Protein AF-F1W1C7-F1 (afdb_monomer_lite)

pLDDT: mean 73.13, std 16.77, range [23.3, 97.31]

Secondary structure (DSSP, 8-state):
--STTGGGT-TT---S--S----S-HHHHHHHHHHHHHHHHHHTSTTT--HHHHHHHHHHHHHHH-TTTS-GGG-SS-TT--HHHHHHHHHHHHHHHTT-S-HHHHHHHHHHH--GGGGGHHHHHHHHHHHHHHHHHHH-SSHHHHHHHHHHHHHHHHHHHHHHHHHHHHHHHHHHHHHHSSS-EEPPPHHHHHSPPHHHHHHHHHHH--HHHHHHHHHHHHHHHHHHHHHHHT--HHHHHHHHHHHHHHHHHHHHHHHHHHHHHHHHHHHHHHHHTTHHHHHHHHHHHHHHHHHHHHHHH-TT-TTTSTTTHHHHHHHHHHHHHHHHHHHSSHHHHHHHHHHHHHHHHHHHHTTTT-TTHHHHHHHHHHHHHHHHHHT---TT--HHHHHHHHHHHHHHHHHHHHHHHHT--S-PPPPHHHHHHHHHHHHHHHHHHHHHHHHHT--HHHHHHHHHHHHHHHHHHHGGGS-HHHHHHHEE-HHHHHHHHHHHHHHHHHHHHHHHHHHHHHHHHH--SS--SHHHHHHHHHHHHHHHHHHHHHHHHHHHHHHHHHHHHS-TT-S--HHHHHHHHHHHT---HHHHHHHHS-HHHHHHHHHHHHHTBTTTTHHHHHHHHHHHHHHHHHHHHHHHHHHHHHSS--S-------HHHHHHHHHTTSS--TTHHHHHHTTTTHIIIIIHHHHHTTS-SSPPPEEEEEEE-SSSS--TT-HHHHHHHHHHHHHHTT-SS--SEEEEEEEEPPP---S---S---PPPPEEEEEEEE-TTBHHHHHHHHHHS-HHHHHHHHHHHHHHHHHHHHHHHHHHHHHHHHHHHHHHHHHHHHHHHHTHHHHHHHHS-----TTSS-B-TTSPBPPTT--EEEE--SSTTSPPEEEEEEEPP-SS--S--EEEEEPPPTT-HHHHHHHHHHTSS-EEEE--SS-SSS-TT--PPPHHHHHHHHHHH-TTPEETTTEEEEE--B----TT-TTEEEEEEEEEETTSTT-PEEEEEEEEE----GGG---HHHHHHHHHHHHHHHHHHHTSS-----PEEEEESSSSSHHHHHHHHHHHHHHHHTTS--TTTHHHHHHHHHHHHHHHH-TTTT-SHHHHHHHHHHHHHHHHHHHHHT--

Sequence (1124 aa):
MGTRFRRLFRTDNVPGSPACQFDTDWPTAAREICKGWVEAQAGHNVTTVSHVALSRMKALEYDRKNLATIHPDQRLLPATATTDDYYQAGIEAFLAAVGEKDPQAVLESFKLAGTGGLHRQPATIGATISNALSVAIVLAPDPVSRLALVGTRLLTQTGTSAAVIASGPRRFRNACTEDVMPLGRADAAPAAKRAPNMLKASLGVMRTLKMKAVNKSLQEMHDAMQALDRARDSGMIKARLETRQQLELAFARICHQLSVKEAYKASSESAKIEFIGNLRYLLTSYTGTAAVLTAAMIGIMTPLFIDAVVTGGLIGAATALTVVMYLGYQLSTGPARDGEEKARRAIVALVKMLEVLGGENTDSTRQRGAAYADYLQERKVPRFTRAAGRKKIREAALARLQDKLATIASAEPASAGPDLASNWTDYSRHLKDTKAIDANAVQNKLAPAEHQQQLTDHDNQFRERHRENFAINELVAAWKTPMQIRMGAASRLLKGKVAQSYKRLLALRHGETAGTGHGRAGQTDQSKRAIETQKQDLCDRLLDLFHLELALQDLKLAPGASADSVNQDRARERIKAITDTDVHQLFCGNAEEQVEAIRLSKELTAGESERYTHANIGSAAIGIALNIGVPMADVVVNVGKVTKAYPTQKVNDYKLISVSQAGAQPGAHQSAGNRAAFPQCDMQPLLEETELEEPAPEHHLQLALEGNVLQPNDEAVKLALKGLMDDLGKVDVVPRGLRLTLQHPAPDAAGPSTSAAVPAPQEIEELRINLKPTTAFHRVQYKKNPLRQRMRHIRHQWVIIGRQAAMSIAGLPVQAFAQRRLNRTRAPLNSAAESVADIRARLQPTTFDPQEVPVNASGLRCRENAHVVMVQAGAKDQAPHPIHAHKIAQQLRSETAYAAGQSPPEGSVDGFLLQGLASGQGIFQFVSRKAHYQPEDSRETPVIAHLVQHCREHPDKLIGGRYKIIHFPRIGQSDTGKDFLRHELVAVDMWSDKKTVVRVPITQAGLKFTDRLLRVKEIARASALLDAHNDRIQSSDGAVAGDKMILSFAGIGRNATLITYRVLSAAIARGEVTEESLDEALDAEIHPNRVRRGPGYVHTPQQREQLREALLARIAKQAAASQV

Foldseek 3Di:
DPVLVVCLVCLQDFFDFWLFADQDDLLVLLLVLLVVLLVLCLQQDLVNFQPLLVLQLLLLVVCLVCVVPDDQVLGPDHNPDDPVNSLVSNQVSLCVRRRNPDSPLLLLLLLRLQSFPSLCSQLFVLLLVLLLLLLCLLLPPDPVSNVVSVVVSVVSLVSSLVSLLSSLLSVLLSVLSVLTGGQKAFAQAPLLQAFDFLLVLLVLLVVQLDPVNLVVLVVQLVVLLVQLVVCVVVVPPVSNVVSLLSNLLSLLSLLLNVSSLSSNLSLVLLLVLLCLSHVLQLVLLVLSLVLSLVSSVCSVPDPPCSPPPPPCDSSVVSSVVSVCSVVCQSVPSHSSVSSSRSRSSSSSSNSVCQVVQFPPLNVLSNQSSVLVVQLVVQLDDPPPDDPVRSVVSNVVSSVSSSVSSVVSLVPRDPDDQDDSVVSNVLSSVLVVVLVVLVVCCVVVVDDPVVSVVVNVVSSVVVCVVCVNGGSSVSSSVRMGGSSNSLLVLQLLLLLLQLLVLLLVLLVLVVVVVVPPPDDDDPVVVVSVVVNVVSLVSNLLSVQLNCLSLQLVVLSVVDPNDDSDDPSSVLSSVSSSSRDDPLSVCCHNNTSSSVSVSSSSSQQQFACSSVLSSLLSCLLSVVSVCCVVVVVVVVVVVVVVDPDDDDDDPPPVVVSSVSSSNSGDQSLSSSSSSCSSNCVPPQRVVLLVLLADPDHFAEEEFEAEDADSGQDPPDPRNVVRSVVVSVVSVVDSARHQKYKYKYWYQDPPPPDDDDDDDDRGDIDIDIDMGGSSRTNSRSVSSNVVDDPVSVVVSVVSSVVSSNVSNCCSVCVVVSNVVSVVSCVSCVVSSVVSVVCSVVSSVSSNPPPDPQVPFDQALLRHGDDPPAQFDWFQFDDPPDDTDTAQKGWADQPQDDLATAIFGAQDDPPCLLVQQRSQQSNLAHEEEEEAPDDDDDDDPDDDDDSVRVNQVVCVVCQQDARSNFWRWDDWDWDDDDPPPPFKTKIWTWTFGNPPPVRDIRIAMHMYTHDHCPPVAQALVNLVVSLVVSVVRRVVSVVDPDNDRHHNYYYYNLRAAPVLLNVLLVSVLVCLVVVNDALVCLVVSSCVRQVVRCVGNHVSRNNDPRNVVSSNVNSVVSNVVVVVVVVD

Radius of gyration: 38.74 Å; chains: 1; bounding box: 110×106×98 Å

Structure (mmCIF, N/CA/C/O backbone):
data_AF-F1W1C7-F1
#
_entry.id   AF-F1W1C7-F1
#
loop_
_atom_site.group_PDB
_atom_site.id
_atom_site.type_symbol
_atom_site.label_atom_id
_atom_site.label_alt_id
_atom_site.label_comp_id
_atom_site.label_asym_id
_atom_site.label_entity_id
_atom_site.label_seq_id
_atom_site.pdbx_PDB_ins_code
_atom_site.Cartn_x
_atom_site.Cartn_y
_atom_site.Cartn_z
_atom_site.occupancy
_atom_site.B_iso_or_equiv
_atom_site.auth_seq_id
_atom_site.auth_comp_id
_atom_site.auth_asym_id
_atom_site.auth_atom_id
_atom_site.pdbx_PDB_model_num
ATOM 1 N N . MET A 1 1 ? 38.245 -1.238 22.028 1.00 44.47 1 MET A N 1
ATOM 2 C CA . MET A 1 1 ? 37.979 -0.145 21.058 1.00 44.47 1 MET A CA 1
ATOM 3 C C . MET A 1 1 ? 38.108 -0.643 19.593 1.00 44.47 1 MET A C 1
ATOM 5 O O . MET A 1 1 ? 38.798 -0.018 18.806 1.00 44.47 1 MET A O 1
ATOM 9 N N . GLY A 1 2 ? 37.472 -1.773 19.200 1.00 51.41 2 GLY A N 1
ATOM 10 C CA . GLY A 1 2 ? 37.894 -2.561 18.007 1.00 51.41 2 GLY A CA 1
ATOM 11 C C . GLY A 1 2 ? 36.899 -2.783 16.844 1.00 51.41 2 GLY A C 1
ATOM 12 O O . GLY A 1 2 ? 37.335 -2.981 15.716 1.00 51.41 2 GLY A O 1
ATOM 13 N N . THR A 1 3 ? 35.578 -2.697 17.043 1.00 51.22 3 THR A N 1
ATOM 14 C CA . THR A 1 3 ? 34.567 -2.932 15.974 1.00 51.22 3 THR A CA 1
ATOM 15 C C . THR A 1 3 ? 33.660 -1.727 15.726 1.00 51.22 3 THR A C 1
ATOM 17 O O . THR A 1 3 ? 33.383 -1.391 14.576 1.00 51.22 3 THR A O 1
ATOM 20 N N . ARG A 1 4 ? 33.257 -1.006 16.782 1.00 51.44 4 ARG A N 1
ATOM 21 C CA . ARG A 1 4 ? 32.435 0.217 16.672 1.00 51.44 4 ARG A CA 1
ATOM 22 C C . ARG A 1 4 ? 33.149 1.355 15.933 1.00 51.44 4 ARG A C 1
ATOM 24 O O . ARG A 1 4 ? 32.536 1.998 15.094 1.00 51.44 4 ARG A O 1
ATOM 31 N N . PHE A 1 5 ? 34.449 1.547 16.176 1.00 51.19 5 PHE A N 1
ATOM 32 C CA . PHE A 1 5 ? 35.250 2.552 15.466 1.00 51.19 5 PHE A CA 1
ATOM 33 C C . PHE A 1 5 ? 35.425 2.201 13.979 1.00 51.19 5 PHE A C 1
ATOM 35 O O . PHE A 1 5 ? 35.271 3.065 13.126 1.00 51.19 5 PHE A O 1
ATOM 42 N N . ARG A 1 6 ? 35.640 0.918 13.637 1.00 54.75 6 ARG A N 1
ATOM 43 C CA . ARG A 1 6 ? 35.693 0.468 12.231 1.00 54.75 6 ARG A CA 1
ATOM 44 C C . ARG A 1 6 ? 34.377 0.732 11.489 1.00 54.75 6 ARG A C 1
ATOM 46 O O . ARG A 1 6 ? 34.423 1.140 10.335 1.00 54.75 6 ARG A O 1
ATOM 53 N N . ARG A 1 7 ? 33.222 0.591 12.154 1.00 55.75 7 ARG A N 1
ATOM 54 C CA . ARG A 1 7 ? 31.892 0.897 11.582 1.00 55.75 7 ARG A CA 1
ATOM 55 C C . ARG A 1 7 ? 31.682 2.377 11.224 1.00 55.75 7 ARG A C 1
ATOM 57 O O . ARG A 1 7 ? 30.793 2.662 10.433 1.00 55.75 7 ARG A O 1
ATOM 64 N N . LEU A 1 8 ? 32.496 3.301 11.750 1.00 50.78 8 LEU A N 1
ATOM 65 C CA . LEU A 1 8 ? 32.475 4.721 11.351 1.00 50.78 8 LEU A CA 1
ATOM 66 C C . LEU A 1 8 ? 32.968 4.947 9.922 1.00 50.78 8 LEU A C 1
ATOM 68 O O . LEU A 1 8 ? 32.581 5.917 9.276 1.00 50.78 8 LEU A O 1
ATOM 72 N N . PHE A 1 9 ? 33.841 4.058 9.451 1.00 51.59 9 PHE A N 1
ATOM 73 C CA . PHE A 1 9 ? 34.503 4.161 8.153 1.00 51.59 9 PHE A CA 1
ATOM 74 C C . PHE A 1 9 ? 34.046 3.060 7.189 1.00 51.59 9 PHE A C 1
ATOM 76 O O . PHE A 1 9 ? 34.081 3.253 5.977 1.00 51.59 9 PHE A O 1
ATOM 83 N N . ARG A 1 10 ? 33.565 1.936 7.734 1.00 58.94 10 ARG A N 1
ATOM 84 C CA . ARG A 1 10 ? 32.984 0.798 7.021 1.00 58.94 10 ARG A CA 1
ATOM 85 C C . ARG A 1 10 ? 31.509 0.648 7.370 1.00 58.94 10 ARG A C 1
ATOM 87 O O . ARG A 1 10 ? 31.128 -0.140 8.238 1.00 58.94 10 ARG A O 1
ATOM 94 N N . THR A 1 11 ? 30.671 1.434 6.688 1.00 55.34 11 THR A N 1
ATOM 95 C CA . THR A 1 11 ? 29.200 1.308 6.755 1.00 55.34 11 THR A CA 1
ATOM 96 C C . THR A 1 11 ? 28.705 -0.007 6.160 1.00 55.34 11 THR A C 1
ATOM 98 O O . THR A 1 11 ? 27.507 -0.264 6.138 1.00 55.34 11 THR A O 1
ATOM 101 N N . ASP A 1 12 ? 29.626 -0.789 5.606 1.00 60.19 12 ASP A N 1
ATOM 102 C CA . ASP A 1 12 ? 29.394 -2.050 4.957 1.00 60.19 12 ASP A CA 1
ATOM 103 C C . ASP A 1 12 ? 29.393 -3.276 5.876 1.00 60.19 12 ASP A C 1
ATOM 105 O O . ASP A 1 12 ? 28.935 -4.336 5.454 1.00 60.19 12 ASP A O 1
ATOM 109 N N . ASN A 1 13 ? 29.832 -3.127 7.121 1.00 68.69 13 ASN A N 1
ATOM 110 C CA . ASN A 1 13 ? 29.854 -4.227 8.077 1.00 68.69 13 ASN A CA 1
ATOM 111 C C . ASN A 1 13 ? 28.446 -4.528 8.615 1.00 68.69 13 ASN A C 1
ATOM 113 O O . ASN A 1 13 ? 27.757 -3.627 9.108 1.00 68.69 13 ASN A O 1
ATOM 117 N N . VAL A 1 14 ? 28.058 -5.803 8.614 1.00 71.81 14 VAL A N 1
ATOM 118 C CA . VAL A 1 14 ? 26.760 -6.264 9.127 1.00 71.81 14 VAL A CA 1
ATOM 119 C C . VAL A 1 14 ? 26.860 -6.609 10.628 1.00 71.81 14 VAL A C 1
ATOM 121 O O . VAL A 1 14 ? 27.829 -7.242 11.054 1.00 71.81 14 VAL A O 1
ATOM 124 N N . PRO A 1 15 ? 25.937 -6.135 11.490 1.00 65.62 15 PRO A N 1
ATOM 125 C CA . PRO A 1 15 ? 26.030 -6.355 12.928 1.00 65.62 15 PRO A CA 1
ATOM 126 C C . PRO A 1 15 ? 25.402 -7.686 13.369 1.00 65.62 15 PRO A C 1
ATOM 128 O O . PRO A 1 15 ? 24.188 -7.812 13.375 1.00 65.62 15 PRO A O 1
ATOM 131 N N . GLY A 1 16 ? 26.229 -8.607 13.870 1.00 73.19 16 GLY A N 1
ATOM 132 C CA . GLY A 1 16 ? 25.756 -9.807 14.572 1.00 73.19 16 GLY A CA 1
ATOM 133 C C . GLY A 1 16 ? 25.353 -10.955 13.649 1.00 73.19 16 GLY A C 1
ATOM 134 O O . GLY A 1 16 ? 25.602 -10.908 12.446 1.00 73.19 16 GLY A O 1
ATOM 135 N N . SER A 1 17 ? 24.778 -11.997 14.246 1.00 82.38 17 SER A N 1
ATOM 136 C CA . SER A 1 17 ? 24.271 -13.165 13.527 1.00 82.38 17 SER A CA 1
ATOM 137 C C . SER A 1 17 ? 22.881 -12.882 12.946 1.00 82.38 17 SER A C 1
ATOM 139 O O . SER A 1 17 ? 22.113 -12.122 13.544 1.00 82.38 17 SER A O 1
ATOM 141 N N . PRO A 1 18 ? 22.540 -13.470 11.792 1.00 87.06 18 PRO A N 1
ATOM 142 C CA . PRO A 1 18 ? 21.225 -13.306 11.183 1.00 87.06 18 PRO A CA 1
ATOM 143 C C . PRO A 1 18 ? 20.120 -13.992 12.008 1.00 87.06 18 PRO A C 1
ATOM 145 O O . PRO A 1 18 ? 20.380 -14.942 12.742 1.00 87.06 18 PRO A O 1
ATOM 148 N N . ALA A 1 19 ? 18.867 -13.551 11.843 1.00 87.88 19 ALA A N 1
ATOM 149 C CA . ALA A 1 19 ? 17.716 -14.067 12.599 1.00 87.88 19 ALA A CA 1
ATOM 150 C C . ALA A 1 19 ? 17.443 -15.563 12.372 1.00 87.88 19 ALA A C 1
ATOM 152 O O . ALA A 1 19 ? 16.890 -16.235 13.235 1.00 87.88 19 ALA A O 1
ATOM 153 N N . CYS A 1 20 ? 17.819 -16.077 11.202 1.00 87.12 20 CYS A N 1
ATOM 154 C CA . CYS A 1 20 ? 17.925 -17.510 10.964 1.00 87.12 20 CYS A CA 1
ATOM 155 C C . CYS A 1 20 ? 19.215 -17.832 10.199 1.00 87.12 20 CYS A C 1
ATOM 157 O O . CYS A 1 20 ? 19.740 -17.046 9.407 1.00 87.12 20 CYS A O 1
ATOM 159 N N . GLN A 1 21 ? 19.782 -18.986 10.474 1.00 88.94 21 GLN A N 1
ATOM 160 C CA . GLN A 1 21 ? 20.933 -19.508 9.758 1.00 88.94 21 GLN A CA 1
ATOM 161 C C . GLN A 1 21 ? 20.905 -21.005 9.954 1.00 88.94 21 GLN A C 1
ATOM 163 O O . GLN A 1 21 ? 20.705 -21.471 11.074 1.00 88.94 21 GLN A O 1
ATOM 168 N N . PHE A 1 22 ? 21.074 -21.741 8.868 1.00 89.75 22 PHE A N 1
ATOM 169 C CA . PHE A 1 22 ? 21.194 -23.184 8.934 1.00 89.75 22 PHE A CA 1
ATOM 170 C C . PHE A 1 22 ? 22.651 -23.535 8.664 1.00 89.75 22 PHE A C 1
ATOM 172 O O . PHE A 1 22 ? 23.086 -23.529 7.517 1.00 89.75 22 PHE A O 1
ATOM 179 N N . ASP A 1 23 ? 23.396 -23.838 9.728 1.00 72.25 23 ASP A N 1
ATOM 180 C CA . ASP A 1 23 ? 24.824 -24.199 9.683 1.00 72.25 23 ASP A CA 1
ATOM 181 C C . ASP A 1 23 ? 25.060 -25.638 9.171 1.00 72.25 23 ASP A C 1
ATOM 183 O O . ASP A 1 23 ? 26.029 -26.301 9.532 1.00 72.25 23 ASP A O 1
ATOM 187 N N . THR A 1 24 ? 24.141 -26.151 8.351 1.00 73.94 24 THR A N 1
ATOM 188 C CA . THR A 1 24 ? 24.114 -27.537 7.864 1.00 73.94 24 THR A CA 1
ATOM 189 C C . THR A 1 24 ? 24.244 -27.582 6.345 1.00 73.94 24 THR A C 1
ATOM 191 O O . THR A 1 24 ? 24.122 -26.564 5.661 1.00 73.94 24 THR A O 1
ATOM 194 N N . ASP A 1 25 ? 24.511 -28.769 5.806 1.00 85.75 25 ASP A N 1
ATOM 195 C CA . ASP A 1 25 ? 24.497 -29.021 4.370 1.00 85.75 25 ASP A CA 1
ATOM 196 C C . ASP A 1 25 ? 23.114 -28.720 3.757 1.00 85.75 25 ASP A C 1
ATOM 198 O O . ASP A 1 25 ? 22.077 -28.875 4.405 1.00 85.75 25 ASP A O 1
ATOM 202 N N . TRP A 1 26 ? 23.083 -28.290 2.489 1.00 90.50 26 TRP A N 1
ATOM 203 C CA . TRP A 1 26 ? 21.855 -27.843 1.810 1.00 90.50 26 TRP A CA 1
ATOM 204 C C . TRP A 1 26 ? 20.668 -28.830 1.899 1.00 90.50 26 TRP A C 1
ATOM 206 O O . TRP A 1 26 ? 19.549 -28.381 2.156 1.00 90.50 26 TRP A O 1
ATOM 216 N N . PRO A 1 27 ? 20.858 -30.161 1.771 1.00 87.94 27 PRO A N 1
ATOM 217 C CA . PRO A 1 27 ? 19.780 -31.130 1.981 1.00 87.94 27 PRO A CA 1
ATOM 218 C C . PRO A 1 27 ? 19.141 -31.072 3.375 1.00 87.94 27 PRO A C 1
ATOM 220 O O . PRO A 1 27 ? 17.919 -31.177 3.496 1.00 87.94 27 PRO A O 1
ATOM 223 N N . THR A 1 28 ? 19.945 -30.892 4.423 1.00 87.88 28 THR A N 1
ATOM 224 C CA . THR A 1 28 ? 19.453 -30.747 5.798 1.00 87.88 28 THR A CA 1
ATOM 225 C C . THR A 1 28 ? 18.777 -29.391 5.985 1.00 87.88 28 THR A C 1
ATOM 227 O O . THR A 1 28 ? 17.671 -29.325 6.526 1.00 87.88 28 THR A O 1
ATOM 230 N N . ALA A 1 29 ? 19.365 -28.322 5.438 1.00 90.81 29 ALA A N 1
ATOM 231 C CA . ALA A 1 29 ? 18.764 -26.991 5.447 1.00 90.81 29 ALA A CA 1
ATOM 232 C C . ALA A 1 29 ? 17.390 -26.970 4.755 1.00 90.81 29 ALA A C 1
ATOM 234 O O . ALA A 1 29 ? 16.468 -26.342 5.265 1.00 90.81 29 ALA A O 1
ATOM 235 N N . ALA A 1 30 ? 17.196 -27.708 3.655 1.00 91.69 30 ALA A N 1
ATOM 236 C CA . ALA A 1 30 ? 15.904 -27.810 2.968 1.00 91.69 30 ALA A CA 1
ATOM 237 C C . ALA A 1 30 ? 14.782 -28.333 3.885 1.00 91.69 30 ALA A C 1
ATOM 239 O O . ALA A 1 30 ? 13.653 -27.835 3.832 1.00 91.69 30 ALA A O 1
ATOM 240 N N . ARG A 1 31 ? 15.091 -29.297 4.766 1.00 89.44 31 ARG A N 1
ATOM 241 C CA . ARG A 1 31 ? 14.144 -29.810 5.770 1.00 89.44 31 ARG A CA 1
ATOM 242 C C . ARG A 1 31 ? 13.785 -28.731 6.791 1.00 89.44 31 ARG A C 1
ATOM 244 O O . ARG A 1 31 ? 12.601 -28.506 7.040 1.00 89.44 31 ARG A O 1
ATOM 251 N N . GLU A 1 32 ? 14.789 -28.057 7.345 1.00 90.38 32 GLU A N 1
ATOM 252 C CA . GLU A 1 32 ? 14.593 -26.999 8.344 1.00 90.38 32 GLU A CA 1
ATOM 253 C C . GLU A 1 32 ? 13.880 -25.769 7.761 1.00 90.38 32 GLU A C 1
ATOM 255 O O . GLU A 1 32 ? 13.053 -25.158 8.434 1.00 90.38 32 GLU A O 1
ATOM 260 N N . ILE A 1 33 ? 14.106 -25.445 6.482 1.00 91.69 33 ILE A N 1
ATOM 261 C CA . ILE A 1 33 ? 13.370 -24.397 5.760 1.00 91.69 33 ILE A CA 1
ATOM 262 C C . ILE A 1 33 ? 11.884 -24.751 5.673 1.00 91.69 33 ILE A C 1
ATOM 264 O O . ILE A 1 33 ? 11.039 -23.919 6.008 1.00 91.69 33 ILE A O 1
ATOM 268 N N . CYS A 1 34 ? 11.552 -25.978 5.256 1.00 89.81 34 CYS A N 1
ATOM 269 C CA . CYS A 1 34 ? 10.161 -26.427 5.167 1.00 89.81 34 CYS A CA 1
ATOM 270 C C . CYS A 1 34 ? 9.481 -26.399 6.538 1.00 89.81 34 CYS A C 1
ATOM 272 O O . CYS A 1 34 ? 8.397 -25.833 6.680 1.00 89.81 34 CYS A O 1
ATOM 274 N N . LYS A 1 35 ? 10.146 -26.954 7.558 1.00 87.50 35 LYS A N 1
ATOM 275 C CA . LYS A 1 35 ? 9.653 -26.969 8.937 1.00 87.50 35 LYS A CA 1
ATOM 276 C C . LYS A 1 35 ? 9.437 -25.551 9.466 1.00 87.50 35 LYS A C 1
ATOM 278 O O . LYS A 1 35 ? 8.333 -25.224 9.888 1.00 87.50 35 LYS A O 1
ATOM 283 N N . GLY A 1 36 ? 10.443 -24.686 9.356 1.00 87.00 36 GLY A N 1
ATOM 284 C CA . GLY A 1 36 ? 10.359 -23.298 9.805 1.00 87.00 36 GLY A CA 1
ATOM 285 C C . GLY A 1 36 ? 9.307 -22.484 9.048 1.00 87.00 36 GLY A C 1
ATOM 286 O O . GLY A 1 36 ? 8.709 -21.570 9.614 1.00 87.00 36 GLY A O 1
ATOM 287 N N . TRP A 1 37 ? 9.030 -22.808 7.780 1.00 86.62 37 TRP A N 1
ATOM 288 C CA . TRP A 1 37 ? 7.939 -22.184 7.032 1.00 86.62 37 TRP A CA 1
ATOM 289 C C . TRP A 1 37 ? 6.568 -22.619 7.557 1.00 86.62 37 TRP A C 1
ATOM 291 O O . TRP A 1 37 ? 5.718 -21.758 7.789 1.00 86.62 37 TRP A O 1
ATOM 301 N N . VAL A 1 38 ? 6.358 -23.920 7.780 1.00 83.12 38 VAL A N 1
ATOM 302 C CA . VAL A 1 38 ? 5.107 -24.453 8.350 1.00 83.12 38 VAL A CA 1
ATOM 303 C C . VAL A 1 38 ? 4.883 -23.909 9.761 1.00 83.12 38 VAL A C 1
ATOM 305 O O . VAL A 1 38 ? 3.787 -23.445 10.065 1.00 83.12 38 VAL A O 1
ATOM 308 N N . GLU A 1 39 ? 5.920 -23.870 10.600 1.00 81.44 39 GLU A N 1
ATOM 309 C CA . GLU A 1 39 ? 5.867 -23.275 11.941 1.00 81.44 39 GLU A CA 1
ATOM 310 C C . GLU A 1 39 ? 5.530 -21.782 11.887 1.00 81.44 39 GLU A C 1
ATOM 312 O O . GLU A 1 39 ? 4.662 -21.321 12.627 1.00 81.44 39 GLU A O 1
ATOM 317 N N . ALA A 1 40 ? 6.145 -21.023 10.974 1.00 79.00 40 ALA A N 1
ATOM 318 C CA . ALA A 1 40 ? 5.828 -19.611 10.788 1.00 79.00 40 ALA A CA 1
ATOM 319 C C . ALA A 1 40 ? 4.390 -19.395 10.288 1.00 79.00 40 ALA A C 1
ATOM 321 O O . ALA A 1 40 ? 3.745 -18.424 10.678 1.00 79.00 40 ALA A O 1
ATOM 322 N N . GLN A 1 41 ? 3.867 -20.277 9.434 1.00 76.06 41 GLN A N 1
ATOM 323 C CA . GLN A 1 41 ? 2.470 -20.209 9.007 1.00 76.06 41 GLN A CA 1
ATOM 324 C C . GLN A 1 41 ? 1.508 -20.581 10.132 1.00 76.06 41 GLN A C 1
ATOM 326 O O . GLN A 1 41 ? 0.504 -19.900 10.296 1.00 76.06 41 GLN A O 1
ATOM 331 N N . ALA A 1 42 ? 1.809 -21.621 10.911 1.00 73.19 42 ALA A N 1
ATOM 332 C CA . ALA A 1 42 ? 0.979 -22.058 12.027 1.00 73.19 42 ALA A CA 1
ATOM 333 C C . ALA A 1 42 ? 0.975 -21.033 13.171 1.00 73.19 42 ALA A C 1
ATOM 335 O O . ALA A 1 42 ? -0.083 -20.719 13.706 1.00 73.19 42 ALA A O 1
ATOM 336 N N . GLY A 1 43 ? 2.138 -20.472 13.518 1.00 68.12 43 GLY A N 1
ATOM 337 C CA . GLY A 1 43 ? 2.277 -19.465 14.570 1.00 68.12 43 GLY A CA 1
ATOM 338 C C . GLY A 1 43 ? 1.612 -18.132 14.223 1.00 68.12 43 GLY A C 1
ATOM 339 O O . GLY A 1 43 ? 1.024 -17.498 15.096 1.00 68.12 43 GLY A O 1
ATOM 340 N N . HIS A 1 44 ? 1.625 -17.745 12.943 1.00 69.44 44 HIS A N 1
ATOM 341 C CA . HIS A 1 44 ? 1.148 -16.445 12.465 1.00 69.44 44 HIS A CA 1
ATOM 342 C C . HIS A 1 44 ? 0.026 -16.590 11.420 1.00 69.44 44 HIS A C 1
ATOM 344 O O . HIS A 1 44 ? 0.101 -16.026 10.324 1.00 69.44 44 HIS A O 1
ATOM 350 N N . ASN A 1 45 ? -1.022 -17.355 11.750 1.00 67.06 45 ASN A N 1
ATOM 351 C CA . ASN A 1 45 ? -2.223 -17.515 10.927 1.00 67.06 45 ASN A CA 1
ATOM 352 C C . ASN A 1 45 ? -3.376 -16.648 11.454 1.00 67.06 45 ASN A C 1
ATOM 354 O O . ASN A 1 45 ? -3.483 -16.369 12.642 1.00 67.06 45 ASN A O 1
ATOM 358 N N . VAL A 1 46 ? -4.327 -16.322 10.581 1.00 62.41 46 VAL A N 1
ATOM 359 C CA . VAL A 1 46 ? -5.630 -15.723 10.909 1.00 62.41 46 VAL A CA 1
ATOM 360 C C . VAL A 1 46 ? -6.340 -16.478 12.040 1.00 62.41 46 VAL A C 1
ATOM 362 O O . VAL A 1 46 ? -7.029 -15.875 12.859 1.00 62.41 46 VAL A O 1
ATOM 365 N N . THR A 1 47 ? -6.167 -17.800 12.104 1.00 63.50 47 THR A N 1
ATOM 366 C CA . THR A 1 47 ? -6.797 -18.664 13.111 1.00 63.50 47 THR A CA 1
ATOM 367 C C . THR A 1 47 ? -6.134 -18.608 14.488 1.00 63.50 47 THR A C 1
ATOM 369 O O . THR A 1 47 ? -6.819 -18.922 15.467 1.00 63.50 47 THR A O 1
ATOM 372 N N . THR A 1 48 ? -4.867 -18.184 14.579 1.00 68.25 48 THR A N 1
ATOM 373 C CA . THR A 1 48 ? -4.089 -18.078 15.828 1.00 68.25 48 THR A CA 1
ATOM 374 C C . THR A 1 48 ? -4.004 -16.654 16.379 1.00 68.25 48 THR A C 1
ATOM 376 O O . THR A 1 48 ? -3.511 -16.456 17.488 1.00 68.25 48 THR A O 1
ATOM 379 N N . VAL A 1 49 ? -4.537 -15.659 15.660 1.00 75.88 49 VAL A N 1
ATOM 380 C CA . VAL A 1 49 ? -4.592 -14.268 16.128 1.00 75.88 49 VAL A CA 1
ATOM 381 C C . VAL A 1 49 ? -5.510 -14.115 17.344 1.00 75.88 49 VAL A C 1
ATOM 383 O O . VAL A 1 49 ? -6.703 -14.444 17.309 1.00 75.88 49 VAL A O 1
ATOM 386 N N . SER A 1 50 ? -4.969 -13.532 18.417 1.00 83.94 50 SER A N 1
ATOM 387 C CA . SER A 1 50 ? -5.735 -13.234 19.630 1.00 83.94 50 SER A CA 1
ATOM 388 C C . SER A 1 50 ? -6.694 -12.060 19.402 1.00 83.94 50 SER A C 1
ATOM 390 O O . SER A 1 50 ? -6.292 -10.899 19.280 1.00 83.94 50 SER A O 1
ATOM 392 N N . HIS A 1 51 ? -7.994 -12.364 19.379 1.00 84.50 51 HIS A N 1
ATOM 393 C CA . HIS A 1 51 ? -9.061 -11.367 19.241 1.00 84.50 51 HIS A CA 1
ATOM 394 C C . HIS A 1 51 ? -9.163 -10.471 20.481 1.00 84.50 51 HIS A C 1
ATOM 396 O O . HIS A 1 51 ? -9.467 -9.283 20.370 1.00 84.50 51 HIS A O 1
ATOM 402 N N . VAL A 1 52 ? -8.842 -11.019 21.655 1.00 87.56 52 VAL A N 1
ATOM 403 C CA . VAL A 1 52 ? -8.770 -10.273 22.916 1.00 87.56 52 VAL A CA 1
ATOM 404 C C . VAL A 1 52 ? -7.632 -9.254 22.862 1.00 87.56 52 VAL A C 1
ATOM 406 O O . VAL A 1 52 ? -7.848 -8.082 23.162 1.00 87.56 52 VAL A O 1
ATOM 409 N N . ALA A 1 53 ? -6.442 -9.647 22.393 1.00 87.81 53 ALA A N 1
ATOM 410 C CA . ALA A 1 53 ? -5.313 -8.728 22.243 1.00 87.81 53 ALA A CA 1
ATOM 411 C C . ALA A 1 53 ? -5.590 -7.632 21.194 1.00 87.81 53 ALA A C 1
ATOM 413 O O . ALA A 1 53 ? -5.265 -6.460 21.407 1.00 87.81 53 ALA A O 1
ATOM 414 N N . LEU A 1 54 ? -6.271 -7.981 20.098 1.00 84.56 54 LEU A N 1
ATOM 415 C CA . LEU A 1 54 ? -6.756 -7.014 19.110 1.00 84.56 54 LEU A CA 1
ATOM 416 C C . LEU A 1 54 ? -7.744 -6.004 19.705 1.00 84.56 54 LEU A C 1
ATOM 418 O O . LEU A 1 54 ? -7.629 -4.797 19.458 1.00 84.56 54 LEU A O 1
ATOM 422 N N . SER A 1 55 ? -8.696 -6.489 20.501 1.00 86.31 55 SER A N 1
ATOM 423 C CA . SER A 1 55 ? -9.663 -5.642 21.193 1.00 86.31 55 SER A CA 1
ATOM 424 C C . SER A 1 55 ? -8.982 -4.728 22.210 1.00 86.31 55 SER A C 1
ATOM 426 O O . SER A 1 55 ? -9.215 -3.517 22.185 1.00 86.31 55 SER A O 1
ATOM 428 N N . ARG A 1 56 ? -8.055 -5.269 23.016 1.00 89.50 56 ARG A N 1
ATOM 429 C CA . ARG A 1 56 ? -7.219 -4.518 23.964 1.00 89.50 56 ARG A CA 1
ATOM 430 C C . ARG A 1 56 ? -6.504 -3.368 23.277 1.00 89.50 56 ARG A C 1
ATOM 432 O O . ARG A 1 56 ? -6.531 -2.241 23.757 1.00 89.50 56 ARG A O 1
ATOM 439 N N . MET A 1 57 ? -5.870 -3.642 22.144 1.00 86.25 57 MET A N 1
ATOM 440 C CA . MET A 1 57 ? -5.118 -2.652 21.383 1.00 86.25 57 MET A CA 1
ATOM 441 C C . MET A 1 57 ? -6.008 -1.496 20.893 1.00 86.25 57 MET A C 1
ATOM 443 O O . MET A 1 57 ? -5.631 -0.332 21.047 1.00 86.25 57 MET A O 1
ATOM 447 N N . LYS A 1 58 ? -7.201 -1.787 20.348 1.00 82.88 58 LYS A N 1
ATOM 448 C CA . LYS A 1 58 ? -8.177 -0.745 19.971 1.00 82.88 58 LYS A CA 1
ATOM 449 C C . LYS A 1 58 ? -8.678 0.030 21.195 1.00 82.88 58 LYS A C 1
ATOM 451 O O . LYS A 1 58 ? -8.775 1.255 21.142 1.00 82.88 58 LYS A O 1
ATOM 456 N N . ALA A 1 59 ? -8.954 -0.669 22.294 1.00 86.62 59 ALA A N 1
ATOM 457 C CA . ALA A 1 59 ? -9.445 -0.073 23.529 1.00 86.62 59 ALA A CA 1
ATOM 458 C C . ALA A 1 59 ? -8.401 0.868 24.166 1.00 86.62 59 ALA A C 1
ATOM 460 O O . ALA A 1 59 ? -8.747 1.982 24.549 1.00 86.62 59 ALA A O 1
ATOM 461 N N . LEU A 1 60 ? -7.118 0.488 24.190 1.00 88.75 60 LEU A N 1
ATOM 462 C CA . LEU A 1 60 ? -6.015 1.335 24.666 1.00 88.75 60 LEU A CA 1
ATOM 463 C C . LEU A 1 60 ? -5.874 2.622 23.842 1.00 88.75 60 LEU A C 1
ATOM 465 O O . LEU A 1 60 ? -5.647 3.693 24.401 1.00 88.75 60 LEU A O 1
ATOM 469 N N . GLU A 1 61 ? -6.023 2.550 22.515 1.00 84.31 61 GLU A N 1
ATOM 470 C CA . GLU A 1 61 ? -5.958 3.741 21.659 1.00 84.31 61 GLU A CA 1
ATOM 471 C C . GLU A 1 61 ? -7.184 4.652 21.840 1.00 84.31 61 GLU A C 1
ATOM 473 O O . GLU A 1 61 ? -7.036 5.879 21.795 1.00 84.31 61 GLU A O 1
ATOM 478 N N . TYR A 1 62 ? -8.372 4.082 22.075 1.00 83.44 62 TYR A N 1
ATOM 479 C CA . TYR A 1 62 ? -9.569 4.848 22.432 1.00 83.44 62 TYR A CA 1
ATOM 480 C C . TYR A 1 62 ? -9.395 5.558 23.780 1.00 83.44 62 TYR A C 1
ATOM 482 O O . TYR A 1 62 ? -9.583 6.773 23.851 1.00 83.44 62 TYR A O 1
ATOM 490 N N . ASP A 1 63 ? -8.962 4.837 24.815 1.00 86.81 63 ASP A N 1
ATOM 491 C CA . ASP A 1 63 ? -8.750 5.373 26.164 1.00 86.81 63 ASP A CA 1
ATOM 492 C C . ASP A 1 63 ? -7.727 6.523 26.150 1.00 86.81 63 ASP A C 1
ATOM 494 O O . ASP A 1 63 ? -8.015 7.655 26.547 1.00 86.81 63 ASP A O 1
ATOM 498 N N . ARG A 1 64 ? -6.576 6.308 25.495 1.00 87.12 64 ARG A N 1
ATOM 499 C CA . ARG A 1 64 ? -5.525 7.322 25.300 1.00 87.12 64 ARG A CA 1
ATOM 500 C C . ARG A 1 64 ? -6.025 8.602 24.617 1.00 87.12 64 ARG A C 1
ATOM 502 O O . ARG A 1 64 ? -5.480 9.685 24.843 1.00 87.12 64 ARG A O 1
ATOM 509 N N . LYS A 1 65 ? -7.012 8.509 23.721 1.00 81.06 65 LYS A N 1
ATOM 510 C CA . LYS A 1 65 ? -7.586 9.675 23.023 1.00 81.06 65 LYS A CA 1
ATOM 511 C C . LYS A 1 65 ? -8.648 10.406 23.836 1.00 81.06 65 LYS A C 1
ATOM 513 O O . LYS A 1 65 ? -8.885 11.579 23.545 1.00 81.06 65 LYS A O 1
ATOM 518 N N . ASN A 1 66 ? -9.235 9.732 24.818 1.00 81.38 66 ASN A N 1
ATOM 519 C CA . ASN A 1 66 ? -10.401 10.166 25.578 1.00 81.38 66 ASN A CA 1
ATOM 520 C C . ASN A 1 66 ? -10.109 10.286 27.085 1.00 81.38 66 ASN A C 1
ATOM 522 O O . ASN A 1 66 ? -11.024 10.317 27.898 1.00 81.38 66 ASN A O 1
ATOM 526 N N . LEU A 1 67 ? -8.836 10.446 27.471 1.00 83.50 67 LEU A N 1
ATOM 527 C CA . LEU A 1 67 ? -8.419 10.594 28.874 1.00 83.50 67 LEU A CA 1
ATOM 528 C C . LEU A 1 67 ? -9.158 11.712 29.630 1.00 83.50 67 LEU A C 1
ATOM 530 O O . LEU A 1 67 ? -9.305 11.633 30.845 1.00 83.50 67 LEU A O 1
ATOM 534 N N . ALA A 1 68 ? -9.593 12.763 28.928 1.00 79.38 68 ALA A N 1
ATOM 535 C CA . ALA A 1 68 ? -10.327 13.880 29.522 1.00 79.38 68 ALA A CA 1
ATOM 536 C C . ALA A 1 68 ? -11.813 13.574 29.782 1.00 79.38 68 ALA A C 1
ATOM 538 O O . ALA A 1 68 ? -12.426 14.255 30.597 1.00 79.38 68 ALA A O 1
ATOM 539 N N . THR A 1 69 ? -12.395 12.597 29.083 1.00 80.62 69 THR A N 1
ATOM 540 C CA . THR A 1 69 ? -13.819 12.238 29.189 1.00 80.62 69 THR A CA 1
ATOM 541 C C . THR A 1 69 ? -14.040 10.953 29.985 1.00 80.62 69 THR A C 1
ATOM 543 O O . THR A 1 69 ? -15.093 10.797 30.595 1.00 80.62 69 THR A O 1
ATOM 546 N N . ILE A 1 70 ? -13.057 10.051 30.019 1.00 82.00 70 ILE A N 1
ATOM 547 C CA . ILE A 1 70 ? -13.111 8.796 30.778 1.00 82.00 70 ILE A CA 1
ATOM 548 C C . ILE A 1 70 ? -12.630 9.037 32.214 1.00 82.00 70 ILE A C 1
ATOM 550 O O . ILE A 1 70 ? -11.522 9.540 32.440 1.00 82.00 70 ILE A O 1
ATOM 554 N N . HIS A 1 71 ? -13.456 8.642 33.189 1.00 85.00 71 HIS A N 1
ATOM 555 C CA . HIS A 1 71 ? -13.124 8.750 34.610 1.00 85.00 71 HIS A CA 1
ATOM 556 C C . HIS A 1 71 ? -11.851 7.942 34.940 1.00 85.00 71 HIS A C 1
ATOM 558 O O . HIS A 1 71 ? -11.727 6.821 34.444 1.00 85.00 71 HIS A O 1
ATOM 564 N N . PRO A 1 72 ? -10.920 8.446 35.778 1.00 85.50 72 PRO A N 1
ATOM 565 C CA . PRO A 1 72 ? -9.662 7.761 36.098 1.00 85.50 72 PRO A CA 1
ATOM 566 C C . PRO A 1 72 ? -9.805 6.288 36.505 1.00 85.50 72 PRO A C 1
ATOM 568 O O . PRO A 1 72 ? -9.038 5.458 36.028 1.00 85.50 72 PRO A O 1
ATOM 571 N N . ASP A 1 73 ? -10.824 5.954 37.299 1.00 83.56 73 ASP A N 1
ATOM 572 C CA . ASP A 1 73 ? -11.076 4.583 37.784 1.00 83.56 73 ASP A CA 1
ATOM 573 C C . ASP A 1 73 ? -11.625 3.625 36.713 1.00 83.56 73 ASP A C 1
ATOM 575 O O . ASP A 1 73 ? -11.703 2.416 36.924 1.00 83.56 73 ASP A O 1
ATOM 579 N N . GLN A 1 74 ? -12.042 4.160 35.565 1.00 83.62 74 GLN A N 1
ATOM 580 C CA . GLN A 1 74 ? -12.546 3.390 34.426 1.00 83.62 74 GLN A CA 1
ATOM 581 C C . GLN A 1 74 ? -11.484 3.196 33.338 1.00 83.62 74 GLN A C 1
ATOM 583 O O . GLN A 1 74 ? -11.749 2.514 32.349 1.00 83.62 74 GLN A O 1
ATOM 588 N N . ARG A 1 75 ? -10.297 3.792 33.499 1.00 87.62 75 ARG A N 1
ATOM 589 C CA . ARG A 1 75 ? -9.201 3.682 32.532 1.00 87.62 75 ARG A CA 1
ATOM 590 C C . ARG A 1 75 ? -8.596 2.282 32.541 1.00 87.62 75 ARG A C 1
ATOM 592 O O . ARG A 1 75 ? -8.574 1.588 33.557 1.00 87.62 75 ARG A O 1
ATOM 599 N N . LEU A 1 76 ? -8.063 1.880 31.393 1.00 89.25 76 LEU A N 1
ATOM 600 C CA . LEU A 1 76 ? -7.393 0.593 31.207 1.00 89.25 76 LEU A CA 1
ATOM 601 C C . LEU A 1 76 ? -5.991 0.576 31.821 1.00 89.25 76 LEU A C 1
ATOM 603 O O . LEU A 1 76 ? -5.491 -0.491 32.172 1.00 89.25 76 LEU A O 1
ATOM 607 N N . LEU A 1 77 ? -5.359 1.746 31.939 1.00 91.44 77 LEU A N 1
ATOM 608 C CA . LEU A 1 77 ? -4.087 1.942 32.632 1.00 91.44 77 LEU A CA 1
ATOM 609 C C . LEU A 1 77 ? -4.267 2.875 33.840 1.00 91.44 77 LEU A C 1
ATOM 611 O O . LEU A 1 77 ? -5.209 3.673 33.853 1.00 91.44 77 LEU A O 1
ATOM 615 N N . PRO A 1 78 ? -3.361 2.820 34.839 1.00 88.12 78 PRO A N 1
ATOM 616 C CA . PRO A 1 78 ? -3.417 3.696 36.007 1.00 88.12 78 PRO A CA 1
ATOM 617 C C . PRO A 1 78 ? -3.526 5.177 35.632 1.00 88.12 78 PRO A C 1
ATOM 619 O O . PRO A 1 78 ? -3.006 5.613 34.607 1.00 88.12 78 PRO A O 1
ATOM 622 N N . ALA A 1 79 ? -4.143 5.991 36.491 1.00 83.81 79 ALA A N 1
ATOM 623 C CA . ALA A 1 79 ? -4.313 7.424 36.238 1.00 83.81 79 ALA A CA 1
ATOM 624 C C . ALA A 1 79 ? -2.983 8.183 36.037 1.00 83.81 79 ALA A C 1
ATOM 626 O O . ALA A 1 79 ? -2.968 9.218 35.370 1.00 83.81 79 ALA A O 1
ATOM 627 N N . THR A 1 80 ? -1.886 7.653 36.588 1.00 86.31 80 THR A N 1
ATOM 628 C CA . THR A 1 80 ? -0.508 8.150 36.448 1.00 86.31 80 THR A CA 1
ATOM 629 C C . THR A 1 80 ? 0.160 7.762 35.125 1.00 86.31 80 THR A C 1
ATOM 631 O O . THR A 1 80 ? 1.250 8.256 34.841 1.00 86.31 80 THR A O 1
ATOM 634 N N . ALA A 1 81 ? -0.468 6.900 34.318 1.00 87.88 81 ALA A N 1
ATOM 635 C CA . ALA A 1 81 ? 0.095 6.406 33.070 1.00 87.88 81 ALA A CA 1
ATOM 636 C C . ALA A 1 81 ? 0.300 7.539 32.058 1.00 87.88 81 ALA A C 1
ATOM 638 O O . ALA A 1 81 ? -0.597 8.327 31.739 1.00 87.88 81 ALA A O 1
ATOM 639 N N . THR A 1 82 ? 1.508 7.589 31.519 1.00 88.50 82 THR A N 1
ATOM 640 C CA . THR A 1 82 ? 1.932 8.518 30.482 1.00 88.50 82 THR A CA 1
ATOM 641 C C . THR A 1 82 ? 1.512 8.024 29.097 1.00 88.50 82 THR A C 1
ATOM 643 O O . THR A 1 82 ? 1.097 6.886 28.895 1.00 88.50 82 THR A O 1
ATOM 646 N N . THR A 1 83 ? 1.650 8.882 28.084 1.00 84.62 83 THR A N 1
ATOM 647 C CA . THR A 1 83 ? 1.396 8.477 26.689 1.00 84.62 83 THR A CA 1
ATOM 648 C C . THR A 1 83 ? 2.315 7.336 26.235 1.00 84.62 83 THR A C 1
ATOM 650 O O . THR A 1 83 ? 1.896 6.525 25.408 1.00 84.62 83 THR A O 1
ATOM 653 N N . ASP A 1 84 ? 3.535 7.265 26.769 1.00 84.62 84 ASP A N 1
ATOM 654 C CA . ASP A 1 84 ? 4.494 6.216 26.424 1.00 84.62 84 ASP A CA 1
ATOM 655 C C . ASP A 1 84 ? 4.095 4.869 27.039 1.00 84.62 84 ASP A C 1
ATOM 657 O O . ASP A 1 84 ? 4.225 3.849 26.363 1.00 84.62 84 ASP A O 1
ATOM 661 N N . ASP A 1 85 ? 3.481 4.865 28.227 1.00 90.75 85 ASP A N 1
ATOM 662 C CA . ASP A 1 85 ? 2.929 3.649 28.845 1.00 90.75 85 ASP A CA 1
ATOM 663 C C . ASP A 1 85 ? 1.799 3.049 27.993 1.00 90.75 85 ASP A C 1
ATOM 665 O O . ASP A 1 85 ? 1.759 1.841 27.756 1.00 90.75 85 ASP A O 1
ATOM 669 N N . TYR A 1 86 ? 0.924 3.891 27.424 1.00 89.31 86 TYR A N 1
ATOM 670 C CA . TYR A 1 86 ? -0.092 3.436 26.464 1.00 89.31 86 TYR A CA 1
ATOM 671 C C . TYR A 1 86 ? 0.521 2.869 25.179 1.00 89.31 86 TYR A C 1
ATOM 673 O O . TYR A 1 86 ? -0.008 1.909 24.616 1.00 89.31 86 TYR A O 1
ATOM 681 N N . TYR A 1 87 ? 1.616 3.450 24.681 1.00 88.69 87 TYR A N 1
ATOM 682 C CA . TYR A 1 87 ? 2.304 2.906 23.510 1.00 88.69 87 TYR A CA 1
ATOM 683 C C . TYR A 1 87 ? 2.990 1.581 23.814 1.00 88.69 87 TYR A C 1
ATOM 685 O O . TYR A 1 87 ? 2.924 0.685 22.977 1.00 88.69 87 TYR A O 1
ATOM 693 N N . GLN A 1 88 ? 3.598 1.441 24.990 1.00 89.88 88 GLN A N 1
ATOM 694 C CA . GLN A 1 88 ? 4.207 0.196 25.435 1.00 89.88 88 GLN A CA 1
ATOM 695 C C . GLN A 1 88 ? 3.157 -0.916 25.543 1.00 89.88 88 GLN A C 1
ATOM 697 O O . GLN A 1 88 ? 3.295 -1.948 24.887 1.00 89.88 88 GLN A O 1
ATOM 702 N N . ALA A 1 89 ? 2.047 -0.655 26.237 1.00 90.12 89 ALA A N 1
ATOM 703 C CA . ALA A 1 89 ? 0.932 -1.596 26.336 1.00 90.12 89 ALA A CA 1
ATOM 704 C C . ALA A 1 89 ? 0.316 -1.926 24.961 1.00 90.12 89 ALA A C 1
ATOM 706 O O . ALA A 1 89 ? -0.105 -3.055 24.712 1.00 90.12 89 ALA A O 1
ATOM 707 N N . GLY A 1 90 ? 0.277 -0.955 24.041 1.00 89.38 90 GLY A N 1
ATOM 708 C CA . GLY A 1 90 ? -0.173 -1.165 22.664 1.00 89.38 90 GLY A CA 1
ATOM 709 C C . GLY A 1 90 ? 0.778 -2.034 21.831 1.00 89.38 90 GLY A C 1
ATOM 710 O O . GLY A 1 90 ? 0.309 -2.828 21.020 1.00 89.38 90 GLY A O 1
ATOM 711 N N . ILE A 1 91 ? 2.097 -1.913 22.029 1.00 89.06 91 ILE A N 1
ATOM 712 C CA . ILE A 1 91 ? 3.107 -2.775 21.389 1.00 89.06 91 ILE A CA 1
ATOM 713 C C . ILE A 1 91 ? 2.970 -4.211 21.898 1.00 89.06 91 ILE A C 1
ATOM 715 O O . ILE A 1 91 ? 2.948 -5.135 21.092 1.00 89.06 91 ILE A O 1
ATOM 719 N N . GLU A 1 92 ? 2.836 -4.394 23.210 1.00 89.12 92 GLU A N 1
ATOM 720 C CA . GLU A 1 92 ? 2.633 -5.711 23.825 1.00 89.12 92 GLU A CA 1
ATOM 721 C C . GLU A 1 92 ? 1.349 -6.370 23.319 1.00 89.12 92 GLU A C 1
ATOM 723 O O . GLU A 1 92 ? 1.372 -7.524 22.897 1.00 89.12 92 GLU A O 1
ATOM 728 N N . ALA A 1 93 ? 0.244 -5.617 23.267 1.00 89.00 93 ALA A N 1
ATOM 729 C CA . ALA A 1 93 ? -1.014 -6.102 22.710 1.00 89.00 93 ALA A CA 1
ATOM 730 C C . ALA A 1 93 ? -0.892 -6.457 21.217 1.00 89.00 93 ALA A C 1
ATOM 732 O O . ALA A 1 93 ? -1.455 -7.458 20.784 1.00 89.00 93 ALA A O 1
ATOM 733 N N . PHE A 1 94 ? -0.138 -5.682 20.429 1.00 88.38 94 PHE A N 1
ATOM 734 C CA . PHE A 1 94 ? 0.115 -5.998 19.022 1.00 88.38 94 PHE A CA 1
ATOM 735 C C . PHE A 1 94 ? 0.916 -7.296 18.862 1.00 88.38 94 PHE A C 1
ATOM 737 O O . PHE A 1 94 ? 0.521 -8.152 18.077 1.00 88.38 94 PHE A O 1
ATOM 744 N N . LEU A 1 95 ? 2.019 -7.452 19.603 1.00 86.56 95 LEU A N 1
ATOM 745 C CA . LEU A 1 95 ? 2.884 -8.634 19.524 1.00 86.56 95 LEU A CA 1
ATOM 746 C C . LEU A 1 95 ? 2.144 -9.896 19.993 1.00 86.56 95 LEU A C 1
ATOM 748 O O . LEU A 1 95 ? 2.194 -10.919 19.313 1.00 86.56 95 LEU A O 1
ATOM 752 N N . ALA A 1 96 ? 1.350 -9.791 21.062 1.00 84.75 96 ALA A N 1
ATOM 753 C CA . ALA A 1 96 ? 0.457 -10.863 21.494 1.00 84.75 96 ALA A CA 1
ATOM 754 C C . ALA A 1 96 ? -0.616 -11.191 20.438 1.00 84.75 96 ALA A C 1
ATOM 756 O O . ALA A 1 96 ? -0.923 -12.358 20.208 1.00 84.75 96 ALA A O 1
ATOM 757 N N . ALA A 1 97 ? -1.173 -10.179 19.760 1.00 85.06 97 ALA A N 1
ATOM 758 C CA . ALA A 1 97 ? -2.166 -10.390 18.708 1.00 85.06 97 ALA A CA 1
ATOM 759 C C . ALA A 1 97 ? -1.595 -11.158 17.510 1.00 85.06 97 ALA A C 1
ATOM 761 O O . ALA A 1 97 ? -2.284 -12.019 16.974 1.00 85.06 97 ALA A O 1
ATOM 762 N N . VAL A 1 98 ? -0.351 -10.886 17.104 1.00 81.62 98 VAL A N 1
ATOM 763 C CA . VAL A 1 98 ? 0.298 -11.607 15.994 1.00 81.62 98 VAL A CA 1
ATOM 764 C C . VAL A 1 98 ? 0.916 -12.948 16.408 1.00 81.62 98 VAL A C 1
ATOM 766 O O . VAL A 1 98 ? 1.492 -13.612 15.553 1.00 81.62 98 VAL A O 1
ATOM 769 N N . GLY A 1 99 ? 0.783 -13.364 17.673 1.00 79.12 99 GLY A N 1
ATOM 770 C CA . GLY A 1 99 ? 1.220 -14.680 18.155 1.00 79.12 99 GLY A CA 1
ATOM 771 C C . GLY A 1 99 ? 2.670 -14.756 18.646 1.00 79.12 99 GLY A C 1
ATOM 772 O O . GLY A 1 99 ? 3.192 -15.858 18.808 1.00 79.12 99 GLY A O 1
ATOM 773 N N . GLU A 1 100 ? 3.334 -13.623 18.900 1.00 83.81 100 GLU A N 1
ATOM 774 C CA . GLU A 1 100 ? 4.700 -13.615 19.442 1.00 83.81 100 GLU A CA 1
ATOM 775 C C . GLU A 1 100 ? 4.713 -14.008 20.924 1.00 83.81 100 GLU A C 1
ATOM 777 O O . GLU A 1 100 ? 4.070 -13.366 21.758 1.00 83.81 100 GLU A O 1
ATOM 782 N N . LYS A 1 101 ? 5.476 -15.058 21.256 1.00 78.75 101 LYS A N 1
ATOM 783 C CA . LYS A 1 101 ? 5.567 -15.611 22.620 1.00 78.75 101 LYS A CA 1
ATOM 784 C C . LYS A 1 101 ? 6.567 -14.874 23.511 1.00 78.75 101 LYS A C 1
ATOM 786 O O . LYS A 1 101 ? 6.361 -14.814 24.718 1.00 78.75 101 LYS A O 1
ATOM 791 N N . ASP A 1 102 ? 7.618 -14.304 22.920 1.00 83.94 102 ASP A N 1
ATOM 792 C CA . ASP A 1 102 ? 8.623 -13.501 23.625 1.00 83.94 102 ASP A CA 1
ATOM 793 C C . ASP A 1 102 ? 8.769 -12.110 22.974 1.00 83.94 102 ASP A C 1
ATOM 795 O O . ASP A 1 102 ? 9.668 -11.865 22.158 1.00 83.94 102 ASP A O 1
ATOM 799 N N . PRO A 1 103 ? 7.873 -11.166 23.323 1.00 82.12 103 PRO A N 1
ATOM 800 C CA . PRO A 1 103 ? 7.927 -9.796 22.826 1.00 82.12 103 PRO A CA 1
ATOM 801 C C . PRO A 1 103 ? 9.262 -9.096 23.104 1.00 82.12 103 PRO A C 1
ATOM 803 O O . PRO A 1 103 ? 9.687 -8.243 22.321 1.00 82.12 103 PRO A O 1
ATOM 806 N N . GLN A 1 104 ? 9.927 -9.436 24.212 1.00 84.31 104 GLN A N 1
ATOM 807 C CA . GLN A 1 104 ? 11.156 -8.772 24.624 1.00 84.31 104 GLN A CA 1
ATOM 808 C C . GLN A 1 104 ? 12.332 -9.216 23.752 1.00 84.31 104 GLN A C 1
ATOM 810 O O . GLN A 1 104 ? 13.064 -8.351 23.267 1.00 84.31 104 GLN A O 1
ATOM 815 N N . ALA A 1 105 ? 12.464 -10.513 23.458 1.00 86.81 105 ALA A N 1
ATOM 816 C CA . ALA A 1 105 ? 13.476 -11.009 22.522 1.00 86.81 105 ALA A CA 1
ATOM 817 C C . ALA A 1 105 ? 13.315 -10.400 21.120 1.00 86.81 105 ALA A C 1
ATOM 819 O O . ALA A 1 105 ? 14.297 -9.979 20.499 1.00 86.81 105 ALA A O 1
ATOM 820 N N . VAL A 1 106 ? 12.074 -10.264 20.635 1.00 86.81 106 VAL A N 1
ATOM 821 C CA . VAL A 1 106 ? 11.791 -9.587 19.358 1.00 86.81 106 VAL A CA 1
ATOM 822 C C . VAL A 1 106 ? 12.257 -8.131 19.403 1.00 86.81 106 VAL A C 1
ATOM 824 O O . VAL A 1 106 ? 12.978 -7.683 18.506 1.00 86.81 106 VAL A O 1
ATOM 827 N N . LEU A 1 107 ? 11.908 -7.386 20.455 1.00 83.25 107 LEU A N 1
ATOM 828 C CA . LEU A 1 107 ? 12.308 -5.984 20.598 1.00 83.25 107 LEU A CA 1
ATOM 829 C C . LEU A 1 107 ? 13.828 -5.812 20.738 1.00 83.25 107 LEU A C 1
ATOM 831 O O . LEU A 1 107 ? 14.407 -4.878 20.175 1.00 83.25 107 LEU A O 1
ATOM 835 N N . GLU A 1 108 ? 14.492 -6.729 21.434 1.00 83.38 108 GLU A N 1
ATOM 836 C CA . GLU A 1 108 ? 15.946 -6.750 21.581 1.00 83.38 108 GLU A CA 1
ATOM 837 C C . GLU A 1 108 ? 16.664 -7.097 20.278 1.00 83.38 108 GLU A C 1
ATOM 839 O O . GLU A 1 108 ? 17.700 -6.498 19.979 1.00 83.38 108 GLU A O 1
ATOM 844 N N . SER A 1 109 ? 16.084 -7.952 19.435 1.00 85.38 109 SER A N 1
ATOM 845 C CA . SER A 1 109 ? 16.641 -8.249 18.112 1.00 85.38 109 SER A CA 1
ATOM 846 C C . SER A 1 109 ? 16.744 -6.994 17.224 1.00 85.38 109 SER A C 1
ATOM 848 O O . SER A 1 109 ? 17.711 -6.838 16.474 1.00 85.38 109 SER A O 1
ATOM 850 N N . PHE A 1 110 ? 15.834 -6.017 17.371 1.00 83.12 110 PHE A N 1
ATOM 851 C CA . PHE A 1 110 ? 15.939 -4.730 16.668 1.00 83.12 110 PHE A CA 1
ATOM 852 C C . PHE A 1 110 ? 17.119 -3.879 17.140 1.00 83.12 110 PHE A C 1
ATOM 854 O O . PHE A 1 110 ? 17.673 -3.115 16.342 1.00 83.12 110 PHE A O 1
ATOM 861 N N . LYS A 1 111 ? 17.539 -4.023 18.406 1.00 77.88 111 LYS A N 1
ATOM 862 C CA . LYS A 1 111 ? 18.764 -3.384 18.906 1.00 77.88 111 LYS A CA 1
ATOM 863 C C . LYS A 1 111 ? 19.980 -3.924 18.159 1.00 77.88 111 LYS A C 1
ATOM 865 O O . LYS A 1 111 ? 20.867 -3.161 17.786 1.00 77.88 111 LYS A O 1
ATOM 870 N N . LEU A 1 112 ? 20.016 -5.227 17.899 1.00 70.44 112 LEU A N 1
ATOM 871 C CA . LEU A 1 112 ? 21.114 -5.865 17.170 1.00 70.44 112 LEU A CA 1
ATOM 872 C C . LEU A 1 112 ? 21.091 -5.502 15.676 1.00 70.44 112 LEU A C 1
ATOM 874 O O . LEU A 1 112 ? 22.137 -5.213 15.099 1.00 70.44 112 LEU A O 1
ATOM 878 N N . ALA A 1 113 ? 19.896 -5.404 15.087 1.00 73.50 113 ALA A N 1
ATOM 879 C CA . ALA A 1 113 ? 19.677 -5.063 13.681 1.00 73.50 113 ALA A CA 1
ATOM 880 C C . ALA A 1 113 ? 19.910 -3.580 13.322 1.00 73.50 113 ALA A C 1
ATOM 882 O O . ALA A 1 113 ? 20.049 -3.239 12.144 1.00 73.50 113 ALA A O 1
ATOM 883 N N . GLY A 1 114 ? 19.891 -2.675 14.308 1.00 67.00 114 GLY A N 1
ATOM 884 C CA . GLY A 1 114 ? 19.839 -1.226 14.106 1.00 67.00 114 GLY A CA 1
ATOM 885 C C . GLY A 1 114 ? 21.025 -0.648 13.326 1.00 67.00 114 GLY A C 1
ATOM 886 O O . GLY A 1 114 ? 22.076 -0.358 13.892 1.00 67.00 114 GLY A O 1
ATOM 887 N N . THR A 1 115 ? 20.840 -0.398 12.023 1.00 61.88 115 THR A N 1
ATOM 888 C CA . THR A 1 115 ? 21.842 0.272 11.166 1.00 61.88 115 THR A CA 1
ATOM 889 C C . THR A 1 115 ? 21.643 1.788 11.043 1.00 61.88 115 THR A C 1
ATOM 891 O O . THR A 1 115 ? 22.485 2.457 10.448 1.00 61.88 115 THR A O 1
ATOM 894 N N . GLY A 1 116 ? 20.565 2.343 11.614 1.00 62.50 116 GLY A N 1
ATOM 895 C CA . GLY A 1 116 ? 20.301 3.777 11.828 1.00 62.50 116 GLY A CA 1
ATOM 896 C C . GLY A 1 116 ? 20.809 4.777 10.769 1.00 62.50 116 GLY A C 1
ATOM 897 O O . GLY A 1 116 ? 20.947 4.502 9.570 1.00 62.50 116 GLY A O 1
ATOM 898 N N . GLY A 1 117 ? 21.119 5.994 11.219 1.00 62.50 117 GLY A N 1
ATOM 899 C CA . GLY A 1 117 ? 21.691 7.069 10.397 1.00 62.50 117 GLY A CA 1
ATOM 900 C C . GLY A 1 117 ? 23.102 6.801 9.836 1.00 62.50 117 GLY A C 1
ATOM 901 O O . GLY A 1 117 ? 23.693 7.719 9.269 1.00 62.50 117 GLY A O 1
ATOM 902 N N . LEU A 1 118 ? 23.656 5.581 9.961 1.00 62.91 118 LEU A N 1
ATOM 903 C CA . LEU A 1 118 ? 25.034 5.239 9.561 1.00 62.91 118 LEU A CA 1
ATOM 904 C C . LEU A 1 118 ? 25.317 5.564 8.089 1.00 62.91 118 LEU A C 1
ATOM 906 O O . LEU A 1 118 ? 26.353 6.131 7.757 1.00 62.91 118 LEU A O 1
ATOM 910 N N . HIS A 1 119 ? 24.350 5.311 7.205 1.00 65.25 119 HIS A N 1
ATOM 911 C CA . HIS A 1 119 ? 24.445 5.619 5.774 1.00 65.25 119 HIS A CA 1
ATOM 912 C C . HIS A 1 119 ? 24.742 7.101 5.464 1.00 65.25 119 HIS A C 1
ATOM 914 O O . HIS A 1 119 ? 25.234 7.413 4.376 1.00 65.25 119 HIS A O 1
ATOM 920 N N . ARG A 1 120 ? 24.462 8.017 6.404 1.00 63.97 120 ARG A N 1
ATOM 921 C CA . ARG A 1 120 ? 24.684 9.464 6.269 1.00 63.97 120 ARG A CA 1
ATOM 922 C C . ARG A 1 120 ? 25.953 9.949 6.958 1.00 63.97 120 ARG A C 1
ATOM 924 O O . ARG A 1 120 ? 26.256 11.129 6.823 1.00 63.97 120 ARG A O 1
ATOM 931 N N . GLN A 1 121 ? 26.720 9.094 7.639 1.00 63.72 121 GLN A N 1
ATOM 932 C CA . GLN A 1 121 ? 27.943 9.505 8.345 1.00 63.72 121 GLN A CA 1
ATOM 933 C C . GLN A 1 121 ? 28.913 10.286 7.444 1.00 63.72 121 GLN A C 1
ATOM 935 O O . GLN A 1 121 ? 29.280 11.392 7.833 1.00 63.72 121 GLN A O 1
ATOM 940 N N . PRO A 1 122 ? 29.243 9.850 6.209 1.00 64.69 122 PRO A N 1
ATOM 941 C CA . PRO A 1 122 ? 30.163 10.623 5.368 1.00 64.69 122 PRO A CA 1
ATOM 942 C C . PRO A 1 122 ? 29.589 11.968 4.918 1.00 64.69 122 PRO A C 1
ATOM 944 O O . PRO A 1 122 ? 30.309 12.960 4.882 1.00 64.69 122 PRO A O 1
ATOM 947 N N . ALA A 1 123 ? 28.278 12.030 4.656 1.00 64.19 123 ALA A N 1
ATOM 948 C CA . ALA A 1 123 ? 27.599 13.295 4.384 1.00 64.19 123 ALA A CA 1
ATOM 949 C C . ALA A 1 123 ? 27.596 14.210 5.621 1.00 64.19 123 ALA A C 1
ATOM 951 O O . ALA A 1 123 ? 27.737 15.413 5.485 1.00 64.19 123 ALA A O 1
ATOM 952 N N . THR A 1 124 ? 27.497 13.647 6.826 1.00 61.97 124 THR A N 1
ATOM 953 C CA . THR A 1 124 ? 27.537 14.380 8.106 1.00 61.97 124 THR A CA 1
ATOM 954 C C . THR A 1 124 ? 28.928 14.921 8.406 1.00 61.97 124 THR A C 1
ATOM 956 O O . THR A 1 124 ? 29.074 16.031 8.902 1.00 61.97 124 THR A O 1
ATOM 959 N N . ILE A 1 125 ? 29.967 14.146 8.111 1.00 62.97 125 ILE A N 1
ATOM 960 C CA . ILE A 1 125 ? 31.353 14.582 8.278 1.00 62.97 125 ILE A CA 1
ATOM 961 C C . ILE A 1 125 ? 31.642 15.714 7.286 1.00 62.97 125 ILE A C 1
ATOM 963 O O . ILE A 1 125 ? 32.094 16.779 7.699 1.00 62.97 125 ILE A O 1
ATOM 967 N N . GLY A 1 126 ? 31.293 15.527 6.008 1.00 63.81 126 GLY A N 1
ATOM 968 C CA . GLY A 1 126 ? 31.431 16.562 4.981 1.00 63.81 126 GLY A CA 1
ATOM 969 C C . GLY A 1 126 ? 30.645 17.835 5.310 1.00 63.81 126 GLY A C 1
ATOM 970 O O . GLY A 1 126 ? 31.185 18.934 5.203 1.00 63.81 126 GLY A O 1
ATOM 971 N N . ALA A 1 127 ? 29.420 17.683 5.821 1.00 61.94 127 ALA A N 1
ATOM 972 C CA . ALA A 1 127 ? 28.587 18.761 6.342 1.00 61.94 127 ALA A CA 1
ATOM 973 C C . ALA A 1 127 ? 29.285 19.580 7.428 1.00 61.94 127 ALA A C 1
ATOM 975 O O . ALA A 1 127 ? 29.382 20.803 7.339 1.00 61.94 127 ALA A O 1
ATOM 976 N N . THR A 1 128 ? 29.770 18.890 8.461 1.00 61.28 128 THR A N 1
ATOM 977 C CA . THR A 1 128 ? 30.426 19.495 9.620 1.00 61.28 128 THR A CA 1
ATOM 978 C C . THR A 1 128 ? 31.706 20.217 9.206 1.00 61.28 128 THR A C 1
ATOM 980 O O . THR A 1 128 ? 31.923 21.352 9.624 1.00 61.28 128 THR A O 1
ATOM 983 N N . ILE A 1 129 ? 32.507 19.618 8.317 1.00 64.06 129 ILE A N 1
ATOM 984 C CA . ILE A 1 129 ? 33.719 20.243 7.766 1.00 64.06 129 ILE A CA 1
ATOM 985 C C . ILE A 1 129 ? 33.361 21.473 6.921 1.00 64.06 129 ILE A C 1
ATOM 987 O O . ILE A 1 129 ? 33.939 22.537 7.118 1.00 64.06 129 ILE A O 1
ATOM 991 N N . SER A 1 130 ? 32.379 21.373 6.019 1.00 61.84 130 SER A N 1
ATOM 992 C CA . SER A 1 130 ? 31.915 22.505 5.204 1.00 61.84 130 SER A CA 1
ATOM 993 C C . SER A 1 130 ? 31.387 23.650 6.075 1.00 61.84 130 SER A C 1
ATOM 995 O O . SER A 1 130 ? 31.617 24.820 5.769 1.00 61.84 130 SER A O 1
ATOM 997 N N . ASN A 1 131 ? 30.691 23.340 7.169 1.00 59.53 131 ASN A N 1
ATOM 998 C CA . ASN A 1 131 ? 30.239 24.332 8.139 1.00 59.53 131 ASN A CA 1
ATOM 999 C C . ASN A 1 131 ? 31.415 25.016 8.849 1.00 59.53 131 ASN A C 1
ATOM 1001 O O . ASN A 1 131 ? 31.446 26.244 8.909 1.00 59.53 131 ASN A O 1
ATOM 1005 N N . ALA A 1 132 ? 32.409 24.251 9.307 1.00 57.72 132 ALA A N 1
ATOM 1006 C CA . ALA A 1 132 ? 33.624 24.796 9.911 1.00 57.72 132 ALA A CA 1
ATOM 1007 C C . ALA A 1 132 ? 34.390 25.706 8.932 1.00 57.72 132 ALA A C 1
ATOM 1009 O O . ALA A 1 132 ? 34.776 26.819 9.286 1.00 57.72 132 ALA A O 1
ATOM 1010 N N . LEU A 1 133 ? 34.517 25.291 7.666 1.00 61.38 133 LEU A N 1
ATOM 1011 C CA . LEU A 1 133 ? 35.114 26.106 6.604 1.00 61.38 133 LEU A CA 1
ATOM 1012 C C . LEU A 1 133 ? 34.302 27.374 6.327 1.00 61.38 133 LEU A C 1
ATOM 1014 O O . LEU A 1 133 ? 34.877 28.426 6.078 1.00 61.38 133 LEU A O 1
ATOM 1018 N N . SER A 1 134 ? 32.970 27.313 6.404 1.00 57.88 134 SER A N 1
ATOM 1019 C CA . SER A 1 134 ? 32.116 28.492 6.214 1.00 57.88 134 SER A CA 1
ATOM 1020 C C . SER A 1 134 ? 32.347 29.551 7.292 1.00 57.88 134 SER A C 1
ATOM 1022 O O . SER A 1 134 ? 32.387 30.738 6.975 1.00 57.88 134 SER A O 1
ATOM 1024 N N . VAL A 1 135 ? 32.547 29.126 8.542 1.00 54.94 135 VAL A N 1
ATOM 1025 C CA . VAL A 1 135 ? 32.928 30.011 9.654 1.00 54.94 135 VAL A CA 1
ATOM 1026 C C . VAL A 1 135 ? 34.335 30.571 9.434 1.00 54.94 135 VAL A C 1
ATOM 1028 O O . VAL A 1 135 ? 34.527 31.780 9.535 1.00 54.94 135 VAL A O 1
ATOM 1031 N N . ALA A 1 136 ? 35.296 29.730 9.037 1.00 57.66 136 ALA A N 1
ATOM 1032 C CA . ALA A 1 136 ? 36.660 30.166 8.736 1.00 57.66 136 ALA A CA 1
ATOM 1033 C C . ALA A 1 136 ? 36.713 31.212 7.602 1.00 57.66 136 ALA A C 1
ATOM 1035 O O . ALA A 1 136 ? 37.446 32.187 7.711 1.00 57.66 136 ALA A O 1
ATOM 1036 N N . ILE A 1 137 ? 35.889 31.079 6.552 1.00 59.59 137 ILE A N 1
ATOM 1037 C CA . ILE A 1 137 ? 35.780 32.072 5.461 1.00 59.59 137 ILE A CA 1
ATOM 1038 C C . ILE A 1 137 ? 35.269 33.424 5.970 1.00 59.59 137 ILE A C 1
ATOM 1040 O O . ILE A 1 137 ? 35.700 34.469 5.485 1.00 59.59 137 ILE A O 1
ATOM 1044 N N . VAL A 1 138 ? 34.309 33.423 6.902 1.00 54.59 138 VAL A N 1
ATOM 1045 C CA . VAL A 1 138 ? 33.757 34.663 7.475 1.00 54.59 138 VAL A CA 1
ATOM 1046 C C . VAL A 1 138 ? 34.813 35.403 8.294 1.00 54.59 138 VAL A C 1
ATOM 1048 O O . VAL A 1 138 ? 34.832 36.630 8.266 1.00 54.59 138 VAL A O 1
ATOM 1051 N N . LEU A 1 139 ? 35.691 34.664 8.970 1.00 53.44 139 LEU A N 1
ATOM 1052 C CA . LEU A 1 139 ? 36.638 35.192 9.952 1.00 53.44 139 LEU A CA 1
ATOM 1053 C C . LEU A 1 139 ? 38.066 35.365 9.412 1.00 53.44 139 LEU A C 1
ATOM 1055 O O . LEU A 1 139 ? 38.898 35.967 10.081 1.00 53.44 139 LEU A O 1
ATOM 1059 N N . ALA A 1 140 ? 38.361 34.868 8.209 1.00 55.44 140 ALA A N 1
ATOM 1060 C CA . ALA A 1 140 ? 39.674 35.000 7.590 1.00 55.44 140 ALA A CA 1
ATOM 1061 C C . ALA A 1 140 ? 40.031 36.485 7.344 1.00 55.44 140 ALA A C 1
ATOM 1063 O O . ALA A 1 140 ? 39.202 37.218 6.785 1.00 55.44 140 ALA A O 1
ATOM 1064 N N . PRO A 1 141 ? 41.230 36.945 7.749 1.00 51.50 141 PRO A N 1
ATOM 1065 C CA . PRO A 1 141 ? 41.596 38.362 7.722 1.00 51.50 141 PRO A CA 1
ATOM 1066 C C . PRO A 1 141 ? 41.948 38.866 6.314 1.00 51.50 141 PRO A C 1
ATOM 1068 O O . PRO A 1 141 ? 41.623 40.004 5.981 1.00 51.50 141 PRO A O 1
ATOM 1071 N N . ASP A 1 142 ? 42.538 38.024 5.462 1.00 61.53 142 ASP A N 1
ATOM 1072 C CA . ASP A 1 142 ? 43.043 38.403 4.139 1.00 61.53 142 ASP A CA 1
ATOM 1073 C C . ASP A 1 142 ? 42.250 37.751 2.975 1.00 61.53 142 ASP A C 1
ATOM 1075 O O . ASP A 1 142 ? 41.608 36.707 3.131 1.00 61.53 142 ASP A O 1
ATOM 1079 N N . PRO A 1 143 ? 42.237 38.367 1.778 1.00 58.41 143 PRO A N 1
ATOM 1080 C CA . PRO A 1 143 ? 41.466 37.875 0.634 1.00 58.41 143 PRO A CA 1
ATOM 1081 C C . PRO A 1 143 ? 41.992 36.560 0.031 1.00 58.41 143 PRO A C 1
ATOM 1083 O O . PRO A 1 143 ? 41.205 35.830 -0.575 1.00 58.41 143 PRO A O 1
ATOM 1086 N N . VAL A 1 144 ? 43.277 36.227 0.201 1.00 58.09 144 VAL A N 1
ATOM 1087 C CA . VAL A 1 144 ? 43.886 35.013 -0.370 1.00 58.09 144 VAL A CA 1
ATOM 1088 C C . VAL A 1 144 ? 43.483 33.783 0.442 1.00 58.09 144 VAL A C 1
ATOM 1090 O O . VAL A 1 144 ? 43.031 32.788 -0.130 1.00 58.09 144 VAL A O 1
ATOM 1093 N N . SER A 1 145 ? 43.543 33.864 1.772 1.00 60.41 145 SER A N 1
ATOM 1094 C CA . SER A 1 145 ? 43.055 32.809 2.664 1.00 60.41 145 SER A CA 1
ATOM 1095 C C . SER A 1 145 ? 41.547 32.602 2.520 1.00 60.41 145 SER A C 1
ATOM 1097 O O . SER A 1 145 ? 41.089 31.461 2.449 1.00 60.41 145 SER A O 1
ATOM 1099 N N . ARG A 1 146 ? 40.763 33.678 2.349 1.00 56.00 146 ARG A N 1
ATOM 1100 C CA . ARG A 1 146 ? 39.334 33.580 1.999 1.00 56.00 146 ARG A CA 1
ATOM 1101 C C . ARG A 1 146 ? 39.113 32.821 0.696 1.00 56.00 146 ARG A C 1
ATOM 1103 O O . ARG A 1 146 ? 38.259 31.939 0.667 1.00 56.00 146 ARG A O 1
ATOM 1110 N N . LEU A 1 147 ? 39.864 33.130 -0.363 1.00 60.00 147 LEU A N 1
ATOM 1111 C CA . LEU A 1 147 ? 39.734 32.455 -1.657 1.00 60.00 147 LEU A CA 1
ATOM 1112 C C . LEU A 1 147 ? 40.092 30.962 -1.559 1.00 60.00 147 LEU A C 1
ATOM 1114 O O . LEU A 1 147 ? 39.340 30.118 -2.047 1.00 60.00 147 LEU A O 1
ATOM 1118 N N . ALA A 1 148 ? 41.183 30.621 -0.866 1.00 60.12 148 ALA A N 1
ATOM 1119 C CA . ALA A 1 148 ? 41.600 29.237 -0.636 1.00 60.12 148 ALA A CA 1
ATOM 1120 C C . ALA A 1 148 ? 40.577 28.447 0.204 1.00 60.12 148 ALA A C 1
ATOM 1122 O O . ALA A 1 148 ? 40.241 27.301 -0.117 1.00 60.12 148 ALA A O 1
ATOM 1123 N N . LEU A 1 149 ? 40.019 29.064 1.248 1.00 56.97 149 LEU A N 1
ATOM 1124 C CA . LEU A 1 149 ? 38.964 28.466 2.065 1.00 56.97 149 LEU A CA 1
ATOM 1125 C C . LEU A 1 149 ? 37.649 28.314 1.286 1.00 56.97 149 LEU A C 1
ATOM 1127 O O . LEU A 1 149 ? 36.973 27.300 1.445 1.00 56.97 149 LEU A O 1
ATOM 1131 N N . VAL A 1 150 ? 37.299 29.262 0.406 1.00 60.50 150 VAL A N 1
ATOM 1132 C CA . VAL A 1 150 ? 36.151 29.146 -0.513 1.00 60.50 150 VAL A CA 1
ATOM 1133 C C . VAL A 1 150 ? 36.347 27.981 -1.486 1.00 60.50 150 VAL A C 1
ATOM 1135 O O . VAL A 1 150 ? 35.429 27.178 -1.646 1.00 60.50 150 VAL A O 1
ATOM 1138 N N . GLY A 1 151 ? 37.537 27.830 -2.077 1.00 56.28 151 GLY A N 1
ATOM 1139 C CA . GLY A 1 151 ? 37.867 26.689 -2.938 1.00 56.28 151 GLY A CA 1
ATOM 1140 C C . GLY A 1 151 ? 37.773 25.350 -2.197 1.00 56.28 151 GLY A C 1
ATOM 1141 O O . GLY A 1 151 ? 37.117 24.416 -2.660 1.00 56.28 151 GLY A O 1
ATOM 1142 N N . THR A 1 152 ? 38.331 25.280 -0.986 1.00 64.94 152 THR A N 1
ATOM 1143 C CA . THR A 1 152 ? 38.265 24.090 -0.116 1.00 64.94 152 THR A CA 1
ATOM 1144 C C . THR A 1 152 ? 36.826 23.777 0.308 1.00 64.94 152 THR A C 1
ATOM 1146 O O . THR A 1 152 ? 36.405 22.618 0.348 1.00 64.94 152 THR A O 1
ATOM 1149 N N . ARG A 1 153 ? 36.016 24.806 0.573 1.00 62.69 153 ARG A N 1
ATOM 1150 C CA . ARG A 1 153 ? 34.585 24.664 0.850 1.00 62.69 153 ARG A CA 1
ATOM 1151 C C . ARG A 1 153 ? 33.821 24.131 -0.358 1.00 62.69 153 ARG A C 1
ATOM 1153 O O . ARG A 1 153 ? 33.014 23.226 -0.193 1.00 62.69 153 ARG A O 1
ATOM 1160 N N . LEU A 1 154 ? 34.075 24.637 -1.563 1.00 60.19 154 LEU A N 1
ATOM 1161 C CA . LEU A 1 154 ? 33.424 24.143 -2.779 1.00 60.19 154 LEU A CA 1
ATOM 1162 C C . LEU A 1 154 ? 33.738 22.655 -3.009 1.00 60.19 154 LEU A C 1
ATOM 1164 O O . LEU A 1 154 ? 32.838 21.865 -3.304 1.00 60.19 154 LEU A O 1
ATOM 1168 N N . LEU A 1 155 ? 34.996 22.251 -2.803 1.00 61.75 155 LEU A N 1
ATOM 1169 C CA . LEU A 1 155 ? 35.421 20.851 -2.894 1.00 61.75 155 LEU A CA 1
ATOM 1170 C C . LEU A 1 155 ? 34.741 19.975 -1.833 1.00 61.75 155 LEU A C 1
ATOM 1172 O O . LEU A 1 155 ? 34.182 18.928 -2.161 1.00 61.75 155 LEU A O 1
ATOM 1176 N N . THR A 1 156 ? 34.713 20.414 -0.573 1.00 62.91 156 THR A N 1
ATOM 1177 C CA . THR A 1 156 ? 34.043 19.676 0.514 1.00 62.91 156 THR A CA 1
ATOM 1178 C C . THR A 1 156 ? 32.526 19.625 0.341 1.00 62.91 156 THR A C 1
ATOM 1180 O O . THR A 1 156 ? 31.923 18.590 0.619 1.00 62.91 156 THR A O 1
ATOM 1183 N N . GLN A 1 157 ? 31.887 20.669 -0.189 1.00 59.94 157 GLN A N 1
ATOM 1184 C CA . GLN A 1 157 ? 30.459 20.672 -0.527 1.00 59.94 157 GLN A CA 1
ATOM 1185 C C . GLN A 1 157 ? 30.136 19.758 -1.713 1.00 59.94 157 GLN A C 1
ATOM 1187 O O . GLN A 1 157 ? 29.122 19.055 -1.688 1.00 59.94 157 GLN A O 1
ATOM 1192 N N . THR A 1 158 ? 31.006 19.711 -2.724 1.00 60.91 158 THR A N 1
ATOM 1193 C CA . THR A 1 158 ? 30.892 18.767 -3.845 1.00 60.91 158 THR A CA 1
ATOM 1194 C C . THR A 1 158 ? 31.031 17.331 -3.342 1.00 60.91 158 THR A C 1
ATOM 1196 O O . THR A 1 158 ? 30.171 16.493 -3.618 1.00 60.91 158 THR A O 1
ATOM 1199 N N . GLY A 1 159 ? 32.037 17.067 -2.501 1.00 62.16 159 GLY A N 1
ATOM 1200 C CA . GLY A 1 159 ? 32.218 15.786 -1.816 1.00 62.16 159 GLY A CA 1
ATOM 1201 C C . GLY A 1 159 ? 31.034 15.416 -0.917 1.00 62.16 159 GLY A C 1
ATOM 1202 O O . GLY A 1 159 ? 30.600 14.267 -0.913 1.00 62.16 159 GLY A O 1
ATOM 1203 N N . THR A 1 160 ? 30.436 16.388 -0.223 1.00 62.31 160 THR A N 1
ATOM 1204 C CA . THR A 1 160 ? 29.233 16.190 0.604 1.00 62.31 160 THR A CA 1
ATOM 1205 C C . THR A 1 160 ? 28.022 15.843 -0.258 1.00 62.31 160 THR A C 1
ATOM 1207 O O . THR A 1 160 ? 27.301 14.901 0.052 1.00 62.31 160 THR A O 1
ATOM 1210 N N . SER A 1 161 ? 27.822 16.538 -1.379 1.00 59.53 161 SER A N 1
ATOM 1211 C CA . SER A 1 161 ? 26.732 16.261 -2.324 1.00 59.53 161 SER A CA 1
ATOM 1212 C C . SER A 1 161 ? 26.871 14.867 -2.941 1.00 59.53 161 SER A C 1
ATOM 1214 O O . SER A 1 161 ? 25.903 14.103 -2.975 1.00 59.53 161 SER A O 1
ATOM 1216 N N . ALA A 1 162 ? 28.089 14.493 -3.340 1.00 61.53 162 ALA A N 1
ATOM 1217 C CA . ALA A 1 162 ? 28.408 13.144 -3.792 1.00 61.53 162 ALA A CA 1
ATOM 1218 C C . ALA A 1 162 ? 28.166 12.104 -2.684 1.00 61.53 162 ALA A C 1
ATOM 1220 O O . ALA A 1 162 ? 27.567 11.063 -2.944 1.00 61.53 162 ALA A O 1
ATOM 1221 N N . ALA A 1 163 ? 28.534 12.399 -1.432 1.00 62.50 163 ALA A N 1
ATOM 1222 C CA . ALA A 1 163 ? 28.276 11.531 -0.285 1.00 62.50 163 ALA A CA 1
ATOM 1223 C C . ALA A 1 163 ? 26.776 11.383 0.030 1.00 62.50 163 ALA A C 1
ATOM 1225 O O . ALA A 1 163 ? 26.341 10.298 0.418 1.00 62.50 163 ALA A O 1
ATOM 1226 N N . VAL A 1 164 ? 25.963 12.428 -0.167 1.00 62.28 164 VAL A N 1
ATOM 1227 C CA . VAL A 1 164 ? 24.496 12.358 -0.049 1.00 62.28 164 VAL A CA 1
ATOM 1228 C C . VAL A 1 164 ? 23.919 11.484 -1.160 1.00 62.28 164 VAL A C 1
ATOM 1230 O O . VAL A 1 164 ? 23.092 10.621 -0.871 1.00 62.28 164 VAL A O 1
ATOM 1233 N N . ILE A 1 165 ? 24.376 11.618 -2.406 1.00 61.41 165 ILE A N 1
ATOM 1234 C CA . ILE A 1 165 ? 23.947 10.731 -3.501 1.00 61.41 165 ILE A CA 1
ATOM 1235 C C . ILE A 1 165 ? 24.348 9.279 -3.198 1.00 61.41 165 ILE A C 1
ATOM 1237 O O . ILE A 1 165 ? 23.499 8.385 -3.223 1.00 61.41 165 ILE A O 1
ATOM 1241 N N . ALA A 1 166 ? 25.600 9.057 -2.794 1.00 62.56 166 ALA A N 1
ATOM 1242 C CA . ALA A 1 166 ? 26.127 7.750 -2.404 1.00 62.56 166 ALA A CA 1
ATOM 1243 C C . ALA A 1 166 ? 25.457 7.167 -1.144 1.00 62.56 166 ALA A C 1
ATOM 1245 O O . ALA A 1 166 ? 25.505 5.957 -0.914 1.00 62.56 166 ALA A O 1
ATOM 1246 N N . SER A 1 167 ? 24.779 7.988 -0.333 1.00 67.19 167 SER A N 1
ATOM 1247 C CA . SER A 1 167 ? 24.006 7.496 0.813 1.00 67.19 167 SER A CA 1
ATOM 1248 C C . SER A 1 167 ? 22.745 6.726 0.400 1.00 67.19 167 SER A C 1
ATOM 1250 O O . SER A 1 167 ? 22.263 5.919 1.190 1.00 67.19 167 SER A O 1
ATOM 1252 N N . GLY A 1 168 ? 22.235 6.911 -0.827 1.00 70.12 168 GLY A N 1
ATOM 1253 C CA . GLY A 1 168 ? 21.095 6.156 -1.360 1.00 70.12 168 GLY A CA 1
ATOM 1254 C C . GLY A 1 168 ? 21.368 4.644 -1.416 1.00 70.12 168 GLY A C 1
ATOM 1255 O O . GLY A 1 168 ? 20.676 3.893 -0.727 1.00 70.12 168 GLY A O 1
ATOM 1256 N N . PRO A 1 169 ? 22.410 4.197 -2.147 1.00 72.50 169 PRO A N 1
ATOM 1257 C CA . PRO A 1 169 ? 22.849 2.798 -2.162 1.00 72.50 169 PRO A CA 1
ATOM 1258 C C . PRO A 1 169 ? 23.164 2.227 -0.770 1.00 72.50 169 PRO A C 1
ATOM 1260 O O . PRO A 1 169 ? 22.737 1.121 -0.444 1.00 72.50 169 PRO A O 1
ATOM 1263 N N . ARG A 1 170 ? 23.829 2.996 0.105 1.00 75.25 170 ARG A N 1
ATOM 1264 C CA . ARG A 1 170 ? 24.099 2.560 1.491 1.00 75.25 170 ARG A CA 1
ATOM 1265 C C . ARG A 1 170 ? 22.816 2.338 2.286 1.00 75.25 170 ARG A C 1
ATOM 1267 O O . ARG A 1 170 ? 22.686 1.358 3.004 1.00 75.25 170 ARG A O 1
ATOM 1274 N N . ARG A 1 171 ? 21.833 3.225 2.137 1.00 76.44 171 ARG A N 1
ATOM 1275 C CA . ARG A 1 171 ? 20.534 3.107 2.806 1.00 76.44 171 ARG A CA 1
ATOM 1276 C C . ARG A 1 171 ? 19.715 1.927 2.296 1.00 76.44 171 ARG A C 1
ATOM 1278 O O . ARG A 1 171 ? 18.985 1.311 3.069 1.00 76.44 171 ARG A O 1
ATOM 1285 N N . PHE A 1 172 ? 19.806 1.655 0.998 1.00 79.62 172 PHE A N 1
ATOM 1286 C CA . PHE A 1 172 ? 19.210 0.480 0.381 1.00 79.62 172 PHE A CA 1
ATOM 1287 C C . PHE A 1 172 ? 19.795 -0.802 0.984 1.00 79.62 172 PHE A C 1
ATOM 1289 O O . PHE A 1 172 ? 19.041 -1.656 1.449 1.00 79.62 172 PHE A O 1
ATOM 1296 N N . ARG A 1 173 ? 21.124 -0.871 1.118 1.00 82.44 173 ARG A N 1
ATOM 1297 C CA . ARG A 1 173 ? 21.805 -1.979 1.795 1.00 82.44 173 ARG A CA 1
ATOM 1298 C C . ARG A 1 173 ? 21.443 -2.098 3.281 1.00 82.44 173 ARG A C 1
ATOM 1300 O O . ARG A 1 173 ? 21.056 -3.177 3.712 1.00 82.44 173 ARG A O 1
ATOM 1307 N N . ASN A 1 174 ? 21.425 -0.996 4.033 1.00 80.75 174 ASN A N 1
ATOM 1308 C CA . ASN A 1 174 ? 20.976 -0.973 5.435 1.00 80.75 174 ASN A CA 1
ATOM 1309 C C . ASN A 1 174 ? 19.561 -1.546 5.612 1.00 80.75 174 ASN A C 1
ATOM 1311 O O . ASN A 1 174 ? 19.281 -2.238 6.586 1.00 80.75 174 ASN A O 1
ATOM 1315 N N . ALA A 1 175 ? 18.655 -1.287 4.666 1.00 83.81 175 ALA A N 1
ATOM 1316 C CA . ALA A 1 175 ? 17.308 -1.846 4.719 1.00 83.81 175 ALA A CA 1
ATOM 1317 C C . ALA A 1 175 ? 17.248 -3.350 4.417 1.00 83.81 175 ALA A C 1
ATOM 1319 O O . ALA A 1 175 ? 16.224 -3.964 4.710 1.00 83.81 175 ALA A O 1
ATOM 1320 N N . CYS A 1 176 ? 18.293 -3.920 3.809 1.00 87.62 176 CYS A N 1
ATOM 1321 C CA . CYS A 1 176 ? 18.484 -5.365 3.673 1.00 87.62 176 CYS A CA 1
ATOM 1322 C C . CYS A 1 176 ? 18.998 -5.955 4.990 1.00 87.62 176 CYS A C 1
ATOM 1324 O O . CYS A 1 176 ? 18.485 -6.972 5.430 1.00 87.62 176 CYS A O 1
ATOM 1326 N N . THR A 1 177 ? 19.890 -5.263 5.704 1.00 85.94 177 THR A N 1
ATOM 1327 C CA . THR A 1 177 ? 20.254 -5.635 7.083 1.00 85.94 177 THR A CA 1
ATOM 1328 C C . THR A 1 177 ? 19.037 -5.655 8.017 1.00 85.94 177 THR A C 1
ATOM 1330 O O . THR A 1 177 ? 18.866 -6.601 8.777 1.00 85.94 177 THR A O 1
ATOM 1333 N N . GLU A 1 178 ? 18.138 -4.670 7.905 1.00 83.69 178 GLU A N 1
ATOM 1334 C CA . GLU A 1 178 ? 16.862 -4.640 8.648 1.00 83.69 178 GLU A CA 1
ATOM 1335 C C . GLU A 1 178 ? 15.887 -5.780 8.275 1.00 83.69 178 GLU A C 1
ATOM 1337 O O . GLU A 1 178 ? 14.908 -5.972 8.987 1.00 83.69 178 GLU A O 1
ATOM 1342 N N . ASP A 1 179 ? 16.111 -6.499 7.168 1.00 87.75 179 ASP A N 1
ATOM 1343 C CA . ASP A 1 179 ? 15.326 -7.685 6.780 1.00 87.75 179 ASP A CA 1
ATOM 1344 C C . ASP A 1 179 ? 15.941 -9.000 7.280 1.00 87.75 179 ASP A C 1
ATOM 1346 O O . ASP A 1 179 ? 15.208 -9.958 7.496 1.00 87.75 179 ASP A O 1
ATOM 1350 N N . VAL A 1 180 ? 17.268 -9.061 7.442 1.00 88.75 180 VAL A N 1
ATOM 1351 C CA . VAL A 1 180 ? 17.978 -10.300 7.811 1.00 88.75 180 VAL A CA 1
ATOM 1352 C C . VAL A 1 180 ? 18.087 -10.483 9.328 1.00 88.75 180 VAL A C 1
ATOM 1354 O O . VAL A 1 180 ? 18.053 -11.611 9.814 1.00 88.75 180 VAL A O 1
ATOM 1357 N N . MET A 1 181 ? 18.273 -9.389 10.067 1.00 87.44 181 MET A N 1
ATOM 1358 C CA . MET A 1 181 ? 18.736 -9.425 11.460 1.00 87.44 181 MET A CA 1
ATOM 1359 C C . MET A 1 181 ? 17.651 -9.599 12.537 1.00 87.44 181 MET A C 1
ATOM 1361 O O . MET A 1 181 ? 17.915 -10.318 13.497 1.00 87.44 181 MET A O 1
ATOM 1365 N N . PRO A 1 182 ? 16.477 -8.939 12.476 1.00 87.88 182 PRO A N 1
ATOM 1366 C CA . PRO A 1 182 ? 15.516 -9.019 13.572 1.00 87.88 182 PRO A CA 1
ATOM 1367 C C . PRO A 1 182 ? 14.661 -10.292 13.503 1.00 87.88 182 PRO A C 1
ATOM 1369 O O . PRO A 1 182 ? 14.364 -10.790 12.419 1.00 87.88 182 PRO A O 1
ATOM 1372 N N . LEU A 1 183 ? 14.193 -10.767 14.663 1.00 88.00 183 LEU A N 1
ATOM 1373 C CA . LEU A 1 183 ? 13.313 -11.941 14.804 1.00 88.00 183 LEU A CA 1
ATOM 1374 C C . LEU A 1 183 ? 11.885 -11.709 14.274 1.00 88.00 183 LEU A C 1
ATOM 1376 O O . LEU A 1 183 ? 11.076 -12.625 14.237 1.00 88.00 183 LEU A O 1
ATOM 1380 N N . GLY A 1 184 ? 11.588 -10.501 13.800 1.00 85.56 184 GLY A N 1
ATOM 1381 C CA . GLY A 1 184 ? 10.374 -10.164 13.069 1.00 85.56 184 GLY A CA 1
ATOM 1382 C C . GLY A 1 184 ? 10.439 -8.729 12.565 1.00 85.56 184 GLY A C 1
ATOM 1383 O O . GLY A 1 184 ? 11.284 -7.943 12.997 1.00 85.56 184 GLY A O 1
ATOM 1384 N N . ARG A 1 185 ? 9.577 -8.359 11.616 1.00 86.31 185 ARG A N 1
ATOM 1385 C CA . ARG A 1 185 ? 9.566 -7.004 11.048 1.00 86.31 185 ARG A CA 1
ATOM 1386 C C . ARG A 1 185 ? 8.149 -6.496 10.825 1.00 86.31 185 ARG A C 1
ATOM 1388 O O . ARG A 1 185 ? 7.382 -7.070 10.057 1.00 86.31 185 ARG A O 1
ATOM 1395 N N . ALA A 1 186 ? 7.862 -5.326 11.392 1.00 84.12 186 ALA A N 1
ATOM 1396 C CA . ALA A 1 186 ? 6.689 -4.540 11.034 1.00 84.12 186 ALA A CA 1
ATOM 1397 C C . ALA A 1 186 ? 6.848 -3.957 9.617 1.00 84.12 186 ALA A C 1
ATOM 1399 O O . ALA A 1 186 ? 7.796 -3.215 9.328 1.00 84.12 186 ALA A O 1
ATOM 1400 N N . ASP A 1 187 ? 5.912 -4.274 8.726 1.00 81.44 187 ASP A N 1
ATOM 1401 C CA . ASP A 1 187 ? 5.776 -3.611 7.435 1.00 81.44 187 ASP A CA 1
ATOM 1402 C C . ASP A 1 187 ? 5.142 -2.219 7.615 1.00 81.44 187 ASP A C 1
ATOM 1404 O O . ASP A 1 187 ? 4.533 -1.891 8.636 1.00 81.44 187 ASP A O 1
ATOM 1408 N N . ALA A 1 188 ? 5.277 -1.364 6.604 1.00 78.00 188 ALA A N 1
ATOM 1409 C CA . ALA A 1 188 ? 4.557 -0.105 6.578 1.00 78.00 188 ALA A CA 1
ATOM 1410 C C . ALA A 1 188 ? 3.046 -0.372 6.580 1.00 78.00 188 ALA A C 1
ATOM 1412 O O . ALA A 1 188 ? 2.551 -1.190 5.797 1.00 78.00 188 ALA A O 1
ATOM 1413 N N . ALA A 1 189 ? 2.321 0.379 7.410 1.00 76.06 189 ALA A N 1
ATOM 1414 C CA . ALA A 1 189 ? 0.869 0.313 7.472 1.00 76.06 189 ALA A CA 1
ATOM 1415 C C . ALA A 1 189 ? 0.248 0.418 6.063 1.00 76.06 189 ALA A C 1
ATOM 1417 O O . ALA A 1 189 ? 0.667 1.291 5.290 1.00 76.06 189 ALA A O 1
ATOM 1418 N N . PRO A 1 190 ? -0.762 -0.403 5.716 1.00 77.62 190 PRO A N 1
ATOM 1419 C CA . PRO A 1 190 ? -1.411 -0.356 4.402 1.00 77.62 190 PRO A CA 1
ATOM 1420 C C . PRO A 1 190 ? -1.869 1.054 4.002 1.00 77.62 190 PRO A C 1
ATOM 1422 O O . PRO A 1 190 ? -1.654 1.490 2.869 1.00 77.62 190 PRO A O 1
ATOM 1425 N N . ALA A 1 191 ? -2.395 1.819 4.963 1.00 76.06 191 ALA A N 1
ATOM 1426 C CA . ALA A 1 191 ? -2.774 3.214 4.765 1.00 76.06 191 ALA A CA 1
ATOM 1427 C C . ALA A 1 191 ? -1.586 4.110 4.364 1.00 76.06 191 ALA A C 1
ATOM 1429 O O . ALA A 1 191 ? -1.737 4.970 3.502 1.00 76.06 191 ALA A O 1
ATOM 1430 N N . ALA A 1 192 ? -0.392 3.895 4.925 1.00 81.31 192 ALA A N 1
ATOM 1431 C CA . ALA A 1 192 ? 0.812 4.654 4.576 1.00 81.31 192 ALA A CA 1
ATOM 1432 C C . ALA A 1 192 ? 1.344 4.318 3.173 1.00 81.31 192 ALA A C 1
ATOM 1434 O O . ALA A 1 192 ? 1.931 5.187 2.530 1.00 81.31 192 ALA A O 1
ATOM 1435 N N . LYS A 1 193 ? 1.114 3.092 2.681 1.00 83.69 193 LYS A N 1
ATOM 1436 C CA . LYS A 1 193 ? 1.471 2.683 1.311 1.00 83.69 193 LYS A CA 1
ATOM 1437 C C . LYS A 1 193 ? 0.590 3.361 0.255 1.00 83.69 193 LYS A C 1
ATOM 1439 O O . LYS A 1 193 ? 1.086 3.717 -0.807 1.00 83.69 193 LYS A O 1
ATOM 1444 N N . ARG A 1 194 ? -0.685 3.605 0.577 1.00 81.88 194 ARG A N 1
ATOM 1445 C CA . ARG A 1 194 ? -1.661 4.270 -0.311 1.00 81.88 194 ARG A CA 1
ATOM 1446 C C . ARG A 1 194 ? -1.728 5.790 -0.125 1.00 81.88 194 ARG A C 1
ATOM 1448 O O . ARG A 1 194 ? -2.337 6.492 -0.932 1.00 81.88 194 ARG A O 1
ATOM 1455 N N . ALA A 1 195 ? -1.146 6.316 0.952 1.00 83.56 195 ALA A N 1
ATOM 1456 C CA . ALA A 1 195 ? -1.211 7.737 1.258 1.00 83.56 195 ALA A CA 1
ATOM 1457 C C . ALA A 1 195 ? -0.389 8.575 0.258 1.00 83.56 195 ALA A C 1
ATOM 1459 O O . ALA A 1 195 ? 0.674 8.154 -0.206 1.00 83.56 195 ALA A O 1
ATOM 1460 N N . PRO A 1 196 ? -0.829 9.805 -0.065 1.00 85.94 196 PRO A N 1
ATOM 1461 C CA . PRO A 1 196 ? -0.011 10.737 -0.828 1.00 85.94 196 PRO A CA 1
ATOM 1462 C C . PRO A 1 196 ? 1.277 11.089 -0.067 1.00 85.94 196 PRO A C 1
ATOM 1464 O O . PRO A 1 196 ? 1.314 11.066 1.162 1.00 85.94 196 PRO A O 1
ATOM 1467 N N . ASN A 1 197 ? 2.325 11.509 -0.782 1.00 84.75 197 ASN A N 1
ATOM 1468 C CA . ASN A 1 197 ? 3.541 12.008 -0.130 1.00 84.75 197 ASN A CA 1
ATOM 1469 C C . ASN A 1 197 ? 3.255 13.170 0.844 1.00 84.75 197 ASN A C 1
ATOM 1471 O O . ASN A 1 197 ? 2.263 13.893 0.703 1.00 84.75 197 ASN A O 1
ATOM 1475 N N . MET A 1 198 ? 4.139 13.367 1.824 1.00 83.69 198 MET A N 1
ATOM 1476 C CA . MET A 1 198 ? 3.919 14.278 2.953 1.00 83.69 198 MET A CA 1
ATOM 1477 C C . MET A 1 198 ? 3.592 15.719 2.528 1.00 83.69 198 MET A C 1
ATOM 1479 O O . MET A 1 198 ? 2.707 16.349 3.110 1.00 83.69 198 MET A O 1
ATOM 1483 N N . LEU A 1 199 ? 4.235 16.245 1.480 1.00 82.75 199 LEU A N 1
ATOM 1484 C CA . LEU A 1 199 ? 3.923 17.578 0.950 1.00 82.75 199 LEU A CA 1
ATOM 1485 C C . LEU A 1 199 ? 2.530 17.640 0.330 1.00 82.75 199 LEU A C 1
ATOM 1487 O O . LEU A 1 199 ? 1.776 18.567 0.618 1.00 82.75 199 LEU A O 1
ATOM 1491 N N . LYS A 1 200 ? 2.155 16.657 -0.494 1.00 87.25 200 LYS A N 1
ATOM 1492 C CA . LYS A 1 200 ? 0.817 16.586 -1.097 1.00 87.25 200 LYS A CA 1
ATOM 1493 C C . LYS A 1 200 ? -0.259 16.397 -0.024 1.00 87.25 200 LYS A C 1
ATOM 1495 O O . LYS A 1 200 ? -1.297 17.050 -0.115 1.00 87.25 200 LYS A O 1
ATOM 1500 N N . ALA A 1 201 ? 0.004 15.588 1.002 1.00 88.38 201 ALA A N 1
ATOM 1501 C CA . ALA A 1 201 ? -0.878 15.416 2.153 1.00 88.38 201 ALA A CA 1
ATOM 1502 C C . ALA A 1 201 ? -1.060 16.737 2.924 1.00 88.38 201 ALA A C 1
ATOM 1504 O O . ALA A 1 201 ? -2.185 17.179 3.158 1.00 88.38 201 ALA A O 1
ATOM 1505 N N . SER A 1 202 ? 0.041 17.431 3.225 1.00 86.88 202 SER A N 1
ATOM 1506 C CA . SER A 1 202 ? 0.028 18.720 3.931 1.00 86.88 202 SER A CA 1
ATOM 1507 C C . SER A 1 202 ? -0.680 19.817 3.121 1.00 86.88 202 SER A C 1
ATOM 1509 O O . SER A 1 202 ? -1.500 20.568 3.651 1.00 86.88 202 SER A O 1
ATOM 1511 N N . LEU A 1 203 ? -0.447 19.875 1.805 1.00 88.44 203 LEU A N 1
ATOM 1512 C CA . LEU A 1 203 ? -1.169 20.770 0.896 1.00 88.44 203 LEU A CA 1
ATOM 1513 C C . LEU A 1 203 ? -2.657 20.414 0.796 1.00 88.44 203 LEU A C 1
ATOM 1515 O O . LEU A 1 203 ? -3.483 21.315 0.663 1.00 88.44 203 LEU A O 1
ATOM 1519 N N . GLY A 1 204 ? -3.007 19.128 0.871 1.00 88.94 204 GLY A N 1
ATOM 1520 C CA . GLY A 1 204 ? -4.388 18.656 0.969 1.00 88.94 204 GLY A CA 1
ATOM 1521 C C . GLY A 1 204 ? -5.082 19.238 2.197 1.00 88.94 204 GLY A C 1
ATOM 1522 O O . GLY A 1 204 ? -6.107 19.905 2.060 1.00 88.94 204 GLY A O 1
ATOM 1523 N N . VAL A 1 205 ? -4.462 19.118 3.375 1.00 89.56 205 VAL A N 1
ATOM 1524 C CA . VAL A 1 205 ? -4.951 19.740 4.620 1.00 89.56 205 VAL A CA 1
ATOM 1525 C C . VAL A 1 205 ? -5.105 21.254 4.452 1.00 89.56 205 VAL A C 1
ATOM 1527 O O . VAL A 1 205 ? -6.144 21.824 4.784 1.00 89.56 205 VAL A O 1
ATOM 1530 N N . MET A 1 206 ? -4.117 21.928 3.861 1.00 89.25 206 MET A N 1
ATOM 1531 C CA . MET A 1 206 ? -4.192 23.370 3.612 1.00 89.25 206 MET A CA 1
ATOM 1532 C C . MET A 1 206 ? -5.260 23.782 2.590 1.00 89.25 206 MET A C 1
ATOM 1534 O O . MET A 1 206 ? -5.742 24.916 2.624 1.00 89.25 206 MET A O 1
ATOM 1538 N N . ARG A 1 207 ? -5.639 22.932 1.644 1.00 88.94 207 ARG A N 1
ATOM 1539 C CA . ARG A 1 207 ? -6.667 23.285 0.656 1.00 88.94 207 ARG A CA 1
ATOM 1540 C C . ARG A 1 207 ? -8.062 22.979 1.179 1.00 88.94 207 ARG A C 1
ATOM 1542 O O . ARG A 1 207 ? -8.948 23.819 1.022 1.00 88.94 207 ARG A O 1
ATOM 1549 N N . THR A 1 208 ? -8.213 21.835 1.834 1.00 88.88 208 THR A N 1
ATOM 1550 C CA . THR A 1 208 ? -9.508 21.247 2.176 1.00 88.88 208 THR A CA 1
ATOM 1551 C C . THR A 1 208 ? -9.935 21.560 3.613 1.00 88.88 208 THR A C 1
ATOM 1553 O O . THR A 1 208 ? -11.080 21.945 3.832 1.00 88.88 208 THR A O 1
ATOM 1556 N N . LEU A 1 209 ? -9.029 21.495 4.597 1.00 89.56 209 LEU A N 1
ATOM 1557 C CA . LEU A 1 209 ? -9.362 21.644 6.023 1.00 89.56 209 LEU A CA 1
ATOM 1558 C C . LEU A 1 209 ? -9.250 23.101 6.493 1.00 89.56 209 LEU A C 1
ATOM 1560 O O . LEU A 1 209 ? -8.400 23.480 7.302 1.00 89.56 209 LEU A O 1
ATOM 1564 N N . LYS A 1 210 ? -10.114 23.960 5.948 1.00 89.44 210 LYS A N 1
ATOM 1565 C CA . LYS A 1 210 ? -10.318 25.326 6.456 1.00 89.44 210 LYS A CA 1
ATOM 1566 C C . LYS A 1 210 ? -11.470 25.306 7.456 1.00 89.44 210 LYS A C 1
ATOM 1568 O O . LYS A 1 210 ? -12.545 24.863 7.083 1.00 89.44 210 LYS A O 1
ATOM 1573 N N . MET A 1 211 ? -11.289 25.859 8.660 1.00 86.69 211 MET A N 1
ATOM 1574 C CA . MET A 1 211 ? -12.322 25.842 9.715 1.00 86.69 211 MET A CA 1
ATOM 1575 C C . MET A 1 211 ? -13.701 26.298 9.215 1.00 86.69 211 MET A C 1
ATOM 1577 O O . MET A 1 211 ? -14.675 25.576 9.368 1.00 86.69 211 MET A O 1
ATOM 1581 N N . LYS A 1 212 ? -13.765 27.439 8.511 1.00 87.94 212 LYS A N 1
ATOM 1582 C CA . LYS A 1 212 ? -15.015 27.941 7.913 1.00 87.94 212 LYS A CA 1
ATOM 1583 C C . LYS A 1 212 ? -15.662 26.937 6.948 1.00 87.94 212 LYS A C 1
ATOM 1585 O O . LYS A 1 212 ? -16.875 26.826 6.916 1.00 87.94 212 LYS A O 1
ATOM 1590 N N . ALA A 1 213 ? -14.861 26.216 6.162 1.00 87.38 213 ALA A N 1
ATOM 1591 C CA . ALA A 1 213 ? -15.365 25.231 5.206 1.00 87.38 213 ALA A CA 1
ATOM 1592 C C . ALA A 1 213 ? -15.825 23.940 5.896 1.00 87.38 213 ALA A C 1
ATOM 1594 O O . ALA A 1 213 ? -16.847 23.390 5.500 1.00 87.38 213 ALA A O 1
ATOM 1595 N N . VAL A 1 214 ? -15.101 23.481 6.924 1.00 88.00 214 VAL A N 1
ATOM 1596 C CA . VAL A 1 214 ? -15.484 22.311 7.730 1.00 88.00 214 VAL A CA 1
ATOM 1597 C C . VAL A 1 214 ? -16.797 22.593 8.457 1.00 88.00 214 VAL A C 1
ATOM 1599 O O . VAL A 1 214 ? -17.756 21.865 8.245 1.00 88.00 214 VAL A O 1
ATOM 1602 N N . ASN A 1 215 ? -16.888 23.704 9.195 1.00 88.75 215 ASN A N 1
ATOM 1603 C CA . ASN A 1 215 ? -18.115 24.084 9.903 1.00 88.75 215 ASN A CA 1
ATOM 1604 C C . ASN A 1 215 ? -19.297 24.236 8.945 1.00 88.75 215 ASN A C 1
ATOM 1606 O O . ASN A 1 215 ? -20.368 23.718 9.222 1.00 88.75 215 ASN A O 1
ATOM 1610 N N . LYS A 1 216 ? -19.084 24.872 7.784 1.00 90.56 216 LYS A N 1
ATOM 1611 C CA . LYS A 1 216 ? -20.127 24.976 6.760 1.00 90.56 216 LYS A CA 1
ATOM 1612 C C . LYS A 1 216 ? -20.592 23.601 6.274 1.00 90.56 216 LYS A C 1
ATOM 1614 O O . LYS A 1 216 ? -21.780 23.397 6.107 1.00 90.56 216 LYS A O 1
ATOM 1619 N N . SER A 1 217 ? -19.665 22.670 6.051 1.00 87.69 217 SER A N 1
ATOM 1620 C CA . SER A 1 217 ? -20.009 21.319 5.586 1.00 87.69 217 SER A CA 1
ATOM 1621 C C . SER A 1 217 ? -20.789 20.540 6.647 1.00 87.69 217 SER A C 1
ATOM 1623 O O . SER A 1 217 ? -21.708 19.813 6.299 1.00 87.69 217 SER A O 1
ATOM 1625 N N . LEU A 1 218 ? -20.442 20.708 7.928 1.00 88.00 218 LEU A N 1
ATOM 1626 C CA . LEU A 1 218 ? -21.168 20.091 9.041 1.00 88.00 218 LEU A CA 1
ATOM 1627 C C . LEU A 1 218 ? -22.562 20.679 9.211 1.00 88.00 218 LEU A C 1
ATOM 1629 O O . LEU A 1 218 ? -23.503 19.934 9.444 1.00 88.00 218 LEU A O 1
ATOM 1633 N N . GLN A 1 219 ? -22.693 21.994 9.050 1.00 89.56 219 GLN A N 1
ATOM 1634 C CA . GLN A 1 219 ? -23.986 22.659 9.072 1.00 89.56 219 GLN A CA 1
ATOM 1635 C C . GLN A 1 219 ? -24.859 22.209 7.893 1.00 89.56 219 GLN A C 1
ATOM 1637 O O . GLN A 1 219 ? -25.962 21.741 8.121 1.00 89.56 219 GLN A O 1
ATOM 1642 N N . GLU A 1 220 ? -24.332 22.227 6.659 1.00 89.75 220 GLU A N 1
ATOM 1643 C CA . GLU A 1 220 ? -25.027 21.715 5.461 1.00 89.75 220 GLU A CA 1
ATOM 1644 C C . GLU A 1 220 ? -25.488 20.257 5.657 1.00 89.75 220 GLU A C 1
ATOM 1646 O O . GLU A 1 220 ? -26.583 19.890 5.242 1.00 89.75 220 GLU A O 1
ATOM 1651 N N . MET A 1 221 ? -24.668 19.431 6.310 1.00 88.44 221 MET A N 1
ATOM 1652 C CA . MET A 1 221 ? -25.005 18.045 6.631 1.00 88.44 221 MET A CA 1
ATOM 1653 C C . MET A 1 221 ? -26.115 17.951 7.686 1.00 88.44 221 MET A C 1
ATOM 1655 O O . MET A 1 221 ? -27.075 17.218 7.480 1.00 88.44 221 MET A O 1
ATOM 1659 N N . HIS A 1 222 ? -26.017 18.698 8.789 1.00 88.19 222 HIS A N 1
ATOM 1660 C CA . HIS A 1 222 ? -27.022 18.692 9.854 1.00 88.19 222 HIS A CA 1
ATOM 1661 C C . HIS A 1 222 ? -28.376 19.230 9.372 1.00 88.19 222 HIS A C 1
ATOM 1663 O O . HIS A 1 222 ? -29.408 18.611 9.625 1.00 88.19 222 HIS A O 1
ATOM 1669 N N . ASP A 1 223 ? -28.364 20.324 8.609 1.00 89.12 223 ASP A N 1
ATOM 1670 C CA . ASP A 1 223 ? -29.558 20.921 8.011 1.00 89.12 223 ASP A CA 1
ATOM 1671 C C . ASP A 1 223 ? -30.227 19.938 7.037 1.00 89.12 223 ASP A C 1
ATOM 1673 O O . ASP A 1 223 ? -31.446 19.766 7.069 1.00 89.12 223 ASP A O 1
ATOM 1677 N N . ALA A 1 224 ? -29.439 19.234 6.210 1.00 86.81 224 ALA A N 1
ATOM 1678 C CA . ALA A 1 224 ? -29.957 18.222 5.290 1.00 86.81 224 ALA A CA 1
ATOM 1679 C C . ALA A 1 224 ? -30.536 16.996 6.016 1.00 86.81 224 ALA A C 1
ATOM 1681 O O . ALA A 1 224 ? -31.542 16.453 5.563 1.00 86.81 224 ALA A O 1
ATOM 1682 N N . MET A 1 225 ? -29.952 16.577 7.148 1.00 85.88 225 MET A N 1
ATOM 1683 C CA . MET A 1 225 ? -30.537 15.518 7.983 1.00 85.88 225 MET A CA 1
ATOM 1684 C C . MET A 1 225 ? -31.893 15.941 8.547 1.00 85.88 225 MET A C 1
ATOM 1686 O O . MET A 1 225 ? -32.872 15.228 8.362 1.00 85.88 225 MET A O 1
ATOM 1690 N N . GLN A 1 226 ? -31.975 17.124 9.167 1.00 87.44 226 GLN A N 1
ATOM 1691 C CA . GLN A 1 226 ? -33.242 17.626 9.707 1.00 87.44 226 GLN A CA 1
ATOM 1692 C C . GLN A 1 226 ? -34.302 17.801 8.612 1.00 87.44 226 GLN A C 1
ATOM 1694 O O . GLN A 1 226 ? -35.481 17.532 8.833 1.00 87.44 226 GLN A O 1
ATOM 1699 N N . ALA A 1 227 ? -33.900 18.260 7.423 1.00 85.56 227 ALA A N 1
ATOM 1700 C CA . ALA A 1 227 ? -34.800 18.394 6.284 1.00 85.56 227 ALA A CA 1
ATOM 1701 C C . ALA A 1 227 ? -35.305 17.032 5.786 1.00 85.56 227 ALA A C 1
ATOM 1703 O O . ALA A 1 227 ? -36.476 16.923 5.426 1.00 85.56 227 ALA A O 1
ATOM 1704 N N . LEU A 1 228 ? -34.456 16.000 5.797 1.00 83.12 228 LEU A N 1
ATOM 1705 C CA . LEU A 1 228 ? -34.846 14.637 5.443 1.00 83.12 228 LEU A CA 1
ATOM 1706 C C . LEU A 1 228 ? -35.847 14.056 6.450 1.00 83.12 228 LEU A C 1
ATOM 1708 O O . LEU A 1 228 ? -36.823 13.439 6.027 1.00 83.12 228 LEU A O 1
ATOM 1712 N N . ASP A 1 229 ? -35.643 14.292 7.748 1.00 83.25 229 ASP A N 1
ATOM 1713 C CA . ASP A 1 229 ? -36.575 13.860 8.797 1.00 83.25 229 ASP A CA 1
ATOM 1714 C C . ASP A 1 229 ? -37.947 14.546 8.617 1.00 83.25 229 ASP A C 1
ATOM 1716 O O . ASP A 1 229 ? -38.966 13.871 8.493 1.00 83.25 229 ASP A O 1
ATOM 1720 N N . ARG A 1 230 ? -37.982 15.871 8.407 1.00 82.44 230 ARG A N 1
ATOM 1721 C CA . ARG A 1 230 ? -39.235 16.601 8.100 1.00 82.44 230 ARG A CA 1
ATOM 1722 C C . ARG A 1 230 ? -39.900 16.144 6.793 1.00 82.44 230 ARG A C 1
ATOM 1724 O O . ARG A 1 230 ? -41.127 16.115 6.682 1.00 82.44 230 ARG A O 1
ATOM 1731 N N . ALA A 1 231 ? -39.110 15.813 5.770 1.00 77.62 231 ALA A N 1
ATOM 1732 C CA . ALA A 1 231 ? -39.622 15.302 4.497 1.00 77.62 231 ALA A CA 1
ATOM 1733 C C . ALA A 1 231 ? -40.203 13.884 4.637 1.00 77.62 231 ALA A C 1
ATOM 1735 O O . ALA A 1 231 ? -41.132 13.524 3.913 1.00 77.62 231 ALA A O 1
ATOM 1736 N N . ARG A 1 232 ? -39.674 13.085 5.572 1.00 74.25 232 ARG A N 1
ATOM 1737 C CA . ARG A 1 232 ? -40.220 11.774 5.932 1.00 74.25 232 ARG A CA 1
ATOM 1738 C C . ARG A 1 232 ? -41.577 11.919 6.619 1.00 74.25 232 ARG A C 1
ATOM 1740 O O . ARG A 1 232 ? -42.504 11.216 6.231 1.00 74.25 232 ARG A O 1
ATOM 1747 N N . ASP A 1 233 ? -41.700 12.869 7.540 1.00 74.88 233 ASP A N 1
ATOM 1748 C CA . ASP A 1 233 ? -42.938 13.113 8.294 1.00 74.88 233 ASP A CA 1
ATOM 1749 C C . ASP A 1 233 ? -44.065 13.709 7.431 1.00 74.88 233 ASP A C 1
ATOM 1751 O O . ASP A 1 233 ? -45.243 13.483 7.691 1.00 74.88 233 ASP A O 1
ATOM 1755 N N . SER A 1 234 ? -43.721 14.448 6.370 1.00 69.25 234 SER A N 1
ATOM 1756 C CA . SER A 1 234 ? -44.690 15.097 5.467 1.00 69.25 234 SER A CA 1
ATOM 1757 C C . SER A 1 234 ? -45.167 14.233 4.289 1.00 69.25 234 SER A C 1
ATOM 1759 O O . SER A 1 234 ? -46.023 14.673 3.525 1.00 69.25 234 SER A O 1
ATOM 1761 N N . GLY A 1 235 ? -44.616 13.029 4.091 1.00 57.69 235 GLY A N 1
ATOM 1762 C CA . GLY A 1 235 ? -45.043 12.094 3.035 1.00 57.69 235 GLY A CA 1
ATOM 1763 C C . GLY A 1 235 ? -44.711 12.504 1.588 1.00 57.69 235 GLY A C 1
ATOM 1764 O O . GLY A 1 235 ? -45.022 11.771 0.650 1.00 57.69 235 GLY A O 1
ATOM 1765 N N . MET A 1 236 ? -44.049 13.645 1.359 1.00 63.19 236 MET A N 1
ATOM 1766 C CA . MET A 1 236 ? -43.726 14.128 0.010 1.00 63.19 236 MET A CA 1
ATOM 1767 C C . MET A 1 236 ? -42.490 13.432 -0.585 1.00 63.19 236 MET A C 1
ATOM 1769 O O . MET A 1 236 ? -41.346 13.800 -0.310 1.00 63.19 236 MET A O 1
ATOM 1773 N N . ILE A 1 237 ? -42.716 12.475 -1.491 1.00 58.31 237 ILE A N 1
ATOM 1774 C CA . ILE A 1 237 ? -41.665 11.650 -2.124 1.00 58.31 237 ILE A CA 1
ATOM 1775 C C . ILE A 1 237 ? -40.597 12.497 -2.845 1.00 58.31 237 ILE A C 1
ATOM 1777 O O . ILE A 1 237 ? -39.403 12.231 -2.703 1.00 58.31 237 ILE A O 1
ATOM 1781 N N . LYS A 1 238 ? -40.994 13.548 -3.579 1.00 65.38 238 LYS A N 1
ATOM 1782 C CA . LYS A 1 238 ? -40.056 14.429 -4.304 1.00 65.38 238 LYS A CA 1
ATOM 1783 C C . LYS A 1 238 ? -39.120 15.183 -3.352 1.00 65.38 238 LYS A C 1
ATOM 1785 O O . LYS A 1 238 ? -37.904 15.124 -3.518 1.00 65.38 238 LYS A O 1
ATOM 1790 N N . ALA A 1 239 ? -39.675 15.815 -2.316 1.00 67.94 239 ALA A N 1
ATOM 1791 C CA . ALA A 1 239 ? -38.902 16.533 -1.300 1.00 67.94 239 ALA A CA 1
ATOM 1792 C C . ALA A 1 239 ? -37.955 15.591 -0.539 1.00 67.94 239 ALA A C 1
ATOM 1794 O O . ALA A 1 239 ? -36.815 15.948 -0.238 1.00 67.94 239 ALA A O 1
ATOM 1795 N N . ARG A 1 240 ? -38.390 14.351 -0.293 1.00 68.94 240 ARG A N 1
ATOM 1796 C CA . ARG A 1 240 ? -37.580 13.312 0.346 1.00 68.94 240 ARG A CA 1
ATOM 1797 C C . ARG A 1 240 ? -36.398 12.867 -0.520 1.00 68.94 240 ARG A C 1
ATOM 1799 O O . ARG A 1 240 ? -35.298 12.680 -0.007 1.00 68.94 240 ARG A O 1
ATOM 1806 N N . LEU A 1 241 ? -36.595 12.719 -1.831 1.00 68.38 241 LEU A N 1
ATOM 1807 C CA . LEU A 1 241 ? -35.520 12.367 -2.767 1.00 68.38 241 LEU A CA 1
ATOM 1808 C C . LEU A 1 241 ? -34.494 13.499 -2.905 1.00 68.38 241 LEU A C 1
ATOM 1810 O O . LEU A 1 241 ? -33.290 13.245 -2.859 1.00 68.38 241 LEU A O 1
ATOM 1814 N N . GLU A 1 242 ? -34.955 14.745 -3.024 1.00 75.44 242 GLU A N 1
ATOM 1815 C CA . GLU A 1 242 ? -34.082 15.920 -3.142 1.00 75.44 242 GLU A CA 1
ATOM 1816 C C . GLU A 1 242 ? -33.249 16.152 -1.869 1.00 75.44 242 GLU A C 1
ATOM 1818 O O . GLU A 1 242 ? -32.032 16.340 -1.949 1.00 75.44 242 GLU A O 1
ATOM 1823 N N . THR A 1 243 ? -33.864 16.069 -0.684 1.00 78.81 243 THR A N 1
ATOM 1824 C CA . THR A 1 243 ? -33.160 16.206 0.609 1.00 78.81 243 THR A CA 1
ATOM 1825 C C . THR A 1 243 ? -32.183 15.056 0.856 1.00 78.81 243 THR A C 1
ATOM 1827 O O . THR A 1 243 ? -31.062 15.292 1.313 1.00 78.81 243 THR A O 1
ATOM 1830 N N . ARG A 1 244 ? -32.528 13.824 0.453 1.00 80.75 244 ARG A N 1
ATOM 1831 C CA . ARG A 1 244 ? -31.607 12.674 0.493 1.00 80.75 244 ARG A CA 1
ATOM 1832 C C . ARG A 1 244 ? -30.369 12.893 -0.378 1.00 80.75 244 ARG A C 1
ATOM 1834 O O . ARG A 1 244 ? -29.259 12.606 0.064 1.00 80.75 244 ARG A O 1
ATOM 1841 N N . GLN A 1 245 ? -30.526 13.429 -1.591 1.00 81.69 245 GLN A N 1
ATOM 1842 C CA . GLN A 1 245 ? -29.387 13.757 -2.460 1.00 81.69 245 GLN A CA 1
ATOM 1843 C C . GLN A 1 245 ? -28.497 14.858 -1.866 1.00 81.69 245 GLN A C 1
ATOM 1845 O O . GLN A 1 245 ? -27.271 14.794 -1.989 1.00 81.69 245 GLN A O 1
ATOM 1850 N N . GLN A 1 246 ? -29.095 15.861 -1.216 1.00 86.44 246 GLN A N 1
ATOM 1851 C CA . GLN A 1 246 ? -28.345 16.911 -0.521 1.00 86.44 246 GLN A CA 1
ATOM 1852 C C . GLN A 1 246 ? -27.543 16.345 0.655 1.00 86.44 246 GLN A C 1
ATOM 1854 O O . GLN A 1 246 ? -26.364 16.681 0.799 1.00 86.44 246 GLN A O 1
ATOM 1859 N N . LEU A 1 247 ? -28.146 15.442 1.437 1.00 87.25 247 LEU A N 1
ATOM 1860 C CA . LEU A 1 247 ? -27.475 14.757 2.537 1.00 87.25 247 LEU A CA 1
ATOM 1861 C C . LEU A 1 247 ? -26.305 13.895 2.038 1.00 87.25 247 LEU A C 1
ATOM 1863 O O . LEU A 1 247 ? -25.203 14.035 2.562 1.00 87.25 247 LEU A O 1
ATOM 1867 N N . GLU A 1 248 ? -26.491 13.083 0.989 1.00 87.00 248 GLU A N 1
ATOM 1868 C CA . GLU A 1 248 ? -25.408 12.283 0.380 1.00 87.00 248 GLU A CA 1
ATOM 1869 C C . GLU A 1 248 ? -24.242 13.159 -0.101 1.00 87.00 248 GLU A C 1
ATOM 1871 O O . GLU A 1 248 ? -23.072 12.842 0.122 1.00 87.00 248 GLU A O 1
ATOM 1876 N N . LEU A 1 249 ? -24.526 14.307 -0.723 1.00 89.69 249 LEU A N 1
ATOM 1877 C CA . LEU A 1 249 ? -23.480 15.210 -1.202 1.00 89.69 249 LEU A CA 1
ATOM 1878 C C . LEU A 1 249 ? -22.717 15.889 -0.053 1.00 89.69 249 LEU A C 1
ATOM 1880 O O . LEU A 1 249 ? -21.485 16.007 -0.112 1.00 89.69 249 LEU A O 1
ATOM 1884 N N . ALA A 1 250 ? -23.425 16.340 0.987 1.00 89.88 250 ALA A N 1
ATOM 1885 C CA . ALA A 1 250 ? -22.813 16.915 2.184 1.00 89.88 250 ALA A CA 1
ATOM 1886 C C . ALA A 1 250 ? -21.968 15.867 2.925 1.00 89.88 250 ALA A C 1
ATOM 1888 O O . ALA A 1 250 ? -20.818 16.135 3.294 1.00 89.88 250 ALA A O 1
ATOM 1889 N N . PHE A 1 251 ? -22.491 14.647 3.039 1.00 89.62 251 PHE A N 1
ATOM 1890 C CA . PHE A 1 251 ? -21.802 13.514 3.634 1.00 89.62 251 PHE A CA 1
ATOM 1891 C C . PHE A 1 251 ? -20.533 13.154 2.852 1.00 89.62 251 PHE A C 1
ATOM 1893 O O . PHE A 1 251 ? -19.449 13.131 3.431 1.00 89.62 251 PHE A O 1
ATOM 1900 N N . ALA A 1 252 ? -20.601 13.024 1.523 1.00 91.25 252 ALA A N 1
ATOM 1901 C CA . ALA A 1 252 ? -19.435 12.762 0.677 1.00 91.25 252 ALA A CA 1
ATOM 1902 C C . ALA A 1 252 ? -18.336 13.835 0.816 1.00 91.25 252 ALA A C 1
ATOM 1904 O O . ALA A 1 252 ? -17.137 13.526 0.806 1.00 91.25 252 ALA A O 1
ATOM 1905 N N . ARG A 1 253 ? -18.719 15.106 1.008 1.00 92.56 253 ARG A N 1
ATOM 1906 C CA . ARG A 1 253 ? -17.772 16.195 1.296 1.00 92.56 253 ARG A CA 1
ATOM 1907 C C . ARG A 1 253 ? -17.084 16.013 2.655 1.00 92.56 253 ARG A C 1
ATOM 1909 O O . ARG A 1 253 ? -15.872 16.236 2.734 1.00 92.56 253 ARG A O 1
ATOM 1916 N N . ILE A 1 254 ? -17.813 15.623 3.701 1.00 90.00 254 ILE A N 1
ATOM 1917 C CA . ILE A 1 254 ? -17.238 15.304 5.018 1.00 90.00 254 ILE A CA 1
ATOM 1918 C C . ILE A 1 254 ? -16.331 14.073 4.928 1.00 90.00 254 ILE A C 1
ATOM 1920 O O . ILE A 1 254 ? -15.192 14.132 5.392 1.00 90.00 254 ILE A O 1
ATOM 1924 N N . CYS A 1 255 ? -16.753 13.011 4.237 1.00 89.31 255 CYS A N 1
ATOM 1925 C CA . CYS A 1 255 ? -15.928 11.833 3.971 1.00 89.31 255 CYS A CA 1
ATOM 1926 C C . CYS A 1 255 ? -14.607 12.212 3.281 1.00 89.31 255 CYS A C 1
ATOM 1928 O O . CYS A 1 255 ? -13.537 11.738 3.661 1.00 89.31 255 CYS A O 1
ATOM 1930 N N . HIS A 1 256 ? -14.641 13.137 2.316 1.00 91.44 256 HIS A N 1
ATOM 1931 C CA . HIS A 1 256 ? -13.426 13.661 1.695 1.00 91.44 256 HIS A CA 1
ATOM 1932 C C . HIS A 1 256 ? -12.527 14.401 2.703 1.00 91.44 256 HIS A C 1
ATOM 1934 O O . HIS A 1 256 ? -11.312 14.204 2.706 1.00 91.44 256 HIS A O 1
ATOM 1940 N N . GLN A 1 257 ? -13.089 15.223 3.593 1.00 90.88 257 GLN A N 1
ATOM 1941 C CA . GLN A 1 257 ? -12.328 15.920 4.641 1.00 90.88 257 GLN A CA 1
ATOM 1942 C C . GLN A 1 257 ? -11.685 14.941 5.637 1.00 90.88 257 GLN A C 1
ATOM 1944 O O . GLN A 1 257 ? -10.509 15.105 5.978 1.00 90.88 257 GLN A O 1
ATOM 1949 N N . LEU A 1 258 ? -12.415 13.897 6.040 1.00 86.81 258 LEU A N 1
ATOM 1950 C CA . LEU A 1 258 ? -11.899 12.798 6.858 1.00 86.81 258 LEU A CA 1
ATOM 1951 C C . LEU A 1 258 ? -10.764 12.058 6.139 1.00 86.81 258 LEU A C 1
ATOM 1953 O O . LEU A 1 258 ? -9.682 11.928 6.708 1.00 86.81 258 LEU A O 1
ATOM 1957 N N . SER A 1 259 ? -10.924 11.725 4.853 1.00 86.44 259 SER A N 1
ATOM 1958 C CA . SER A 1 259 ? -9.863 11.075 4.068 1.00 86.44 259 SER A CA 1
ATOM 1959 C C . SER A 1 259 ? -8.591 11.929 3.954 1.00 86.44 259 SER A C 1
ATOM 1961 O O . SER A 1 259 ? -7.482 11.402 3.964 1.00 86.44 259 SER A O 1
ATOM 1963 N N . VAL A 1 260 ? -8.713 13.264 3.898 1.00 88.88 260 VAL A N 1
ATOM 1964 C CA . VAL A 1 260 ? -7.558 14.179 3.862 1.00 88.88 260 VAL A CA 1
ATOM 1965 C C . VAL A 1 260 ? -6.835 14.190 5.211 1.00 88.88 260 VAL A C 1
ATOM 1967 O O . VAL A 1 260 ? -5.601 14.200 5.248 1.00 88.88 260 VAL A O 1
ATOM 1970 N N . LYS A 1 261 ? -7.585 14.172 6.319 1.00 88.00 261 LYS A N 1
ATOM 1971 C CA . LYS A 1 261 ? -7.039 14.052 7.680 1.00 88.00 261 LYS A CA 1
ATOM 1972 C C . LYS A 1 261 ? -6.318 12.712 7.862 1.00 88.00 261 LYS A C 1
ATOM 1974 O O . LYS A 1 261 ? -5.199 12.697 8.372 1.00 88.00 261 LYS A O 1
ATOM 1979 N N . GLU A 1 262 ? -6.924 11.614 7.419 1.00 83.56 262 GLU A N 1
ATOM 1980 C CA . GLU A 1 262 ? -6.356 10.262 7.478 1.00 83.56 262 GLU A CA 1
ATOM 1981 C C . GLU A 1 262 ? -5.108 10.119 6.611 1.00 83.56 262 GLU A C 1
ATOM 1983 O O . GLU A 1 262 ? -4.081 9.652 7.098 1.00 83.56 262 GLU A O 1
ATOM 1988 N N . ALA A 1 263 ? -5.151 10.601 5.367 1.00 86.19 263 ALA A N 1
ATOM 1989 C CA . ALA A 1 263 ? -4.000 10.633 4.472 1.00 86.19 263 ALA A CA 1
ATOM 1990 C C . ALA A 1 263 ? -2.817 11.379 5.106 1.00 86.19 263 ALA A C 1
ATOM 1992 O O . ALA A 1 263 ? -1.693 10.885 5.093 1.00 86.19 263 ALA A O 1
ATOM 1993 N N . TYR A 1 264 ? -3.062 12.544 5.720 1.00 88.31 264 TYR A N 1
ATOM 1994 C CA . TYR A 1 264 ? -2.022 13.273 6.447 1.00 88.31 264 TYR A CA 1
ATOM 1995 C C . TYR A 1 264 ? -1.515 12.508 7.675 1.00 88.31 264 TYR A C 1
ATOM 1997 O O . TYR A 1 264 ? -0.305 12.482 7.902 1.00 88.31 264 TYR A O 1
ATOM 2005 N N . LYS A 1 265 ? -2.403 11.867 8.452 1.00 86.56 265 LYS A N 1
ATOM 2006 C CA . LYS A 1 265 ? -2.013 11.007 9.584 1.00 86.56 265 LYS A CA 1
ATOM 2007 C C . LYS A 1 265 ? -1.076 9.901 9.090 1.00 86.56 265 LYS A C 1
ATOM 2009 O O . LYS A 1 265 ? 0.031 9.799 9.603 1.00 86.56 265 LYS A O 1
ATOM 2014 N N . ALA A 1 266 ? -1.459 9.153 8.057 1.00 85.50 266 ALA A N 1
ATOM 2015 C CA . ALA A 1 266 ? -0.672 8.050 7.509 1.00 85.50 266 ALA A CA 1
ATOM 2016 C C . ALA A 1 266 ? 0.721 8.496 7.021 1.00 85.50 266 ALA A C 1
ATOM 2018 O O . ALA A 1 266 ? 1.733 7.918 7.427 1.00 85.50 266 ALA A O 1
ATOM 2019 N N . SER A 1 267 ? 0.805 9.578 6.236 1.00 85.25 267 SER A N 1
ATOM 2020 C CA . SER A 1 267 ? 2.090 10.111 5.755 1.00 85.25 267 SER A CA 1
ATOM 2021 C C . SER A 1 267 ? 2.951 10.679 6.887 1.00 85.25 267 SER A C 1
ATOM 2023 O O . SER A 1 267 ? 4.167 10.483 6.899 1.00 85.25 267 SER A O 1
ATOM 2025 N N . SER A 1 268 ? 2.335 11.355 7.864 1.00 85.06 268 SER A N 1
ATOM 2026 C CA . SER A 1 268 ? 3.038 11.913 9.024 1.00 85.06 268 SER A CA 1
ATOM 2027 C C . SER A 1 268 ? 3.600 10.818 9.925 1.00 85.06 268 SER A C 1
ATOM 2029 O O . SER A 1 268 ? 4.730 10.931 10.391 1.00 85.06 268 SER A O 1
ATOM 2031 N N . GLU A 1 269 ? 2.845 9.750 10.164 1.00 85.44 269 GLU A N 1
ATOM 2032 C CA . GLU A 1 269 ? 3.296 8.606 10.952 1.00 85.44 269 GLU A CA 1
ATOM 2033 C C . GLU A 1 269 ? 4.456 7.876 10.259 1.00 85.44 269 GLU A C 1
ATOM 2035 O O . GLU A 1 269 ? 5.453 7.590 10.918 1.00 85.44 269 GLU A O 1
ATOM 2040 N N . SER A 1 270 ? 4.401 7.698 8.933 1.00 84.94 270 SER A N 1
ATOM 2041 C CA . SER A 1 270 ? 5.534 7.174 8.153 1.00 84.94 270 SER A CA 1
ATOM 2042 C C . SER A 1 270 ? 6.786 8.058 8.282 1.00 84.94 270 SER A C 1
ATOM 2044 O O . SER A 1 270 ? 7.884 7.573 8.553 1.00 84.94 270 SER A O 1
ATOM 2046 N N . ALA A 1 271 ? 6.630 9.384 8.174 1.00 82.19 271 ALA A N 1
ATOM 2047 C CA . ALA A 1 271 ? 7.732 10.330 8.362 1.00 82.19 271 ALA A CA 1
ATOM 2048 C C . ALA A 1 271 ? 8.299 10.322 9.793 1.00 82.19 271 ALA A C 1
ATOM 2050 O O . ALA A 1 271 ? 9.497 10.529 9.972 1.00 82.19 271 ALA A O 1
ATOM 2051 N N . LYS A 1 272 ? 7.471 10.064 10.815 1.00 83.50 272 LYS A N 1
ATOM 2052 C CA . LYS A 1 272 ? 7.911 9.968 12.217 1.00 83.50 272 LYS A CA 1
ATOM 2053 C C . LYS A 1 272 ? 8.721 8.705 12.502 1.00 83.50 272 LYS A C 1
ATOM 2055 O O . LYS A 1 272 ? 9.654 8.790 13.291 1.00 83.50 272 LYS A O 1
ATOM 2060 N N . ILE A 1 273 ? 8.398 7.568 11.877 1.00 82.06 273 ILE A N 1
ATOM 2061 C CA . ILE A 1 273 ? 9.225 6.347 11.968 1.00 82.06 273 ILE A CA 1
ATOM 2062 C C . ILE A 1 273 ? 10.645 6.664 11.488 1.00 82.06 273 ILE A C 1
ATOM 2064 O O . ILE A 1 273 ? 11.628 6.376 12.166 1.00 82.06 273 ILE A O 1
ATOM 2068 N N . GLU A 1 274 ? 10.746 7.335 10.341 1.00 79.00 274 GLU A N 1
ATOM 2069 C CA . GLU A 1 274 ? 12.027 7.746 9.768 1.00 79.00 274 GLU A CA 1
ATOM 2070 C C . GLU A 1 274 ? 12.711 8.855 10.562 1.00 79.00 274 GLU A C 1
ATOM 2072 O O . GLU A 1 274 ? 13.935 8.901 10.608 1.00 79.00 274 GLU A O 1
ATOM 2077 N N . PHE A 1 275 ? 11.949 9.752 11.184 1.00 75.88 275 PHE A N 1
ATOM 2078 C CA . PHE A 1 275 ? 12.494 10.756 12.090 1.00 75.88 275 PHE A CA 1
ATOM 2079 C C . PHE A 1 275 ? 13.119 10.097 13.316 1.00 75.88 275 PHE A C 1
ATOM 2081 O O . PHE A 1 275 ? 14.263 10.402 13.614 1.00 75.88 275 PHE A O 1
ATOM 2088 N N . ILE A 1 276 ? 12.417 9.167 13.974 1.00 76.19 276 ILE A N 1
ATOM 2089 C CA . ILE A 1 276 ? 12.897 8.471 15.177 1.00 76.19 276 ILE A CA 1
ATOM 2090 C C . ILE A 1 276 ? 14.136 7.632 14.869 1.00 76.19 276 ILE A C 1
ATOM 2092 O O . ILE A 1 276 ? 15.157 7.803 15.525 1.00 76.19 276 ILE A O 1
ATOM 2096 N N . GLY A 1 277 ? 14.120 6.852 13.784 1.00 70.94 277 GLY A N 1
ATOM 2097 C CA . GLY A 1 277 ? 15.303 6.095 13.352 1.00 70.94 277 GLY A CA 1
ATOM 2098 C C . GLY A 1 277 ? 16.500 6.952 12.916 1.00 70.94 277 GLY A C 1
ATOM 2099 O O . GLY A 1 277 ? 17.566 6.412 12.631 1.00 70.94 277 GLY A O 1
ATOM 2100 N N . ASN A 1 278 ? 16.327 8.276 12.830 1.00 68.06 278 ASN A N 1
ATOM 2101 C CA . ASN A 1 278 ? 17.373 9.248 12.521 1.00 68.06 278 ASN A CA 1
ATOM 2102 C C . ASN A 1 278 ? 17.466 10.366 13.577 1.00 68.06 278 ASN A C 1
ATOM 2104 O O . ASN A 1 278 ? 18.130 11.372 13.318 1.00 68.06 278 ASN A O 1
ATOM 2108 N N . LEU A 1 279 ? 16.799 10.240 14.731 1.00 69.31 279 LEU A N 1
ATOM 2109 C CA . LEU A 1 279 ? 16.572 11.351 15.661 1.00 69.31 279 LEU A CA 1
ATOM 2110 C C . LEU A 1 279 ? 17.897 11.936 16.131 1.00 69.31 279 LEU A C 1
ATOM 2112 O O . LEU A 1 279 ? 18.111 13.143 16.074 1.00 69.31 279 LEU A O 1
ATOM 2116 N N . ARG A 1 280 ? 18.825 11.066 16.521 1.00 63.97 280 ARG A N 1
ATOM 2117 C CA . ARG A 1 280 ? 20.141 11.465 17.018 1.00 63.97 280 ARG A CA 1
ATOM 2118 C C . ARG A 1 280 ? 21.030 12.083 15.937 1.00 63.97 280 ARG A C 1
ATOM 2120 O O . ARG A 1 280 ? 21.726 13.063 16.201 1.00 63.97 280 ARG A O 1
ATOM 2127 N N . TYR A 1 281 ? 20.963 11.577 14.704 1.00 63.28 281 TYR A N 1
ATOM 2128 C CA . TYR A 1 281 ? 21.616 12.203 13.547 1.00 63.28 281 TYR A CA 1
ATOM 2129 C C . TYR A 1 281 ? 21.061 13.607 13.279 1.00 63.28 281 TYR A C 1
ATOM 2131 O O . TYR A 1 281 ? 21.815 14.551 13.058 1.00 63.28 281 TYR A O 1
ATOM 2139 N N . LEU A 1 282 ? 19.737 13.756 13.319 1.00 63.59 282 LEU A N 1
ATOM 2140 C CA . LEU A 1 282 ? 19.097 15.049 13.132 1.00 63.59 282 LEU A CA 1
ATOM 2141 C C . LEU A 1 282 ? 19.516 16.012 14.242 1.00 63.59 282 LEU A C 1
ATOM 2143 O O . LEU A 1 282 ? 19.965 17.105 13.924 1.00 63.59 282 LEU A O 1
ATOM 2147 N N . LEU A 1 283 ? 19.455 15.604 15.512 1.00 63.59 283 LEU A N 1
ATOM 2148 C CA . LEU A 1 283 ? 19.867 16.432 16.649 1.00 63.59 283 LEU A CA 1
ATOM 2149 C C . LEU A 1 283 ? 21.321 16.905 16.527 1.00 63.59 283 LEU A C 1
ATOM 2151 O O . LEU A 1 283 ? 21.558 18.100 16.637 1.00 63.59 283 LEU A O 1
ATOM 2155 N N . THR A 1 284 ? 22.270 16.014 16.221 1.00 61.28 284 THR A N 1
ATOM 2156 C CA . THR A 1 284 ? 23.690 16.384 16.031 1.00 61.28 284 THR A CA 1
ATOM 2157 C C . THR A 1 284 ? 23.910 17.305 14.828 1.00 61.28 284 THR A C 1
ATOM 2159 O O . THR A 1 284 ? 24.691 18.253 14.897 1.00 61.28 284 THR A O 1
ATOM 2162 N N . SER A 1 285 ? 23.190 17.084 13.725 1.00 58.12 285 SER A N 1
ATOM 2163 C CA . SER A 1 285 ? 23.252 17.975 12.564 1.00 58.12 285 SER A CA 1
ATOM 2164 C C . SER A 1 285 ? 22.609 19.340 12.838 1.00 58.12 285 SER A C 1
ATOM 2166 O O . SER A 1 285 ? 23.091 20.355 12.331 1.00 58.12 285 SER A O 1
ATOM 2168 N N . TYR A 1 286 ? 21.521 19.386 13.612 1.00 60.91 286 TYR A N 1
ATOM 2169 C CA . TYR A 1 286 ? 20.837 20.620 14.000 1.00 60.91 286 TYR A CA 1
ATOM 2170 C C . TYR A 1 286 ? 21.666 21.432 14.985 1.00 60.91 286 TYR A C 1
ATOM 2172 O O . TYR A 1 286 ? 21.804 22.631 14.776 1.00 60.91 286 TYR A O 1
ATOM 2180 N N . THR A 1 287 ? 22.245 20.808 16.016 1.00 59.50 287 THR A N 1
ATOM 2181 C CA . THR A 1 287 ? 23.131 21.502 16.962 1.00 59.50 287 THR A CA 1
ATOM 2182 C C . THR A 1 287 ? 24.367 22.037 16.254 1.00 59.50 287 THR A C 1
ATOM 2184 O O . THR A 1 287 ? 24.714 23.192 16.472 1.00 59.50 287 THR A O 1
ATOM 2187 N N . GLY A 1 288 ? 24.959 21.273 15.328 1.00 57.41 288 GLY A N 1
ATOM 2188 C CA . GLY A 1 288 ? 26.047 21.760 14.478 1.00 57.41 288 GLY A CA 1
ATOM 2189 C C . GLY A 1 288 ? 25.634 22.966 13.626 1.00 57.41 288 GLY A C 1
ATOM 2190 O O . GLY A 1 288 ? 26.336 23.970 13.594 1.00 57.41 288 GLY A O 1
ATOM 2191 N N . THR A 1 289 ? 24.463 22.919 12.983 1.00 54.31 289 THR A N 1
ATOM 2192 C CA . THR A 1 289 ? 23.959 24.038 12.160 1.00 54.31 289 THR A CA 1
ATOM 2193 C C . THR A 1 289 ? 23.618 25.269 13.009 1.00 54.31 289 THR A C 1
ATOM 2195 O O . THR A 1 289 ? 23.939 26.388 12.622 1.00 54.31 289 THR A O 1
ATOM 2198 N N . ALA A 1 290 ? 23.001 25.077 14.177 1.00 56.28 290 ALA A N 1
ATOM 2199 C CA . ALA A 1 290 ? 22.653 26.148 15.105 1.00 56.28 290 ALA A CA 1
ATOM 2200 C C . ALA A 1 290 ? 23.902 26.801 15.709 1.00 56.28 290 ALA A C 1
ATOM 2202 O O . ALA A 1 290 ? 24.011 28.019 15.675 1.00 56.28 290 ALA A O 1
ATOM 2203 N N . ALA A 1 291 ? 24.878 26.012 16.171 1.00 56.41 291 ALA A N 1
ATOM 2204 C CA . ALA A 1 291 ? 26.149 26.520 16.689 1.00 56.41 291 ALA A CA 1
ATOM 2205 C C . ALA A 1 291 ? 26.907 27.341 15.633 1.00 56.41 291 ALA A C 1
ATOM 2207 O O . ALA A 1 291 ? 27.461 28.395 15.939 1.00 56.41 291 ALA A O 1
ATOM 2208 N N . VAL A 1 292 ? 26.873 26.899 14.374 1.00 53.50 292 VAL A N 1
ATOM 2209 C CA . VAL A 1 292 ? 27.490 27.595 13.238 1.00 53.50 292 VAL A CA 1
ATOM 2210 C C . VAL A 1 292 ? 26.751 28.890 12.893 1.00 53.50 292 VAL A C 1
ATOM 2212 O O . VAL A 1 292 ? 27.396 29.911 12.665 1.00 53.50 292 VAL A O 1
ATOM 2215 N N . LEU A 1 293 ? 25.414 28.882 12.890 1.00 49.53 293 LEU A N 1
ATOM 2216 C CA . LEU A 1 293 ? 24.606 30.091 12.696 1.00 49.53 293 LEU A CA 1
ATOM 2217 C C . LEU A 1 293 ? 24.842 31.105 13.819 1.00 49.53 293 LEU A C 1
ATOM 2219 O O . LEU A 1 293 ? 25.014 32.287 13.537 1.00 49.53 293 LEU A O 1
ATOM 2223 N N . THR A 1 294 ? 24.911 30.658 15.073 1.00 51.31 294 THR A N 1
ATOM 2224 C CA . THR A 1 294 ? 25.222 31.512 16.224 1.00 51.31 294 THR A CA 1
ATOM 2225 C C . THR A 1 294 ? 26.633 32.097 16.121 1.00 51.31 294 THR A C 1
ATOM 2227 O O . THR A 1 294 ? 26.792 33.304 16.278 1.00 51.31 294 THR A O 1
ATOM 2230 N N . ALA A 1 295 ? 27.644 31.292 15.775 1.00 50.41 295 ALA A N 1
ATOM 2231 C CA . ALA A 1 295 ? 29.016 31.769 15.578 1.00 50.41 295 ALA A CA 1
ATOM 2232 C C . ALA A 1 295 ? 29.125 32.779 14.420 1.00 50.41 295 ALA A C 1
ATOM 2234 O O . ALA A 1 295 ? 29.781 33.812 14.557 1.00 50.41 295 ALA A O 1
ATOM 2235 N N . ALA A 1 296 ? 28.436 32.523 13.303 1.00 48.59 296 ALA A N 1
ATOM 2236 C CA . ALA A 1 296 ? 28.374 33.445 12.173 1.00 48.59 296 ALA A CA 1
ATOM 2237 C C . ALA A 1 296 ? 27.667 34.760 12.543 1.00 48.59 296 ALA A C 1
ATOM 2239 O O . ALA A 1 296 ? 28.152 35.828 12.186 1.00 48.59 296 ALA A O 1
ATOM 2240 N N . MET A 1 297 ? 26.561 34.701 13.292 1.00 42.53 297 MET A N 1
ATOM 2241 C CA . MET A 1 297 ? 25.833 35.889 13.751 1.00 42.53 297 MET A CA 1
ATOM 2242 C C . MET A 1 297 ? 26.663 36.736 14.723 1.00 42.53 297 MET A C 1
ATOM 2244 O O . MET A 1 297 ? 26.704 37.951 14.567 1.00 42.53 297 MET A O 1
ATOM 2248 N N . ILE A 1 298 ? 27.382 36.121 15.668 1.00 45.94 298 ILE A N 1
ATOM 2249 C CA . ILE A 1 298 ? 28.278 36.834 16.596 1.00 45.94 298 ILE A CA 1
ATOM 2250 C C . ILE A 1 298 ? 29.436 37.502 15.837 1.00 45.94 298 ILE A C 1
ATOM 2252 O O . ILE A 1 298 ? 29.748 38.666 16.093 1.00 45.94 298 ILE A O 1
ATOM 2256 N N . GLY A 1 299 ? 30.027 36.810 14.856 1.00 46.03 299 GLY A N 1
ATOM 2257 C CA . GLY A 1 299 ? 31.067 37.373 13.987 1.00 46.03 299 GLY A CA 1
ATOM 2258 C C . GLY A 1 299 ? 30.576 38.513 13.082 1.00 46.03 299 GLY A C 1
ATOM 2259 O O . GLY A 1 299 ? 31.340 39.421 12.777 1.00 46.03 299 GLY A O 1
ATOM 2260 N N . ILE A 1 300 ? 29.299 38.504 12.679 1.00 42.16 300 ILE A N 1
ATOM 2261 C CA . ILE A 1 300 ? 28.676 39.583 11.891 1.00 42.16 300 ILE A CA 1
ATOM 2262 C C . ILE A 1 300 ? 28.286 40.781 12.774 1.00 42.16 300 ILE A C 1
ATOM 2264 O O . ILE A 1 300 ? 28.363 41.921 12.319 1.00 42.16 300 ILE A O 1
ATOM 2268 N N . MET A 1 301 ? 27.855 40.544 14.016 1.00 38.56 301 MET A N 1
ATOM 2269 C CA . MET A 1 301 ? 27.305 41.580 14.900 1.00 38.56 301 MET A CA 1
ATOM 2270 C C . MET A 1 301 ? 28.335 42.317 15.764 1.00 38.56 301 MET A C 1
ATOM 2272 O O . MET A 1 301 ? 27.974 43.323 16.371 1.00 38.56 301 MET A O 1
ATOM 2276 N N . THR A 1 302 ? 29.600 41.884 15.807 1.00 42.88 302 THR A N 1
ATOM 2277 C CA . THR A 1 302 ? 30.597 42.463 16.727 1.00 42.88 302 THR A CA 1
ATOM 2278 C C . THR A 1 302 ? 31.871 42.922 15.998 1.00 42.88 302 THR A C 1
ATOM 2280 O O . THR A 1 302 ? 32.863 42.198 15.982 1.00 42.88 302 THR A O 1
ATOM 2283 N N . PRO A 1 303 ? 31.895 44.131 15.399 1.00 40.66 303 PRO A N 1
ATOM 2284 C CA . PRO A 1 303 ? 33.073 44.641 14.686 1.00 40.66 303 PRO A CA 1
ATOM 2285 C C . PRO A 1 303 ? 34.240 45.066 15.598 1.00 40.66 303 PRO A C 1
ATOM 2287 O O . PRO A 1 303 ? 35.361 45.193 15.123 1.00 40.66 303 PRO A O 1
ATOM 2290 N N . LEU A 1 304 ? 33.996 45.303 16.895 1.00 39.12 304 LEU A N 1
ATOM 2291 C CA . LEU A 1 304 ? 34.944 45.966 17.812 1.00 39.12 304 LEU A CA 1
ATOM 2292 C C . LEU A 1 304 ? 35.811 45.028 18.679 1.00 39.12 304 LEU A C 1
ATOM 2294 O O . LEU A 1 304 ? 36.637 45.512 19.440 1.00 39.12 304 LEU A O 1
ATOM 2298 N N . PHE A 1 305 ? 35.667 43.703 18.566 1.00 37.25 305 PHE A N 1
ATOM 2299 C CA . PHE A 1 305 ? 36.426 42.721 19.372 1.00 37.25 305 PHE A CA 1
ATOM 2300 C C . PHE A 1 305 ? 37.339 41.801 18.540 1.00 37.25 305 PHE A C 1
ATOM 2302 O O . PHE A 1 305 ? 37.762 40.743 19.010 1.00 37.25 305 PHE A O 1
ATOM 2309 N N . ILE A 1 306 ? 37.646 42.194 17.299 1.00 43.66 306 ILE A N 1
ATOM 2310 C CA . ILE A 1 306 ? 38.381 41.352 16.344 1.00 43.66 306 ILE A CA 1
ATOM 2311 C C . ILE A 1 306 ? 39.850 41.140 16.752 1.00 43.66 306 ILE A C 1
ATOM 2313 O O . ILE A 1 306 ? 40.395 40.088 16.442 1.00 43.66 306 ILE A O 1
ATOM 2317 N N . ASP A 1 307 ? 40.457 42.022 17.550 1.00 40.09 307 ASP A N 1
ATOM 2318 C CA . ASP A 1 307 ? 41.888 41.885 17.872 1.00 40.09 307 ASP A CA 1
ATOM 2319 C C . ASP A 1 307 ? 42.203 41.125 19.173 1.00 40.09 307 ASP A C 1
ATOM 2321 O O . ASP A 1 307 ? 43.328 40.666 19.342 1.00 40.09 307 ASP A O 1
ATOM 2325 N N . ALA A 1 308 ? 41.238 40.914 20.079 1.00 38.81 308 ALA A N 1
ATOM 2326 C CA . ALA A 1 308 ? 41.529 40.334 21.403 1.00 38.81 308 ALA A CA 1
ATOM 2327 C C . ALA A 1 308 ? 40.909 38.948 21.674 1.00 38.81 308 ALA A C 1
ATOM 2329 O O . ALA A 1 308 ? 41.336 38.261 22.597 1.00 38.81 308 ALA A O 1
ATOM 2330 N N . VAL A 1 309 ? 39.923 38.501 20.883 1.00 38.50 309 VAL A N 1
ATOM 2331 C CA . VAL A 1 309 ? 39.228 37.206 21.104 1.00 38.50 309 VAL A CA 1
ATOM 2332 C C . VAL A 1 309 ? 39.385 36.237 19.912 1.00 38.50 309 VAL A C 1
ATOM 2334 O O . VAL A 1 309 ? 38.923 35.096 19.954 1.00 38.50 309 VAL A O 1
ATOM 2337 N N . VAL A 1 310 ? 40.077 36.650 18.842 1.00 41.12 310 VAL A N 1
ATOM 2338 C CA . VAL A 1 310 ? 40.093 35.945 17.540 1.00 41.12 310 VAL A CA 1
ATOM 2339 C C . VAL A 1 310 ? 41.297 35.021 17.323 1.00 41.12 310 VAL A C 1
ATOM 2341 O O . VAL A 1 310 ? 41.346 34.295 16.332 1.00 41.12 310 VAL A O 1
ATOM 2344 N N . THR A 1 311 ? 42.209 34.871 18.278 1.00 46.66 311 THR A N 1
ATOM 2345 C CA . THR A 1 311 ? 43.186 33.769 18.236 1.00 46.66 311 THR A CA 1
ATOM 2346 C C . THR A 1 311 ? 42.551 32.456 18.725 1.00 46.66 311 THR A C 1
ATOM 2348 O O . THR A 1 311 ? 42.790 31.965 19.822 1.00 46.66 311 THR A O 1
ATOM 2351 N N . GLY A 1 312 ? 41.685 31.871 17.891 1.00 43.84 312 GLY A N 1
ATOM 2352 C CA . GLY A 1 312 ? 41.358 30.435 17.875 1.00 43.84 312 GLY A CA 1
ATOM 2353 C C . GLY A 1 312 ? 40.390 29.869 18.930 1.00 43.84 312 GLY A C 1
ATOM 2354 O O . GLY A 1 312 ? 39.798 28.820 18.675 1.00 43.84 312 GLY A O 1
ATOM 2355 N N . GLY A 1 313 ? 40.164 30.529 20.070 1.00 40.81 313 GLY A N 1
ATOM 2356 C CA . GLY A 1 313 ? 39.480 29.927 21.232 1.00 40.81 313 GLY A CA 1
ATOM 2357 C C . GLY A 1 313 ? 37.999 29.561 21.033 1.00 40.81 313 GLY A C 1
ATOM 2358 O O . GLY A 1 313 ? 37.595 28.426 21.276 1.00 40.81 313 GLY A O 1
ATOM 2359 N N . LEU A 1 314 ? 37.175 30.496 20.550 1.00 40.88 314 LEU A N 1
ATOM 2360 C CA . LEU A 1 314 ? 35.714 30.312 20.447 1.00 40.88 314 LEU A CA 1
ATOM 2361 C C . LEU A 1 314 ? 35.315 29.426 19.245 1.00 40.88 314 LEU A C 1
ATOM 2363 O O . LEU A 1 314 ? 34.375 28.634 19.315 1.00 40.88 314 LEU A O 1
ATOM 2367 N N . ILE A 1 315 ? 36.098 29.502 18.162 1.00 47.59 315 ILE A N 1
ATOM 2368 C CA . ILE A 1 315 ? 35.968 28.687 16.940 1.00 47.59 315 ILE A CA 1
ATOM 2369 C C . ILE A 1 315 ? 36.441 27.251 17.205 1.00 47.59 315 ILE A C 1
ATOM 2371 O O . ILE A 1 315 ? 35.763 26.292 16.823 1.00 47.59 315 ILE A O 1
ATOM 2375 N N . GLY A 1 316 ? 37.577 27.104 17.898 1.00 48.72 316 GLY A N 1
ATOM 2376 C CA . GLY A 1 316 ? 38.092 25.824 18.371 1.00 48.72 316 GLY A CA 1
ATOM 2377 C C . GLY A 1 316 ? 37.107 25.147 19.316 1.00 48.72 316 GLY A C 1
ATOM 2378 O O . GLY A 1 316 ? 36.811 23.975 19.123 1.00 48.72 316 GLY A O 1
ATOM 2379 N N . ALA A 1 317 ? 36.501 25.890 20.247 1.00 47.00 317 ALA A N 1
ATOM 2380 C CA . ALA A 1 317 ? 35.505 25.361 21.173 1.00 47.00 317 ALA A CA 1
ATOM 2381 C C . ALA A 1 317 ? 34.215 24.894 20.477 1.00 47.00 317 ALA A C 1
ATOM 2383 O O . ALA A 1 317 ? 33.761 23.792 20.756 1.00 47.00 317 ALA A O 1
ATOM 2384 N N . ALA A 1 318 ? 33.637 25.657 19.540 1.00 48.72 318 ALA A N 1
ATOM 2385 C CA . ALA A 1 318 ? 32.422 25.235 18.825 1.00 48.72 318 ALA A CA 1
ATOM 2386 C C . ALA A 1 318 ? 32.669 24.033 17.887 1.00 48.72 318 ALA A C 1
ATOM 2388 O O . ALA A 1 318 ? 31.843 23.117 17.790 1.00 48.72 318 ALA A O 1
ATOM 2389 N N . THR A 1 319 ? 33.830 24.007 17.226 1.00 51.50 319 THR A N 1
ATOM 2390 C CA . THR A 1 319 ? 34.242 22.904 16.343 1.00 51.50 319 THR A CA 1
ATOM 2391 C C . THR A 1 319 ? 34.574 21.654 17.154 1.00 51.50 319 THR A C 1
ATOM 2393 O O . THR A 1 319 ? 34.068 20.576 16.849 1.00 51.50 319 THR A O 1
ATOM 2396 N N . ALA A 1 320 ? 35.344 21.797 18.236 1.00 52.44 320 ALA A N 1
ATOM 2397 C CA . ALA A 1 320 ? 35.634 20.722 19.175 1.00 52.44 320 ALA A CA 1
ATOM 2398 C C . ALA A 1 320 ? 34.354 20.216 19.838 1.00 52.44 320 ALA A C 1
ATOM 2400 O O . ALA A 1 320 ? 34.172 19.013 19.905 1.00 52.44 320 ALA A O 1
ATOM 2401 N N . LEU A 1 321 ? 33.417 21.084 20.229 1.00 51.56 321 LEU A N 1
ATOM 2402 C CA . LEU A 1 321 ? 32.123 20.681 20.783 1.00 51.56 321 LEU A CA 1
ATOM 2403 C C . LEU A 1 321 ? 31.305 19.881 19.767 1.00 51.56 321 LEU A C 1
ATOM 2405 O O . LEU A 1 321 ? 30.732 18.861 20.126 1.00 51.56 321 LEU A O 1
ATOM 2409 N N . THR A 1 322 ? 31.289 20.281 18.493 1.00 53.97 322 THR A N 1
ATOM 2410 C CA . THR A 1 322 ? 30.580 19.540 17.436 1.00 53.97 322 THR A CA 1
ATOM 2411 C C . THR A 1 322 ? 31.234 18.180 17.172 1.00 53.97 322 THR A C 1
ATOM 2413 O O . THR A 1 322 ? 30.540 17.170 17.055 1.00 53.97 322 THR A O 1
ATOM 2416 N N . VAL A 1 323 ? 32.569 18.123 17.136 1.00 57.94 323 VAL A N 1
ATOM 2417 C CA . VAL A 1 323 ? 33.338 16.880 16.971 1.00 57.94 323 VAL A CA 1
ATOM 2418 C C . VAL A 1 323 ? 33.210 15.979 18.201 1.00 57.94 323 VAL A C 1
ATOM 2420 O O . VAL A 1 323 ? 33.024 14.781 18.041 1.00 57.94 323 VAL A O 1
ATOM 2423 N N . VAL A 1 324 ? 33.219 16.525 19.416 1.00 58.78 324 VAL A N 1
ATOM 2424 C CA . VAL A 1 324 ? 33.030 15.803 20.685 1.00 58.78 324 VAL A CA 1
ATOM 2425 C C . VAL A 1 324 ? 31.587 15.333 20.835 1.00 58.78 324 VAL A C 1
ATOM 2427 O O . VAL A 1 324 ? 31.377 14.203 21.251 1.00 58.78 324 VAL A O 1
ATOM 2430 N N . MET A 1 325 ? 30.585 16.119 20.434 1.00 56.50 325 MET A N 1
ATOM 2431 C CA . MET A 1 325 ? 29.188 15.671 20.376 1.00 56.50 325 MET A CA 1
ATOM 2432 C C . MET A 1 325 ? 29.000 14.578 19.325 1.00 56.50 325 MET A C 1
ATOM 2434 O O . MET A 1 325 ? 28.252 13.638 19.566 1.00 56.50 325 MET A O 1
ATOM 2438 N N . TYR A 1 326 ? 29.685 14.656 18.180 1.00 61.03 326 TYR A N 1
ATOM 2439 C CA . TYR A 1 326 ? 29.649 13.616 17.153 1.00 61.03 326 TYR A CA 1
ATOM 2440 C C . TYR A 1 326 ? 30.382 12.338 17.594 1.00 61.03 326 TYR A C 1
ATOM 2442 O O . TYR A 1 326 ? 29.837 11.247 17.460 1.00 61.03 326 TYR A O 1
ATOM 2450 N N . LEU A 1 327 ? 31.583 12.446 18.164 1.00 59.00 327 LEU A N 1
ATOM 2451 C CA . LEU A 1 327 ? 32.338 11.317 18.716 1.00 59.00 327 LEU A CA 1
ATOM 2452 C C . LEU A 1 327 ? 31.607 10.714 19.920 1.00 59.00 327 LEU A C 1
ATOM 2454 O O . LEU A 1 327 ? 31.448 9.502 19.989 1.00 59.00 327 LEU A O 1
ATOM 2458 N N . GLY A 1 328 ? 31.068 11.547 20.808 1.00 58.03 328 GLY A N 1
ATOM 2459 C CA . GLY A 1 328 ? 30.187 11.151 21.903 1.00 58.03 328 GLY A CA 1
ATOM 2460 C C . GLY A 1 328 ? 28.914 10.469 21.400 1.00 58.03 328 GLY A C 1
ATOM 2461 O O . GLY A 1 328 ? 28.541 9.426 21.923 1.00 58.03 328 GLY A O 1
ATOM 2462 N N . TYR A 1 329 ? 28.297 10.963 20.323 1.00 59.31 329 TYR A N 1
ATOM 2463 C CA . TYR A 1 329 ? 27.172 10.310 19.643 1.00 59.31 329 TYR A CA 1
ATOM 2464 C C . TYR A 1 329 ? 27.551 8.912 19.136 1.00 59.31 329 TYR A C 1
ATOM 2466 O O . TYR A 1 329 ? 26.824 7.953 19.393 1.00 59.31 329 TYR A O 1
ATOM 2474 N N . GLN A 1 330 ? 28.712 8.776 18.494 1.00 59.09 330 GLN A N 1
ATOM 2475 C CA . GLN A 1 330 ? 29.212 7.503 17.969 1.00 59.09 330 GLN A CA 1
ATOM 2476 C C . GLN A 1 330 ? 29.675 6.513 19.051 1.00 59.09 330 GLN A C 1
ATOM 2478 O O . GLN A 1 330 ? 29.677 5.302 18.819 1.00 59.09 330 GLN A O 1
ATOM 2483 N N . LEU A 1 331 ? 30.064 7.014 20.225 1.00 55.09 331 LEU A N 1
ATOM 2484 C CA . LEU A 1 331 ? 30.545 6.217 21.356 1.00 55.09 331 LEU A CA 1
ATOM 2485 C C . LEU A 1 331 ? 29.453 5.926 22.404 1.00 55.09 331 LEU A C 1
ATOM 2487 O O . LEU A 1 331 ? 29.607 4.980 23.177 1.00 55.09 331 LEU A O 1
ATOM 2491 N N . SER A 1 332 ? 28.343 6.677 22.405 1.00 56.19 332 SER A N 1
ATOM 2492 C CA . SER A 1 332 ? 27.153 6.429 23.236 1.00 56.19 332 SER A CA 1
ATOM 2493 C C . SER A 1 332 ? 26.459 5.105 22.875 1.00 56.19 332 SER A C 1
ATOM 2495 O O . SER A 1 332 ? 26.857 4.417 21.934 1.00 56.19 332 SER A O 1
ATOM 2497 N N . THR A 1 333 ? 25.391 4.726 23.592 1.00 50.41 333 THR A N 1
ATOM 2498 C CA . THR A 1 333 ? 24.638 3.460 23.410 1.00 50.41 333 THR A CA 1
ATOM 2499 C C . THR A 1 333 ? 24.002 3.246 22.015 1.00 50.41 333 THR A C 1
ATOM 2501 O O . THR A 1 333 ? 23.303 2.261 21.801 1.00 50.41 333 THR A O 1
ATOM 2504 N N . GLY A 1 334 ? 24.318 4.092 21.028 1.00 55.03 334 GLY A N 1
ATOM 2505 C CA . GLY A 1 334 ? 24.619 3.666 19.656 1.00 55.03 334 GLY A CA 1
ATOM 2506 C C . GLY A 1 334 ? 23.427 3.417 18.716 1.00 55.03 334 GLY A C 1
ATOM 2507 O O . GLY A 1 334 ? 22.277 3.471 19.156 1.00 55.03 334 GLY A O 1
ATOM 2508 N N . PRO A 1 335 ? 23.702 3.128 17.420 1.00 58.16 335 PRO A N 1
ATOM 2509 C CA . PRO A 1 335 ? 22.718 2.814 16.364 1.00 58.16 335 PRO A CA 1
ATOM 2510 C C . PRO A 1 335 ? 21.693 1.732 16.733 1.00 58.16 335 PRO A C 1
ATOM 2512 O O . PRO A 1 335 ? 20.591 1.706 16.190 1.00 58.16 335 PRO A O 1
ATOM 2515 N N . ALA A 1 336 ? 22.055 0.879 17.693 1.00 62.00 336 ALA A N 1
ATOM 2516 C CA . ALA A 1 336 ? 21.206 -0.154 18.259 1.00 62.00 336 ALA A CA 1
ATOM 2517 C C . ALA A 1 336 ? 19.904 0.412 18.848 1.00 62.00 336 ALA A C 1
ATOM 2519 O O . ALA A 1 336 ? 18.813 -0.044 18.517 1.00 62.00 336 ALA A O 1
ATOM 2520 N N . ARG A 1 337 ? 19.993 1.469 19.662 1.00 70.31 337 ARG A N 1
ATOM 2521 C CA . ARG A 1 337 ? 18.803 2.054 20.295 1.00 70.31 337 ARG A CA 1
ATOM 2522 C C . ARG A 1 337 ? 17.922 2.824 19.302 1.00 70.31 337 ARG A C 1
ATOM 2524 O O . ARG A 1 337 ? 16.705 2.781 19.425 1.00 70.31 337 ARG A O 1
ATOM 2531 N N . ASP A 1 338 ? 18.507 3.436 18.269 1.00 70.19 338 ASP A N 1
ATOM 2532 C CA . ASP A 1 338 ? 17.729 4.065 17.185 1.00 70.19 338 ASP A CA 1
ATOM 2533 C C . ASP A 1 338 ? 16.950 3.016 16.366 1.00 70.19 338 ASP A C 1
ATOM 2535 O O . ASP A 1 338 ? 15.832 3.278 15.919 1.00 70.19 338 ASP A O 1
ATOM 2539 N N . GLY A 1 339 ? 17.527 1.821 16.177 1.00 74.19 339 GLY A N 1
ATOM 2540 C CA . GLY A 1 339 ? 16.869 0.685 15.523 1.00 74.19 339 GLY A CA 1
ATOM 2541 C C . GLY A 1 339 ? 15.655 0.177 16.300 1.00 74.19 339 GLY A C 1
ATOM 2542 O O . GLY A 1 339 ? 14.573 0.038 15.729 1.00 74.19 339 GLY A O 1
ATOM 2543 N N . GLU A 1 340 ? 15.812 -0.020 17.609 1.00 81.81 340 GLU A N 1
ATOM 2544 C CA . GLU A 1 340 ? 14.717 -0.399 18.507 1.00 81.81 340 GLU A CA 1
ATOM 2545 C C . GLU A 1 340 ? 13.608 0.661 18.544 1.00 81.81 340 GLU A C 1
ATOM 2547 O O . GLU A 1 340 ? 12.438 0.340 18.335 1.00 81.81 340 GLU A O 1
ATOM 2552 N N . GLU A 1 341 ? 13.950 1.933 18.767 1.00 81.69 341 GLU A N 1
ATOM 2553 C CA . GLU A 1 341 ? 12.968 3.021 18.833 1.00 81.69 341 GLU A CA 1
ATOM 2554 C C . GLU A 1 341 ? 12.216 3.171 17.499 1.00 81.69 341 GLU A C 1
ATOM 2556 O O . GLU A 1 341 ? 11.000 3.387 17.485 1.00 81.69 341 GLU A O 1
ATOM 2561 N N . LYS A 1 342 ? 12.899 2.977 16.361 1.00 84.19 342 LYS A N 1
ATOM 2562 C CA . LYS A 1 342 ? 12.272 2.939 15.031 1.00 84.19 342 LYS A CA 1
ATOM 2563 C C . LYS A 1 342 ? 11.285 1.777 14.898 1.00 84.19 342 LYS A C 1
ATOM 2565 O O . LYS A 1 342 ? 10.191 1.985 14.370 1.00 84.19 342 LYS A O 1
ATOM 2570 N N . ALA A 1 343 ? 11.645 0.580 15.360 1.00 85.38 343 ALA A N 1
ATOM 2571 C CA . ALA A 1 343 ? 10.782 -0.597 15.291 1.00 85.38 343 ALA A CA 1
ATOM 2572 C C . ALA A 1 343 ? 9.550 -0.459 16.197 1.00 85.38 343 ALA A C 1
ATOM 2574 O O . ALA A 1 343 ? 8.422 -0.589 15.718 1.00 85.38 343 ALA A O 1
ATOM 2575 N N . ARG A 1 344 ? 9.748 -0.055 17.460 1.00 88.19 344 ARG A N 1
ATOM 2576 C CA . ARG A 1 344 ? 8.665 0.313 18.390 1.00 88.19 344 ARG A CA 1
ATOM 2577 C C . ARG A 1 344 ? 7.740 1.341 17.751 1.00 88.19 344 ARG A C 1
ATOM 2579 O O . ARG A 1 344 ? 6.519 1.201 17.769 1.00 88.19 344 ARG A O 1
ATOM 2586 N N . ARG A 1 345 ? 8.312 2.355 17.093 1.00 87.31 345 ARG A N 1
ATOM 2587 C CA . ARG A 1 345 ? 7.530 3.389 16.420 1.00 87.31 345 ARG A CA 1
ATOM 2588 C C . ARG A 1 345 ? 6.724 2.877 15.230 1.00 87.31 345 ARG A C 1
ATOM 2590 O O . ARG A 1 345 ? 5.628 3.401 14.999 1.00 87.31 345 ARG A O 1
ATOM 2597 N N . ALA A 1 346 ? 7.261 1.919 14.477 1.00 87.50 346 ALA A N 1
ATOM 2598 C CA . ALA A 1 346 ? 6.575 1.275 13.363 1.00 87.50 346 ALA A CA 1
ATOM 2599 C C . ALA A 1 346 ? 5.379 0.451 13.856 1.00 87.50 346 ALA A C 1
ATOM 2601 O O . ALA A 1 346 ? 4.285 0.616 13.318 1.00 87.50 346 ALA A O 1
ATOM 2602 N N . ILE A 1 347 ? 5.546 -0.313 14.941 1.00 87.50 347 ILE A N 1
ATOM 2603 C CA . ILE A 1 347 ? 4.445 -1.028 15.602 1.00 87.50 347 ILE A CA 1
ATOM 2604 C C . ILE A 1 347 ? 3.388 -0.032 16.094 1.00 87.50 347 ILE A C 1
ATOM 2606 O O . ILE A 1 347 ? 2.221 -0.150 15.743 1.00 87.50 347 ILE A O 1
ATOM 2610 N N . VAL A 1 348 ? 3.781 1.041 16.790 1.00 87.94 348 VAL A N 1
ATOM 2611 C CA . VAL A 1 348 ? 2.841 2.097 17.219 1.00 87.94 348 VAL A CA 1
ATOM 2612 C C . VAL A 1 348 ? 2.122 2.750 16.032 1.00 87.94 348 VAL A C 1
ATOM 2614 O O . VAL A 1 348 ? 0.961 3.141 16.142 1.00 87.94 348 VAL A O 1
ATOM 2617 N N . ALA A 1 349 ? 2.789 2.906 14.885 1.00 84.81 349 ALA A N 1
ATOM 2618 C CA . ALA A 1 349 ? 2.154 3.433 13.681 1.00 84.81 349 ALA A CA 1
ATOM 2619 C C . ALA A 1 349 ? 1.115 2.455 13.113 1.00 84.81 349 ALA A C 1
ATOM 2621 O O . ALA A 1 349 ? 0.058 2.914 12.685 1.00 84.81 349 ALA A O 1
ATOM 2622 N N . LEU A 1 350 ? 1.382 1.143 13.150 1.00 82.81 350 LEU A N 1
ATOM 2623 C CA . LEU A 1 350 ? 0.399 0.106 12.829 1.00 82.81 350 LEU A CA 1
ATOM 2624 C C . LEU A 1 350 ? -0.787 0.173 13.794 1.00 82.81 350 LEU A C 1
ATOM 2626 O O . LEU A 1 350 ? -1.911 0.329 13.328 1.00 82.81 350 LEU A O 1
ATOM 2630 N N . VAL A 1 351 ? -0.540 0.199 15.110 1.00 79.38 351 VAL A N 1
ATOM 2631 C CA . VAL A 1 351 ? -1.564 0.351 16.168 1.00 79.38 351 VAL A CA 1
ATOM 2632 C C . VAL A 1 351 ? -2.457 1.567 15.904 1.00 79.38 351 VAL A C 1
ATOM 2634 O O . VAL A 1 351 ? -3.680 1.469 15.872 1.00 79.38 351 VAL A O 1
ATOM 2637 N N . LYS A 1 352 ? -1.861 2.726 15.607 1.00 78.56 352 LYS A N 1
ATOM 2638 C CA . LYS A 1 352 ? -2.600 3.962 15.291 1.00 78.56 352 LYS A CA 1
ATOM 2639 C C . LYS A 1 352 ? -3.356 3.917 13.968 1.00 78.56 352 LYS A C 1
ATOM 2641 O O . LYS A 1 352 ? -4.236 4.757 13.751 1.00 78.56 352 LYS A O 1
ATOM 2646 N N . MET A 1 353 ? -2.959 3.045 13.047 1.00 72.12 353 MET A N 1
ATOM 2647 C CA . MET A 1 353 ? -3.580 2.894 11.732 1.00 72.12 353 MET A CA 1
ATOM 2648 C C . MET A 1 353 ? -4.521 1.696 11.651 1.00 72.12 353 MET A C 1
ATOM 2650 O O . MET A 1 353 ? -5.230 1.600 10.662 1.00 72.12 353 MET A O 1
ATOM 2654 N N . LEU A 1 354 ? -4.625 0.864 12.688 1.00 64.06 354 LEU A N 1
ATOM 2655 C CA . LEU A 1 354 ? -5.617 -0.211 12.783 1.00 64.06 354 LEU A CA 1
ATOM 2656 C C . LEU A 1 354 ? -7.062 0.294 12.768 1.00 64.06 354 LEU A C 1
ATOM 2658 O O . LEU A 1 354 ? -7.949 -0.408 12.305 1.00 64.06 354 LEU A O 1
ATOM 2662 N N . GLU A 1 355 ? -7.294 1.544 13.163 1.00 53.38 355 GLU A N 1
ATOM 2663 C CA . GLU A 1 355 ? -8.576 2.234 12.953 1.00 53.38 355 GLU A CA 1
ATOM 2664 C C . GLU A 1 355 ? -8.914 2.404 11.461 1.00 53.38 355 GLU A C 1
ATOM 2666 O O . GLU A 1 355 ? -10.077 2.419 11.083 1.00 53.38 355 GLU A O 1
ATOM 2671 N N . VAL A 1 356 ? -7.892 2.509 10.604 1.00 50.09 356 VAL A N 1
ATOM 2672 C CA . VAL A 1 356 ? -8.009 2.585 9.135 1.00 50.09 356 VAL A CA 1
ATOM 2673 C C . VAL A 1 356 ? -8.101 1.182 8.508 1.00 50.09 356 VAL A C 1
ATOM 2675 O O . VAL A 1 356 ? -8.488 1.064 7.346 1.00 50.09 356 VAL A O 1
ATOM 2678 N N . LEU A 1 357 ? -7.770 0.143 9.287 1.00 43.72 357 LEU A N 1
ATOM 2679 C CA . LEU A 1 357 ? -7.931 -1.285 8.979 1.00 43.72 357 LEU A CA 1
ATOM 2680 C C . LEU A 1 357 ? -9.227 -1.854 9.603 1.00 43.72 357 LEU A C 1
ATOM 2682 O O . LEU A 1 357 ? -9.418 -3.062 9.663 1.00 43.72 357 LEU A O 1
ATOM 2686 N N . GLY A 1 358 ? -10.128 -1.017 10.130 1.00 44.09 358 GLY A N 1
ATOM 2687 C CA . GLY A 1 358 ? -11.466 -1.467 10.517 1.00 44.09 358 GLY A CA 1
ATOM 2688 C C . GLY A 1 358 ? -12.250 -1.852 9.262 1.00 44.09 358 GLY A C 1
ATOM 2689 O O . GLY A 1 358 ? -12.477 -0.985 8.414 1.00 44.09 358 GLY A O 1
ATOM 2690 N N . GLY A 1 359 ? -12.606 -3.135 9.135 1.00 42.16 359 GLY A N 1
ATOM 2691 C CA . GLY A 1 359 ? -13.310 -3.714 7.984 1.00 42.16 359 GLY A CA 1
ATOM 2692 C C . GLY A 1 359 ? -14.575 -2.954 7.574 1.00 42.16 359 GLY A C 1
ATOM 2693 O O . GLY A 1 359 ? -15.128 -2.218 8.387 1.00 42.16 359 GLY A O 1
ATOM 2694 N N . GLU A 1 360 ? -14.952 -3.120 6.297 1.00 41.56 360 GLU A N 1
ATOM 2695 C CA . GLU A 1 360 ? -16.140 -2.679 5.519 1.00 41.56 360 GLU A CA 1
ATOM 2696 C C . GLU A 1 360 ? -16.700 -1.264 5.767 1.00 41.56 360 GLU A C 1
ATOM 2698 O O . GLU A 1 360 ? -16.852 -0.469 4.836 1.00 41.56 360 GLU A O 1
ATOM 2703 N N . ASN A 1 361 ? -16.917 -0.881 7.022 1.00 47.94 361 ASN A N 1
ATOM 2704 C CA . ASN A 1 361 ? -17.311 0.451 7.454 1.00 47.94 361 ASN A CA 1
ATOM 2705 C C . ASN A 1 361 ? -16.361 1.561 6.983 1.00 47.94 361 ASN A C 1
ATOM 2707 O O . ASN A 1 361 ? -16.809 2.695 6.815 1.00 47.94 361 ASN A O 1
ATOM 2711 N N . THR A 1 362 ? -15.071 1.292 6.762 1.00 59.00 362 THR A N 1
ATOM 2712 C CA . THR A 1 362 ? -14.139 2.295 6.213 1.00 59.00 362 THR A CA 1
ATOM 2713 C C . THR A 1 362 ? -14.218 2.413 4.692 1.00 59.00 362 THR A C 1
ATOM 2715 O O . THR A 1 362 ? -13.935 3.489 4.159 1.00 59.00 362 THR A O 1
ATOM 2718 N N . ASP A 1 363 ? -14.661 1.375 3.979 1.00 65.88 363 ASP A N 1
ATOM 2719 C CA . ASP A 1 363 ? -14.646 1.365 2.518 1.00 65.88 363 ASP A CA 1
ATOM 2720 C C . ASP A 1 363 ? -15.738 2.244 1.919 1.00 65.88 363 ASP A C 1
ATOM 2722 O O . ASP A 1 363 ? -15.444 3.013 1.009 1.00 65.88 363 ASP A O 1
ATOM 2726 N N . SER A 1 364 ? -16.947 2.260 2.481 1.00 72.44 364 SER A N 1
ATOM 2727 C CA . SER A 1 364 ? -18.015 3.163 2.022 1.00 72.44 364 SER A CA 1
ATOM 2728 C C . SER A 1 364 ? -17.642 4.649 2.215 1.00 72.44 364 SER A C 1
ATOM 2730 O O . SER A 1 364 ? -17.732 5.448 1.279 1.00 72.44 364 SER A O 1
ATOM 2732 N N . THR A 1 365 ? -17.117 5.035 3.388 1.00 77.12 365 THR A N 1
ATOM 2733 C CA . THR A 1 365 ? -16.621 6.407 3.639 1.00 77.12 365 THR A CA 1
ATOM 2734 C C . THR A 1 365 ? -15.470 6.753 2.697 1.00 77.12 365 THR A C 1
ATOM 2736 O O . THR A 1 365 ? -15.424 7.851 2.134 1.00 77.12 365 THR A O 1
ATOM 2739 N N . ARG A 1 366 ? -14.542 5.814 2.480 1.00 78.19 366 ARG A N 1
ATOM 2740 C CA . ARG A 1 366 ? -13.413 5.987 1.560 1.00 78.19 366 ARG A CA 1
ATOM 2741 C C . ARG A 1 366 ? -13.894 6.161 0.119 1.00 78.19 366 ARG A C 1
ATOM 2743 O O . ARG A 1 366 ? -13.419 7.072 -0.556 1.00 78.19 366 ARG A O 1
ATOM 2750 N N . GLN A 1 367 ? -14.852 5.354 -0.335 1.00 84.44 367 GLN A N 1
ATOM 2751 C CA . GLN A 1 367 ? -15.442 5.423 -1.672 1.00 84.44 367 GLN A CA 1
ATOM 2752 C C . GLN A 1 367 ? -16.197 6.740 -1.887 1.00 84.44 367 GLN A C 1
ATOM 2754 O O . GLN A 1 367 ? -15.963 7.404 -2.896 1.00 84.44 367 GLN A O 1
ATOM 2759 N N . ARG A 1 368 ? -17.014 7.191 -0.923 1.00 87.50 368 ARG A N 1
ATOM 2760 C CA . ARG A 1 368 ? -17.700 8.498 -0.991 1.00 87.50 368 ARG A CA 1
ATOM 2761 C C . ARG A 1 368 ? -16.702 9.660 -1.034 1.00 87.50 368 ARG A C 1
ATOM 2763 O O . ARG A 1 368 ? -16.821 10.566 -1.862 1.00 87.50 368 ARG A O 1
ATOM 2770 N N . GLY A 1 369 ? -15.666 9.611 -0.193 1.00 88.88 369 GLY A N 1
ATOM 2771 C CA . GLY A 1 369 ? -14.585 10.599 -0.190 1.00 88.88 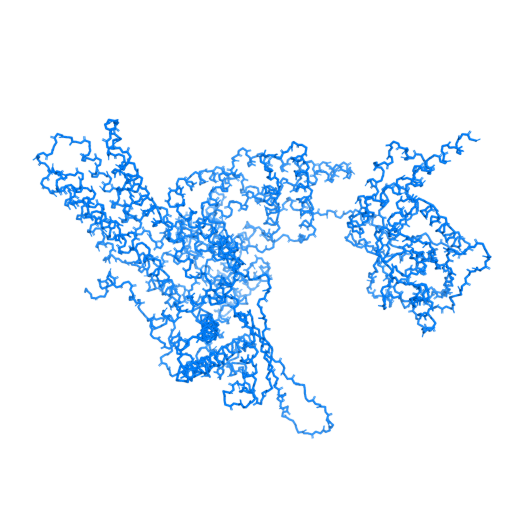369 GLY A CA 1
ATOM 2772 C C . GLY A 1 369 ? -13.772 10.622 -1.492 1.00 88.88 369 GLY A C 1
ATOM 2773 O O . GLY A 1 369 ? -13.379 11.702 -1.948 1.00 88.88 369 GLY A O 1
ATOM 2774 N N . ALA A 1 370 ? -13.548 9.457 -2.108 1.00 88.00 370 ALA A N 1
ATOM 2775 C CA . ALA A 1 370 ? -12.886 9.312 -3.404 1.00 88.00 370 ALA A CA 1
ATOM 2776 C C . ALA A 1 370 ? -13.762 9.827 -4.555 1.00 88.00 370 ALA A C 1
ATOM 2778 O O . ALA A 1 370 ? -13.287 10.626 -5.358 1.00 88.00 370 ALA A O 1
ATOM 2779 N N . ALA A 1 371 ? -15.052 9.482 -4.580 1.00 89.75 371 ALA A N 1
ATOM 2780 C CA . ALA A 1 371 ? -16.003 9.992 -5.566 1.00 89.75 371 ALA A CA 1
ATOM 2781 C C . ALA A 1 371 ? -16.070 11.528 -5.533 1.00 89.75 371 ALA A C 1
ATOM 2783 O O . ALA A 1 371 ? -16.017 12.186 -6.575 1.00 89.75 371 ALA A O 1
ATOM 2784 N N . TYR A 1 372 ? -16.086 12.127 -4.337 1.00 93.12 372 TYR A N 1
ATOM 2785 C CA . TYR A 1 372 ? -16.032 13.582 -4.201 1.00 93.12 372 TYR A CA 1
ATOM 2786 C C . TYR A 1 372 ? -14.677 14.173 -4.640 1.00 93.12 372 TYR A C 1
ATOM 2788 O O . TYR A 1 372 ? -14.625 15.264 -5.215 1.00 93.12 372 TYR A O 1
ATOM 2796 N N . ALA A 1 373 ? -13.563 13.469 -4.408 1.00 89.00 373 ALA A N 1
ATOM 2797 C CA . ALA A 1 373 ? -12.252 13.883 -4.907 1.00 89.00 373 ALA A CA 1
ATOM 2798 C C . ALA A 1 373 ? -12.187 13.868 -6.447 1.00 89.00 373 ALA A C 1
ATOM 2800 O O . ALA A 1 373 ? -11.656 14.822 -7.026 1.00 89.00 373 ALA A O 1
ATOM 2801 N N . ASP A 1 374 ? -12.760 12.849 -7.094 1.00 89.69 374 ASP A N 1
ATOM 2802 C CA . ASP A 1 374 ? -12.901 12.758 -8.553 1.00 89.69 374 ASP A CA 1
ATOM 2803 C C . ASP A 1 374 ? -13.727 13.927 -9.084 1.00 89.69 374 ASP A C 1
ATOM 2805 O O . ASP A 1 374 ? -13.273 14.656 -9.967 1.00 89.69 374 ASP A O 1
ATOM 2809 N N . TYR A 1 375 ? -14.877 14.198 -8.461 1.00 92.38 375 TYR A N 1
ATOM 2810 C CA . TYR A 1 375 ? -15.705 15.361 -8.777 1.00 92.38 375 TYR A CA 1
ATOM 2811 C C . TYR A 1 375 ? -14.900 16.668 -8.732 1.00 92.38 375 TYR A C 1
ATOM 2813 O O . TYR A 1 375 ? -14.988 17.492 -9.644 1.00 92.38 375 TYR A O 1
ATOM 2821 N N . LEU A 1 376 ? -14.055 16.876 -7.714 1.00 89.94 376 LEU A N 1
ATOM 2822 C CA . LEU A 1 376 ? -13.211 18.073 -7.632 1.00 89.94 376 LEU A CA 1
ATOM 2823 C C . LEU A 1 376 ? -12.176 18.174 -8.762 1.00 89.94 376 LEU A C 1
ATOM 2825 O O . LEU A 1 376 ? -11.737 19.290 -9.056 1.00 89.94 376 LEU A O 1
ATOM 2829 N N . GLN A 1 377 ? -11.758 17.057 -9.361 1.00 86.44 377 GLN A N 1
ATOM 2830 C CA . GLN A 1 377 ? -10.872 17.041 -10.527 1.00 86.44 377 GLN A CA 1
ATOM 2831 C C . GLN A 1 377 ? -11.653 17.272 -11.820 1.00 86.44 377 GLN A C 1
ATOM 2833 O O . GLN A 1 377 ? -11.285 18.166 -12.578 1.00 86.44 377 GLN A O 1
ATOM 2838 N N . GLU A 1 378 ? -12.752 16.547 -12.030 1.00 85.12 378 GLU A N 1
ATOM 2839 C CA . GLU A 1 378 ? -13.620 16.653 -13.213 1.00 85.12 378 GLU A CA 1
ATOM 2840 C C . GLU A 1 378 ? -14.231 18.055 -13.354 1.00 85.12 378 GLU A C 1
ATOM 2842 O O . GLU A 1 378 ? -14.383 18.585 -14.452 1.00 85.12 378 GLU A O 1
ATOM 2847 N N . ARG A 1 379 ? -14.491 18.719 -12.223 1.00 86.62 379 ARG A N 1
ATOM 2848 C CA . ARG A 1 379 ? -14.987 20.098 -12.170 1.00 86.62 379 ARG A CA 1
ATOM 2849 C C . ARG A 1 379 ? -13.962 21.149 -12.609 1.00 86.62 379 ARG A C 1
ATOM 2851 O O . ARG A 1 379 ? -14.331 22.313 -12.807 1.00 86.62 379 ARG A O 1
ATOM 2858 N N . LYS A 1 380 ? -12.665 20.826 -12.679 1.00 83.62 380 LYS A N 1
ATOM 2859 C CA . LYS A 1 380 ? -11.632 21.812 -13.039 1.00 83.62 380 LYS A CA 1
ATOM 2860 C C . LYS A 1 380 ? -11.745 22.149 -14.515 1.00 83.62 380 LYS A C 1
ATOM 2862 O O . LYS A 1 380 ? -11.476 21.324 -15.376 1.00 83.62 380 LYS A O 1
ATOM 2867 N N . VAL A 1 381 ? -12.079 23.403 -14.795 1.00 74.94 381 VAL A N 1
ATOM 2868 C CA . VAL A 1 381 ? -12.227 23.878 -16.169 1.00 74.94 381 VAL A CA 1
ATOM 2869 C C . VAL A 1 381 ? -10.972 24.649 -16.602 1.00 74.94 381 VAL A C 1
ATOM 2871 O O . VAL A 1 381 ? -10.530 25.528 -15.852 1.00 74.94 381 VAL A O 1
ATOM 2874 N N . PRO A 1 382 ? -10.393 24.372 -17.789 1.00 76.38 382 PRO A N 1
ATOM 2875 C CA . PRO A 1 382 ? -9.291 25.160 -18.338 1.00 76.38 382 PRO A CA 1
ATOM 2876 C C . PRO A 1 382 ? -9.650 26.646 -18.432 1.00 76.38 382 PRO A C 1
ATOM 2878 O O . PRO A 1 382 ? -10.780 26.991 -18.797 1.00 76.38 382 PRO A O 1
ATOM 2881 N N . ARG A 1 383 ? -8.679 27.530 -18.149 1.00 68.62 383 ARG A N 1
ATOM 2882 C CA . ARG A 1 383 ? -8.879 28.996 -18.106 1.00 68.62 383 ARG A CA 1
ATOM 2883 C C . ARG A 1 383 ? -9.538 29.561 -19.375 1.00 68.62 383 ARG A C 1
ATOM 2885 O O . ARG A 1 383 ? -10.324 30.496 -19.267 1.00 68.62 383 ARG A O 1
ATOM 2892 N N . PHE A 1 384 ? -9.295 28.949 -20.533 1.00 72.31 384 PHE A N 1
ATOM 2893 C CA . PHE A 1 384 ? -9.773 29.401 -21.846 1.00 72.31 384 PHE A CA 1
ATOM 2894 C C . PHE A 1 384 ? -11.187 28.922 -22.232 1.00 72.31 384 PHE A C 1
ATOM 2896 O O . PHE A 1 384 ? -11.681 29.246 -23.305 1.00 72.31 384 PHE A O 1
ATOM 2903 N N . THR A 1 385 ? -11.875 28.167 -21.372 1.00 77.88 385 THR A N 1
ATOM 2904 C CA . THR A 1 385 ? -13.221 27.648 -21.685 1.00 77.88 385 THR A CA 1
ATOM 2905 C C . THR A 1 385 ? -14.293 28.725 -21.474 1.00 77.88 385 THR A C 1
ATOM 2907 O O . THR A 1 385 ? -14.276 29.393 -20.435 1.00 77.88 385 THR A O 1
ATOM 2910 N N . ARG A 1 386 ? -15.257 28.866 -22.400 1.00 77.94 386 ARG A N 1
ATOM 2911 C CA . ARG A 1 386 ? -16.411 29.795 -22.297 1.00 77.94 386 ARG A CA 1
ATOM 2912 C C . ARG A 1 386 ? -17.345 29.452 -21.121 1.00 77.94 386 ARG A C 1
ATOM 2914 O O . ARG A 1 386 ? -17.400 28.306 -20.679 1.00 77.94 386 ARG A O 1
ATOM 2921 N N . ALA A 1 387 ? -18.113 30.433 -20.633 1.00 73.06 387 ALA A N 1
ATOM 2922 C CA . ALA A 1 387 ? -18.980 30.298 -19.451 1.00 73.06 387 ALA A CA 1
ATOM 2923 C C . ALA A 1 387 ? -20.036 29.178 -19.564 1.00 73.06 387 ALA A C 1
ATOM 2925 O O . ALA A 1 387 ? -20.173 28.380 -18.637 1.00 73.06 387 ALA A O 1
ATOM 2926 N N . ALA A 1 388 ? -20.706 29.049 -20.714 1.00 69.44 388 ALA A N 1
ATOM 2927 C CA . ALA A 1 388 ? -21.673 27.973 -20.963 1.00 69.44 388 ALA A CA 1
ATOM 2928 C C . ALA A 1 388 ? -21.021 26.575 -20.914 1.00 69.44 388 ALA A C 1
ATOM 2930 O O . ALA A 1 388 ? -21.543 25.658 -20.282 1.00 69.44 388 ALA A O 1
ATOM 2931 N N . GLY A 1 389 ? -19.816 26.433 -21.482 1.00 73.81 389 GLY A N 1
ATOM 2932 C CA . GLY A 1 389 ? -19.026 25.200 -21.389 1.00 73.81 389 GLY A CA 1
ATOM 2933 C C . GLY A 1 389 ? -18.598 24.878 -19.953 1.00 73.81 389 GLY A C 1
ATOM 2934 O O . GLY A 1 389 ? -18.629 23.720 -19.547 1.00 73.81 389 GLY A O 1
ATOM 2935 N N . ARG A 1 390 ? -18.277 25.901 -19.142 1.00 76.62 390 ARG A N 1
ATOM 2936 C CA . ARG A 1 390 ? -17.978 25.725 -17.708 1.00 76.62 390 ARG A CA 1
ATOM 2937 C C . ARG A 1 390 ? -19.181 25.174 -16.940 1.00 76.62 390 ARG A C 1
ATOM 2939 O O . ARG A 1 390 ? -18.981 24.307 -16.096 1.00 76.62 390 ARG A O 1
ATOM 2946 N N . LYS A 1 391 ? -20.398 25.668 -17.205 1.00 80.88 391 LYS A N 1
ATOM 2947 C CA . LYS A 1 391 ? -21.630 25.196 -16.548 1.00 80.88 391 LYS A CA 1
ATOM 2948 C C . LYS A 1 391 ? -21.906 23.728 -16.894 1.00 80.88 391 LYS A C 1
ATOM 2950 O O . LYS A 1 391 ? -21.977 22.910 -15.982 1.00 80.88 391 LYS A O 1
ATOM 2955 N N . LYS A 1 392 ? -21.868 23.379 -18.185 1.00 81.75 392 LYS A N 1
ATOM 2956 C CA . LYS A 1 392 ? -22.085 22.004 -18.669 1.00 81.75 392 LYS A CA 1
ATOM 2957 C C . LYS A 1 392 ? -21.101 20.986 -18.074 1.00 81.75 392 LYS A C 1
ATOM 2959 O O . LYS A 1 392 ? -21.509 19.903 -17.673 1.00 81.75 392 LYS A O 1
ATOM 2964 N N . ILE A 1 393 ? -19.812 21.333 -17.966 1.00 82.56 393 ILE A N 1
ATOM 2965 C CA . ILE A 1 393 ? -18.799 20.454 -17.344 1.00 82.56 393 ILE A CA 1
ATOM 2966 C C . ILE A 1 393 ? -19.094 20.236 -15.853 1.00 82.56 393 ILE A C 1
ATOM 2968 O O . ILE A 1 393 ? -18.954 19.125 -15.351 1.00 82.56 393 ILE A O 1
ATOM 2972 N N . ARG A 1 394 ? -19.514 21.286 -15.134 1.00 84.06 394 ARG A N 1
ATOM 2973 C CA . ARG A 1 394 ? -19.835 21.195 -13.701 1.00 84.06 394 ARG A CA 1
ATOM 2974 C C . ARG A 1 394 ? -21.074 20.346 -13.439 1.00 84.06 394 ARG A C 1
ATOM 2976 O O . ARG A 1 394 ? -21.055 19.568 -12.493 1.00 84.06 394 ARG A O 1
ATOM 2983 N N . GLU A 1 395 ? -22.110 20.502 -14.257 1.00 84.31 395 GLU A N 1
ATOM 2984 C CA . GLU A 1 395 ? -23.347 19.717 -14.173 1.00 84.31 395 GLU A CA 1
ATOM 2985 C C . GLU A 1 395 ? -23.088 18.247 -14.506 1.00 84.31 395 GLU A C 1
ATOM 2987 O O . GLU A 1 395 ? -23.485 17.376 -13.741 1.00 84.31 395 GLU A O 1
ATOM 2992 N N . ALA A 1 396 ? -22.323 17.963 -15.565 1.00 83.69 396 ALA A N 1
ATOM 2993 C CA . ALA A 1 396 ? -21.941 16.595 -15.913 1.00 83.69 396 ALA A CA 1
ATOM 2994 C C . ALA A 1 396 ? -21.106 15.918 -14.810 1.00 83.69 396 ALA A C 1
ATOM 2996 O O . ALA A 1 396 ? -21.340 14.755 -14.489 1.00 83.69 396 ALA A O 1
ATOM 2997 N N . ALA A 1 397 ? -20.157 16.641 -14.204 1.00 86.50 397 ALA A N 1
ATOM 2998 C CA . ALA A 1 397 ? -19.373 16.126 -13.081 1.00 86.50 397 ALA A CA 1
ATOM 2999 C C . ALA A 1 397 ? -20.243 15.882 -11.834 1.00 86.50 397 ALA A C 1
ATOM 3001 O O . ALA A 1 397 ? -20.016 14.920 -11.104 1.00 86.50 397 ALA A O 1
ATOM 3002 N N . LEU A 1 398 ? -21.235 16.745 -11.577 1.00 86.75 398 LEU A N 1
ATOM 3003 C CA . LEU A 1 398 ? -22.170 16.574 -10.462 1.00 86.75 398 LEU A CA 1
ATOM 3004 C C . LEU A 1 398 ? -23.075 15.354 -10.668 1.00 86.75 398 LEU A C 1
ATOM 3006 O O . LEU A 1 398 ? -23.215 14.564 -9.741 1.00 86.75 398 LEU A O 1
ATOM 3010 N N . ALA A 1 399 ? -23.616 15.165 -11.873 1.00 81.62 399 ALA A N 1
ATOM 3011 C CA . ALA A 1 399 ? -24.430 13.998 -12.206 1.00 81.62 399 ALA A CA 1
ATOM 3012 C C . ALA A 1 399 ? -23.641 12.692 -12.006 1.00 81.62 399 ALA A C 1
ATOM 3014 O O . ALA A 1 399 ? -24.090 11.794 -11.305 1.00 81.62 399 ALA A O 1
ATOM 3015 N N . ARG A 1 400 ? -22.393 12.631 -12.497 1.00 85.38 400 ARG A N 1
ATOM 3016 C CA . ARG A 1 400 ? -21.504 11.473 -12.275 1.00 85.38 400 ARG A CA 1
ATOM 3017 C C . ARG A 1 400 ? -21.204 11.217 -10.801 1.00 85.38 400 ARG A C 1
ATOM 3019 O O . ARG A 1 400 ? -21.069 10.064 -10.398 1.00 85.38 400 ARG A O 1
ATOM 3026 N N . LEU A 1 401 ? -21.052 12.277 -10.002 1.00 88.94 401 LEU A N 1
ATOM 3027 C CA . LEU A 1 401 ? -20.888 12.143 -8.556 1.00 88.94 401 LEU A CA 1
ATOM 3028 C C . LEU A 1 401 ? -22.136 11.514 -7.936 1.00 88.94 401 LEU A C 1
ATOM 3030 O O . LEU A 1 401 ? -22.003 10.570 -7.169 1.00 88.94 401 LEU A O 1
ATOM 3034 N N . GLN A 1 402 ? -23.324 12.013 -8.276 1.00 85.12 402 GLN A N 1
ATOM 3035 C CA . GLN A 1 402 ? -24.589 11.497 -7.753 1.00 85.12 402 GLN A CA 1
ATOM 3036 C C . GLN A 1 402 ? -24.805 10.026 -8.135 1.00 85.12 402 GLN A C 1
ATOM 3038 O O . GLN A 1 402 ? -25.129 9.229 -7.258 1.00 85.12 402 GLN A O 1
ATOM 3043 N N . ASP A 1 403 ? -24.513 9.641 -9.380 1.00 80.50 403 ASP A N 1
ATOM 3044 C CA . ASP A 1 403 ? -24.586 8.244 -9.837 1.00 80.50 403 ASP A CA 1
ATOM 3045 C C . ASP A 1 403 ? -23.636 7.329 -9.043 1.00 80.50 403 ASP A C 1
ATOM 3047 O O . ASP A 1 403 ? -24.018 6.246 -8.586 1.00 80.50 403 ASP A O 1
ATOM 3051 N N . LYS A 1 404 ? -22.389 7.778 -8.823 1.00 84.94 404 LYS A N 1
ATOM 3052 C CA . LYS A 1 404 ? -21.412 7.048 -8.000 1.00 84.94 404 LYS A CA 1
ATOM 3053 C C . LYS A 1 404 ? -21.893 6.908 -6.554 1.00 84.94 404 LYS A C 1
ATOM 3055 O O . LYS A 1 404 ? -21.791 5.820 -5.997 1.00 84.94 404 LYS A O 1
ATOM 3060 N N . LEU A 1 405 ? -22.421 7.975 -5.948 1.00 84.69 405 LEU A N 1
ATOM 3061 C CA . LEU A 1 405 ? -22.925 7.944 -4.569 1.00 84.69 405 LEU A CA 1
ATOM 3062 C C . LEU A 1 405 ? -24.134 7.012 -4.422 1.00 84.69 405 LEU A C 1
ATOM 3064 O O . LEU A 1 405 ? -24.175 6.237 -3.473 1.00 84.69 405 LEU A O 1
ATOM 3068 N N . ALA A 1 406 ? -25.061 7.014 -5.385 1.00 76.62 406 ALA A N 1
ATOM 3069 C CA . ALA A 1 406 ? -26.195 6.091 -5.399 1.00 76.62 406 ALA A CA 1
ATOM 3070 C C . ALA A 1 406 ? -25.744 4.624 -5.492 1.00 76.62 406 ALA A C 1
ATOM 3072 O O . ALA A 1 406 ? -26.249 3.771 -4.763 1.00 76.62 406 ALA A O 1
ATOM 3073 N N . THR A 1 407 ? -24.741 4.344 -6.332 1.00 79.38 407 THR A N 1
ATOM 3074 C CA . THR A 1 407 ? -24.147 3.002 -6.449 1.00 79.38 407 THR A CA 1
ATOM 3075 C C . THR A 1 407 ? -23.530 2.557 -5.121 1.00 79.38 407 THR A C 1
ATOM 3077 O O . THR A 1 407 ? -23.794 1.446 -4.667 1.00 79.38 407 THR A O 1
ATOM 3080 N N . ILE A 1 408 ? -22.765 3.437 -4.461 1.00 79.19 408 ILE A N 1
ATOM 3081 C CA . ILE A 1 408 ? -22.149 3.150 -3.155 1.00 79.19 408 ILE A CA 1
ATOM 3082 C C . ILE A 1 408 ? -23.223 2.871 -2.098 1.00 79.19 408 ILE A C 1
ATOM 3084 O O . ILE A 1 408 ? -23.127 1.876 -1.388 1.00 79.19 408 ILE A O 1
ATOM 3088 N N . ALA A 1 409 ? -24.264 3.704 -2.025 1.00 74.12 409 ALA A N 1
ATOM 3089 C CA . ALA A 1 409 ? -25.353 3.532 -1.067 1.00 74.12 409 ALA A CA 1
ATOM 3090 C C . ALA A 1 409 ? -26.120 2.210 -1.268 1.00 74.12 409 ALA A C 1
ATOM 3092 O O . ALA A 1 409 ? -26.560 1.607 -0.296 1.00 74.12 409 ALA A O 1
ATOM 3093 N N . SER A 1 410 ? -26.265 1.739 -2.513 1.00 68.12 410 SER A N 1
ATOM 3094 C CA . SER A 1 410 ? -26.950 0.472 -2.823 1.00 68.12 410 SER A CA 1
ATOM 3095 C C . SER A 1 410 ? -26.147 -0.788 -2.478 1.00 68.12 410 SER A C 1
ATOM 3097 O O . SER A 1 410 ? -26.733 -1.854 -2.308 1.00 68.12 410 SER A O 1
ATOM 3099 N N . ALA A 1 411 ? -24.820 -0.670 -2.385 1.00 70.56 411 ALA A N 1
ATOM 3100 C CA . ALA A 1 411 ? -23.908 -1.771 -2.079 1.00 70.56 411 ALA A CA 1
ATOM 3101 C C . ALA A 1 411 ? -23.528 -1.839 -0.587 1.00 70.56 411 ALA A C 1
ATOM 3103 O O . ALA A 1 411 ? -22.742 -2.698 -0.192 1.00 70.56 411 ALA A O 1
ATOM 3104 N N . GLU A 1 412 ? -24.038 -0.917 0.234 1.00 67.00 412 GLU A N 1
ATOM 3105 C CA . GLU A 1 412 ? -23.683 -0.790 1.646 1.00 67.00 412 GLU A CA 1
ATOM 3106 C C . GLU A 1 412 ? -24.463 -1.816 2.499 1.00 67.00 412 GLU A C 1
ATOM 3108 O O . GLU A 1 412 ? -25.696 -1.826 2.451 1.00 67.00 412 GLU A O 1
ATOM 3113 N N . PRO A 1 413 ? -23.785 -2.694 3.268 1.00 60.81 413 PRO A N 1
ATOM 3114 C CA . PRO A 1 413 ? -24.454 -3.683 4.110 1.00 60.81 413 PRO A CA 1
ATOM 3115 C C . PRO A 1 413 ? -25.233 -3.025 5.259 1.00 60.81 413 PRO A C 1
ATOM 3117 O O . PRO A 1 413 ? -24.885 -1.946 5.743 1.00 60.81 413 PRO A O 1
ATOM 3120 N N . ALA A 1 414 ? -26.302 -3.692 5.710 1.00 52.47 414 ALA A N 1
ATOM 3121 C CA . ALA A 1 414 ? -27.197 -3.170 6.746 1.00 52.47 414 ALA A CA 1
ATOM 3122 C C . ALA A 1 414 ? -26.545 -3.103 8.141 1.00 52.47 414 ALA A C 1
ATOM 3124 O O . ALA A 1 414 ? -26.899 -2.240 8.944 1.00 52.47 414 ALA A O 1
ATOM 3125 N N . SER A 1 415 ? -25.584 -3.988 8.425 1.00 50.28 415 SER A N 1
ATOM 3126 C CA . SER A 1 415 ? -24.868 -4.054 9.698 1.00 50.28 415 SER A CA 1
ATOM 3127 C C . SER A 1 415 ? -23.608 -3.192 9.666 1.00 50.28 415 SER A C 1
ATOM 3129 O O . SER A 1 415 ? -22.634 -3.515 8.987 1.00 50.28 415 SER A O 1
ATOM 3131 N N . ALA A 1 416 ? -23.601 -2.107 10.439 1.00 49.97 416 ALA A N 1
ATOM 3132 C CA . ALA A 1 416 ? -22.371 -1.391 10.738 1.00 49.97 416 ALA A CA 1
ATOM 3133 C C . ALA A 1 416 ? -21.532 -2.229 11.718 1.00 49.97 416 ALA A C 1
ATOM 3135 O O . ALA A 1 416 ? -22.000 -2.554 12.806 1.00 49.97 416 ALA A O 1
ATOM 3136 N N . GLY A 1 417 ? -20.281 -2.545 11.368 1.00 48.25 417 GLY A N 1
ATOM 3137 C CA . GLY A 1 417 ? -19.297 -3.034 12.346 1.00 48.25 417 GLY A CA 1
ATOM 3138 C C . GLY A 1 417 ? -19.169 -2.082 13.557 1.00 48.25 417 GLY A C 1
ATOM 3139 O O . GLY A 1 417 ? -19.486 -0.893 13.436 1.00 48.25 417 GLY A O 1
ATOM 3140 N N . PRO A 1 418 ? -18.722 -2.558 14.729 1.00 48.25 418 PRO A N 1
ATOM 3141 C CA . PRO A 1 418 ? -18.823 -1.807 15.977 1.00 48.25 418 PRO A CA 1
ATOM 3142 C C . PRO A 1 418 ? -17.939 -0.556 16.004 1.00 48.25 418 PRO A C 1
ATOM 3144 O O . PRO A 1 418 ? -16.799 -0.546 15.528 1.00 48.25 418 PRO A O 1
ATOM 3147 N N . ASP A 1 419 ? -18.481 0.489 16.628 1.00 63.62 419 ASP A N 1
ATOM 3148 C CA . ASP A 1 419 ? -17.802 1.739 16.965 1.00 63.62 419 ASP A CA 1
ATOM 3149 C C . ASP A 1 419 ? -16.631 1.505 17.951 1.00 63.62 419 ASP A C 1
ATOM 3151 O O . ASP A 1 419 ? -16.648 0.573 18.761 1.00 63.62 419 ASP A O 1
ATOM 3155 N N . LEU A 1 420 ? -15.601 2.359 17.913 1.00 68.62 420 LEU A N 1
ATOM 3156 C CA . LEU A 1 420 ? -14.437 2.295 18.812 1.00 68.62 420 LEU A CA 1
ATOM 3157 C C . LEU A 1 420 ? -14.847 2.397 20.287 1.00 68.62 420 LEU A C 1
ATOM 3159 O O . LEU A 1 420 ? -14.239 1.738 21.132 1.00 68.62 420 LEU A O 1
ATOM 3163 N N . ALA A 1 421 ? -15.884 3.186 20.580 1.00 74.44 421 ALA A N 1
ATOM 3164 C CA . ALA A 1 421 ? -16.460 3.281 21.914 1.00 74.44 421 ALA A CA 1
ATOM 3165 C C . ALA A 1 421 ? -17.078 1.944 22.357 1.00 74.44 421 ALA A C 1
ATOM 3167 O O . ALA A 1 421 ? -16.790 1.483 23.459 1.00 74.44 421 ALA A O 1
ATOM 3168 N N . SER A 1 422 ? -17.831 1.273 21.473 1.00 77.38 422 SER A N 1
ATOM 3169 C CA . SER A 1 422 ? -18.407 -0.054 21.745 1.00 77.38 422 SER A CA 1
ATOM 3170 C C . SER A 1 422 ? -17.318 -1.079 22.053 1.00 77.38 422 SER A C 1
ATOM 3172 O O . SER A 1 422 ? -17.386 -1.755 23.075 1.00 77.38 422 SER A O 1
ATOM 3174 N N . ASN A 1 423 ? -16.259 -1.137 21.235 1.00 83.25 423 ASN A N 1
ATOM 3175 C CA . ASN A 1 423 ? -15.132 -2.042 21.482 1.00 83.25 423 ASN A CA 1
ATOM 3176 C C . ASN A 1 423 ? -14.462 -1.767 22.838 1.00 83.25 423 ASN A C 1
ATOM 3178 O O . ASN A 1 423 ? -14.089 -2.703 23.541 1.00 83.25 423 ASN A O 1
ATOM 3182 N N . TRP A 1 424 ? -14.275 -0.495 23.207 1.00 86.62 424 TRP A N 1
ATOM 3183 C CA . TRP A 1 424 ? -13.708 -0.139 24.509 1.00 86.62 424 TRP A CA 1
ATOM 3184 C C . TRP A 1 424 ? -14.604 -0.592 25.667 1.00 86.62 424 TRP A C 1
ATOM 3186 O O . TRP A 1 424 ? -14.095 -1.148 26.643 1.00 86.62 424 TRP A O 1
ATOM 3196 N N . THR A 1 425 ? -15.922 -0.413 25.556 1.00 87.25 425 THR A N 1
ATOM 3197 C CA . THR A 1 425 ? -16.886 -0.872 26.564 1.00 87.25 425 THR A CA 1
ATOM 3198 C C . THR A 1 425 ? -16.876 -2.392 26.699 1.00 87.25 425 THR A C 1
ATOM 3200 O O . THR A 1 425 ? -16.811 -2.901 27.819 1.00 87.25 425 THR A O 1
ATOM 3203 N N . ASP A 1 426 ? -16.884 -3.118 25.581 1.00 88.06 426 ASP A N 1
ATOM 3204 C CA . ASP A 1 426 ? -16.882 -4.581 25.579 1.00 88.06 426 ASP A CA 1
ATOM 3205 C C . ASP A 1 426 ? -15.574 -5.149 26.135 1.00 88.06 426 ASP A C 1
ATOM 3207 O O . ASP A 1 426 ? -15.603 -6.055 26.967 1.00 88.06 426 ASP A O 1
ATOM 3211 N N . TYR A 1 427 ? -14.428 -4.567 25.767 1.00 90.25 427 TYR A N 1
ATOM 3212 C CA . TYR A 1 427 ? -13.134 -4.956 26.330 1.00 90.25 427 TYR A CA 1
ATOM 3213 C C . TYR A 1 427 ? -13.032 -4.647 27.829 1.00 90.25 427 TYR A C 1
ATOM 3215 O O . TYR A 1 427 ? -12.529 -5.453 28.606 1.00 90.25 427 TYR A O 1
ATOM 3223 N N . SER A 1 428 ? -13.530 -3.488 28.263 1.00 90.44 428 SER A N 1
ATOM 3224 C CA . SER A 1 428 ? -13.531 -3.121 29.685 1.00 90.44 428 SER A CA 1
ATOM 3225 C C . SER A 1 428 ? -14.409 -4.061 30.512 1.00 90.44 428 SER A C 1
ATOM 3227 O O . SER A 1 428 ? -14.088 -4.333 31.668 1.00 90.44 428 SER A O 1
ATOM 3229 N N . ARG A 1 429 ? -15.506 -4.569 29.931 1.00 90.62 429 ARG A N 1
ATOM 3230 C CA . ARG A 1 429 ? -16.343 -5.611 30.539 1.00 90.62 429 ARG A CA 1
ATOM 3231 C C . ARG A 1 429 ? -15.582 -6.935 30.637 1.00 90.62 429 ARG A C 1
ATOM 3233 O O . ARG A 1 429 ? -15.460 -7.452 31.738 1.00 90.62 429 ARG A O 1
ATOM 3240 N N . HIS A 1 430 ? -14.978 -7.395 29.539 1.00 92.06 430 HIS A N 1
ATOM 3241 C CA . HIS A 1 430 ? -14.127 -8.596 29.512 1.00 92.06 430 HIS A CA 1
ATOM 3242 C C . HIS A 1 430 ? -13.006 -8.545 30.567 1.00 92.06 430 HIS A C 1
ATOM 3244 O O . HIS A 1 430 ? -12.814 -9.500 31.314 1.00 92.06 430 HIS A O 1
ATOM 3250 N N . LEU A 1 431 ? -12.339 -7.396 30.740 1.00 91.00 431 LEU A N 1
ATOM 3251 C CA . LEU A 1 431 ? -11.310 -7.215 31.773 1.00 91.00 431 LEU A CA 1
ATOM 3252 C C . LEU A 1 431 ? -11.869 -7.359 33.202 1.00 91.00 431 LEU A C 1
ATOM 3254 O O . LEU A 1 431 ? -11.197 -7.900 34.081 1.00 91.00 431 LEU A O 1
ATOM 3258 N N . LYS A 1 432 ? -13.075 -6.838 33.463 1.00 90.12 432 LYS A N 1
ATOM 3259 C CA . LYS A 1 432 ? -13.733 -6.970 34.773 1.00 90.12 432 LYS A CA 1
ATOM 3260 C C . LYS A 1 432 ? -14.135 -8.416 35.042 1.00 90.12 432 LYS A C 1
ATOM 3262 O O . LYS A 1 432 ? -13.887 -8.900 36.142 1.00 90.12 432 LYS A O 1
ATOM 3267 N N . ASP A 1 433 ? -14.687 -9.088 34.039 1.00 91.06 433 ASP A N 1
ATOM 3268 C CA . ASP A 1 433 ? -15.102 -10.488 34.128 1.00 91.06 433 ASP A CA 1
ATOM 3269 C C . ASP A 1 433 ? -13.885 -11.402 34.351 1.00 91.06 433 ASP A C 1
ATOM 3271 O O . ASP A 1 433 ? -13.905 -12.238 35.248 1.00 91.06 433 ASP A O 1
ATOM 3275 N N . THR A 1 434 ? -12.776 -11.158 33.644 1.00 90.94 434 THR A N 1
ATOM 3276 C CA . THR A 1 434 ? -11.493 -11.859 33.844 1.00 90.94 434 THR A CA 1
ATOM 3277 C C . THR A 1 434 ? -10.994 -11.715 35.286 1.00 90.94 434 THR A C 1
ATOM 3279 O O . THR A 1 434 ? -10.695 -12.706 35.945 1.00 90.94 434 THR A O 1
ATOM 3282 N N . LYS A 1 435 ? -10.986 -10.489 35.832 1.00 91.25 435 LYS A N 1
ATOM 3283 C CA . LYS A 1 435 ? -10.602 -10.253 37.236 1.00 91.25 435 LYS A CA 1
ATOM 3284 C C . LYS A 1 435 ? -11.544 -10.937 38.229 1.00 91.25 435 LYS A C 1
ATOM 3286 O O . LYS A 1 435 ? -11.100 -11.347 39.298 1.00 91.25 435 LYS A O 1
ATOM 3291 N N . ALA A 1 436 ? -12.833 -11.035 37.907 1.00 90.56 436 ALA A N 1
ATOM 3292 C CA . ALA A 1 436 ? -13.802 -11.745 38.735 1.00 90.56 436 ALA A CA 1
ATOM 3293 C C . ALA A 1 436 ? -13.566 -13.265 38.710 1.00 90.56 436 ALA A C 1
ATOM 3295 O O . ALA A 1 436 ? -13.673 -13.899 39.758 1.00 90.56 436 ALA A O 1
ATOM 3296 N N . ILE A 1 437 ? -13.189 -13.831 37.557 1.00 90.81 437 ILE A N 1
ATOM 3297 C CA . ILE A 1 437 ? -12.765 -15.235 37.423 1.00 90.81 437 ILE A CA 1
ATOM 3298 C C . ILE A 1 437 ? -11.506 -15.487 38.265 1.00 90.81 437 ILE A C 1
ATOM 3300 O O . ILE A 1 437 ? -11.489 -16.424 39.060 1.00 90.81 437 ILE A O 1
ATOM 3304 N N . ASP A 1 438 ? -10.493 -14.619 38.176 1.00 89.50 438 ASP A N 1
ATOM 3305 C CA . ASP A 1 438 ? -9.267 -14.733 38.980 1.00 89.50 438 ASP A CA 1
ATOM 3306 C C . ASP A 1 438 ? -9.554 -14.651 40.488 1.00 89.50 438 ASP A C 1
ATOM 3308 O O . ASP A 1 438 ? -9.062 -15.463 41.274 1.00 89.50 438 ASP A O 1
ATOM 3312 N N . ALA A 1 439 ? -10.388 -13.695 40.910 1.00 89.50 439 ALA A N 1
ATOM 3313 C CA . ALA A 1 439 ? -10.787 -13.554 42.309 1.00 89.50 439 ALA A CA 1
ATOM 3314 C C . ALA A 1 439 ? -11.567 -14.781 42.811 1.00 89.50 439 ALA A C 1
ATOM 3316 O O . ALA A 1 439 ? -11.326 -15.243 43.927 1.00 89.50 439 ALA A O 1
ATOM 3317 N N . ASN A 1 440 ? -12.455 -15.338 41.982 1.00 88.81 440 ASN A N 1
ATOM 3318 C CA . ASN A 1 440 ? -13.188 -16.570 42.267 1.00 88.81 440 ASN A CA 1
ATOM 3319 C C . ASN A 1 440 ? -12.229 -17.764 42.410 1.00 88.81 440 ASN A C 1
ATOM 3321 O O . ASN A 1 440 ? -12.338 -18.511 43.379 1.00 88.81 440 ASN A O 1
ATOM 3325 N N . ALA A 1 441 ? -11.233 -17.892 41.528 1.00 88.88 441 ALA A N 1
ATOM 3326 C CA . ALA A 1 441 ? -10.225 -18.946 41.615 1.00 88.88 441 ALA A CA 1
ATOM 3327 C C . ALA A 1 441 ? -9.431 -18.900 42.924 1.00 88.88 441 ALA A C 1
ATOM 3329 O O . ALA A 1 441 ? -9.238 -19.939 43.558 1.00 88.88 441 ALA A O 1
ATOM 3330 N N . VAL A 1 442 ? -9.045 -17.703 43.377 1.00 89.00 442 VAL A N 1
ATOM 3331 C CA . VAL A 1 442 ? -8.382 -17.518 44.676 1.00 89.00 442 VAL A CA 1
ATOM 3332 C C . VAL A 1 442 ? -9.334 -17.823 45.837 1.00 89.00 442 VAL A C 1
ATOM 3334 O O . VAL A 1 442 ? -8.956 -18.535 46.768 1.00 89.00 442 VAL A O 1
ATOM 3337 N N . GLN A 1 443 ? -10.568 -17.314 45.790 1.00 89.88 443 GLN A N 1
ATOM 3338 C CA . GLN A 1 443 ? -11.554 -17.467 46.863 1.00 89.88 443 GLN A CA 1
ATOM 3339 C C . GLN A 1 443 ? -12.001 -18.924 47.049 1.00 89.88 443 GLN A C 1
ATOM 3341 O O . GLN A 1 443 ? -12.098 -19.398 48.180 1.00 89.88 443 GLN A O 1
ATOM 3346 N N . ASN A 1 444 ? -12.232 -19.637 45.948 1.00 88.94 444 ASN A N 1
ATOM 3347 C CA . ASN A 1 444 ? -12.729 -21.011 45.937 1.00 88.94 444 ASN A CA 1
ATOM 3348 C C . ASN A 1 444 ? -11.616 -22.060 45.793 1.00 88.94 444 ASN A C 1
ATOM 3350 O O . ASN A 1 444 ? -11.916 -23.249 45.733 1.00 88.94 444 ASN A O 1
ATOM 3354 N N . LYS A 1 445 ? -10.340 -21.641 45.772 1.00 88.06 445 LYS A N 1
ATOM 3355 C CA . LYS A 1 445 ? -9.158 -22.509 45.610 1.00 88.06 445 LYS A CA 1
ATOM 3356 C C . LYS A 1 445 ? -9.286 -23.467 44.415 1.00 88.06 445 LYS A C 1
ATOM 3358 O O . LYS A 1 445 ? -8.995 -24.656 44.544 1.00 88.06 445 LYS A O 1
ATOM 3363 N N . LEU A 1 446 ? -9.740 -22.945 43.273 1.00 86.06 446 LEU A N 1
ATOM 3364 C CA . LEU A 1 446 ? -9.883 -23.724 42.039 1.00 86.06 446 LEU A CA 1
ATOM 3365 C C . LEU A 1 446 ? -8.540 -24.346 41.634 1.00 86.06 446 LEU A C 1
ATOM 3367 O O . LEU A 1 446 ? -7.477 -23.744 41.825 1.00 86.06 446 LEU A O 1
ATOM 3371 N N . ALA A 1 447 ? -8.581 -25.544 41.046 1.00 86.69 447 ALA A N 1
ATOM 3372 C CA . ALA A 1 447 ? -7.376 -26.158 40.503 1.00 86.69 447 ALA A CA 1
ATOM 3373 C C . ALA A 1 447 ? -6.827 -25.309 39.332 1.00 86.69 447 ALA A C 1
ATOM 3375 O O . ALA A 1 447 ? -7.621 -24.760 38.562 1.00 86.69 447 ALA A O 1
ATOM 3376 N N . PRO A 1 448 ? -5.495 -25.236 39.115 1.00 86.69 448 PRO A N 1
ATOM 3377 C CA . PRO A 1 448 ? -4.917 -24.435 38.029 1.00 86.69 448 PRO A CA 1
ATOM 3378 C C . PRO A 1 448 ? -5.482 -24.765 36.639 1.00 86.69 448 PRO A C 1
ATOM 3380 O O . PRO A 1 448 ? -5.649 -23.876 35.811 1.00 86.69 448 PRO A O 1
ATOM 3383 N N . ALA A 1 449 ? -5.818 -26.035 36.391 1.00 86.50 449 ALA A N 1
ATOM 3384 C CA . ALA A 1 449 ? -6.434 -26.469 35.140 1.00 86.50 449 ALA A CA 1
ATOM 3385 C C . ALA A 1 449 ? -7.871 -25.940 34.970 1.00 86.50 449 ALA A C 1
ATOM 3387 O O . ALA A 1 449 ? -8.227 -25.490 33.885 1.00 86.50 449 ALA A O 1
ATOM 3388 N N . GLU A 1 450 ? -8.676 -25.942 36.038 1.00 83.94 450 GLU A N 1
ATOM 3389 C CA . GLU A 1 450 ? -10.057 -25.438 36.024 1.00 83.94 450 GLU A CA 1
ATOM 3390 C C . GLU A 1 450 ? -10.094 -23.916 35.863 1.00 83.94 450 GLU A C 1
ATOM 3392 O O . GLU A 1 450 ? -10.890 -23.390 35.085 1.00 83.94 450 GLU A O 1
ATOM 3397 N N . HIS A 1 451 ? -9.189 -23.203 36.542 1.00 87.44 451 HIS A N 1
ATOM 3398 C CA . HIS A 1 451 ? -9.017 -21.758 36.379 1.00 87.44 451 HIS A CA 1
ATOM 3399 C C . HIS A 1 451 ? -8.634 -21.401 34.936 1.00 87.44 451 HIS A C 1
ATOM 3401 O O . HIS A 1 451 ? -9.278 -20.554 34.314 1.00 87.44 451 HIS A O 1
ATOM 3407 N N . GLN A 1 452 ? -7.653 -22.107 34.365 1.00 87.19 452 GLN A N 1
ATOM 3408 C CA . GLN A 1 452 ? -7.231 -21.903 32.980 1.00 87.19 452 GLN A CA 1
ATOM 3409 C C . GLN A 1 452 ? -8.353 -22.214 31.977 1.00 87.19 452 GLN A C 1
ATOM 3411 O O . GLN A 1 452 ? -8.485 -21.523 30.963 1.00 87.19 452 GLN A O 1
ATOM 3416 N N . GLN A 1 453 ? -9.174 -23.229 32.250 1.00 88.44 453 GLN A N 1
ATOM 3417 C CA . GLN A 1 453 ? -10.306 -23.589 31.402 1.00 88.44 453 GLN A CA 1
ATOM 3418 C C . GLN A 1 453 ? -11.395 -22.510 31.421 1.00 88.44 453 GLN A C 1
ATOM 3420 O O . GLN A 1 453 ? -11.831 -22.086 30.355 1.00 88.44 453 GLN A O 1
ATOM 3425 N N . GLN A 1 454 ? -11.755 -21.980 32.596 1.00 88.56 454 GLN A N 1
ATOM 3426 C CA . GLN A 1 454 ? -12.724 -20.879 32.704 1.00 88.56 454 GLN A CA 1
ATOM 3427 C C . GLN A 1 454 ? -12.263 -19.615 31.963 1.00 88.56 454 GLN A C 1
ATOM 3429 O O . GLN A 1 454 ? -13.062 -18.980 31.271 1.00 88.56 454 GLN A O 1
ATOM 3434 N N . LEU A 1 455 ? -10.974 -19.268 32.059 1.00 87.31 455 LEU A N 1
ATOM 3435 C CA . LEU A 1 455 ? -10.390 -18.161 31.295 1.00 87.31 455 LEU A CA 1
ATOM 3436 C C . LEU A 1 455 ? -10.458 -18.416 29.783 1.00 87.31 455 LEU A C 1
ATOM 3438 O O . LEU A 1 455 ? -10.851 -17.537 29.018 1.00 87.31 455 LEU A O 1
ATOM 3442 N N . THR A 1 456 ? -10.133 -19.638 29.356 1.00 86.56 456 THR A N 1
ATOM 3443 C CA . THR A 1 456 ? -10.159 -20.029 27.939 1.00 86.56 456 THR A CA 1
ATOM 3444 C C . THR A 1 456 ? -11.578 -19.978 27.365 1.00 86.56 456 THR A C 1
ATOM 3446 O O . THR A 1 456 ? -11.781 -19.466 26.264 1.00 86.56 456 THR A O 1
ATOM 3449 N N . ASP A 1 457 ? -12.577 -20.451 28.111 1.00 88.19 457 ASP A N 1
ATOM 3450 C CA . ASP A 1 457 ? -13.982 -20.406 27.698 1.00 88.19 457 ASP A CA 1
ATOM 3451 C C . ASP A 1 457 ? -14.492 -18.963 27.587 1.00 88.19 457 ASP A C 1
ATOM 3453 O O . ASP A 1 457 ? -15.182 -18.618 26.621 1.00 88.19 457 ASP A O 1
ATOM 3457 N N . HIS A 1 458 ? -14.111 -18.096 28.529 1.00 90.38 458 HIS A N 1
ATOM 3458 C CA . HIS A 1 458 ? -14.443 -16.673 28.482 1.00 90.38 458 HIS A CA 1
ATOM 3459 C C . HIS A 1 458 ? -13.829 -15.979 27.252 1.00 90.38 458 HIS A C 1
ATOM 3461 O O . HIS A 1 458 ? -14.524 -15.257 26.526 1.00 90.38 458 HIS A O 1
ATOM 3467 N N . ASP A 1 459 ? -12.558 -16.257 26.956 1.00 88.88 459 ASP A N 1
ATOM 3468 C CA . ASP A 1 459 ? -11.863 -15.731 25.778 1.00 88.88 459 ASP A CA 1
ATOM 3469 C C . ASP A 1 459 ? -12.460 -16.248 24.463 1.00 88.88 459 ASP A C 1
ATOM 3471 O O . ASP A 1 459 ? -12.599 -15.485 23.500 1.00 88.88 459 ASP A O 1
ATOM 3475 N N . ASN A 1 460 ? -12.879 -17.516 24.415 1.00 86.88 460 ASN A N 1
ATOM 3476 C CA . ASN A 1 460 ? -13.553 -18.097 23.254 1.00 86.88 460 ASN A CA 1
ATOM 3477 C C . ASN A 1 460 ? -14.918 -17.440 23.000 1.00 86.88 460 ASN A C 1
ATOM 3479 O O . ASN A 1 460 ? -15.236 -17.106 21.857 1.00 86.88 460 ASN A O 1
ATOM 3483 N N . GLN A 1 461 ? -15.703 -17.168 24.046 1.00 86.75 461 GLN A N 1
ATOM 3484 C CA . GLN A 1 461 ? -16.963 -16.428 23.904 1.00 86.75 461 GLN A CA 1
ATOM 3485 C C . GLN A 1 461 ? -16.735 -15.004 23.387 1.00 86.75 461 GLN A C 1
ATOM 3487 O O . GLN A 1 461 ? -17.486 -14.523 22.535 1.00 86.75 461 GLN A O 1
ATOM 3492 N N . PHE A 1 462 ? -15.695 -14.326 23.881 1.00 87.75 462 PHE A N 1
ATOM 3493 C CA . PHE A 1 462 ? -15.316 -13.009 23.381 1.00 87.75 462 PHE A CA 1
ATOM 3494 C C . PHE A 1 462 ? -14.914 -13.078 21.901 1.00 87.75 462 PHE A C 1
ATOM 3496 O O . PHE A 1 462 ? -15.372 -12.276 21.085 1.00 87.75 462 PHE A O 1
ATOM 3503 N N . ARG A 1 463 ? -14.100 -14.070 21.528 1.00 84.25 463 ARG A N 1
ATOM 3504 C CA . ARG A 1 463 ? -13.677 -14.301 20.145 1.00 84.25 463 ARG A CA 1
ATOM 3505 C C . ARG A 1 463 ? -14.868 -14.464 19.206 1.00 84.25 463 ARG A C 1
ATOM 3507 O O . ARG A 1 463 ? -14.911 -13.758 18.203 1.00 84.25 463 ARG A O 1
ATOM 3514 N N . GLU A 1 464 ? -15.822 -15.338 19.522 1.00 83.38 464 GLU A N 1
ATOM 3515 C CA . GLU A 1 464 ? -16.979 -15.589 18.650 1.00 83.38 464 GLU A CA 1
ATOM 3516 C C . GLU A 1 464 ? -17.833 -14.331 18.446 1.00 83.38 464 GLU A C 1
ATOM 3518 O O . GLU A 1 464 ? -18.233 -14.032 17.323 1.00 83.38 464 GLU A O 1
ATOM 3523 N N . ARG A 1 465 ? -18.021 -13.511 19.489 1.00 80.94 465 ARG A N 1
ATOM 3524 C CA . ARG A 1 465 ? -18.753 -12.235 19.370 1.00 80.94 465 ARG A CA 1
ATOM 3525 C C . ARG A 1 465 ? -18.033 -11.192 18.516 1.00 80.94 465 ARG A C 1
ATOM 3527 O O . ARG A 1 465 ? -18.688 -10.342 17.917 1.00 80.94 465 ARG A O 1
ATOM 3534 N N . HIS A 1 466 ? -16.698 -11.211 18.487 1.00 76.56 466 HIS A N 1
ATOM 3535 C CA . HIS A 1 466 ? -15.900 -10.166 17.841 1.00 76.56 466 HIS A CA 1
ATOM 3536 C C . HIS A 1 466 ? -15.152 -10.603 16.574 1.00 76.56 466 HIS A C 1
ATOM 3538 O O . HIS A 1 466 ? -14.398 -9.805 16.013 1.00 76.56 466 HIS A O 1
ATOM 3544 N N . ARG A 1 467 ? -15.365 -11.830 16.091 1.00 73.50 467 ARG A N 1
ATOM 3545 C CA . ARG A 1 467 ? -14.653 -12.404 14.938 1.00 73.50 467 ARG A CA 1
ATOM 3546 C C . ARG A 1 467 ? -14.761 -11.564 13.665 1.00 73.50 467 ARG A C 1
ATOM 3548 O O . ARG A 1 467 ? -13.772 -11.394 12.959 1.00 73.50 467 ARG A O 1
ATOM 3555 N N . GLU A 1 468 ? -15.930 -10.988 13.405 1.00 69.31 468 GLU A N 1
ATOM 3556 C CA . GLU A 1 468 ? -16.200 -10.176 12.206 1.00 69.31 468 GLU A CA 1
ATOM 3557 C C . GLU A 1 468 ? -15.704 -8.719 12.334 1.00 69.31 468 GLU A C 1
ATOM 3559 O O . GLU A 1 468 ? -15.655 -7.973 11.359 1.00 69.31 468 GLU A O 1
ATOM 3564 N N . ASN A 1 469 ? -15.256 -8.304 13.526 1.00 68.19 469 ASN A N 1
ATOM 3565 C CA . ASN A 1 469 ? -14.988 -6.896 13.856 1.00 68.19 469 ASN A CA 1
ATOM 3566 C C . ASN A 1 469 ? -13.539 -6.443 13.583 1.00 68.19 469 ASN A C 1
ATOM 3568 O O . ASN A 1 469 ? -13.178 -5.275 13.810 1.00 68.19 469 ASN A O 1
ATOM 3572 N N . PHE A 1 470 ? -12.676 -7.349 13.116 1.00 71.75 470 PHE A N 1
ATOM 3573 C CA . PHE A 1 470 ? -11.247 -7.100 12.923 1.00 71.75 470 PHE A CA 1
ATOM 3574 C C . PHE A 1 470 ? -10.764 -7.532 11.532 1.00 71.75 470 PHE A C 1
ATOM 3576 O O . PHE A 1 470 ? -11.011 -8.652 11.099 1.00 71.75 470 PHE A O 1
ATOM 3583 N N . ALA A 1 471 ? -9.984 -6.681 10.850 1.00 66.88 471 ALA A N 1
ATOM 3584 C CA . ALA A 1 471 ? -9.291 -7.061 9.614 1.00 66.88 471 ALA A CA 1
ATOM 3585 C C . ALA A 1 471 ? -8.013 -7.856 9.925 1.00 66.88 471 ALA A C 1
ATOM 3587 O O . ALA A 1 471 ? -6.888 -7.377 9.763 1.00 66.88 471 ALA A O 1
ATOM 3588 N N . ILE A 1 472 ? -8.195 -9.089 10.391 1.00 74.44 472 ILE A N 1
ATOM 3589 C CA . ILE A 1 472 ? -7.107 -9.975 10.825 1.00 74.44 472 ILE A CA 1
ATOM 3590 C C . ILE A 1 472 ? -6.093 -10.204 9.694 1.00 74.44 472 ILE A C 1
ATOM 3592 O O . ILE A 1 472 ? -4.888 -10.164 9.927 1.00 74.44 472 ILE A O 1
ATOM 3596 N N . ASN A 1 473 ? -6.564 -10.336 8.451 1.00 74.94 473 ASN A N 1
ATOM 3597 C CA . ASN A 1 473 ? -5.704 -10.515 7.277 1.00 74.94 473 ASN A CA 1
ATOM 3598 C C . ASN A 1 473 ? -4.723 -9.350 7.076 1.00 74.94 473 ASN A C 1
ATOM 3600 O O . ASN A 1 473 ? -3.564 -9.567 6.724 1.00 74.94 473 ASN A O 1
ATOM 3604 N N . GLU A 1 474 ? -5.166 -8.110 7.304 1.00 73.12 474 GLU A N 1
ATOM 3605 C CA . GLU A 1 474 ? -4.307 -6.932 7.156 1.00 73.12 474 GLU A CA 1
ATOM 3606 C C . GLU A 1 474 ? -3.285 -6.828 8.295 1.00 73.12 474 GLU A C 1
ATOM 3608 O O . GLU A 1 474 ? -2.166 -6.370 8.058 1.00 73.12 474 GLU A O 1
ATOM 3613 N N . LEU A 1 475 ? -3.642 -7.285 9.503 1.00 75.38 475 LEU A N 1
ATOM 3614 C CA . LEU A 1 475 ? -2.728 -7.375 10.643 1.00 75.38 475 LEU A CA 1
ATOM 3615 C C . LEU A 1 475 ? -1.629 -8.412 10.389 1.00 75.38 475 LEU A C 1
ATOM 3617 O O . LEU A 1 475 ? -0.449 -8.079 10.491 1.00 75.38 475 LEU A O 1
ATOM 3621 N N . VAL A 1 476 ? -2.009 -9.639 10.019 1.00 75.94 476 VAL A N 1
ATOM 3622 C CA . VAL A 1 476 ? -1.059 -10.724 9.732 1.00 75.94 476 VAL A CA 1
ATOM 3623 C C . VAL A 1 476 ? -0.135 -10.321 8.584 1.00 75.94 476 VAL A C 1
ATOM 3625 O O . VAL A 1 476 ? 1.072 -10.489 8.682 1.00 75.94 476 VAL A O 1
ATOM 3628 N N . ALA A 1 477 ? -0.654 -9.676 7.534 1.00 75.38 477 ALA A N 1
ATOM 3629 C CA . ALA A 1 477 ? 0.173 -9.169 6.436 1.00 75.38 477 ALA A CA 1
ATOM 3630 C C . ALA A 1 477 ? 1.114 -8.011 6.834 1.00 75.38 477 ALA A C 1
ATOM 3632 O O . ALA A 1 477 ? 2.074 -7.716 6.110 1.00 75.38 477 ALA A O 1
ATOM 3633 N N . ALA A 1 478 ? 0.834 -7.314 7.940 1.00 77.56 478 ALA A N 1
ATOM 3634 C CA . ALA A 1 478 ? 1.656 -6.216 8.435 1.00 77.56 478 ALA A CA 1
ATOM 3635 C C . ALA A 1 478 ? 2.845 -6.681 9.290 1.00 77.56 478 ALA A C 1
ATOM 3637 O O . ALA A 1 478 ? 3.767 -5.890 9.494 1.00 77.56 478 ALA A O 1
ATOM 3638 N N . TRP A 1 479 ? 2.862 -7.933 9.752 1.00 85.75 479 TRP A N 1
ATOM 3639 C CA . TRP A 1 479 ? 3.999 -8.541 10.442 1.00 85.75 479 TRP A CA 1
ATOM 3640 C C . TRP A 1 479 ? 4.653 -9.593 9.548 1.00 85.75 479 TRP A C 1
ATOM 3642 O O . TRP A 1 479 ? 3.970 -10.414 8.948 1.00 85.75 479 TRP A O 1
ATOM 3652 N N . LYS A 1 480 ? 5.979 -9.556 9.412 1.00 86.88 480 LYS A N 1
ATOM 3653 C CA . LYS A 1 480 ? 6.721 -10.529 8.600 1.00 86.88 480 LYS A CA 1
ATOM 3654 C C . LYS A 1 480 ? 7.709 -11.287 9.462 1.00 86.88 480 LYS A C 1
ATOM 3656 O O . LYS A 1 480 ? 8.538 -10.663 10.127 1.00 86.88 480 LYS A O 1
ATOM 3661 N N . THR A 1 481 ? 7.653 -12.611 9.382 1.00 88.19 481 THR A N 1
ATOM 3662 C CA . THR A 1 481 ? 8.631 -13.488 10.030 1.00 88.19 481 THR A CA 1
ATOM 3663 C C . THR A 1 481 ? 9.917 -13.581 9.201 1.00 88.19 481 THR A C 1
ATOM 3665 O O . THR A 1 481 ? 9.876 -13.384 7.977 1.00 88.19 481 THR A O 1
ATOM 3668 N N . PRO A 1 482 ? 11.066 -13.928 9.811 1.00 90.19 482 PRO A N 1
ATOM 3669 C CA . PRO A 1 482 ? 12.323 -14.110 9.085 1.00 90.19 482 PRO A CA 1
ATOM 3670 C C . PRO A 1 482 ? 12.206 -15.108 7.923 1.00 90.19 482 PRO A C 1
ATOM 3672 O O . PRO A 1 482 ? 12.674 -14.834 6.816 1.00 90.19 482 PRO A O 1
ATOM 3675 N N . MET A 1 483 ? 11.503 -16.225 8.135 1.00 90.62 483 MET A N 1
ATOM 3676 C CA . MET A 1 483 ? 11.309 -17.253 7.110 1.00 90.62 483 MET A CA 1
ATOM 3677 C C . MET A 1 483 ? 10.470 -16.745 5.926 1.00 90.62 483 MET A C 1
ATOM 3679 O O . MET A 1 483 ? 10.832 -16.955 4.765 1.00 90.62 483 MET A O 1
ATOM 3683 N N . GLN A 1 484 ? 9.395 -15.991 6.193 1.00 88.44 484 GLN A N 1
ATOM 3684 C CA . GLN A 1 484 ? 8.581 -15.368 5.142 1.00 88.44 484 GLN A CA 1
ATOM 3685 C C . GLN A 1 484 ? 9.373 -14.359 4.307 1.00 88.44 484 GLN A C 1
ATOM 3687 O O . GLN A 1 484 ? 9.224 -14.297 3.082 1.00 88.44 484 GLN A O 1
ATOM 3692 N N . ILE A 1 485 ? 10.233 -13.574 4.961 1.00 90.19 485 ILE A N 1
ATOM 3693 C CA . ILE A 1 485 ? 11.115 -12.617 4.289 1.00 90.19 485 ILE A CA 1
ATOM 3694 C C . ILE A 1 485 ? 12.074 -13.354 3.349 1.00 90.19 485 ILE A C 1
ATOM 3696 O O . ILE A 1 485 ? 12.206 -12.939 2.195 1.00 90.19 485 ILE A O 1
ATOM 3700 N N . ARG A 1 486 ? 12.691 -14.457 3.795 1.00 92.50 486 ARG A N 1
ATOM 3701 C CA . ARG A 1 486 ? 13.675 -15.217 3.004 1.00 92.50 486 ARG A CA 1
ATOM 3702 C C . ARG A 1 486 ? 13.081 -15.950 1.826 1.00 92.50 486 ARG A C 1
ATOM 3704 O O . ARG A 1 486 ? 13.558 -15.763 0.715 1.00 92.50 486 ARG A O 1
ATOM 3711 N N . MET A 1 487 ? 12.008 -16.705 2.027 1.00 92.31 487 MET A N 1
ATOM 3712 C CA . MET A 1 487 ? 11.338 -17.400 0.925 1.00 92.31 487 MET A CA 1
ATOM 3713 C C . MET A 1 487 ? 10.781 -16.401 -0.102 1.00 92.31 487 MET A C 1
ATOM 3715 O O . MET A 1 487 ? 10.912 -16.585 -1.313 1.00 92.31 487 MET A O 1
ATOM 3719 N N . GLY A 1 488 ? 10.243 -15.269 0.369 1.00 92.88 488 GLY A N 1
ATOM 3720 C CA . GLY A 1 488 ? 9.825 -14.173 -0.504 1.00 92.88 488 GLY A CA 1
ATOM 3721 C C . GLY A 1 488 ? 10.986 -13.489 -1.241 1.00 92.88 488 GLY A C 1
ATOM 3722 O O . GLY A 1 488 ? 10.786 -12.998 -2.356 1.00 92.88 488 GLY A O 1
ATOM 3723 N N . ALA A 1 489 ? 12.180 -13.432 -0.643 1.00 94.50 489 ALA A N 1
ATOM 3724 C CA . ALA A 1 489 ? 13.397 -12.929 -1.277 1.00 94.50 489 ALA A CA 1
ATOM 3725 C C . ALA A 1 489 ? 13.955 -13.926 -2.303 1.00 94.50 489 ALA A C 1
ATOM 3727 O O . ALA A 1 489 ? 14.280 -13.504 -3.407 1.00 94.50 489 ALA A O 1
ATOM 3728 N N . ALA A 1 490 ? 13.975 -15.227 -1.996 1.00 96.38 490 ALA A N 1
ATOM 3729 C CA . ALA A 1 490 ? 14.391 -16.291 -2.910 1.00 96.38 490 ALA A CA 1
ATOM 3730 C C . ALA A 1 490 ? 13.526 -16.305 -4.184 1.00 96.38 490 ALA A C 1
ATOM 3732 O O . ALA A 1 490 ? 14.053 -16.298 -5.295 1.00 96.38 490 ALA A O 1
ATOM 3733 N N . SER A 1 491 ? 12.200 -16.178 -4.040 1.00 95.81 491 SER A N 1
ATOM 3734 C CA . SER A 1 491 ? 11.278 -16.074 -5.183 1.00 95.81 491 SER A CA 1
ATOM 3735 C C . SER A 1 491 ? 11.578 -14.848 -6.055 1.00 95.81 491 SER A C 1
ATOM 3737 O O . SER A 1 491 ? 11.681 -14.949 -7.280 1.00 95.81 491 SER A O 1
ATOM 3739 N N . ARG A 1 492 ? 11.782 -13.670 -5.443 1.00 95.25 492 ARG A N 1
ATOM 3740 C CA . ARG A 1 492 ? 12.145 -12.440 -6.174 1.00 95.25 492 ARG A CA 1
ATOM 3741 C C . ARG A 1 492 ? 13.502 -12.551 -6.863 1.00 95.25 492 ARG A C 1
ATOM 3743 O O . ARG A 1 492 ? 13.643 -12.094 -7.996 1.00 95.25 492 ARG A O 1
ATOM 3750 N N . LEU A 1 493 ? 14.476 -13.149 -6.184 1.00 96.38 493 LEU A N 1
ATOM 3751 C CA . LEU A 1 493 ? 15.831 -13.372 -6.667 1.00 96.38 493 LEU A CA 1
ATOM 3752 C C . LEU A 1 493 ? 15.822 -14.241 -7.928 1.00 96.38 493 LEU A C 1
ATOM 3754 O O . LEU A 1 493 ? 16.329 -13.799 -8.957 1.00 96.38 493 LEU A O 1
ATOM 3758 N N . LEU A 1 494 ? 15.180 -15.413 -7.884 1.00 97.31 494 LEU A N 1
ATOM 3759 C CA . LEU A 1 494 ? 15.106 -16.332 -9.023 1.00 97.31 494 LEU A CA 1
ATOM 3760 C C . LEU A 1 494 ? 14.316 -15.736 -10.197 1.00 97.31 494 LEU A C 1
ATOM 3762 O O . LEU A 1 494 ? 14.820 -15.721 -11.319 1.00 97.31 494 LEU A O 1
ATOM 3766 N N . LYS A 1 495 ? 13.145 -15.123 -9.953 1.00 96.81 495 LYS A N 1
ATOM 3767 C CA . LYS A 1 495 ? 12.381 -14.396 -10.996 1.00 96.81 495 LYS A CA 1
ATOM 3768 C C . LYS A 1 495 ? 13.236 -13.317 -11.661 1.00 96.81 495 LYS A C 1
ATOM 3770 O O . LYS A 1 495 ? 13.276 -13.193 -12.886 1.00 96.81 495 LYS A O 1
ATOM 3775 N N . GLY A 1 496 ? 13.947 -12.547 -10.844 1.00 94.12 496 GLY A N 1
ATOM 3776 C CA . GLY A 1 496 ? 14.865 -11.507 -11.280 1.00 94.12 496 GLY A CA 1
ATOM 3777 C C . GLY A 1 496 ? 16.018 -12.028 -12.135 1.00 94.12 496 GLY A C 1
ATOM 3778 O O . GLY A 1 496 ? 16.326 -11.449 -13.179 1.00 94.12 496 GLY A O 1
ATOM 3779 N N . LYS A 1 497 ? 16.627 -13.136 -11.708 1.00 96.06 497 LYS A N 1
ATOM 3780 C CA . LYS A 1 497 ? 17.729 -13.823 -12.385 1.00 96.06 497 LYS A CA 1
ATOM 3781 C C . LYS A 1 497 ? 17.303 -14.415 -13.726 1.00 96.06 497 LYS A C 1
ATOM 3783 O O . LYS A 1 497 ? 17.999 -14.186 -14.712 1.00 96.06 497 LYS A O 1
ATOM 3788 N N . VAL A 1 498 ? 16.146 -15.076 -13.792 1.00 95.69 498 VAL A N 1
ATOM 3789 C CA . VAL A 1 498 ? 15.540 -15.565 -15.044 1.00 95.69 498 VAL A CA 1
ATOM 3790 C C . VAL A 1 498 ? 15.331 -14.408 -16.021 1.00 95.69 498 VAL A C 1
ATOM 3792 O O . VAL A 1 498 ? 15.832 -14.434 -17.144 1.00 95.69 498 VAL A O 1
ATOM 3795 N N . ALA A 1 499 ? 14.681 -13.327 -15.581 1.00 93.19 499 ALA A N 1
ATOM 3796 C CA . ALA A 1 499 ? 14.438 -12.168 -16.438 1.00 93.19 499 ALA A CA 1
ATOM 3797 C C . ALA A 1 499 ? 15.744 -11.475 -16.888 1.00 93.19 499 ALA A C 1
ATOM 3799 O O . ALA A 1 499 ? 15.837 -10.972 -18.012 1.00 93.19 499 ALA A O 1
ATOM 3800 N N . GLN A 1 500 ? 16.773 -11.437 -16.033 1.00 91.88 500 GLN A N 1
ATOM 3801 C CA . GLN A 1 500 ? 18.084 -10.878 -16.368 1.00 91.88 500 GLN A CA 1
ATOM 3802 C C . GLN A 1 500 ? 18.856 -11.754 -17.359 1.00 91.88 500 GLN A C 1
ATOM 3804 O O . GLN A 1 500 ? 19.443 -11.209 -18.297 1.00 91.88 500 GLN A O 1
ATOM 3809 N N . SER A 1 501 ? 18.849 -13.071 -17.160 1.00 93.12 501 SER A N 1
ATOM 3810 C CA . SER A 1 501 ? 19.444 -14.060 -18.063 1.00 93.12 501 SER A CA 1
ATOM 3811 C C . SER A 1 501 ? 18.807 -13.959 -19.451 1.00 93.12 501 SER A C 1
ATOM 3813 O O . SER A 1 501 ? 19.501 -13.762 -20.450 1.00 93.12 501 SER A O 1
ATOM 3815 N N . TYR A 1 502 ? 17.477 -13.872 -19.505 1.00 92.81 502 TYR A N 1
ATOM 3816 C CA . TYR A 1 502 ? 16.756 -13.653 -20.753 1.00 92.81 502 TYR A CA 1
ATOM 3817 C C . TYR A 1 502 ? 17.099 -12.315 -21.427 1.00 92.81 502 TYR A C 1
ATOM 3819 O O . TYR A 1 502 ? 17.359 -12.247 -22.627 1.00 92.81 502 TYR A O 1
ATOM 3827 N N . LYS A 1 503 ? 17.195 -11.222 -20.660 1.00 88.94 503 LYS A N 1
ATOM 3828 C CA . LYS A 1 503 ? 17.657 -9.929 -21.190 1.00 88.94 503 LYS A CA 1
ATOM 3829 C C . LYS A 1 503 ? 19.072 -10.013 -21.788 1.00 88.94 503 LYS A C 1
ATOM 3831 O O . LYS A 1 503 ? 19.343 -9.317 -22.768 1.00 88.94 503 LYS A O 1
ATOM 3836 N N . ARG A 1 504 ? 19.986 -10.788 -21.189 1.00 89.50 504 ARG A N 1
ATOM 3837 C CA . ARG A 1 504 ? 21.342 -11.003 -21.730 1.00 89.50 504 ARG A CA 1
ATOM 3838 C C . ARG A 1 504 ? 21.285 -11.788 -23.037 1.00 89.50 504 ARG A C 1
ATOM 3840 O O . ARG A 1 504 ? 21.924 -11.369 -23.996 1.00 89.50 504 ARG A O 1
ATOM 3847 N N . LEU A 1 505 ? 20.456 -12.831 -23.095 1.00 90.25 505 LEU A N 1
ATOM 3848 C CA . LEU A 1 505 ? 20.204 -13.602 -24.314 1.00 90.25 505 LEU A CA 1
ATOM 3849 C C . LEU A 1 505 ? 19.709 -12.703 -25.460 1.00 90.25 505 LEU A C 1
ATOM 3851 O O . LEU A 1 505 ? 20.271 -12.735 -26.552 1.00 90.25 505 LEU A O 1
ATOM 3855 N N . LEU A 1 506 ? 18.725 -11.833 -25.196 1.00 88.25 506 LEU A N 1
ATOM 3856 C CA . LEU A 1 506 ? 18.243 -10.851 -26.177 1.00 88.25 506 LEU A CA 1
ATOM 3857 C C . LEU A 1 506 ? 19.360 -9.915 -26.664 1.00 88.25 506 LEU A C 1
ATOM 3859 O O . LEU A 1 506 ? 19.466 -9.633 -27.854 1.00 88.25 506 LEU A O 1
ATOM 3863 N N . ALA A 1 507 ? 20.210 -9.429 -25.754 1.00 84.31 507 ALA A N 1
ATOM 3864 C CA . ALA A 1 507 ? 21.304 -8.528 -26.109 1.00 84.31 507 ALA A CA 1
ATOM 3865 C C . ALA A 1 507 ? 22.351 -9.196 -27.019 1.00 84.31 507 ALA A C 1
ATOM 3867 O O . ALA A 1 507 ? 22.800 -8.561 -27.972 1.00 84.31 507 ALA A O 1
ATOM 3868 N N . LEU A 1 508 ? 22.706 -10.458 -26.750 1.00 85.00 508 LEU A N 1
ATOM 3869 C CA . LEU A 1 508 ? 23.633 -11.234 -27.583 1.00 85.00 508 LEU A CA 1
ATOM 3870 C C . LEU A 1 508 ? 23.071 -11.448 -28.993 1.00 85.00 508 LEU A C 1
ATOM 3872 O O . LEU A 1 508 ? 23.760 -11.188 -29.975 1.00 85.00 508 LEU A O 1
ATOM 3876 N N . ARG A 1 509 ? 21.788 -11.809 -29.102 1.00 81.06 509 ARG A N 1
ATOM 3877 C CA . ARG A 1 509 ? 21.121 -12.023 -30.397 1.00 81.06 509 ARG A CA 1
ATOM 3878 C C . ARG A 1 509 ? 21.027 -10.757 -31.244 1.00 81.06 509 ARG A C 1
ATOM 3880 O O . ARG A 1 509 ? 21.301 -10.794 -32.438 1.00 81.06 509 ARG A O 1
ATOM 3887 N N . HIS A 1 510 ? 20.694 -9.619 -30.635 1.00 78.88 510 HIS A N 1
ATOM 3888 C CA . HIS A 1 510 ? 20.708 -8.344 -31.357 1.00 78.88 510 HIS A CA 1
ATOM 3889 C C . HIS A 1 510 ? 22.126 -7.952 -31.811 1.00 78.88 510 HIS A C 1
ATOM 3891 O O . HIS A 1 510 ? 22.289 -7.374 -32.887 1.00 78.88 510 HIS A O 1
ATOM 3897 N N . GLY A 1 511 ? 23.150 -8.294 -31.022 1.00 69.00 511 GLY A N 1
ATOM 3898 C CA . GLY A 1 511 ? 24.557 -8.126 -31.390 1.00 69.00 511 GLY A CA 1
ATOM 3899 C C . GLY A 1 511 ? 24.956 -8.941 -32.624 1.00 69.00 511 GLY A C 1
ATOM 3900 O O . GLY A 1 511 ? 25.615 -8.401 -33.510 1.00 69.00 511 GLY A O 1
ATOM 3901 N N . GLU A 1 512 ? 24.487 -10.189 -32.738 1.00 61.12 512 GLU A N 1
ATOM 3902 C CA . GLU A 1 512 ? 24.696 -11.020 -33.936 1.00 61.12 512 GLU A CA 1
ATOM 3903 C C . GLU A 1 512 ? 24.077 -10.410 -35.193 1.00 61.12 512 GLU A C 1
ATOM 3905 O O . GLU A 1 512 ? 24.701 -10.411 -36.251 1.00 61.12 512 GLU A O 1
ATOM 3910 N N . THR A 1 513 ? 22.874 -9.840 -35.080 1.00 56.41 513 THR A N 1
ATOM 3911 C CA . THR A 1 513 ? 22.186 -9.219 -36.224 1.00 56.41 513 THR A CA 1
ATOM 3912 C C . THR A 1 513 ? 22.801 -7.887 -36.669 1.00 56.41 513 THR A C 1
ATOM 3914 O O . THR A 1 513 ? 22.645 -7.510 -37.826 1.00 56.41 513 THR A O 1
ATOM 3917 N N . ALA A 1 514 ? 23.505 -7.173 -35.782 1.00 51.59 514 ALA A N 1
ATOM 3918 C CA . ALA A 1 514 ? 24.121 -5.874 -36.080 1.00 51.59 514 ALA A CA 1
ATOM 3919 C C . ALA A 1 514 ? 25.574 -5.982 -36.593 1.00 51.59 514 ALA A C 1
ATOM 3921 O O . ALA A 1 514 ? 26.080 -5.050 -37.217 1.00 51.59 514 ALA A O 1
ATOM 3922 N N . GLY A 1 515 ? 26.252 -7.106 -36.337 1.00 48.16 515 GLY A N 1
ATOM 3923 C CA . GLY A 1 515 ? 27.669 -7.340 -36.636 1.00 48.16 515 GLY A CA 1
ATOM 3924 C C . GLY A 1 515 ? 27.979 -7.892 -38.033 1.00 48.16 515 GLY A C 1
ATOM 3925 O O . GLY A 1 515 ? 28.952 -8.622 -38.189 1.00 48.16 515 GLY A O 1
ATOM 3926 N N . THR A 1 516 ? 27.197 -7.576 -39.070 1.00 45.12 516 THR A N 1
ATOM 3927 C CA . THR A 1 516 ? 27.425 -8.086 -40.442 1.00 45.12 516 THR A CA 1
ATOM 3928 C C . THR A 1 516 ? 28.571 -7.391 -41.203 1.00 45.12 516 THR A C 1
ATOM 3930 O O . THR A 1 516 ? 28.745 -7.607 -42.403 1.00 45.12 516 THR A O 1
ATOM 3933 N N . GLY A 1 517 ? 29.392 -6.578 -40.531 1.00 45.09 517 GLY A N 1
ATOM 3934 C CA . GLY A 1 517 ? 30.545 -5.883 -41.108 1.00 45.09 517 GLY A CA 1
ATOM 3935 C C . GLY A 1 517 ? 31.889 -6.540 -40.768 1.00 45.09 517 GLY A C 1
ATOM 3936 O O . GLY A 1 517 ? 32.488 -6.188 -39.766 1.00 45.09 517 GLY A O 1
ATOM 3937 N N . HIS A 1 518 ? 32.373 -7.421 -41.653 1.00 46.88 518 HIS A N 1
ATOM 3938 C CA . HIS A 1 518 ? 33.791 -7.782 -41.871 1.00 46.88 518 HIS A CA 1
ATOM 3939 C C . HIS A 1 518 ? 34.579 -8.422 -40.692 1.00 46.88 518 HIS A C 1
ATOM 3941 O O . HIS A 1 518 ? 35.243 -7.736 -39.925 1.00 46.88 518 HIS A O 1
ATOM 3947 N N . GLY A 1 519 ? 34.603 -9.768 -40.645 1.00 49.22 519 GLY A N 1
ATOM 3948 C CA . GLY A 1 519 ? 35.492 -10.585 -39.787 1.00 49.22 519 GLY A CA 1
ATOM 3949 C C . GLY A 1 519 ? 35.003 -12.036 -39.595 1.00 49.22 519 GLY A C 1
ATOM 3950 O O . GLY A 1 519 ? 34.489 -12.385 -38.540 1.00 49.22 519 GLY A O 1
ATOM 3951 N N . ARG A 1 520 ? 35.060 -12.875 -40.644 1.00 56.59 520 ARG A N 1
ATOM 3952 C CA . ARG A 1 520 ? 34.298 -14.143 -40.778 1.00 56.59 520 ARG A CA 1
ATOM 3953 C C . ARG A 1 520 ? 34.932 -15.377 -40.095 1.00 56.59 520 ARG A C 1
ATOM 3955 O O . ARG A 1 520 ? 36.144 -15.548 -40.103 1.00 56.59 520 ARG A O 1
ATOM 3962 N N . ALA A 1 521 ? 34.049 -16.262 -39.610 1.00 51.59 521 ALA A N 1
ATOM 3963 C CA . ALA A 1 521 ? 34.226 -17.577 -38.963 1.00 51.59 521 ALA A CA 1
ATOM 3964 C C . ALA A 1 521 ? 34.443 -17.572 -37.434 1.00 51.59 521 ALA A C 1
ATOM 3966 O O . ALA A 1 521 ? 33.519 -17.920 -36.701 1.00 51.59 521 ALA A O 1
ATOM 3967 N N . GLY A 1 522 ? 35.600 -17.128 -36.928 1.00 55.53 522 GLY A N 1
ATOM 3968 C CA . GLY A 1 522 ? 35.922 -17.244 -35.491 1.00 55.53 522 GLY A CA 1
ATOM 3969 C C . GLY A 1 522 ? 34.994 -16.452 -34.553 1.00 55.53 522 GLY A C 1
ATOM 3970 O O . GLY A 1 522 ? 34.653 -16.923 -33.470 1.00 55.53 522 GLY A O 1
ATOM 3971 N N . GLN A 1 523 ? 34.526 -15.275 -34.986 1.00 59.03 523 GLN A N 1
ATOM 3972 C CA . GLN A 1 523 ? 33.587 -14.434 -34.227 1.00 59.03 523 GLN A CA 1
ATOM 3973 C C . GLN A 1 523 ? 32.158 -15.000 -34.208 1.00 59.03 523 GLN A C 1
ATOM 3975 O O . GLN A 1 523 ? 31.443 -14.854 -33.217 1.00 59.03 523 GLN A O 1
ATOM 3980 N N . THR A 1 524 ? 31.743 -15.679 -35.280 1.00 64.62 524 THR A N 1
ATOM 3981 C CA . THR A 1 524 ? 30.411 -16.289 -35.387 1.00 64.62 524 THR A CA 1
ATOM 3982 C C . THR A 1 524 ? 30.296 -17.521 -34.488 1.00 64.62 524 THR A C 1
ATOM 3984 O O .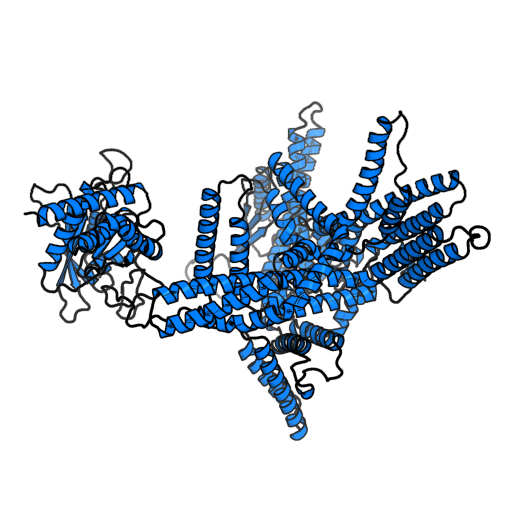 THR A 1 524 ? 29.274 -17.702 -33.831 1.00 64.62 524 THR A O 1
ATOM 3987 N N . ASP A 1 525 ? 31.357 -18.325 -34.382 1.00 71.81 525 ASP A N 1
ATOM 3988 C CA . ASP A 1 525 ? 31.385 -19.486 -33.484 1.00 71.81 525 ASP A CA 1
ATOM 3989 C C . ASP A 1 525 ? 31.461 -19.082 -32.008 1.00 71.81 525 ASP A C 1
ATOM 3991 O O . ASP A 1 525 ? 30.810 -19.700 -31.166 1.00 71.81 525 ASP A O 1
ATOM 3995 N N . GLN A 1 526 ? 32.199 -18.016 -31.677 1.00 75.56 526 GLN A N 1
ATOM 3996 C CA . GLN A 1 526 ? 32.227 -17.467 -30.317 1.00 75.56 526 GLN A CA 1
ATOM 3997 C C . GLN A 1 526 ? 30.860 -16.923 -29.884 1.00 75.56 526 GLN A C 1
ATOM 3999 O O . GLN A 1 526 ? 30.435 -17.183 -28.759 1.00 75.56 526 GLN A O 1
ATOM 4004 N N . SER A 1 527 ? 30.153 -16.217 -30.770 1.00 75.81 527 SER A N 1
ATOM 4005 C CA . SER A 1 527 ? 28.820 -15.689 -30.470 1.00 75.81 527 SER A CA 1
ATOM 4006 C C . SER A 1 527 ? 27.771 -16.797 -30.320 1.00 75.81 527 SER A C 1
ATOM 4008 O O . SER A 1 527 ? 27.036 -16.812 -29.332 1.00 75.81 527 SER A O 1
ATOM 4010 N N . LYS A 1 528 ? 27.785 -17.803 -31.207 1.00 82.44 528 LYS A N 1
ATOM 4011 C CA . LYS A 1 528 ? 26.935 -18.998 -31.078 1.00 82.44 528 LYS A CA 1
ATOM 4012 C C . LYS A 1 528 ? 27.180 -19.735 -29.764 1.00 82.44 528 LYS A C 1
ATOM 4014 O O . LYS A 1 528 ? 26.226 -20.070 -29.069 1.00 82.44 528 LYS A O 1
ATOM 4019 N N . ARG A 1 529 ? 28.449 -19.944 -29.385 1.00 84.50 529 ARG A N 1
ATOM 4020 C CA . ARG A 1 529 ? 28.805 -20.536 -28.083 1.00 84.50 529 ARG A CA 1
ATOM 4021 C C . ARG A 1 529 ? 28.277 -19.691 -26.926 1.00 84.50 529 ARG A C 1
ATOM 4023 O O . ARG A 1 529 ? 27.691 -20.249 -26.011 1.00 84.50 529 ARG A O 1
ATOM 4030 N N . ALA A 1 530 ? 28.417 -18.365 -26.983 1.00 84.62 530 ALA A N 1
ATOM 4031 C CA . ALA A 1 530 ? 27.905 -17.471 -25.945 1.00 84.62 530 ALA A CA 1
ATOM 4032 C C . ALA A 1 530 ? 26.372 -17.522 -25.817 1.00 84.62 530 ALA A C 1
ATOM 4034 O O . ALA A 1 530 ? 25.852 -17.485 -24.703 1.00 84.62 530 ALA A O 1
ATOM 4035 N N . ILE A 1 531 ? 25.646 -17.637 -26.934 1.00 86.31 531 ILE A N 1
ATOM 4036 C CA . ILE A 1 531 ? 24.190 -17.827 -26.936 1.00 86.31 531 ILE A CA 1
ATOM 4037 C C . ILE A 1 531 ? 23.812 -19.163 -26.306 1.00 86.31 531 ILE A C 1
ATOM 4039 O O . ILE A 1 531 ? 22.932 -19.177 -25.451 1.00 86.31 531 ILE A O 1
ATOM 4043 N N . GLU A 1 532 ? 24.462 -20.262 -26.688 1.00 87.69 532 GLU A N 1
ATOM 4044 C CA . GLU A 1 532 ? 24.163 -21.581 -26.119 1.00 87.69 532 GLU A CA 1
ATOM 4045 C C . GLU A 1 532 ? 24.494 -21.644 -24.621 1.00 87.69 532 GLU A C 1
ATOM 4047 O O . GLU A 1 532 ? 23.663 -22.088 -23.832 1.00 87.69 532 GLU A O 1
ATOM 4052 N N . THR A 1 533 ? 25.627 -21.078 -24.186 1.00 89.75 533 THR A N 1
ATOM 4053 C CA . THR A 1 533 ? 25.935 -20.917 -22.755 1.00 89.75 533 THR A CA 1
ATOM 4054 C C . THR A 1 533 ? 24.850 -20.108 -22.037 1.00 89.75 533 THR A C 1
ATOM 4056 O O . THR A 1 533 ? 24.447 -20.457 -20.930 1.00 89.75 533 THR A O 1
ATOM 4059 N N . GLN A 1 534 ? 24.349 -19.032 -22.654 1.00 90.81 534 GLN A N 1
ATOM 4060 C CA . GLN A 1 534 ? 23.322 -18.189 -22.044 1.00 90.81 534 GLN A CA 1
ATOM 4061 C C . GLN A 1 534 ? 21.932 -18.847 -22.038 1.00 90.81 534 GLN A C 1
ATOM 4063 O O . GLN A 1 534 ? 21.150 -18.580 -21.126 1.00 90.81 534 GLN A O 1
ATOM 4068 N N . LYS A 1 535 ? 21.615 -19.699 -23.022 1.00 89.94 535 LYS A N 1
ATOM 4069 C CA . LYS A 1 535 ? 20.410 -20.542 -23.018 1.00 89.94 535 LYS A CA 1
ATOM 4070 C C . LYS A 1 535 ? 20.475 -21.573 -21.899 1.00 89.94 535 LYS A C 1
ATOM 4072 O O . LYS A 1 535 ? 19.497 -21.709 -21.175 1.00 89.94 535 LYS A O 1
ATOM 4077 N N . GLN A 1 536 ? 21.621 -22.231 -21.714 1.00 89.88 536 GLN A N 1
ATOM 4078 C CA . GLN A 1 536 ? 21.805 -23.173 -20.612 1.00 89.88 536 GLN A CA 1
ATOM 4079 C C . GLN A 1 536 ? 21.646 -22.475 -19.253 1.00 89.88 536 GLN A C 1
ATOM 4081 O O . GLN A 1 536 ? 20.841 -22.911 -18.440 1.00 89.88 536 GLN A O 1
ATOM 4086 N N . ASP A 1 537 ? 22.296 -21.321 -19.057 1.00 90.81 537 ASP A N 1
ATOM 4087 C CA . ASP A 1 537 ? 22.132 -20.500 -17.845 1.00 90.81 537 ASP A CA 1
ATOM 4088 C C . ASP A 1 537 ? 20.666 -20.093 -17.604 1.00 90.81 537 ASP A C 1
ATOM 4090 O O . ASP A 1 537 ? 20.220 -20.008 -16.461 1.00 90.81 537 ASP A O 1
ATOM 4094 N N . LEU A 1 538 ? 19.894 -19.832 -18.664 1.00 92.31 538 LEU A N 1
ATOM 4095 C CA . LEU A 1 538 ? 18.466 -19.548 -18.545 1.00 92.31 538 LEU A CA 1
ATOM 4096 C C . LEU A 1 538 ? 17.662 -20.794 -18.149 1.00 92.31 538 LEU A C 1
ATOM 4098 O O . LEU A 1 538 ? 16.787 -20.679 -17.292 1.00 92.31 538 LEU A O 1
ATOM 4102 N N . CYS A 1 539 ? 17.951 -21.954 -18.742 1.00 91.00 539 CYS A N 1
ATOM 4103 C CA . CYS A 1 539 ? 17.328 -23.231 -18.391 1.00 91.00 539 CYS A CA 1
ATOM 4104 C C . CYS A 1 539 ? 17.564 -23.587 -16.920 1.00 91.00 539 CYS A C 1
ATOM 4106 O O . CYS A 1 539 ? 16.600 -23.861 -16.208 1.00 91.00 539 CYS A O 1
ATOM 4108 N N . ASP A 1 540 ? 18.809 -23.503 -16.449 1.00 91.44 540 ASP A N 1
ATOM 4109 C CA . ASP A 1 540 ? 19.172 -23.831 -15.066 1.00 91.44 540 ASP A CA 1
ATOM 4110 C C . ASP A 1 540 ? 18.419 -22.921 -14.077 1.00 91.44 540 ASP A C 1
ATOM 4112 O O . ASP A 1 540 ? 17.771 -23.385 -13.138 1.00 91.44 540 ASP A O 1
ATOM 4116 N N . ARG A 1 541 ? 18.382 -21.608 -14.349 1.00 94.25 541 ARG A N 1
ATOM 4117 C CA . ARG A 1 541 ? 17.634 -20.639 -13.524 1.00 94.25 541 ARG A CA 1
ATOM 4118 C C . ARG A 1 541 ? 16.119 -20.848 -13.570 1.00 94.25 541 ARG A C 1
ATOM 4120 O O . ARG A 1 541 ? 15.435 -20.527 -12.598 1.00 94.25 541 ARG A O 1
ATOM 4127 N N . LEU A 1 542 ? 15.577 -21.302 -14.702 1.00 92.25 542 LEU A N 1
ATOM 4128 C CA . LEU A 1 542 ? 14.156 -21.626 -14.836 1.00 92.25 542 LEU A CA 1
ATOM 4129 C C . LEU A 1 542 ? 13.796 -22.860 -14.016 1.00 92.25 542 LEU A C 1
ATOM 4131 O O . LEU A 1 542 ? 12.774 -22.833 -13.336 1.00 92.25 542 LEU A O 1
ATOM 4135 N N . LEU A 1 543 ? 14.641 -23.892 -14.036 1.00 91.75 543 LEU A N 1
ATOM 4136 C CA . LEU A 1 543 ? 14.472 -25.084 -13.209 1.00 91.75 543 LEU A CA 1
ATOM 4137 C C . LEU A 1 543 ? 14.470 -24.726 -11.722 1.00 91.75 543 LEU A C 1
ATOM 4139 O O . LEU A 1 543 ? 13.505 -25.049 -11.032 1.00 91.75 543 LEU A O 1
ATOM 4143 N N . ASP A 1 544 ? 15.466 -23.971 -11.250 1.00 94.81 544 ASP A N 1
ATOM 4144 C CA . ASP A 1 544 ? 15.514 -23.502 -9.858 1.00 94.81 544 ASP A CA 1
ATOM 4145 C C . ASP A 1 544 ? 14.258 -22.696 -9.480 1.00 94.81 544 ASP A C 1
ATOM 4147 O O . ASP A 1 544 ? 13.696 -22.856 -8.392 1.00 94.81 544 ASP A O 1
ATOM 4151 N N . LEU A 1 545 ? 13.783 -21.831 -10.386 1.00 95.12 545 LEU A N 1
ATOM 4152 C CA . LEU A 1 545 ? 12.562 -21.055 -10.179 1.00 95.12 545 LEU A CA 1
ATOM 4153 C C . LEU A 1 545 ? 11.320 -21.954 -10.092 1.00 95.12 545 LEU A C 1
ATOM 4155 O O . LEU A 1 545 ? 10.482 -21.735 -9.216 1.00 95.12 545 LEU A O 1
ATOM 4159 N N . PHE A 1 546 ? 11.188 -22.944 -10.977 1.00 92.31 546 PHE A N 1
ATOM 4160 C CA . PHE A 1 546 ? 10.080 -23.894 -10.939 1.00 92.31 546 PHE A CA 1
ATOM 4161 C C . PHE A 1 546 ? 10.101 -24.699 -9.643 1.00 92.31 546 PHE A C 1
ATOM 4163 O O . PHE A 1 546 ? 9.079 -24.749 -8.965 1.00 92.31 546 PHE A O 1
ATOM 4170 N N . HIS A 1 547 ? 11.258 -25.233 -9.247 1.00 92.94 547 HIS A N 1
ATOM 4171 C CA . HIS A 1 547 ? 11.432 -25.939 -7.981 1.00 92.94 547 HIS A CA 1
ATOM 4172 C C . HIS A 1 547 ? 10.966 -25.112 -6.781 1.00 92.94 547 HIS A C 1
ATOM 4174 O O . HIS A 1 547 ? 10.182 -25.601 -5.967 1.00 92.94 547 HIS A O 1
ATOM 4180 N N . LEU A 1 548 ? 11.388 -23.848 -6.685 1.00 94.81 548 LEU A N 1
ATOM 4181 C CA . LEU A 1 548 ? 11.006 -22.995 -5.562 1.00 94.81 548 LEU A CA 1
ATOM 4182 C C . LEU A 1 548 ? 9.507 -22.664 -5.545 1.00 94.81 548 LEU A C 1
ATOM 4184 O O . LEU A 1 548 ? 8.882 -22.695 -4.486 1.00 94.81 548 LEU A O 1
ATOM 4188 N N . GLU A 1 549 ? 8.923 -22.294 -6.685 1.00 93.00 549 GLU A N 1
ATOM 4189 C CA . GLU A 1 549 ? 7.511 -21.892 -6.744 1.00 93.00 549 GLU A CA 1
ATOM 4190 C C . GLU A 1 549 ? 6.567 -23.085 -6.525 1.00 93.00 549 GLU A C 1
ATOM 4192 O O . GLU A 1 549 ? 5.554 -22.934 -5.842 1.00 93.00 549 GLU A O 1
ATOM 4197 N N . LEU A 1 550 ? 6.938 -24.267 -7.024 1.00 89.62 550 LEU A N 1
ATOM 4198 C CA . LEU A 1 550 ? 6.267 -25.536 -6.746 1.00 89.62 550 LEU A CA 1
ATOM 4199 C C . LEU A 1 550 ? 6.377 -25.918 -5.260 1.00 89.62 550 LEU A C 1
ATOM 4201 O O . LEU A 1 550 ? 5.371 -26.216 -4.622 1.00 89.62 550 LEU A O 1
ATOM 4205 N N . ALA A 1 551 ? 7.566 -25.798 -4.655 1.00 90.88 551 ALA A N 1
ATOM 4206 C CA . ALA A 1 551 ? 7.731 -26.021 -3.216 1.00 90.88 551 ALA A CA 1
ATOM 4207 C C . ALA A 1 551 ? 6.875 -25.054 -2.380 1.00 90.88 551 ALA A C 1
ATOM 4209 O O . ALA A 1 551 ? 6.264 -25.444 -1.390 1.00 90.88 551 ALA A O 1
ATOM 4210 N N . LEU A 1 552 ? 6.788 -23.782 -2.780 1.00 90.25 552 LEU A N 1
ATOM 4211 C CA . LEU A 1 552 ? 5.924 -22.796 -2.126 1.00 90.25 552 LEU A CA 1
ATOM 4212 C C . LEU A 1 552 ? 4.432 -23.112 -2.278 1.00 90.25 552 LEU A C 1
ATOM 4214 O O . LEU A 1 552 ? 3.648 -22.729 -1.408 1.00 90.25 552 LEU A O 1
ATOM 4218 N N . GLN A 1 553 ? 4.026 -23.739 -3.380 1.00 87.25 553 GLN A N 1
ATOM 4219 C CA . GLN A 1 553 ? 2.661 -24.211 -3.585 1.00 87.25 553 GLN A CA 1
ATOM 4220 C C . GLN A 1 553 ? 2.354 -25.387 -2.655 1.00 87.25 553 GLN A C 1
ATOM 4222 O O . GLN A 1 553 ? 1.380 -25.307 -1.908 1.00 87.25 553 GLN A O 1
ATOM 4227 N N . ASP A 1 554 ? 3.232 -26.388 -2.593 1.00 86.12 554 ASP A N 1
ATOM 4228 C CA . ASP A 1 554 ? 3.100 -27.525 -1.675 1.00 86.12 554 ASP A CA 1
ATOM 4229 C C . ASP A 1 554 ? 3.042 -27.083 -0.211 1.00 86.12 554 ASP A C 1
ATOM 4231 O O . ASP A 1 554 ? 2.159 -27.490 0.542 1.00 86.12 554 ASP A O 1
ATOM 4235 N N . LEU A 1 555 ? 3.948 -26.190 0.198 1.00 85.81 555 LEU A N 1
ATOM 4236 C CA . LEU A 1 555 ? 4.011 -25.699 1.573 1.00 85.81 555 LEU A CA 1
ATOM 4237 C C . LEU A 1 555 ? 2.770 -24.897 1.981 1.00 85.81 555 LEU A C 1
ATOM 4239 O O . LEU A 1 555 ? 2.470 -24.820 3.165 1.00 85.81 555 LEU A O 1
ATOM 4243 N N . LYS A 1 556 ? 2.043 -24.291 1.033 1.00 82.31 556 LYS A N 1
ATOM 4244 C CA . LYS A 1 556 ? 0.740 -23.656 1.317 1.00 82.31 556 LYS A CA 1
ATOM 4245 C C . LYS A 1 556 ? -0.383 -24.676 1.488 1.00 82.31 556 LYS A C 1
ATOM 4247 O O . LYS A 1 556 ? -1.387 -24.352 2.114 1.00 82.31 556 LYS A O 1
ATOM 4252 N N . LEU A 1 557 ? -0.235 -25.858 0.895 1.00 74.94 557 LEU A N 1
ATOM 4253 C CA . LEU A 1 557 ? -1.193 -26.960 0.961 1.00 74.94 557 LEU A CA 1
ATOM 4254 C C . LEU A 1 557 ? -0.894 -27.926 2.120 1.00 74.94 557 LEU A C 1
ATOM 4256 O O . LEU A 1 557 ? -1.671 -28.849 2.352 1.00 74.94 557 LEU A O 1
ATOM 4260 N N . ALA A 1 558 ? 0.211 -27.745 2.848 1.00 67.38 558 ALA A N 1
ATOM 4261 C CA . ALA A 1 558 ? 0.527 -28.509 4.049 1.00 67.38 558 ALA A CA 1
ATOM 4262 C C . ALA A 1 558 ? -0.362 -28.031 5.223 1.00 67.38 558 ALA A C 1
ATOM 4264 O O . ALA A 1 558 ? -0.240 -26.878 5.646 1.00 67.38 558 ALA A O 1
ATOM 4265 N N . PRO A 1 559 ? -1.283 -28.859 5.758 1.00 55.44 559 PRO A N 1
ATOM 4266 C CA . PRO A 1 559 ? -2.119 -28.465 6.887 1.00 55.44 559 PRO A CA 1
ATOM 4267 C C . PRO A 1 559 ? -1.252 -28.225 8.130 1.00 55.44 559 PRO A C 1
ATOM 4269 O O . PRO A 1 559 ? -0.449 -29.071 8.525 1.00 55.44 559 PRO A O 1
ATOM 4272 N N . GLY A 1 560 ? -1.415 -27.059 8.756 1.00 55.09 560 GLY A N 1
ATOM 4273 C CA . GLY A 1 560 ? -0.665 -26.679 9.951 1.00 55.09 560 GLY A CA 1
ATOM 4274 C C . GLY A 1 560 ? -1.025 -27.554 11.152 1.00 55.09 560 GLY A C 1
ATOM 4275 O O . GLY A 1 560 ? -1.990 -27.240 11.838 1.00 55.09 560 GLY A O 1
ATOM 4276 N N . ALA A 1 561 ? -0.272 -28.643 11.360 1.00 43.97 561 ALA A N 1
ATOM 4277 C CA . ALA A 1 561 ? 0.073 -29.287 12.643 1.00 43.97 561 ALA A CA 1
ATOM 4278 C C . ALA A 1 561 ? 0.587 -30.737 12.481 1.00 43.97 561 ALA A C 1
ATOM 4280 O O . ALA A 1 561 ? 1.214 -31.244 13.408 1.00 43.97 561 ALA A O 1
ATOM 4281 N N . SER A 1 562 ? 0.374 -31.420 11.347 1.00 48.47 562 SER A N 1
ATOM 4282 C CA . SER A 1 562 ? 0.962 -32.753 11.127 1.00 48.47 562 SER A CA 1
ATOM 4283 C C . SER A 1 562 ? 2.311 -32.619 10.420 1.00 48.47 562 SER A C 1
ATOM 4285 O O . SER A 1 562 ? 2.354 -32.286 9.237 1.00 48.47 562 SER A O 1
ATOM 4287 N N . ALA A 1 563 ? 3.397 -32.881 11.148 1.00 46.88 563 ALA A N 1
ATOM 4288 C CA . ALA A 1 563 ? 4.782 -32.785 10.677 1.00 46.88 563 ALA A CA 1
ATOM 4289 C C . ALA A 1 563 ? 5.140 -33.721 9.495 1.00 46.88 563 ALA A C 1
ATOM 4291 O O . ALA A 1 563 ? 6.207 -33.554 8.915 1.00 46.88 563 ALA A O 1
ATOM 4292 N N . ASP A 1 564 ? 4.236 -34.628 9.104 1.00 53.16 564 ASP A N 1
ATOM 4293 C CA . ASP A 1 564 ? 4.414 -35.623 8.039 1.00 53.16 564 ASP A CA 1
ATOM 4294 C C . ASP A 1 564 ? 3.298 -35.515 6.982 1.00 53.16 564 ASP A C 1
ATOM 4296 O O . ASP A 1 564 ? 2.475 -36.415 6.810 1.00 53.16 564 ASP A O 1
ATOM 4300 N N . SER A 1 565 ? 3.212 -34.379 6.284 1.00 66.44 565 SER A N 1
ATOM 4301 C CA . SER A 1 565 ? 2.360 -34.285 5.090 1.00 66.44 565 SER A CA 1
ATOM 4302 C C . SER A 1 565 ? 3.184 -34.578 3.836 1.00 66.44 565 SER A C 1
ATOM 4304 O O . SER A 1 565 ? 4.273 -34.033 3.667 1.00 66.44 565 SER A O 1
ATOM 4306 N N . VAL A 1 566 ? 2.644 -35.385 2.915 1.00 77.38 566 VAL A N 1
ATOM 4307 C CA . VAL A 1 566 ? 3.248 -35.680 1.596 1.00 77.38 566 VAL A CA 1
ATOM 4308 C C . VAL A 1 566 ? 3.693 -34.397 0.875 1.00 77.38 566 VAL A C 1
ATOM 4310 O O . VAL A 1 566 ? 4.720 -34.380 0.200 1.00 77.38 566 VAL A O 1
ATOM 4313 N N . ASN A 1 567 ? 2.962 -33.297 1.070 1.00 79.69 567 ASN A N 1
ATOM 4314 C CA . ASN A 1 567 ? 3.287 -31.981 0.522 1.00 79.69 567 ASN A CA 1
ATOM 4315 C C . ASN A 1 567 ? 4.589 -31.402 1.103 1.00 79.69 567 ASN A C 1
ATOM 4317 O O . ASN A 1 567 ? 5.382 -30.823 0.369 1.00 79.69 567 ASN A O 1
ATOM 4321 N N . GLN A 1 568 ? 4.861 -31.583 2.396 1.00 83.00 568 GLN A N 1
ATOM 4322 C CA . GLN A 1 568 ? 6.107 -31.118 3.010 1.00 83.00 568 GLN A CA 1
ATOM 4323 C C . GLN A 1 568 ? 7.323 -31.915 2.516 1.00 83.00 568 GLN A C 1
ATOM 4325 O O . GLN A 1 568 ? 8.378 -31.327 2.278 1.00 83.00 568 GLN A O 1
ATOM 4330 N N . ASP A 1 569 ? 7.176 -33.224 2.298 1.00 83.75 569 ASP A N 1
ATOM 4331 C CA . ASP A 1 569 ? 8.228 -34.044 1.687 1.00 83.75 569 ASP A CA 1
ATOM 4332 C C . ASP A 1 569 ? 8.470 -33.662 0.219 1.00 83.75 569 ASP A C 1
ATOM 4334 O O . ASP A 1 569 ? 9.623 -33.484 -0.183 1.00 83.75 569 ASP A O 1
ATOM 4338 N N . ARG A 1 570 ? 7.403 -33.451 -0.571 1.00 84.88 570 ARG A N 1
ATOM 4339 C CA . ARG A 1 570 ? 7.506 -32.932 -1.950 1.00 84.88 570 ARG A CA 1
ATOM 4340 C C . ARG A 1 570 ? 8.226 -31.581 -1.976 1.00 84.88 570 ARG A C 1
ATOM 4342 O O . ARG A 1 570 ? 9.179 -31.411 -2.739 1.00 84.88 570 ARG A O 1
ATOM 4349 N N . ALA A 1 571 ? 7.844 -30.658 -1.093 1.00 88.88 571 ALA A N 1
ATOM 4350 C CA . ALA A 1 571 ? 8.493 -29.360 -0.962 1.00 88.88 571 ALA A CA 1
ATOM 4351 C C . ALA A 1 571 ? 9.975 -29.485 -0.596 1.00 88.88 571 ALA A C 1
ATOM 4353 O O . ALA A 1 571 ? 10.805 -28.780 -1.168 1.00 88.88 571 ALA A O 1
ATOM 4354 N N . ARG A 1 572 ? 10.327 -30.399 0.318 1.00 90.31 572 ARG A N 1
ATOM 4355 C CA . ARG A 1 572 ? 11.716 -30.643 0.722 1.00 90.31 572 ARG A CA 1
ATOM 4356 C C . ARG A 1 572 ? 12.567 -31.092 -0.458 1.00 90.31 572 ARG A C 1
ATOM 4358 O O . ARG A 1 572 ? 13.630 -30.515 -0.678 1.00 90.31 572 ARG A O 1
ATOM 4365 N N . GLU A 1 573 ? 12.114 -32.089 -1.216 1.00 90.25 573 GLU A N 1
ATOM 4366 C CA . GLU A 1 573 ? 12.865 -32.570 -2.383 1.00 90.25 573 GLU A CA 1
ATOM 4367 C C . GLU A 1 573 ? 12.974 -31.485 -3.466 1.00 90.25 573 GLU A C 1
ATOM 4369 O O . GLU A 1 573 ? 14.035 -31.320 -4.068 1.00 90.25 573 GLU A O 1
ATOM 4374 N N . ARG A 1 574 ? 11.924 -30.672 -3.654 1.00 90.81 574 ARG A N 1
ATOM 4375 C CA . ARG A 1 574 ? 11.942 -29.522 -4.570 1.00 90.81 574 ARG A CA 1
ATOM 4376 C C . ARG A 1 574 ? 12.942 -28.441 -4.119 1.00 90.81 574 ARG A C 1
ATOM 4378 O O . ARG A 1 574 ? 13.726 -27.983 -4.939 1.00 90.81 574 ARG A O 1
ATOM 4385 N N . ILE A 1 575 ? 12.999 -28.071 -2.835 1.00 93.25 575 ILE A N 1
ATOM 4386 C CA . ILE A 1 575 ? 13.989 -27.095 -2.322 1.00 93.25 575 ILE A CA 1
ATOM 4387 C C . ILE A 1 575 ? 15.415 -27.646 -2.418 1.00 93.25 575 ILE A C 1
ATOM 4389 O O . ILE A 1 575 ? 16.329 -26.928 -2.822 1.00 93.25 575 ILE A O 1
ATOM 4393 N N . LYS A 1 576 ? 15.612 -28.926 -2.092 1.00 93.06 576 LYS A N 1
ATOM 4394 C CA . LYS A 1 576 ? 16.913 -29.598 -2.187 1.00 93.06 576 LYS A CA 1
ATOM 4395 C C . LYS A 1 576 ? 17.470 -29.594 -3.614 1.00 93.06 576 LYS A C 1
ATOM 4397 O O . LYS A 1 576 ? 18.684 -29.512 -3.775 1.00 93.06 576 LYS A O 1
ATOM 4402 N N . ALA A 1 577 ? 16.601 -29.653 -4.623 1.00 92.06 577 ALA A N 1
ATOM 4403 C CA . ALA A 1 577 ? 16.986 -29.609 -6.032 1.00 92.06 577 ALA A CA 1
ATOM 4404 C C . ALA A 1 577 ? 17.475 -28.227 -6.510 1.00 92.06 577 ALA A C 1
ATOM 4406 O O . ALA A 1 577 ? 18.081 -28.148 -7.574 1.00 92.06 577 ALA A O 1
ATOM 4407 N N . ILE A 1 578 ? 17.252 -27.151 -5.742 1.00 93.88 578 ILE A N 1
ATOM 4408 C CA . ILE A 1 578 ? 17.712 -25.804 -6.107 1.00 93.88 578 ILE A CA 1
ATOM 4409 C C . ILE A 1 578 ? 19.239 -25.740 -6.043 1.00 93.88 578 ILE A C 1
ATOM 4411 O O . ILE A 1 578 ? 19.832 -26.052 -5.008 1.00 93.88 578 ILE A O 1
ATOM 4415 N N . THR A 1 579 ? 19.864 -25.262 -7.117 1.00 93.25 579 THR A N 1
ATOM 4416 C CA . THR A 1 579 ? 21.328 -25.146 -7.245 1.00 93.25 579 THR A CA 1
ATOM 4417 C C . THR A 1 579 ? 21.854 -23.712 -7.125 1.00 93.25 579 THR A C 1
ATOM 4419 O O . THR A 1 579 ? 23.052 -23.511 -6.915 1.00 93.25 579 THR A O 1
ATOM 4422 N N . ASP A 1 580 ? 20.977 -22.704 -7.208 1.00 95.38 580 ASP A N 1
ATOM 4423 C CA . ASP A 1 580 ? 21.357 -21.293 -7.135 1.00 95.38 580 ASP A CA 1
ATOM 4424 C C . ASP A 1 580 ? 22.080 -20.921 -5.825 1.00 95.38 580 ASP A C 1
ATOM 4426 O O . ASP A 1 580 ? 21.507 -20.916 -4.732 1.00 95.38 580 ASP A O 1
ATOM 4430 N N . THR A 1 581 ? 23.343 -20.507 -5.952 1.00 94.50 581 THR A N 1
ATOM 4431 C CA . THR A 1 581 ? 24.207 -20.170 -4.811 1.00 94.50 581 THR A CA 1
ATOM 4432 C C . THR A 1 581 ? 23.686 -18.999 -3.980 1.00 94.50 581 THR A C 1
ATOM 4434 O O . THR A 1 581 ? 23.820 -19.018 -2.760 1.00 94.50 581 THR A O 1
ATOM 4437 N N . ASP A 1 582 ? 23.070 -17.985 -4.597 1.00 95.31 582 ASP A N 1
ATOM 4438 C CA . ASP A 1 582 ? 22.544 -16.843 -3.838 1.00 95.31 582 ASP A CA 1
ATOM 4439 C C . ASP A 1 582 ? 21.298 -17.262 -3.034 1.00 95.31 582 ASP A C 1
ATOM 4441 O O . ASP A 1 582 ? 21.070 -16.749 -1.940 1.00 95.31 582 ASP A O 1
ATOM 4445 N N . VAL A 1 583 ? 20.505 -18.226 -3.529 1.00 95.62 583 VAL A N 1
ATOM 4446 C CA . VAL A 1 583 ? 19.428 -18.845 -2.738 1.00 95.62 583 VAL A CA 1
ATOM 4447 C C . VAL A 1 583 ? 20.004 -19.623 -1.559 1.00 95.62 583 VAL A C 1
ATOM 4449 O O . VAL A 1 583 ? 19.512 -19.451 -0.448 1.00 95.62 583 VAL A O 1
ATOM 4452 N N . HIS A 1 584 ? 21.065 -20.410 -1.748 1.00 94.69 584 HIS A N 1
ATOM 4453 C CA . HIS A 1 584 ? 21.727 -21.106 -0.633 1.00 94.69 584 HIS A CA 1
ATOM 4454 C C . HIS A 1 584 ? 22.243 -20.108 0.407 1.00 94.69 584 HIS A C 1
ATOM 4456 O O . HIS A 1 584 ? 21.987 -20.258 1.602 1.00 94.69 584 HIS A O 1
ATOM 4462 N N . GLN A 1 585 ? 22.890 -19.031 -0.046 1.00 93.56 585 GLN A N 1
ATOM 4463 C CA . GLN A 1 585 ? 23.399 -17.966 0.816 1.00 93.56 585 GLN A CA 1
ATOM 4464 C C . GLN A 1 585 ? 22.300 -17.277 1.624 1.00 93.56 585 GLN A C 1
ATOM 4466 O O . GLN A 1 585 ? 22.567 -16.908 2.761 1.00 93.56 585 GLN A O 1
ATOM 4471 N N . LEU A 1 586 ? 21.065 -17.146 1.114 1.00 93.75 586 LEU A N 1
ATOM 4472 C CA . LEU A 1 586 ? 19.942 -16.581 1.883 1.00 93.75 586 LEU A CA 1
ATOM 4473 C C . LEU A 1 586 ? 19.629 -17.362 3.168 1.00 93.75 586 LEU A C 1
ATOM 4475 O O . LEU A 1 586 ? 19.064 -16.785 4.099 1.00 93.75 586 LEU A O 1
ATOM 4479 N N . PHE A 1 587 ? 19.955 -18.652 3.228 1.00 93.94 587 PHE A N 1
ATOM 4480 C CA . PHE A 1 587 ? 19.575 -19.545 4.325 1.00 93.94 587 PHE A CA 1
ATOM 4481 C C . PHE A 1 587 ? 20.776 -20.064 5.121 1.00 93.94 587 PHE A C 1
ATOM 4483 O O . PHE A 1 587 ? 20.731 -20.067 6.351 1.00 93.94 587 PHE A O 1
ATOM 4490 N N . CYS A 1 588 ? 21.844 -20.450 4.430 1.00 92.44 588 CYS A N 1
ATOM 4491 C CA . CYS A 1 588 ? 23.050 -21.047 5.008 1.00 92.44 588 CYS A CA 1
ATOM 4492 C C . CYS A 1 588 ? 24.229 -20.069 5.078 1.00 92.44 588 CYS A C 1
ATOM 4494 O O . CYS A 1 588 ? 25.201 -20.333 5.777 1.00 92.44 588 CYS A O 1
ATOM 4496 N N . GLY A 1 589 ? 24.166 -18.950 4.349 1.00 89.31 589 GLY A N 1
ATOM 4497 C CA . GLY A 1 589 ? 25.249 -17.972 4.325 1.00 89.31 589 GLY A CA 1
ATOM 4498 C C . GLY A 1 589 ? 25.406 -17.250 5.658 1.00 89.31 589 GLY A C 1
ATOM 4499 O O . GLY A 1 589 ? 24.474 -17.177 6.465 1.00 89.31 589 GLY A O 1
ATOM 4500 N N . ASN A 1 590 ? 26.573 -16.655 5.874 1.00 89.88 590 ASN A N 1
ATOM 4501 C CA . ASN A 1 590 ? 26.787 -15.773 7.015 1.00 89.88 590 ASN A CA 1
ATOM 4502 C C . ASN A 1 590 ? 25.958 -14.473 6.887 1.00 89.88 590 ASN A C 1
ATOM 4504 O O . ASN A 1 590 ? 25.306 -14.192 5.879 1.00 89.88 590 ASN A O 1
ATOM 4508 N N . ALA A 1 591 ? 26.000 -13.637 7.925 1.00 86.94 591 ALA A N 1
ATOM 4509 C CA . ALA A 1 591 ? 25.297 -12.355 7.972 1.00 86.94 591 ALA A CA 1
ATOM 4510 C C . ALA A 1 591 ? 25.525 -11.448 6.744 1.00 86.94 591 ALA A C 1
ATOM 4512 O O . ALA A 1 591 ? 24.591 -10.782 6.293 1.00 86.94 591 ALA A O 1
ATOM 4513 N N . GLU A 1 592 ? 26.748 -11.382 6.215 1.00 88.12 592 GLU A N 1
ATOM 4514 C CA . GLU A 1 592 ? 27.079 -10.524 5.074 1.00 88.12 592 GLU A CA 1
ATOM 4515 C C . GLU A 1 592 ? 26.541 -11.107 3.768 1.00 88.12 592 GLU A C 1
ATOM 4517 O O . GLU A 1 592 ? 25.884 -10.392 3.011 1.00 88.12 592 GLU A O 1
ATOM 4522 N N . GLU A 1 593 ? 26.732 -12.406 3.554 1.00 91.56 593 GLU A N 1
ATOM 4523 C CA . GLU A 1 593 ? 26.229 -13.147 2.392 1.00 91.56 593 GLU A CA 1
ATOM 4524 C C . GLU A 1 593 ? 24.702 -13.071 2.297 1.00 91.56 593 GLU A C 1
ATOM 4526 O O . GLU A 1 593 ? 24.157 -12.726 1.248 1.00 91.56 593 GLU A O 1
ATOM 4531 N N . GLN A 1 594 ? 23.994 -13.271 3.412 1.00 92.69 594 GLN A N 1
ATOM 4532 C CA . GLN A 1 594 ? 22.537 -13.139 3.451 1.00 92.69 594 GLN A CA 1
ATOM 4533 C C . GLN A 1 594 ? 22.072 -11.715 3.113 1.00 92.69 594 GLN A C 1
ATOM 4535 O O . GLN A 1 594 ? 21.090 -11.529 2.389 1.00 92.69 594 GLN A O 1
ATOM 4540 N N . VAL A 1 595 ? 22.769 -10.686 3.612 1.00 91.38 595 VAL A N 1
ATOM 4541 C CA . VAL A 1 595 ? 22.451 -9.285 3.289 1.00 91.38 595 VAL A CA 1
ATOM 4542 C C . VAL A 1 595 ? 22.686 -8.995 1.809 1.00 91.38 595 VAL A C 1
ATOM 4544 O O . VAL A 1 595 ? 21.867 -8.298 1.204 1.00 91.38 595 VAL A O 1
ATOM 4547 N N . GLU A 1 596 ? 23.753 -9.529 1.216 1.00 91.56 596 GLU A N 1
ATOM 4548 C CA . GLU A 1 596 ? 24.042 -9.377 -0.212 1.00 91.56 596 GLU A CA 1
ATOM 4549 C C . GLU A 1 596 ? 23.028 -10.107 -1.093 1.00 91.56 596 GLU A C 1
ATOM 4551 O O . GLU A 1 596 ? 22.528 -9.517 -2.055 1.00 91.56 596 GLU A O 1
ATOM 4556 N N . ALA A 1 597 ? 22.627 -11.322 -0.726 1.00 93.88 597 ALA A N 1
ATOM 4557 C CA . ALA A 1 597 ? 21.604 -12.060 -1.453 1.00 93.88 597 ALA A CA 1
ATOM 4558 C C . ALA A 1 597 ? 20.227 -11.363 -1.369 1.00 93.88 597 ALA A C 1
ATOM 4560 O O . ALA A 1 597 ? 19.537 -11.204 -2.385 1.00 93.88 597 ALA A O 1
ATOM 4561 N N . ILE A 1 598 ? 19.843 -10.822 -0.198 1.00 93.88 598 ILE A N 1
ATOM 4562 C CA . ILE A 1 598 ? 18.636 -9.982 -0.081 1.00 93.88 598 ILE A CA 1
ATOM 4563 C C . ILE A 1 598 ? 18.779 -8.698 -0.905 1.00 93.88 598 ILE A C 1
ATOM 4565 O O . ILE A 1 598 ? 17.824 -8.309 -1.588 1.00 93.88 598 ILE A O 1
ATOM 4569 N N . ARG A 1 599 ? 19.941 -8.036 -0.876 1.00 92.62 599 ARG A N 1
ATOM 4570 C CA . ARG A 1 599 ? 20.200 -6.832 -1.678 1.00 92.62 599 ARG A CA 1
ATOM 4571 C C . ARG A 1 599 ? 19.998 -7.126 -3.161 1.00 92.62 599 ARG A C 1
ATOM 4573 O O . ARG A 1 599 ? 19.249 -6.400 -3.814 1.00 92.62 599 ARG A O 1
ATOM 4580 N N . LEU A 1 600 ? 20.582 -8.211 -3.663 1.00 93.31 600 LEU A N 1
ATOM 4581 C CA . LEU A 1 600 ? 20.437 -8.643 -5.049 1.00 93.31 600 LEU A CA 1
ATOM 4582 C C . LEU A 1 600 ? 18.970 -8.926 -5.403 1.00 93.31 600 LEU A C 1
ATOM 4584 O O . LEU A 1 600 ? 18.482 -8.420 -6.414 1.00 93.31 600 LEU A O 1
ATOM 4588 N N . SER A 1 601 ? 18.228 -9.634 -4.541 1.00 94.81 601 SER A N 1
ATOM 4589 C CA . SER A 1 601 ? 16.795 -9.900 -4.761 1.00 94.81 601 SER A CA 1
ATOM 4590 C C . SER A 1 601 ? 15.978 -8.612 -4.956 1.00 94.81 601 SER A C 1
ATOM 4592 O O . SER A 1 601 ? 15.097 -8.532 -5.819 1.00 94.81 601 SER A O 1
ATOM 4594 N N . LYS A 1 602 ? 16.301 -7.561 -4.192 1.00 91.25 602 LYS A N 1
ATOM 4595 C CA . LYS A 1 602 ? 15.643 -6.257 -4.288 1.00 91.25 602 LYS A CA 1
ATOM 4596 C C . LYS A 1 602 ? 16.111 -5.453 -5.498 1.00 91.25 602 LYS A C 1
ATOM 4598 O O . LYS A 1 602 ? 15.286 -4.788 -6.106 1.00 91.25 602 LYS A O 1
ATOM 4603 N N . GLU A 1 603 ? 17.383 -5.513 -5.893 1.00 85.56 603 GLU A N 1
ATOM 4604 C CA . GLU A 1 603 ? 17.869 -4.822 -7.107 1.00 85.56 603 GLU A CA 1
ATOM 4605 C C . GLU A 1 603 ? 17.243 -5.375 -8.384 1.00 85.56 603 GLU A C 1
ATOM 4607 O O . GLU A 1 603 ? 16.986 -4.643 -9.348 1.00 85.56 603 GLU A O 1
ATOM 4612 N N . LEU A 1 604 ? 16.967 -6.676 -8.384 1.00 85.50 604 LEU A N 1
ATOM 4613 C CA . LEU A 1 604 ? 16.282 -7.341 -9.480 1.00 85.50 604 LEU A CA 1
ATOM 4614 C C . LEU A 1 604 ? 14.761 -7.113 -9.467 1.00 85.50 604 LEU A C 1
ATOM 4616 O O . LEU A 1 604 ? 14.102 -7.424 -10.461 1.00 85.50 604 LEU A O 1
ATOM 4620 N N . THR A 1 605 ? 14.213 -6.518 -8.402 1.00 88.12 605 THR A N 1
ATOM 4621 C CA . THR A 1 605 ? 12.807 -6.103 -8.304 1.00 88.12 605 THR A CA 1
ATOM 4622 C C . THR A 1 605 ? 12.638 -4.669 -8.818 1.00 88.12 605 THR A C 1
ATOM 4624 O O . THR A 1 605 ? 13.315 -3.745 -8.365 1.00 88.12 605 THR A O 1
ATOM 4627 N N . ALA A 1 606 ? 11.715 -4.467 -9.759 1.00 80.88 606 ALA A N 1
ATOM 4628 C CA . ALA A 1 606 ? 11.528 -3.185 -10.427 1.00 80.88 606 ALA A CA 1
ATOM 4629 C C . ALA A 1 606 ? 11.149 -2.072 -9.439 1.00 80.88 606 ALA A C 1
ATOM 4631 O O . ALA A 1 606 ? 10.175 -2.190 -8.696 1.00 80.88 606 ALA A O 1
ATOM 4632 N N . GLY A 1 607 ? 11.907 -0.972 -9.458 1.00 73.75 607 GLY A N 1
ATOM 4633 C CA . GLY A 1 607 ? 11.612 0.230 -8.680 1.00 73.75 607 GLY A CA 1
ATOM 4634 C C . GLY A 1 607 ? 12.023 0.180 -7.201 1.00 73.75 607 GLY A C 1
ATOM 4635 O O . GLY A 1 607 ? 11.969 1.211 -6.523 1.00 73.75 607 GLY A O 1
ATOM 4636 N N . GLU A 1 608 ? 12.479 -0.969 -6.683 1.00 81.38 608 GLU A N 1
ATOM 4637 C CA . GLU A 1 608 ? 12.938 -1.077 -5.292 1.00 81.38 608 GLU A CA 1
ATOM 4638 C C . GLU A 1 608 ? 14.266 -0.353 -5.058 1.00 81.38 608 GLU A C 1
ATOM 4640 O O . GLU A 1 608 ? 14.450 0.192 -3.980 1.00 81.38 608 GLU A O 1
ATOM 4645 N N . SER A 1 609 ? 15.174 -0.253 -6.034 1.00 75.12 609 SER A N 1
ATOM 4646 C CA . SER A 1 609 ? 16.376 0.589 -5.881 1.00 75.12 609 SER A CA 1
ATOM 4647 C C . SER A 1 609 ? 16.011 2.080 -5.941 1.00 75.12 609 SER A C 1
ATOM 4649 O O . SER A 1 609 ? 16.425 2.890 -5.102 1.00 75.12 609 SER A O 1
ATOM 4651 N N . GLU A 1 610 ? 15.141 2.437 -6.887 1.00 73.56 610 GLU A N 1
ATOM 4652 C CA . GLU A 1 610 ? 14.616 3.781 -7.129 1.00 73.56 610 GLU A CA 1
ATOM 4653 C C . GLU A 1 610 ? 13.891 4.344 -5.901 1.00 73.56 610 GLU A C 1
ATOM 4655 O O . GLU A 1 610 ? 14.023 5.528 -5.582 1.00 73.56 610 GLU A O 1
ATOM 4660 N N . ARG A 1 611 ? 13.202 3.484 -5.143 1.00 76.19 611 ARG A N 1
ATOM 4661 C CA . ARG A 1 611 ? 12.572 3.820 -3.860 1.00 76.19 611 ARG A CA 1
ATOM 4662 C C . ARG A 1 611 ? 13.547 4.449 -2.862 1.00 76.19 611 ARG A C 1
ATOM 4664 O O . ARG A 1 611 ? 13.147 5.315 -2.079 1.00 76.19 611 ARG A O 1
ATOM 4671 N N . TYR A 1 612 ? 14.816 4.042 -2.871 1.00 74.00 612 TYR A N 1
ATOM 4672 C CA . TYR A 1 612 ? 15.841 4.539 -1.947 1.00 74.00 612 TYR A CA 1
ATOM 4673 C C . TYR A 1 612 ? 16.679 5.658 -2.559 1.00 74.00 612 TYR A C 1
ATOM 4675 O O . TYR A 1 612 ? 17.128 6.536 -1.822 1.00 74.00 612 TYR A O 1
ATOM 4683 N N . THR A 1 613 ? 16.859 5.671 -3.880 1.00 67.12 613 THR A N 1
ATOM 4684 C CA . THR A 1 613 ? 17.647 6.697 -4.573 1.00 67.12 613 THR A CA 1
ATOM 4685 C C . THR A 1 613 ? 16.818 7.947 -4.884 1.00 67.12 613 THR A C 1
ATOM 4687 O O . THR A 1 613 ? 17.198 9.031 -4.447 1.00 67.12 613 THR A O 1
ATOM 4690 N N . HIS A 1 614 ? 15.647 7.846 -5.526 1.00 65.44 614 HIS A N 1
ATOM 4691 C CA . HIS A 1 614 ? 14.830 9.008 -5.921 1.00 65.44 614 HIS A CA 1
ATOM 4692 C C . HIS A 1 614 ? 14.306 9.811 -4.728 1.00 65.44 614 HIS A C 1
ATOM 4694 O O . HIS A 1 614 ? 14.327 11.043 -4.754 1.00 65.44 614 HIS A O 1
ATOM 4700 N N . ALA A 1 615 ? 13.878 9.134 -3.658 1.00 63.56 615 ALA A N 1
ATOM 4701 C CA . ALA A 1 615 ? 13.467 9.811 -2.430 1.00 63.56 615 ALA A CA 1
ATOM 4702 C C . ALA A 1 615 ? 14.629 10.619 -1.820 1.00 63.56 615 ALA A C 1
ATOM 4704 O O . ALA A 1 615 ? 14.417 11.714 -1.304 1.00 63.56 615 ALA A O 1
ATOM 4705 N N . ASN A 1 616 ? 15.861 10.112 -1.927 1.00 62.03 616 ASN A N 1
ATOM 4706 C CA . ASN A 1 616 ? 17.058 10.704 -1.330 1.00 62.03 616 ASN A CA 1
ATOM 4707 C C . ASN A 1 616 ? 17.716 11.787 -2.211 1.00 62.03 616 ASN A C 1
ATOM 4709 O O . ASN A 1 616 ? 18.347 12.701 -1.686 1.00 62.03 616 ASN A O 1
ATOM 4713 N N . ILE A 1 617 ? 17.532 11.735 -3.538 1.00 55.84 617 ILE A N 1
ATOM 4714 C CA . ILE A 1 617 ? 18.049 12.745 -4.481 1.00 55.84 617 ILE A CA 1
ATOM 4715 C C . ILE A 1 617 ? 17.450 14.129 -4.207 1.00 55.84 617 ILE A C 1
ATOM 4717 O O . ILE A 1 617 ? 18.140 15.120 -4.411 1.00 55.84 617 ILE A O 1
ATOM 4721 N N . GLY A 1 618 ? 16.221 14.231 -3.685 1.00 52.62 618 GLY A N 1
ATOM 4722 C CA . GLY A 1 618 ? 15.578 15.518 -3.386 1.00 52.62 618 GLY A CA 1
ATOM 4723 C C . GLY A 1 618 ? 16.434 16.476 -2.544 1.00 52.62 618 GLY A C 1
ATOM 4724 O O . GLY A 1 618 ? 16.503 17.659 -2.863 1.00 52.62 618 GLY A O 1
ATOM 4725 N N . SER A 1 619 ? 17.146 15.975 -1.528 1.00 51.28 619 SER A N 1
ATOM 4726 C CA . SER A 1 619 ? 18.054 16.796 -0.712 1.00 51.28 619 SER A CA 1
ATOM 4727 C C . SER A 1 619 ? 19.358 17.167 -1.429 1.00 51.28 619 SER A C 1
ATOM 4729 O O . SER A 1 619 ? 19.894 18.244 -1.190 1.00 51.28 619 SER A O 1
ATOM 4731 N N . ALA A 1 620 ? 19.859 16.314 -2.331 1.00 48.69 620 ALA A N 1
ATOM 4732 C CA . ALA A 1 620 ? 21.082 16.565 -3.103 1.00 48.69 620 ALA A CA 1
ATOM 4733 C C . ALA A 1 620 ? 20.845 17.485 -4.312 1.00 48.69 620 ALA A C 1
ATOM 4735 O O . ALA A 1 620 ? 21.683 18.325 -4.626 1.00 48.69 620 ALA A O 1
ATOM 4736 N N . ALA A 1 621 ? 19.685 17.367 -4.965 1.00 49.75 621 ALA A N 1
ATOM 4737 C CA . ALA A 1 621 ? 19.296 18.170 -6.120 1.00 49.75 621 ALA A CA 1
ATOM 4738 C C . ALA A 1 621 ? 19.222 19.666 -5.790 1.00 49.75 621 ALA A C 1
ATOM 4740 O O . ALA A 1 621 ? 19.428 20.484 -6.673 1.00 49.75 621 ALA A O 1
ATOM 4741 N N . ILE A 1 622 ? 18.973 20.028 -4.529 1.00 49.94 622 ILE A N 1
ATOM 4742 C CA . ILE A 1 622 ? 18.992 21.420 -4.059 1.00 49.94 622 ILE A CA 1
ATOM 4743 C C . ILE A 1 622 ? 20.424 21.948 -4.010 1.00 49.94 622 ILE A C 1
ATOM 4745 O O . ILE A 1 622 ? 20.688 23.014 -4.557 1.00 49.94 622 ILE A O 1
ATOM 4749 N N . GLY A 1 623 ? 21.346 21.179 -3.419 1.00 47.94 623 GLY A N 1
ATOM 4750 C CA . GLY A 1 623 ? 22.770 21.515 -3.418 1.00 47.94 623 GLY A CA 1
ATOM 4751 C C . GLY A 1 623 ? 23.314 21.630 -4.842 1.00 47.94 623 GLY A C 1
ATOM 4752 O O . GLY A 1 623 ? 23.999 22.589 -5.159 1.00 47.94 623 GLY A O 1
ATOM 4753 N N . ILE A 1 624 ? 22.924 20.719 -5.737 1.00 46.44 624 ILE A N 1
ATOM 4754 C CA . ILE A 1 624 ? 23.321 20.734 -7.152 1.00 46.44 624 ILE A CA 1
ATOM 4755 C C . ILE A 1 624 ? 22.682 21.903 -7.917 1.00 46.44 624 ILE A C 1
ATOM 4757 O O . ILE A 1 624 ? 23.384 22.622 -8.613 1.00 46.44 624 ILE A O 1
ATOM 4761 N N . ALA A 1 625 ? 21.372 22.136 -7.802 1.00 44.56 625 ALA A N 1
ATOM 4762 C CA . ALA A 1 625 ? 20.685 23.194 -8.547 1.00 44.56 625 ALA A CA 1
ATOM 4763 C C . ALA A 1 625 ? 21.110 24.600 -8.103 1.00 44.56 625 ALA A C 1
ATOM 4765 O O . ALA A 1 625 ? 21.217 25.491 -8.941 1.00 44.56 625 ALA A O 1
ATOM 4766 N N . LEU A 1 626 ? 21.390 24.801 -6.813 1.00 45.81 626 LEU A N 1
ATOM 4767 C CA . LEU A 1 626 ? 21.889 26.076 -6.299 1.00 45.81 626 LEU A CA 1
ATOM 4768 C C . LEU A 1 626 ? 23.391 26.260 -6.586 1.00 45.81 626 LEU A C 1
ATOM 4770 O O . LEU A 1 626 ? 23.786 27.357 -6.962 1.00 45.81 626 LEU A O 1
ATOM 4774 N N . ASN A 1 627 ? 24.215 25.205 -6.513 1.00 44.25 627 ASN A N 1
ATOM 4775 C CA . ASN A 1 627 ? 25.660 25.304 -6.783 1.00 44.25 627 ASN A CA 1
ATOM 4776 C C . ASN A 1 627 ? 26.040 25.225 -8.265 1.00 44.25 627 ASN A C 1
ATOM 4778 O O . ASN A 1 627 ? 27.137 25.633 -8.615 1.00 44.25 627 ASN A O 1
ATOM 4782 N N . ILE A 1 628 ? 25.188 24.695 -9.142 1.00 40.97 628 ILE A N 1
ATOM 4783 C CA . ILE A 1 628 ? 25.397 24.758 -10.596 1.00 40.97 628 ILE A CA 1
ATOM 4784 C C . ILE A 1 628 ? 24.661 25.972 -11.160 1.00 40.97 628 ILE A C 1
ATOM 4786 O O . ILE A 1 628 ? 25.228 26.710 -11.955 1.00 40.97 628 ILE A O 1
ATOM 4790 N N . GLY A 1 629 ? 23.424 26.227 -10.722 1.00 35.38 629 GLY A N 1
ATOM 4791 C CA . GLY A 1 629 ? 22.597 27.311 -11.252 1.00 35.38 629 GLY A CA 1
ATOM 4792 C C . GLY A 1 629 ? 23.099 28.714 -10.913 1.00 35.38 629 GLY A C 1
ATOM 4793 O O . GLY A 1 629 ? 22.951 29.604 -11.742 1.00 35.38 629 GLY A O 1
ATOM 4794 N N . VAL A 1 630 ? 23.718 28.927 -9.745 1.00 36.94 630 VAL A N 1
ATOM 4795 C CA . VAL A 1 630 ? 24.176 30.266 -9.326 1.00 36.94 630 VAL A CA 1
ATOM 4796 C C . VAL A 1 630 ? 25.555 30.623 -9.906 1.00 36.94 630 VAL A C 1
ATOM 4798 O O . VAL A 1 630 ? 25.662 31.699 -10.487 1.00 36.94 630 VAL A O 1
ATOM 4801 N N . PRO A 1 631 ? 26.579 29.743 -9.909 1.00 37.22 631 PRO A N 1
ATOM 4802 C CA . PRO A 1 631 ? 27.842 30.032 -10.590 1.00 37.22 631 PRO A CA 1
ATOM 4803 C C . PRO A 1 631 ? 27.718 30.024 -12.117 1.00 37.22 631 PRO A C 1
ATOM 4805 O O . PRO A 1 631 ? 28.398 30.802 -12.771 1.00 37.22 631 PRO A O 1
ATOM 4808 N N . MET A 1 632 ? 26.834 29.210 -12.715 1.00 31.31 632 MET A N 1
ATOM 4809 C CA . MET A 1 632 ? 26.588 29.275 -14.167 1.00 31.31 632 MET A CA 1
ATOM 4810 C C . MET A 1 632 ? 25.802 30.529 -14.561 1.00 31.31 632 MET A C 1
ATOM 4812 O O . MET A 1 632 ? 26.062 31.080 -15.626 1.00 31.31 632 MET A O 1
ATOM 4816 N N . ALA A 1 633 ? 24.887 31.022 -13.716 1.00 31.92 633 ALA A N 1
ATOM 4817 C CA . ALA A 1 633 ? 24.265 32.328 -13.933 1.00 31.92 633 ALA A CA 1
ATOM 4818 C C . ALA A 1 633 ? 25.301 33.460 -13.836 1.00 31.92 633 ALA A C 1
ATOM 4820 O O . ALA A 1 633 ? 25.273 34.360 -14.668 1.00 31.92 633 ALA A O 1
ATOM 4821 N N . ASP A 1 634 ? 26.265 33.374 -12.914 1.00 29.84 634 ASP A N 1
ATOM 4822 C CA . ASP A 1 634 ? 27.373 34.332 -12.834 1.00 29.84 634 ASP A CA 1
ATOM 4823 C C . ASP A 1 634 ? 28.364 34.200 -13.996 1.00 29.84 634 ASP A C 1
ATOM 4825 O O . ASP A 1 634 ? 28.874 35.210 -14.457 1.00 29.84 634 ASP A O 1
ATOM 4829 N N . VAL A 1 635 ? 28.619 33.012 -14.548 1.00 30.33 635 VAL A N 1
ATOM 4830 C CA . VAL A 1 635 ? 29.478 32.863 -15.741 1.00 30.33 635 VAL A CA 1
ATOM 4831 C C . VAL A 1 635 ? 28.769 33.378 -17.002 1.00 30.33 635 VAL A C 1
ATOM 4833 O O . VAL A 1 635 ? 29.390 34.055 -17.817 1.00 30.33 635 VAL A O 1
ATOM 4836 N N . VAL A 1 636 ? 27.457 33.159 -17.142 1.00 30.69 636 VAL A N 1
ATOM 4837 C CA . VAL A 1 636 ? 26.668 33.680 -18.276 1.00 30.69 636 VAL A CA 1
ATOM 4838 C C . VAL A 1 636 ? 26.442 35.197 -18.169 1.00 30.69 636 VAL A C 1
ATOM 4840 O O . VAL A 1 636 ? 26.392 35.879 -19.191 1.00 30.69 636 VAL A O 1
ATOM 4843 N N . VAL A 1 637 ? 26.382 35.761 -16.956 1.00 30.20 637 VAL A N 1
ATOM 4844 C CA . VAL A 1 637 ? 26.290 37.217 -16.731 1.00 30.20 637 VAL A CA 1
ATOM 4845 C C . VAL A 1 637 ? 27.668 37.904 -16.758 1.00 30.20 637 VAL A C 1
ATOM 4847 O O . VAL A 1 637 ? 27.752 39.042 -17.221 1.00 30.20 637 VAL A O 1
ATOM 4850 N N . ASN A 1 638 ? 28.761 37.228 -16.379 1.00 28.48 638 ASN A N 1
ATOM 4851 C CA . ASN A 1 638 ? 30.124 37.786 -16.435 1.00 28.48 638 ASN A CA 1
ATOM 4852 C C . ASN A 1 638 ? 30.760 37.752 -17.831 1.00 28.48 638 ASN A C 1
ATOM 4854 O O . ASN A 1 638 ? 31.645 38.559 -18.099 1.00 28.48 638 ASN A O 1
ATOM 4858 N N . VAL A 1 639 ? 30.269 36.927 -18.761 1.00 32.19 639 VAL A N 1
ATOM 4859 C CA . VAL A 1 639 ? 30.613 37.074 -20.191 1.00 32.19 639 VAL A CA 1
ATOM 4860 C C . VAL A 1 639 ? 29.879 38.275 -20.821 1.00 32.19 639 VAL A C 1
ATOM 4862 O O . VAL A 1 639 ? 30.327 38.821 -21.824 1.00 32.19 639 VAL A O 1
ATOM 4865 N N . GLY A 1 640 ? 28.798 38.762 -20.194 1.00 30.98 640 GLY A N 1
ATOM 4866 C CA . GLY A 1 640 ? 28.021 39.919 -20.654 1.00 30.98 640 GLY A CA 1
ATOM 4867 C C . GLY A 1 640 ? 28.348 41.266 -19.996 1.00 30.98 640 GLY A C 1
ATOM 4868 O O . GLY A 1 640 ? 27.755 42.270 -20.385 1.00 30.98 640 GLY A O 1
ATOM 4869 N N . LYS A 1 641 ? 29.243 41.339 -18.999 1.00 28.38 641 LYS A N 1
ATOM 4870 C CA . LYS A 1 641 ? 29.506 42.587 -18.250 1.00 28.38 641 LYS A CA 1
ATOM 4871 C C . LYS A 1 641 ? 30.991 42.841 -17.992 1.00 28.38 641 LYS A C 1
ATOM 4873 O O . LYS A 1 641 ? 31.438 42.978 -16.860 1.00 28.38 641 LYS A O 1
ATOM 4878 N N . VAL A 1 642 ? 31.722 43.037 -19.087 1.00 32.12 642 VAL A N 1
ATOM 4879 C CA . VAL A 1 642 ? 32.990 43.794 -19.123 1.00 32.12 642 VAL A CA 1
ATOM 4880 C C . VAL A 1 642 ? 32.750 45.320 -19.061 1.00 32.12 642 VAL A C 1
ATOM 4882 O O . VAL A 1 642 ? 33.685 46.112 -19.045 1.00 32.12 642 VAL A O 1
ATOM 4885 N N . THR A 1 643 ? 31.509 45.797 -18.936 1.00 33.31 643 THR A N 1
ATOM 4886 C CA . THR A 1 643 ? 31.208 47.238 -18.906 1.00 33.31 643 THR A CA 1
ATOM 4887 C C . THR A 1 643 ? 30.458 47.647 -17.639 1.00 33.31 643 THR A C 1
ATOM 4889 O O . THR A 1 643 ? 29.266 47.400 -17.499 1.00 33.31 643 THR A O 1
ATOM 4892 N N . LYS A 1 644 ? 31.237 48.256 -16.734 1.00 32.59 644 LYS A N 1
ATOM 4893 C CA . LYS A 1 644 ? 30.939 49.236 -15.668 1.00 32.59 644 LYS A CA 1
ATOM 4894 C C . LYS A 1 644 ? 29.545 49.251 -15.006 1.00 32.59 644 LYS A C 1
ATOM 4896 O O . LYS A 1 644 ? 28.535 49.520 -15.638 1.00 32.59 644 LYS A O 1
ATOM 4901 N N . ALA A 1 645 ? 29.620 49.203 -13.669 1.00 35.34 645 ALA A N 1
ATOM 4902 C CA . ALA A 1 645 ? 28.689 49.718 -12.657 1.00 35.34 645 ALA A CA 1
ATOM 4903 C C . ALA A 1 645 ? 27.311 49.040 -12.544 1.00 35.34 645 ALA A C 1
ATOM 4905 O O . ALA A 1 645 ? 26.487 49.160 -13.439 1.00 35.34 645 ALA A O 1
ATOM 4906 N N . TYR A 1 646 ? 27.054 48.371 -11.405 1.00 23.30 646 TYR A N 1
ATOM 4907 C CA . TYR A 1 646 ? 25.915 48.594 -10.482 1.00 23.30 646 TYR A CA 1
ATOM 4908 C C . TYR A 1 646 ? 25.884 47.533 -9.348 1.00 23.30 646 TYR A C 1
ATOM 4910 O O . TYR A 1 646 ? 26.714 46.625 -9.350 1.00 23.30 646 TYR A O 1
ATOM 4918 N N . PRO A 1 647 ? 25.048 47.723 -8.304 1.00 25.36 647 PRO A N 1
ATOM 4919 C CA . PRO A 1 647 ? 25.422 47.672 -6.899 1.00 25.36 647 PRO A CA 1
ATOM 4920 C C . PRO A 1 647 ? 25.606 46.247 -6.371 1.00 25.36 647 PRO A C 1
ATOM 4922 O O . PRO A 1 647 ? 24.931 45.300 -6.772 1.00 25.36 647 PRO A O 1
ATOM 4925 N N . THR A 1 648 ? 26.495 46.125 -5.395 1.00 26.05 648 THR A N 1
ATOM 4926 C CA . THR A 1 648 ? 26.719 44.923 -4.603 1.00 26.05 648 THR A CA 1
ATOM 4927 C C . THR A 1 648 ? 25.422 44.477 -3.920 1.00 26.05 648 THR A C 1
ATOM 4929 O O . THR A 1 648 ? 24.981 45.059 -2.927 1.00 26.05 648 THR A O 1
ATOM 4932 N N . GLN A 1 649 ? 24.803 43.400 -4.418 1.00 24.98 649 GLN A N 1
ATOM 4933 C CA . GLN A 1 649 ? 23.933 42.590 -3.567 1.00 24.98 649 GLN A CA 1
ATOM 4934 C C . GLN A 1 649 ? 24.766 42.157 -2.355 1.00 24.98 649 GLN A C 1
ATOM 4936 O O . GLN A 1 649 ? 25.872 41.632 -2.503 1.00 24.98 649 GLN A O 1
ATOM 4941 N N . LYS A 1 650 ? 24.275 42.455 -1.148 1.00 26.39 650 LYS A N 1
ATOM 4942 C CA . LYS A 1 650 ? 25.020 42.247 0.095 1.00 26.39 650 LYS A CA 1
ATOM 4943 C C . LYS A 1 650 ? 25.405 40.770 0.222 1.00 26.39 650 LYS A C 1
ATOM 4945 O O . LYS A 1 650 ? 24.560 39.900 0.401 1.00 26.39 650 LYS A O 1
ATOM 4950 N N . VAL A 1 651 ? 26.713 40.520 0.206 1.00 26.91 651 VAL A N 1
ATOM 4951 C CA . VAL A 1 651 ? 27.403 39.224 0.383 1.00 26.91 651 VAL A CA 1
ATOM 4952 C C . VAL A 1 651 ? 26.938 38.442 1.634 1.00 26.91 651 VAL A C 1
ATOM 4954 O O . VAL A 1 651 ? 27.184 37.242 1.755 1.00 26.91 651 VAL A O 1
ATOM 4957 N N . ASN A 1 652 ? 26.220 39.088 2.555 1.00 28.23 652 ASN A N 1
ATOM 4958 C CA . ASN A 1 652 ? 25.716 38.493 3.790 1.00 28.23 652 ASN A CA 1
ATOM 4959 C C . ASN A 1 652 ? 24.507 37.549 3.596 1.00 28.23 652 ASN A C 1
ATOM 4961 O O . ASN A 1 652 ? 24.412 36.569 4.334 1.00 28.23 652 ASN A O 1
ATOM 4965 N N . ASP A 1 653 ? 23.661 37.738 2.574 1.00 27.58 653 ASP A N 1
ATOM 4966 C CA . ASP A 1 653 ? 22.479 36.876 2.353 1.00 27.58 653 ASP A CA 1
ATOM 4967 C C . ASP A 1 653 ? 22.858 35.510 1.743 1.00 27.58 653 ASP A C 1
ATOM 4969 O O . ASP A 1 653 ? 22.314 34.463 2.107 1.00 27.58 653 ASP A O 1
ATOM 4973 N N . TYR A 1 654 ? 23.883 35.492 0.885 1.00 29.75 654 TYR A N 1
ATOM 4974 C CA . TYR A 1 654 ? 24.444 34.271 0.291 1.00 29.75 654 TYR A CA 1
ATOM 4975 C C . TYR A 1 654 ? 25.225 33.425 1.305 1.00 29.75 654 TYR A C 1
ATOM 4977 O O . TYR A 1 654 ? 25.211 32.190 1.242 1.00 29.75 654 TYR A O 1
ATOM 4985 N N . LYS A 1 655 ? 25.888 34.066 2.276 1.00 33.91 655 LYS A N 1
ATOM 4986 C CA . LYS A 1 655 ? 26.609 33.375 3.354 1.00 33.91 655 LYS A CA 1
ATOM 4987 C C . LYS A 1 655 ? 25.648 32.616 4.270 1.00 33.91 655 LYS A C 1
ATOM 4989 O O . LYS A 1 655 ? 25.918 31.461 4.570 1.00 33.91 655 LYS A O 1
ATOM 4994 N N . LEU A 1 656 ? 24.498 33.190 4.623 1.00 29.94 656 LEU A N 1
ATOM 4995 C CA . LEU A 1 656 ? 23.531 32.551 5.523 1.00 29.94 656 LEU A CA 1
ATOM 4996 C C . LEU A 1 656 ? 22.836 31.331 4.882 1.00 29.94 656 LEU A C 1
ATOM 4998 O O . LEU A 1 656 ? 22.709 30.278 5.510 1.00 29.94 656 LEU A O 1
ATOM 5002 N N . ILE A 1 657 ? 22.455 31.434 3.602 1.00 33.56 657 ILE A N 1
ATOM 5003 C CA . ILE A 1 657 ? 21.794 30.344 2.861 1.00 33.56 657 ILE A CA 1
ATOM 5004 C C . ILE A 1 657 ? 22.774 29.194 2.589 1.00 33.56 657 ILE A C 1
ATOM 5006 O O . ILE A 1 657 ? 22.427 28.034 2.807 1.00 33.56 657 ILE A O 1
ATOM 5010 N N . SER A 1 658 ? 24.016 29.496 2.201 1.00 36.06 658 SER A N 1
ATOM 5011 C CA . SER A 1 658 ? 25.051 28.483 1.946 1.00 36.06 658 SER A CA 1
ATOM 5012 C C . SER A 1 658 ? 25.601 27.826 3.226 1.00 36.06 658 SER A C 1
ATOM 5014 O O . SER A 1 658 ? 26.074 26.690 3.173 1.00 36.06 658 SER A O 1
ATOM 5016 N N . VAL A 1 659 ? 25.552 28.517 4.373 1.00 34.81 659 VAL A N 1
ATOM 5017 C CA . VAL A 1 659 ? 25.883 27.978 5.709 1.00 34.81 659 VAL A CA 1
ATOM 5018 C C . VAL A 1 659 ? 24.773 27.051 6.224 1.00 34.81 659 VAL A C 1
ATOM 5020 O O . VAL A 1 659 ? 25.053 26.021 6.825 1.00 34.81 659 VAL A O 1
ATOM 5023 N N . SER A 1 660 ? 23.503 27.349 5.930 1.00 36.94 660 SER A N 1
ATOM 5024 C CA . SER A 1 660 ? 22.360 26.534 6.383 1.00 36.94 660 SER A CA 1
ATOM 5025 C C . SER A 1 660 ? 22.224 25.158 5.703 1.00 36.94 660 SER A C 1
ATOM 5027 O O . SER A 1 660 ? 21.408 24.341 6.128 1.00 36.94 660 SER A O 1
ATOM 5029 N N . GLN A 1 661 ? 22.997 24.892 4.641 1.00 47.03 661 GLN A N 1
ATOM 5030 C CA . GLN A 1 661 ? 22.799 23.745 3.743 1.00 47.03 661 GLN A CA 1
ATOM 5031 C C . GLN A 1 661 ? 23.866 22.654 3.829 1.00 47.03 661 GLN A C 1
ATOM 5033 O O . GLN A 1 661 ? 23.735 21.647 3.134 1.00 47.03 661 GLN A O 1
ATOM 5038 N N . ALA A 1 662 ? 24.903 22.807 4.657 1.00 42.00 662 ALA A N 1
ATOM 5039 C CA . ALA A 1 662 ? 25.895 21.746 4.759 1.00 42.00 662 ALA A CA 1
ATOM 5040 C C . ALA A 1 662 ? 25.343 20.526 5.517 1.00 42.00 662 ALA A C 1
ATOM 5042 O O . ALA A 1 662 ? 25.715 19.418 5.170 1.00 42.00 662 ALA A O 1
ATOM 5043 N N . GLY A 1 663 ? 24.436 20.702 6.490 1.00 46.81 663 GLY A N 1
ATOM 5044 C CA . GLY A 1 663 ? 23.858 19.636 7.325 1.00 46.81 663 GLY A CA 1
ATOM 5045 C C . GLY A 1 663 ? 22.720 18.815 6.702 1.00 46.81 663 GLY A C 1
ATOM 5046 O O . GLY A 1 663 ? 22.224 19.094 5.610 1.00 46.81 663 GLY A O 1
ATOM 5047 N N . ALA A 1 664 ? 22.256 17.803 7.445 1.00 50.53 664 ALA A N 1
ATOM 5048 C CA . ALA A 1 664 ? 20.991 17.122 7.185 1.00 50.53 664 ALA A CA 1
ATOM 5049 C C . ALA A 1 664 ? 19.886 18.163 7.009 1.00 50.53 664 ALA A C 1
ATOM 5051 O O . ALA A 1 664 ? 19.587 18.897 7.953 1.00 50.53 664 ALA A O 1
ATOM 5052 N N . GLN A 1 665 ? 19.256 18.230 5.832 1.00 55.06 665 GLN A N 1
ATOM 5053 C CA . GLN A 1 665 ? 18.163 19.180 5.676 1.00 55.06 665 GLN A CA 1
ATOM 5054 C C . GLN A 1 665 ? 17.061 18.859 6.695 1.00 55.06 665 GLN A C 1
ATOM 5056 O O . GLN A 1 665 ? 16.691 17.685 6.835 1.00 55.06 665 GLN A O 1
ATOM 5061 N N . PRO A 1 666 ? 16.507 19.874 7.376 1.00 53.56 666 PRO A N 1
ATOM 5062 C CA . PRO A 1 666 ? 15.533 19.674 8.437 1.00 53.56 666 PRO A CA 1
ATOM 5063 C C . PRO A 1 666 ? 14.359 18.740 8.062 1.00 53.56 666 PRO A C 1
ATOM 5065 O O . PRO A 1 666 ? 13.884 17.945 8.876 1.00 53.56 666 PRO A O 1
ATOM 5068 N N . GLY A 1 667 ? 13.933 18.765 6.790 1.00 60.28 667 GLY A N 1
ATOM 5069 C CA . GLY A 1 667 ? 12.865 17.928 6.225 1.00 60.28 667 GLY A CA 1
ATOM 5070 C C . GLY A 1 667 ? 13.277 16.542 5.694 1.00 60.28 667 GLY A C 1
ATOM 5071 O O . GLY A 1 667 ? 12.437 15.838 5.137 1.00 60.28 667 GLY A O 1
ATOM 5072 N N . ALA A 1 668 ? 14.529 16.092 5.846 1.00 62.91 668 ALA A N 1
ATOM 5073 C CA . ALA A 1 668 ? 15.014 14.849 5.222 1.00 62.91 668 ALA A CA 1
ATOM 5074 C C . ALA A 1 668 ? 14.262 13.577 5.677 1.00 62.91 668 ALA A C 1
ATOM 5076 O O . ALA A 1 668 ? 14.161 12.603 4.927 1.00 62.91 668 ALA A O 1
ATOM 5077 N N . HIS A 1 669 ? 13.712 13.581 6.893 1.00 67.88 669 HIS A N 1
ATOM 5078 C CA . HIS A 1 669 ? 12.861 12.507 7.415 1.00 67.88 669 HIS A CA 1
ATOM 5079 C C . HIS A 1 669 ? 11.475 12.460 6.736 1.00 67.88 669 HIS A C 1
ATOM 5081 O O . HIS A 1 669 ? 10.875 11.394 6.616 1.00 67.88 669 HIS A O 1
ATOM 5087 N N . GLN A 1 670 ? 10.976 13.591 6.222 1.00 71.31 670 GLN A N 1
ATOM 5088 C CA . GLN A 1 670 ? 9.717 13.650 5.473 1.00 71.31 670 GLN A CA 1
ATOM 5089 C C . GLN A 1 670 ? 9.869 13.003 4.093 1.00 71.31 670 GLN A C 1
ATOM 5091 O O . GLN A 1 670 ? 9.012 12.222 3.684 1.00 71.31 670 GLN A O 1
ATOM 5096 N N . SER A 1 671 ? 10.978 13.281 3.396 1.00 71.06 671 SER A N 1
ATOM 5097 C CA . SER A 1 671 ? 11.315 12.624 2.122 1.00 71.06 671 SER A CA 1
ATOM 5098 C C . SER A 1 671 ? 11.468 11.108 2.321 1.00 71.06 671 SER A C 1
ATOM 5100 O O . SER A 1 671 ? 10.859 10.306 1.610 1.00 71.06 671 SER A O 1
ATOM 5102 N N . ALA A 1 672 ? 12.194 10.719 3.370 1.00 72.81 672 ALA A N 1
ATOM 5103 C CA . ALA A 1 672 ? 12.347 9.343 3.814 1.00 72.81 672 ALA A CA 1
ATOM 5104 C C . ALA A 1 672 ? 11.015 8.626 4.096 1.00 72.81 672 ALA A C 1
ATOM 5106 O O . ALA A 1 672 ? 10.873 7.460 3.725 1.00 72.81 672 ALA A O 1
ATOM 5107 N N . GLY A 1 673 ? 10.052 9.305 4.726 1.00 76.69 673 GLY A N 1
ATOM 5108 C CA . GLY A 1 673 ? 8.728 8.752 5.025 1.00 76.69 673 GLY A CA 1
ATOM 5109 C C . GLY A 1 673 ? 7.911 8.420 3.773 1.00 76.69 673 GLY A C 1
ATOM 5110 O O . GLY A 1 673 ? 7.078 7.514 3.795 1.00 76.69 673 GLY A O 1
ATOM 5111 N N . ASN A 1 674 ? 8.184 9.074 2.641 1.00 80.94 674 ASN A N 1
ATOM 5112 C CA . ASN A 1 674 ? 7.485 8.792 1.383 1.00 80.94 674 ASN A CA 1
ATOM 5113 C C . ASN A 1 674 ? 7.888 7.459 0.753 1.00 80.94 674 ASN A C 1
ATOM 5115 O O . ASN A 1 674 ? 7.223 7.007 -0.173 1.00 80.94 674 ASN A O 1
ATOM 5119 N N . ARG A 1 675 ? 8.941 6.801 1.254 1.00 79.12 675 ARG A N 1
ATOM 5120 C CA . ARG A 1 675 ? 9.338 5.471 0.780 1.00 79.12 675 ARG A CA 1
ATOM 5121 C C . ARG A 1 675 ? 8.249 4.430 0.993 1.00 79.12 675 ARG A C 1
ATOM 5123 O O . ARG A 1 675 ? 8.198 3.472 0.234 1.00 79.12 675 ARG A O 1
ATOM 5130 N N . ALA A 1 676 ? 7.408 4.579 2.017 1.00 83.38 676 ALA A N 1
ATOM 5131 C CA . ALA A 1 676 ? 6.266 3.689 2.215 1.00 83.38 676 ALA A CA 1
ATOM 5132 C C . ALA A 1 676 ? 5.267 3.805 1.054 1.00 83.38 676 ALA A C 1
ATOM 5134 O O . ALA A 1 676 ? 4.841 2.788 0.518 1.00 83.38 676 ALA A O 1
ATOM 5135 N N . ALA A 1 677 ? 4.967 5.037 0.634 1.00 84.25 677 ALA A N 1
ATOM 5136 C CA . ALA A 1 677 ? 4.018 5.335 -0.433 1.00 84.25 677 ALA A CA 1
ATOM 5137 C C . ALA A 1 677 ? 4.581 5.128 -1.847 1.00 84.25 677 ALA A C 1
ATOM 5139 O O . ALA A 1 677 ? 3.826 4.888 -2.785 1.00 84.25 677 ALA A O 1
ATOM 5140 N N . PHE A 1 678 ? 5.901 5.236 -2.019 1.00 83.25 678 PHE A N 1
ATOM 5141 C CA . PHE A 1 678 ? 6.550 5.253 -3.331 1.00 83.25 678 PHE A CA 1
ATOM 5142 C C . PHE A 1 678 ? 6.151 4.076 -4.242 1.00 83.25 678 PHE A C 1
ATOM 5144 O O . PHE A 1 678 ? 5.769 4.365 -5.375 1.00 83.25 678 PHE A O 1
ATOM 5151 N N . PRO A 1 679 ? 6.141 2.800 -3.789 1.00 82.44 679 PRO A N 1
ATOM 5152 C CA . PRO A 1 679 ? 5.784 1.671 -4.650 1.00 82.44 679 PRO A CA 1
ATOM 5153 C C . PRO A 1 679 ? 4.397 1.789 -5.302 1.00 82.44 679 PRO A C 1
ATOM 5155 O O . PRO A 1 679 ? 4.242 1.493 -6.482 1.00 82.44 679 PRO A O 1
ATOM 5158 N N . GLN A 1 680 ? 3.391 2.257 -4.560 1.00 83.81 680 GLN A N 1
ATOM 5159 C CA . GLN A 1 680 ? 2.008 2.320 -5.051 1.00 83.81 680 GLN A CA 1
ATOM 5160 C C . GLN A 1 680 ? 1.675 3.675 -5.688 1.00 83.81 680 GLN A C 1
ATOM 5162 O O . GLN A 1 680 ? 0.958 3.738 -6.680 1.00 83.81 680 GLN A O 1
ATOM 5167 N N . CYS A 1 681 ? 2.197 4.774 -5.139 1.00 82.69 681 CYS A N 1
ATOM 5168 C CA . CYS A 1 681 ? 1.782 6.122 -5.529 1.00 82.69 681 CYS A CA 1
ATOM 5169 C C . CYS A 1 681 ? 2.620 6.743 -6.654 1.00 82.69 681 CYS A C 1
ATOM 5171 O O . CYS A 1 681 ? 2.088 7.534 -7.432 1.00 82.69 681 CYS A O 1
ATOM 5173 N N . ASP A 1 682 ? 3.923 6.454 -6.706 1.00 80.12 682 ASP A N 1
ATOM 5174 C CA . ASP A 1 682 ? 4.857 7.108 -7.635 1.00 80.12 682 ASP A CA 1
ATOM 5175 C C . ASP A 1 682 ? 5.510 6.096 -8.601 1.00 80.12 682 ASP A C 1
ATOM 5177 O O . ASP A 1 682 ? 5.706 6.408 -9.772 1.00 80.12 682 ASP A O 1
ATOM 5181 N N . MET A 1 683 ? 5.812 4.878 -8.141 1.00 81.56 683 MET A N 1
ATOM 5182 C CA . MET A 1 683 ? 6.498 3.836 -8.913 1.00 81.56 683 MET A CA 1
ATOM 5183 C C . MET A 1 683 ? 5.568 3.105 -9.877 1.00 81.56 683 MET A C 1
ATOM 5185 O O . MET A 1 683 ? 5.911 2.981 -11.046 1.00 81.56 683 MET A O 1
ATOM 5189 N N . GLN A 1 684 ? 4.398 2.645 -9.426 1.00 85.69 684 GLN A N 1
ATOM 5190 C CA . GLN A 1 684 ? 3.457 1.930 -10.291 1.00 85.69 684 GLN A CA 1
ATOM 5191 C C . GLN A 1 684 ? 3.120 2.714 -11.581 1.00 85.69 684 GLN A C 1
ATOM 5193 O O . GLN A 1 684 ? 3.300 2.143 -12.656 1.00 85.69 684 GLN A O 1
ATOM 5198 N N . PRO A 1 685 ? 2.775 4.020 -11.538 1.00 82.50 685 PRO A N 1
ATOM 5199 C CA . PRO A 1 685 ? 2.556 4.798 -12.760 1.00 82.50 685 PRO A CA 1
ATOM 5200 C C . PRO A 1 685 ? 3.799 4.909 -13.657 1.00 82.50 685 PRO A C 1
ATOM 5202 O O . PRO A 1 685 ? 3.679 4.938 -14.878 1.00 82.50 685 PRO A O 1
ATOM 5205 N N . LEU A 1 686 ? 5.006 4.976 -13.075 1.00 76.19 686 LEU A N 1
ATOM 5206 C CA . LEU A 1 686 ? 6.250 4.988 -13.853 1.00 76.19 686 LEU A CA 1
ATOM 5207 C C . LEU A 1 686 ? 6.483 3.658 -14.571 1.00 76.19 686 LEU A C 1
ATOM 5209 O O . LEU A 1 686 ? 6.953 3.668 -15.707 1.00 76.19 686 LEU A O 1
ATOM 5213 N N . LEU A 1 687 ? 6.184 2.539 -13.906 1.00 81.38 687 LEU A N 1
ATOM 5214 C CA . LEU A 1 687 ? 6.309 1.195 -14.464 1.00 81.38 687 LEU A CA 1
ATOM 5215 C C . LEU A 1 687 ? 5.280 0.961 -15.574 1.00 81.38 687 LEU A C 1
ATOM 5217 O O . LEU A 1 687 ? 5.662 0.488 -16.641 1.00 81.38 687 LEU A O 1
ATOM 5221 N N . GLU A 1 688 ? 4.031 1.388 -15.381 1.00 84.50 688 GLU A N 1
ATOM 5222 C CA . GLU A 1 688 ? 2.987 1.354 -16.417 1.00 84.50 688 GLU A CA 1
ATOM 5223 C C . GLU A 1 688 ? 3.413 2.137 -17.671 1.00 84.50 688 GLU A C 1
ATOM 5225 O O . GLU A 1 688 ? 3.179 1.704 -18.793 1.00 84.50 688 GLU A O 1
ATOM 5230 N N . GLU A 1 689 ? 4.131 3.253 -17.516 1.00 78.94 689 GLU A N 1
ATOM 5231 C CA . GLU A 1 689 ? 4.662 4.021 -18.651 1.00 78.94 689 GLU A CA 1
ATOM 5232 C C . GLU A 1 689 ? 5.831 3.356 -19.375 1.00 78.94 689 GLU A C 1
ATOM 5234 O O . GLU A 1 689 ? 6.172 3.772 -20.484 1.00 78.94 689 GLU A O 1
ATOM 5239 N N . THR A 1 690 ? 6.456 2.344 -18.777 1.00 76.06 690 THR A N 1
ATOM 5240 C CA . THR A 1 690 ? 7.459 1.531 -19.472 1.00 76.06 690 THR A CA 1
ATOM 5241 C C . THR A 1 690 ? 6.848 0.373 -20.250 1.00 76.06 690 THR A C 1
ATOM 5243 O O . THR A 1 690 ? 7.561 -0.204 -21.061 1.00 76.06 690 THR A O 1
ATOM 5246 N N . GLU A 1 691 ? 5.569 0.052 -20.040 1.00 82.69 691 GLU A N 1
ATOM 5247 C CA . GLU A 1 691 ? 4.902 -1.044 -20.745 1.00 82.69 691 GLU A CA 1
ATOM 5248 C C . GLU A 1 691 ? 4.580 -0.665 -22.198 1.00 82.69 691 GLU A C 1
ATOM 5250 O O . GLU A 1 691 ? 4.214 0.475 -22.492 1.00 82.69 691 GLU A O 1
ATOM 5255 N N . LEU A 1 692 ? 4.751 -1.624 -23.106 1.00 79.94 692 LEU A N 1
ATOM 5256 C CA . LEU A 1 692 ? 4.373 -1.501 -24.513 1.00 79.94 692 LEU A CA 1
ATOM 5257 C C . LEU A 1 692 ? 2.842 -1.506 -24.669 1.00 79.94 692 LEU A C 1
ATOM 5259 O O . LEU A 1 692 ? 2.128 -2.018 -23.807 1.00 79.94 692 LEU A O 1
ATOM 5263 N N . GLU A 1 693 ? 2.339 -0.938 -25.772 1.00 79.50 693 GLU A N 1
ATOM 5264 C CA . GLU A 1 693 ? 0.896 -0.938 -26.083 1.00 79.50 693 GLU A CA 1
ATOM 5265 C C . GLU A 1 693 ? 0.357 -2.363 -26.261 1.00 79.50 693 GLU A C 1
ATOM 5267 O O . GLU A 1 693 ? -0.705 -2.696 -25.736 1.00 79.50 693 GLU A O 1
ATOM 5272 N N . GLU A 1 694 ? 1.121 -3.219 -26.944 1.00 81.44 694 GLU A N 1
ATOM 5273 C CA . GLU A 1 694 ? 0.862 -4.654 -26.986 1.00 81.44 694 GLU A CA 1
ATOM 5274 C C . GLU A 1 694 ? 1.482 -5.328 -25.753 1.00 81.44 694 GLU A C 1
ATOM 5276 O O . GLU A 1 694 ? 2.686 -5.180 -25.502 1.00 81.44 694 GLU A O 1
ATOM 5281 N N . PRO A 1 695 ? 0.690 -6.066 -24.953 1.00 81.25 695 PRO A N 1
ATOM 5282 C CA . PRO A 1 695 ? 1.205 -6.712 -23.760 1.00 81.25 695 PRO A CA 1
ATOM 5283 C C . PRO A 1 695 ? 2.220 -7.794 -24.138 1.00 81.25 695 PRO A C 1
ATOM 5285 O O . PRO A 1 695 ? 1.982 -8.604 -25.031 1.00 81.25 695 PRO A O 1
ATOM 5288 N N . ALA A 1 696 ? 3.339 -7.841 -23.410 1.00 82.81 696 ALA A N 1
ATOM 5289 C CA . ALA A 1 696 ? 4.312 -8.919 -23.560 1.00 82.81 696 ALA A CA 1
ATOM 5290 C C . ALA A 1 696 ? 3.637 -10.294 -23.354 1.00 82.81 696 ALA A C 1
ATOM 5292 O O . ALA A 1 696 ? 2.783 -10.416 -22.465 1.00 82.81 696 ALA A O 1
ATOM 5293 N N . PRO A 1 697 ? 4.022 -11.318 -24.137 1.00 85.19 697 PRO A N 1
ATOM 5294 C CA . PRO A 1 697 ? 3.343 -12.606 -24.139 1.00 85.19 697 PRO A CA 1
ATOM 5295 C C . PRO A 1 697 ? 3.532 -13.367 -22.823 1.00 85.19 697 PRO A C 1
ATOM 5297 O O . PRO A 1 697 ? 4.498 -13.157 -22.078 1.00 85.19 697 PRO A O 1
ATOM 5300 N N . GLU A 1 698 ? 2.593 -14.272 -22.556 1.00 86.56 698 GLU A N 1
ATOM 5301 C CA . GLU A 1 698 ? 2.746 -15.347 -21.578 1.00 86.56 698 GLU A CA 1
ATOM 5302 C C . GLU A 1 698 ? 3.098 -16.633 -22.328 1.00 86.56 698 GLU A C 1
ATOM 5304 O O . GLU A 1 698 ? 2.457 -16.952 -23.328 1.00 86.56 698 GLU A O 1
ATOM 5309 N N . HIS A 1 699 ? 4.106 -17.366 -21.853 1.00 85.44 699 HIS A N 1
ATOM 5310 C CA . HIS A 1 699 ? 4.478 -18.657 -22.439 1.00 85.44 699 HIS A CA 1
ATOM 5311 C C . HIS A 1 699 ? 3.947 -19.798 -21.583 1.00 85.44 699 HIS A C 1
ATOM 5313 O O . HIS A 1 699 ? 4.012 -19.738 -20.353 1.00 85.44 699 HIS A O 1
ATOM 5319 N N . HIS A 1 700 ? 3.436 -20.838 -22.239 1.00 83.62 700 HIS A N 1
ATOM 5320 C CA . HIS A 1 700 ? 2.917 -22.035 -21.590 1.00 83.62 700 HIS A CA 1
ATOM 5321 C C . HIS A 1 700 ? 3.864 -23.204 -21.836 1.00 83.62 700 HIS A C 1
ATOM 5323 O O . HIS A 1 700 ? 4.141 -23.555 -22.977 1.00 83.62 700 HIS A O 1
ATOM 5329 N N . LEU A 1 701 ? 4.343 -23.793 -20.749 1.00 81.50 701 LEU A N 1
ATOM 5330 C CA . LEU A 1 701 ? 5.097 -25.030 -20.717 1.00 81.50 701 LEU A CA 1
ATOM 5331 C C . LEU A 1 701 ? 4.197 -26.148 -20.177 1.00 81.50 701 LEU A C 1
ATOM 5333 O O . LEU A 1 701 ? 3.678 -26.041 -19.064 1.00 81.50 701 LEU A O 1
ATOM 5337 N N . GLN A 1 702 ? 4.013 -27.207 -20.960 1.00 79.88 702 GLN A N 1
ATOM 5338 C CA . GLN A 1 702 ? 3.315 -28.422 -20.537 1.00 79.88 702 GLN A CA 1
ATOM 5339 C C . GLN A 1 702 ? 4.335 -29.550 -20.385 1.00 79.88 702 GLN A C 1
ATOM 5341 O O . GLN A 1 702 ? 5.137 -29.779 -21.289 1.00 79.88 702 GLN A O 1
ATOM 5346 N N . LEU A 1 703 ? 4.312 -30.221 -19.236 1.00 79.81 703 LEU A N 1
ATOM 5347 C CA . LEU A 1 703 ? 5.194 -31.330 -18.890 1.00 79.81 703 LEU A CA 1
ATOM 5348 C C . LEU A 1 703 ? 4.356 -32.519 -18.426 1.00 79.81 703 LEU A C 1
ATOM 5350 O O . LEU A 1 703 ? 3.564 -32.390 -17.495 1.00 79.81 703 LEU A O 1
ATOM 5354 N N . ALA A 1 704 ? 4.569 -33.675 -19.046 1.00 73.88 704 ALA A N 1
ATOM 5355 C CA . ALA A 1 704 ? 4.121 -34.957 -18.520 1.00 73.88 704 ALA A CA 1
ATOM 5356 C C . ALA A 1 704 ? 5.312 -35.603 -17.806 1.00 73.88 704 ALA A C 1
ATOM 5358 O O . ALA A 1 704 ? 6.356 -35.784 -18.431 1.00 73.88 704 ALA A O 1
ATOM 5359 N N . LEU A 1 705 ? 5.183 -35.876 -16.505 1.00 70.44 705 LEU A N 1
ATOM 5360 C CA . LEU A 1 705 ? 6.281 -36.369 -15.671 1.00 70.44 705 LEU A CA 1
ATOM 5361 C C . LEU A 1 705 ? 5.930 -37.701 -15.016 1.00 70.44 705 LEU A C 1
ATOM 5363 O O . LEU A 1 705 ? 4.875 -37.843 -14.393 1.00 70.44 705 LEU A O 1
ATOM 5367 N N . GLU A 1 706 ? 6.887 -38.625 -15.038 1.00 60.00 706 GLU A N 1
ATOM 5368 C CA . GLU A 1 706 ? 6.888 -39.832 -14.210 1.00 60.00 706 GLU A CA 1
ATOM 5369 C C . GLU A 1 706 ? 7.503 -39.506 -12.831 1.00 60.00 706 GLU A C 1
ATOM 5371 O O . GLU A 1 706 ? 8.607 -39.921 -12.492 1.00 60.00 706 GLU A O 1
ATOM 5376 N N . GLY A 1 707 ? 6.816 -38.675 -12.036 1.00 62.34 707 GLY A N 1
ATOM 5377 C CA . GLY A 1 707 ? 7.238 -38.298 -10.675 1.00 62.34 707 GLY A CA 1
ATOM 5378 C C . GLY A 1 707 ? 7.009 -36.825 -10.310 1.00 62.34 707 GLY A C 1
ATOM 5379 O O . GLY A 1 707 ? 6.665 -36.008 -11.155 1.00 62.34 707 GLY A O 1
ATOM 5380 N N . ASN A 1 708 ? 7.211 -36.475 -9.030 1.00 61.94 708 ASN A N 1
ATOM 5381 C CA . ASN A 1 708 ? 6.822 -35.170 -8.449 1.00 61.94 708 ASN A CA 1
ATOM 5382 C C . ASN A 1 708 ? 7.916 -34.076 -8.486 1.00 61.94 708 ASN A C 1
ATOM 5384 O O . ASN A 1 708 ? 7.687 -32.954 -8.017 1.00 61.94 708 ASN A O 1
ATOM 5388 N N . VAL A 1 709 ? 9.113 -34.394 -8.994 1.00 65.06 709 VAL A N 1
ATOM 5389 C CA . VAL A 1 709 ? 10.275 -33.490 -9.038 1.00 65.06 709 VAL A CA 1
ATOM 5390 C C . VAL A 1 709 ? 10.773 -33.370 -10.475 1.00 65.06 709 VAL A C 1
ATOM 5392 O O . VAL A 1 709 ? 10.991 -34.375 -11.142 1.00 65.06 709 VAL A O 1
ATOM 5395 N N . LEU A 1 710 ? 10.997 -32.134 -10.927 1.00 75.06 710 LEU A N 1
ATOM 5396 C CA . LEU A 1 710 ? 11.598 -31.836 -12.227 1.00 75.06 710 LEU A CA 1
ATOM 5397 C C . LEU A 1 710 ? 13.067 -32.272 -12.232 1.00 75.06 710 LEU A C 1
ATOM 5399 O O . LEU A 1 710 ? 13.914 -31.577 -11.682 1.00 75.06 710 LEU A O 1
ATOM 5403 N N . GLN A 1 711 ? 13.392 -33.422 -12.821 1.00 72.88 711 GLN A N 1
ATOM 5404 C CA . GLN A 1 711 ? 14.792 -33.825 -12.940 1.00 72.88 711 GLN A CA 1
ATOM 5405 C C . GLN A 1 711 ? 15.428 -33.176 -14.178 1.00 72.88 711 GLN A C 1
ATOM 5407 O O . GLN A 1 711 ? 14.911 -33.356 -15.280 1.00 72.88 711 GLN A O 1
ATOM 5412 N N . PRO A 1 712 ? 16.577 -32.480 -14.054 1.00 65.44 712 PRO A N 1
ATOM 5413 C CA . PRO A 1 712 ? 17.240 -31.839 -15.198 1.00 65.44 712 PRO A CA 1
ATOM 5414 C C . PRO A 1 712 ? 17.625 -32.824 -16.312 1.00 65.44 712 PRO A C 1
ATOM 5416 O O . PRO A 1 712 ? 17.749 -32.448 -17.477 1.00 65.44 712 PRO A O 1
ATOM 5419 N N . ASN A 1 713 ? 17.829 -34.094 -15.947 1.00 73.50 713 ASN A N 1
ATOM 5420 C CA . ASN A 1 713 ? 18.254 -35.151 -16.857 1.00 73.50 713 ASN A CA 1
ATOM 5421 C C . ASN A 1 713 ? 17.097 -35.910 -17.522 1.00 73.50 713 ASN A C 1
ATOM 5423 O O . ASN A 1 713 ? 17.375 -36.696 -18.426 1.00 73.50 713 ASN A O 1
ATOM 5427 N N . ASP A 1 714 ? 15.849 -35.664 -17.116 1.00 80.00 714 ASP A N 1
ATOM 5428 C CA . ASP A 1 714 ? 14.662 -36.263 -17.725 1.00 80.00 714 ASP A CA 1
ATOM 5429 C C . ASP A 1 714 ? 14.484 -35.741 -19.161 1.00 80.00 714 ASP A C 1
ATOM 5431 O O . ASP A 1 714 ? 14.487 -34.532 -19.413 1.00 80.00 714 ASP A O 1
ATOM 5435 N N . GLU A 1 715 ? 14.349 -36.657 -20.118 1.00 77.69 715 GLU A N 1
ATOM 5436 C CA . GLU A 1 715 ? 14.185 -36.326 -21.533 1.00 77.69 715 GLU A CA 1
ATOM 5437 C C . GLU A 1 715 ? 12.904 -35.517 -21.794 1.00 77.69 715 GLU A C 1
ATOM 5439 O O . GLU A 1 715 ? 12.923 -34.610 -22.631 1.00 77.69 715 GLU A O 1
ATOM 5444 N N . ALA A 1 716 ? 11.824 -35.752 -21.037 1.00 78.25 716 ALA A N 1
ATOM 5445 C CA . ALA A 1 716 ? 10.592 -34.968 -21.148 1.00 78.25 716 ALA A CA 1
ATOM 5446 C C . ALA A 1 716 ? 10.819 -33.505 -20.729 1.00 78.25 716 ALA A C 1
ATOM 5448 O O . ALA A 1 716 ? 10.392 -32.574 -21.420 1.00 78.25 716 ALA A O 1
ATOM 5449 N N . VAL A 1 717 ? 11.562 -33.294 -19.637 1.00 82.19 717 VAL A N 1
ATOM 5450 C CA . VAL A 1 717 ? 11.929 -31.960 -19.137 1.00 82.19 717 VAL A CA 1
ATOM 5451 C C . VAL A 1 717 ? 12.859 -31.248 -20.119 1.00 82.19 717 VAL A C 1
ATOM 5453 O O . VAL A 1 717 ? 12.606 -30.093 -20.470 1.00 82.19 717 VAL A O 1
ATOM 5456 N N . LYS A 1 718 ? 13.898 -31.929 -20.624 1.00 82.06 718 LYS A N 1
ATOM 5457 C CA . LYS A 1 718 ? 14.827 -31.363 -21.618 1.00 82.06 718 LYS A CA 1
ATOM 5458 C C . LYS A 1 718 ? 14.114 -30.946 -22.898 1.00 82.06 718 LYS A C 1
ATOM 5460 O O . LYS A 1 718 ? 14.355 -29.844 -23.396 1.00 82.06 718 LYS A O 1
ATOM 5465 N N . LEU A 1 719 ? 13.240 -31.802 -23.433 1.00 82.31 719 LEU A N 1
ATOM 5466 C CA . LEU A 1 719 ? 12.513 -31.531 -24.672 1.00 82.31 719 LEU A CA 1
ATOM 5467 C C . LEU A 1 719 ? 11.605 -30.308 -24.521 1.00 82.31 719 LEU A C 1
ATOM 5469 O O . LEU A 1 719 ? 11.601 -29.423 -25.378 1.00 82.31 719 LEU A O 1
ATOM 5473 N N . ALA A 1 720 ? 10.872 -30.229 -23.414 1.00 83.44 720 ALA A N 1
ATOM 5474 C CA . ALA A 1 720 ? 9.952 -29.132 -23.168 1.00 83.44 720 ALA A CA 1
ATOM 5475 C C . ALA A 1 720 ? 10.684 -27.813 -22.870 1.00 83.44 720 ALA A C 1
ATOM 5477 O O . ALA A 1 720 ? 10.286 -26.767 -23.382 1.00 83.44 720 ALA A O 1
ATOM 5478 N N . LEU A 1 721 ? 11.788 -27.842 -22.111 1.00 84.75 721 LEU A N 1
ATOM 5479 C CA . LEU A 1 721 ? 12.640 -26.664 -21.912 1.00 84.75 721 LEU A CA 1
ATOM 5480 C C . LEU A 1 721 ? 13.254 -26.188 -23.227 1.00 84.75 721 LEU A C 1
ATOM 5482 O O . LEU A 1 721 ? 13.283 -24.985 -23.475 1.00 84.75 721 LEU A O 1
ATOM 5486 N N . LYS A 1 722 ? 13.692 -27.105 -24.096 1.00 85.06 722 LYS A N 1
ATOM 5487 C CA . LYS A 1 722 ? 14.175 -26.761 -25.437 1.00 85.06 722 LYS A CA 1
ATOM 5488 C C . LYS A 1 722 ? 13.079 -26.089 -26.268 1.00 85.06 722 LYS A C 1
ATOM 5490 O O . LYS A 1 722 ? 13.325 -25.026 -26.829 1.00 85.06 722 LYS A O 1
ATOM 5495 N N . GLY A 1 723 ? 11.865 -26.646 -26.273 1.00 83.12 723 GLY A N 1
ATOM 5496 C CA . GLY A 1 723 ? 10.704 -26.030 -26.923 1.00 83.12 723 GLY A CA 1
ATOM 5497 C C . GLY A 1 723 ? 10.397 -24.631 -26.377 1.00 83.12 723 GLY A C 1
ATOM 5498 O O . GLY A 1 723 ? 10.213 -23.689 -27.147 1.00 83.12 723 GLY A O 1
ATOM 5499 N N . LEU A 1 724 ? 10.453 -24.454 -25.052 1.00 85.31 724 LEU A N 1
ATOM 5500 C CA . LEU A 1 724 ? 10.312 -23.145 -24.415 1.00 85.31 724 LEU A CA 1
ATOM 5501 C C . LEU A 1 724 ? 11.426 -22.181 -24.840 1.00 85.31 724 LEU A C 1
ATOM 5503 O O . LEU A 1 724 ? 11.141 -21.016 -25.099 1.00 85.31 724 LEU A O 1
ATOM 5507 N N . MET A 1 725 ? 12.682 -22.629 -24.924 1.00 87.88 725 MET A N 1
ATOM 5508 C CA . MET A 1 725 ? 13.796 -21.793 -25.387 1.00 87.88 725 MET A CA 1
ATOM 5509 C C . MET A 1 725 ? 13.617 -21.357 -26.842 1.00 87.88 725 MET A C 1
ATOM 5511 O O . MET A 1 725 ? 13.941 -20.214 -27.169 1.00 87.88 725 MET A O 1
ATOM 5515 N N . ASP A 1 726 ? 13.077 -22.223 -27.698 1.00 84.75 726 ASP A N 1
ATOM 5516 C CA . ASP A 1 726 ? 12.767 -21.893 -29.090 1.00 84.75 726 ASP A CA 1
ATOM 5517 C C . ASP A 1 726 ? 11.615 -20.880 -29.182 1.00 84.75 726 ASP A C 1
ATOM 5519 O O . ASP A 1 726 ? 11.694 -19.920 -29.952 1.00 84.75 726 ASP A O 1
ATOM 5523 N N . ASP A 1 727 ? 10.574 -21.033 -28.361 1.00 82.81 727 ASP A N 1
ATOM 5524 C CA . ASP A 1 727 ? 9.441 -20.104 -28.303 1.00 82.81 727 ASP A CA 1
ATOM 5525 C C . ASP A 1 727 ? 9.819 -18.743 -27.729 1.00 82.81 727 ASP A C 1
ATOM 5527 O O . ASP A 1 727 ? 9.469 -17.706 -28.296 1.00 82.81 727 ASP A O 1
ATOM 5531 N N . LEU A 1 728 ? 10.588 -18.728 -26.643 1.00 82.44 728 LEU A N 1
ATOM 5532 C CA . LEU A 1 728 ? 11.210 -17.515 -26.131 1.00 82.44 728 LEU A CA 1
ATOM 5533 C C . LEU A 1 728 ? 12.137 -16.914 -27.202 1.00 82.44 728 LEU A C 1
ATOM 5535 O O . LEU A 1 728 ? 12.134 -15.712 -27.449 1.00 82.44 728 LEU A O 1
ATOM 5539 N N . GLY A 1 729 ? 12.838 -17.753 -27.963 1.00 76.19 729 GLY A N 1
ATOM 5540 C CA . GLY A 1 729 ? 13.621 -17.357 -29.128 1.00 76.19 729 GLY A CA 1
ATOM 5541 C C . GLY A 1 729 ? 12.840 -16.578 -30.201 1.00 76.19 729 GLY A C 1
ATOM 5542 O O . GLY A 1 729 ? 13.448 -15.832 -30.971 1.00 76.19 729 GLY A O 1
ATOM 5543 N N . LYS A 1 730 ? 11.512 -16.662 -30.262 1.00 80.81 730 LYS A N 1
ATOM 5544 C CA . LYS A 1 730 ? 10.706 -15.915 -31.246 1.00 80.81 730 LYS A CA 1
ATOM 5545 C C . LYS A 1 730 ? 10.354 -14.498 -30.787 1.00 80.81 730 LYS A C 1
ATOM 5547 O O . LYS A 1 730 ? 9.908 -13.692 -31.598 1.00 80.81 730 LYS A O 1
ATOM 5552 N N . VAL A 1 731 ? 10.536 -14.186 -29.503 1.00 82.81 731 VAL A N 1
ATOM 5553 C CA . VAL A 1 731 ? 10.009 -12.968 -28.884 1.00 82.81 731 VAL A CA 1
ATOM 5554 C C . VAL A 1 731 ? 11.140 -12.038 -28.461 1.00 82.81 731 VAL A C 1
ATOM 5556 O O . VAL A 1 731 ? 11.930 -12.341 -27.574 1.00 82.81 731 VAL A O 1
ATOM 5559 N N . ASP A 1 732 ? 11.160 -10.822 -28.998 1.00 84.06 732 ASP A N 1
ATOM 5560 C CA . ASP A 1 732 ? 12.217 -9.854 -28.684 1.00 84.06 732 ASP A CA 1
ATOM 5561 C C . ASP A 1 732 ? 12.007 -9.104 -27.341 1.00 84.06 732 ASP A C 1
ATOM 5563 O O . ASP A 1 732 ? 12.617 -8.059 -27.098 1.00 84.06 732 ASP A O 1
ATOM 5567 N N . VAL A 1 733 ? 11.093 -9.544 -26.474 1.00 87.00 733 VAL A N 1
ATOM 5568 C CA . VAL A 1 733 ? 10.803 -8.939 -25.158 1.00 87.00 733 VAL A CA 1
ATOM 5569 C C . VAL A 1 733 ? 10.792 -9.994 -24.066 1.00 87.00 733 VAL A C 1
ATOM 5571 O O . VAL A 1 733 ? 10.422 -11.133 -24.318 1.00 87.00 733 VAL A O 1
ATOM 5574 N N . VAL A 1 734 ? 11.177 -9.609 -22.842 1.00 87.00 734 VAL A N 1
ATOM 5575 C CA . VAL A 1 734 ? 11.035 -10.481 -21.663 1.00 87.00 734 VAL A CA 1
ATOM 5576 C C . VAL A 1 734 ? 9.551 -10.821 -21.493 1.00 87.00 734 VAL A C 1
ATOM 5578 O O . VAL A 1 734 ? 8.742 -9.886 -21.461 1.00 87.00 734 VAL A O 1
ATOM 5581 N N . PRO A 1 735 ? 9.183 -12.106 -21.378 1.00 90.19 735 PRO A N 1
ATOM 5582 C CA . PRO A 1 735 ? 7.788 -12.496 -21.252 1.00 90.19 735 PRO A CA 1
ATOM 5583 C C . PRO A 1 735 ? 7.183 -11.963 -19.955 1.00 90.19 735 PRO A C 1
ATOM 5585 O O . PRO A 1 735 ? 7.869 -11.779 -18.945 1.00 90.19 735 PRO A O 1
ATOM 5588 N N . ARG A 1 736 ? 5.877 -11.697 -19.983 1.00 90.00 736 ARG A N 1
ATOM 5589 C CA . ARG A 1 736 ? 5.141 -11.186 -18.819 1.00 90.00 736 ARG A CA 1
ATOM 5590 C C . ARG A 1 736 ? 4.994 -12.253 -17.744 1.00 90.00 736 ARG A C 1
ATOM 5592 O O . ARG A 1 736 ? 5.110 -11.948 -16.555 1.00 90.00 736 ARG A O 1
ATOM 5599 N N . GLY A 1 737 ? 4.757 -13.486 -18.165 1.00 89.25 737 GLY A N 1
ATOM 5600 C CA . GLY A 1 737 ? 4.599 -14.616 -17.273 1.00 89.25 737 GLY A CA 1
ATOM 5601 C C . GLY A 1 737 ? 4.913 -15.942 -17.943 1.00 89.25 737 GLY A C 1
ATOM 5602 O O . GLY A 1 737 ? 4.969 -16.047 -19.169 1.00 89.25 737 GLY A O 1
ATOM 5603 N N . LEU A 1 738 ? 5.133 -16.940 -17.098 1.00 89.12 738 LEU A N 1
ATOM 5604 C CA . LEU A 1 738 ? 5.327 -18.332 -17.471 1.00 89.12 738 LEU A CA 1
ATOM 5605 C C . LEU A 1 738 ? 4.217 -19.139 -16.808 1.00 89.12 738 LEU A C 1
ATOM 5607 O O . LEU A 1 738 ? 3.959 -18.978 -15.612 1.00 89.12 738 LEU A O 1
ATOM 5611 N N . ARG A 1 739 ? 3.555 -19.988 -17.582 1.00 87.44 739 ARG A N 1
ATOM 5612 C CA . ARG A 1 739 ? 2.590 -20.959 -17.083 1.00 87.44 739 ARG A CA 1
ATOM 5613 C C . ARG A 1 739 ? 3.208 -22.337 -17.205 1.00 87.44 739 ARG A C 1
ATOM 5615 O O . ARG A 1 739 ? 3.636 -22.704 -18.291 1.00 87.44 739 ARG A O 1
ATOM 5622 N N . LEU A 1 740 ? 3.254 -23.069 -16.106 1.00 85.31 740 LEU A N 1
ATOM 5623 C CA . LEU A 1 740 ? 3.713 -24.446 -16.054 1.00 85.31 740 LEU A CA 1
ATOM 5624 C C . LEU A 1 740 ? 2.509 -25.337 -15.753 1.00 85.31 740 LEU A C 1
ATOM 5626 O O . LEU A 1 740 ? 1.765 -25.061 -14.815 1.00 85.31 740 LEU A O 1
ATOM 5630 N N . THR A 1 741 ? 2.319 -26.382 -16.545 1.00 84.12 741 THR A N 1
ATOM 5631 C CA . THR A 1 741 ? 1.334 -27.430 -16.274 1.00 84.12 741 THR A CA 1
ATOM 5632 C C . THR A 1 741 ? 2.062 -28.755 -16.162 1.00 84.12 741 THR A C 1
ATOM 5634 O O . THR A 1 741 ? 2.696 -29.173 -17.130 1.00 84.12 741 THR A O 1
ATOM 5637 N N . LEU A 1 742 ? 1.975 -29.386 -14.993 1.00 80.94 742 LEU A N 1
ATOM 5638 C CA . LEU A 1 742 ? 2.495 -30.725 -14.740 1.00 80.94 742 LEU A CA 1
ATOM 5639 C C . LEU A 1 742 ? 1.343 -31.724 -14.802 1.00 80.94 742 LEU A C 1
ATOM 5641 O O . LEU A 1 742 ? 0.298 -31.499 -14.192 1.00 80.94 742 LEU A O 1
ATOM 5645 N N . GLN A 1 743 ? 1.532 -32.803 -15.550 1.00 77.50 743 GLN A N 1
ATOM 5646 C CA . GLN A 1 743 ? 0.627 -33.944 -15.596 1.00 77.50 743 GLN A CA 1
ATOM 5647 C C . GLN A 1 743 ? 1.328 -35.136 -14.956 1.00 77.50 743 GLN A C 1
ATOM 5649 O O . GLN A 1 743 ? 2.388 -35.555 -15.431 1.00 77.50 743 GLN A O 1
ATOM 5654 N N . HIS A 1 744 ? 0.729 -35.668 -13.893 1.00 69.12 744 HIS A N 1
ATOM 5655 C CA . HIS A 1 744 ? 1.220 -36.852 -13.199 1.00 69.12 744 HIS A CA 1
ATOM 5656 C C . HIS A 1 744 ? 0.251 -38.029 -13.382 1.00 69.12 744 HIS A C 1
ATOM 5658 O O . HIS A 1 744 ? -0.973 -37.828 -13.374 1.00 69.12 744 HIS A O 1
ATOM 5664 N N . PRO A 1 745 ? 0.762 -39.266 -13.528 1.00 57.38 745 PRO A N 1
ATOM 5665 C CA . PRO A 1 745 ? -0.068 -40.452 -13.367 1.00 57.38 745 PRO A CA 1
ATOM 5666 C C . PRO A 1 745 ? -0.598 -40.503 -11.924 1.00 57.38 745 PRO A C 1
ATOM 5668 O O . PRO A 1 745 ? 0.135 -40.199 -10.981 1.00 57.38 745 PRO A O 1
ATOM 5671 N N . ALA A 1 746 ? -1.880 -40.842 -11.753 1.00 48.91 746 ALA A N 1
ATOM 5672 C CA . ALA A 1 746 ? -2.498 -40.960 -10.432 1.00 48.91 746 ALA A CA 1
ATOM 5673 C C . ALA A 1 746 ? -1.708 -41.952 -9.560 1.00 48.91 746 ALA A C 1
ATOM 5675 O O . ALA A 1 746 ? -1.266 -42.974 -10.089 1.00 48.91 746 ALA A O 1
ATOM 5676 N N . PRO A 1 747 ? -1.545 -41.711 -8.246 1.00 47.94 747 PRO A N 1
ATOM 5677 C CA . PRO A 1 747 ? -0.950 -42.711 -7.370 1.00 47.94 747 PRO A CA 1
ATOM 5678 C C . PRO A 1 747 ? -1.802 -43.986 -7.401 1.00 47.94 747 PRO A C 1
ATOM 5680 O O . PRO A 1 747 ? -3.015 -43.920 -7.187 1.00 47.94 747 PRO A O 1
ATOM 5683 N N . ASP A 1 748 ? -1.171 -45.134 -7.663 1.00 43.00 748 ASP A N 1
ATOM 5684 C CA . ASP A 1 748 ? -1.823 -46.440 -7.578 1.00 43.00 748 ASP A CA 1
ATOM 5685 C C . ASP A 1 748 ? -2.449 -46.580 -6.187 1.00 43.00 748 ASP A C 1
ATOM 5687 O O . ASP A 1 748 ? -1.754 -46.618 -5.166 1.00 43.00 748 ASP A O 1
ATOM 5691 N N . ALA A 1 749 ? -3.780 -46.636 -6.126 1.00 36.09 749 ALA A N 1
ATOM 5692 C CA . ALA A 1 749 ? -4.465 -47.059 -4.921 1.00 36.09 749 ALA A CA 1
ATOM 5693 C C . ALA A 1 749 ? -4.003 -48.491 -4.636 1.00 36.09 749 ALA A C 1
ATOM 5695 O O . ALA A 1 749 ? -4.382 -49.422 -5.345 1.00 36.09 749 ALA A O 1
ATOM 5696 N N . ALA A 1 750 ? -3.146 -48.663 -3.630 1.00 35.06 750 ALA A N 1
ATOM 5697 C CA . ALA A 1 750 ? -2.734 -49.969 -3.146 1.00 35.06 750 ALA A CA 1
ATOM 5698 C C . ALA A 1 750 ? -3.976 -50.744 -2.667 1.00 35.06 750 ALA A C 1
ATOM 5700 O O . ALA A 1 750 ? -4.425 -50.611 -1.531 1.00 35.06 750 ALA A O 1
ATOM 5701 N N . GLY A 1 751 ? -4.548 -51.538 -3.564 1.00 33.97 751 GLY A N 1
ATOM 5702 C CA . GLY A 1 751 ? -5.643 -52.462 -3.321 1.00 33.97 751 GLY A CA 1
ATOM 5703 C C . GLY A 1 751 ? -5.659 -53.502 -4.444 1.00 33.97 751 GLY A C 1
ATOM 5704 O O . GLY A 1 751 ? -5.469 -53.135 -5.605 1.00 33.97 751 GLY A O 1
ATOM 5705 N N . PRO A 1 752 ? -5.818 -54.802 -4.139 1.00 37.44 752 PRO A N 1
ATOM 5706 C CA . PRO A 1 752 ? -5.690 -55.844 -5.143 1.00 37.44 752 PRO A CA 1
ATOM 5707 C C . PRO A 1 752 ? -6.828 -55.743 -6.164 1.00 37.44 752 PRO A C 1
ATOM 5709 O O . PRO A 1 752 ? -8.008 -55.668 -5.829 1.00 37.44 752 PRO A O 1
ATOM 5712 N N . SER A 1 753 ? -6.413 -55.748 -7.425 1.00 42.06 753 SER A N 1
ATOM 5713 C CA . SER A 1 753 ? -7.197 -55.751 -8.655 1.00 42.06 753 SER A CA 1
ATOM 5714 C C . SER A 1 753 ? -8.470 -56.600 -8.612 1.00 42.06 753 SER A C 1
ATOM 5716 O O . SER A 1 753 ? -8.386 -57.805 -8.394 1.00 42.06 753 SER A O 1
ATOM 5718 N N . THR A 1 754 ? -9.609 -56.025 -9.010 1.00 33.34 754 THR A N 1
ATOM 5719 C CA . THR A 1 754 ? -10.575 -56.717 -9.880 1.00 33.34 754 THR A CA 1
ATOM 5720 C C . THR A 1 754 ? -11.369 -55.727 -10.744 1.00 33.34 754 THR A C 1
ATOM 5722 O O . THR A 1 754 ? -12.032 -54.824 -10.251 1.00 33.34 754 THR A O 1
ATOM 5725 N N . SER A 1 755 ? -11.352 -56.004 -12.051 1.00 33.53 755 SER A N 1
ATOM 5726 C CA . SER A 1 755 ? -12.287 -55.576 -13.104 1.00 33.53 755 SER A CA 1
ATOM 5727 C C . SER A 1 755 ? -12.196 -54.158 -13.707 1.00 33.53 755 SER A C 1
ATOM 5729 O O . SER A 1 755 ? -12.318 -53.145 -13.037 1.00 33.53 755 SER A O 1
ATOM 5731 N N . ALA A 1 756 ? -12.087 -54.181 -15.043 1.00 34.16 756 ALA A N 1
ATOM 5732 C CA . ALA A 1 756 ? -12.424 -53.169 -16.048 1.00 34.16 756 ALA A CA 1
ATOM 5733 C C . ALA A 1 756 ? -11.645 -51.838 -16.058 1.00 34.16 756 ALA A C 1
ATOM 5735 O O . ALA A 1 756 ? -11.744 -50.998 -15.172 1.00 34.16 756 ALA A O 1
ATOM 5736 N N . ALA A 1 757 ? -10.928 -51.640 -17.168 1.00 39.91 757 ALA A N 1
ATOM 5737 C CA . ALA A 1 757 ? -10.216 -50.430 -17.549 1.00 39.91 757 ALA A CA 1
ATOM 5738 C C . ALA A 1 757 ? -11.104 -49.174 -17.476 1.00 39.91 757 ALA A C 1
ATOM 5740 O O . ALA A 1 757 ? -11.884 -48.885 -18.382 1.00 39.91 757 ALA A O 1
ATOM 5741 N N . VAL A 1 758 ? -10.917 -48.398 -16.412 1.00 32.81 758 VAL A N 1
ATOM 5742 C CA . VAL A 1 758 ? -11.201 -46.964 -16.372 1.00 32.81 758 VAL A CA 1
ATOM 5743 C C . VAL A 1 758 ? -9.833 -46.283 -16.280 1.00 32.81 758 VAL A C 1
ATOM 5745 O O . VAL A 1 758 ? -9.087 -46.600 -15.352 1.00 32.81 758 VAL A O 1
ATOM 5748 N N . PRO A 1 759 ? -9.434 -45.414 -17.229 1.00 37.62 759 PRO A N 1
ATOM 5749 C CA . PRO A 1 759 ? -8.173 -44.691 -17.109 1.00 37.62 759 PRO A CA 1
ATOM 5750 C C . PRO A 1 759 ? -8.195 -43.857 -15.822 1.00 37.62 759 PRO A C 1
ATOM 5752 O O . PRO A 1 759 ? -9.138 -43.100 -15.582 1.00 37.62 759 PRO A O 1
ATOM 5755 N N . ALA A 1 760 ? -7.178 -44.043 -14.980 1.00 41.16 760 ALA A N 1
ATOM 5756 C CA . ALA A 1 760 ? -7.052 -43.346 -13.707 1.00 41.16 760 ALA A CA 1
ATOM 5757 C C . ALA A 1 760 ? -7.037 -41.813 -13.918 1.00 41.16 760 ALA A C 1
ATOM 5759 O O . ALA A 1 760 ? -6.457 -41.338 -14.900 1.00 41.16 760 ALA A O 1
ATOM 5760 N N . PRO A 1 761 ? -7.670 -41.021 -13.031 1.00 44.88 761 PRO A N 1
ATOM 5761 C CA . PRO A 1 761 ? -7.725 -39.566 -13.165 1.00 44.88 761 PRO A CA 1
ATOM 5762 C C . PRO A 1 761 ? -6.323 -38.952 -13.033 1.00 44.88 761 PRO A C 1
ATOM 5764 O O . PRO A 1 761 ? -5.703 -39.047 -11.981 1.00 44.88 761 PRO A O 1
ATOM 5767 N N . GLN A 1 762 ? -5.823 -38.315 -14.093 1.00 56.31 762 GLN A N 1
ATOM 5768 C CA . GLN A 1 762 ? -4.532 -37.615 -14.085 1.00 56.31 762 GLN A CA 1
ATOM 5769 C C . GLN A 1 762 ? -4.555 -36.438 -13.094 1.00 56.31 762 GLN A C 1
ATOM 5771 O O . GLN A 1 762 ? -5.477 -35.620 -13.124 1.00 56.31 762 GLN A O 1
ATOM 5776 N N . GLU A 1 763 ? -3.535 -36.328 -12.239 1.00 62.25 763 GLU A N 1
ATOM 5777 C CA . GLU A 1 763 ? -3.349 -35.164 -11.363 1.00 62.25 763 GLU A CA 1
ATOM 5778 C C . GLU A 1 763 ? -2.699 -34.042 -12.189 1.00 62.25 763 GLU A C 1
ATOM 5780 O O . GLU A 1 763 ? -1.632 -34.232 -12.780 1.00 62.25 763 GLU A O 1
ATOM 5785 N N . ILE A 1 764 ? -3.369 -32.887 -12.280 1.00 71.31 764 ILE A N 1
ATOM 5786 C CA . ILE A 1 764 ? -2.899 -31.723 -13.045 1.00 71.31 764 ILE A CA 1
ATOM 5787 C C . ILE A 1 764 ? -2.514 -30.609 -12.068 1.00 71.31 764 ILE A C 1
ATOM 5789 O O . ILE A 1 764 ? -3.381 -30.036 -11.407 1.00 71.31 764 ILE A O 1
ATOM 5793 N N . GLU A 1 765 ? -1.228 -30.257 -12.018 1.00 76.12 765 GLU A N 1
ATOM 5794 C CA . GLU A 1 765 ? -0.714 -29.122 -11.239 1.00 76.12 765 GLU A CA 1
ATOM 5795 C C . GLU A 1 765 ? -0.475 -27.925 -12.180 1.00 76.12 765 GLU A C 1
ATOM 5797 O O . GLU A 1 765 ? 0.317 -28.009 -13.120 1.00 76.12 765 GLU A O 1
ATOM 5802 N N . GLU A 1 766 ? -1.165 -26.796 -11.965 1.00 83.12 766 GLU A N 1
ATOM 5803 C CA . GLU A 1 766 ? -0.952 -25.555 -12.731 1.00 83.12 766 GLU A CA 1
ATOM 5804 C C . GLU A 1 766 ? -0.253 -24.499 -11.868 1.00 83.12 766 GLU A C 1
ATOM 5806 O O . GLU A 1 766 ? -0.773 -24.071 -10.837 1.00 83.12 766 GLU A O 1
ATOM 5811 N N . LEU A 1 767 ? 0.891 -24.009 -12.345 1.00 86.19 767 LEU A N 1
ATOM 5812 C CA . LEU A 1 767 ? 1.659 -22.939 -11.723 1.00 86.19 767 LEU A CA 1
ATOM 5813 C C . LEU A 1 767 ? 1.744 -21.724 -12.656 1.00 86.19 767 LEU A C 1
ATOM 5815 O O . LEU A 1 767 ? 2.072 -21.833 -13.839 1.00 86.19 767 LEU A O 1
ATOM 5819 N N . ARG A 1 768 ? 1.493 -20.528 -12.112 1.00 89.44 768 ARG A N 1
ATOM 5820 C CA . ARG A 1 768 ? 1.615 -19.252 -12.837 1.00 89.44 768 ARG A CA 1
ATOM 5821 C C . ARG A 1 768 ? 2.668 -18.360 -12.202 1.00 89.44 768 ARG A C 1
ATOM 5823 O O . ARG A 1 768 ? 2.520 -17.908 -11.068 1.00 89.44 768 ARG A O 1
ATOM 5830 N N . ILE A 1 769 ? 3.697 -18.035 -12.973 1.00 92.06 769 ILE A N 1
ATOM 5831 C CA . ILE A 1 769 ? 4.832 -17.225 -12.540 1.00 92.06 769 ILE A CA 1
ATOM 5832 C C . ILE A 1 769 ? 4.784 -15.882 -13.254 1.00 92.06 769 ILE A C 1
ATOM 5834 O O . ILE A 1 769 ? 4.819 -15.805 -14.478 1.00 92.06 769 ILE A O 1
ATOM 5838 N N . ASN A 1 770 ? 4.753 -14.801 -12.480 1.00 92.50 770 ASN A N 1
ATOM 5839 C CA . ASN A 1 770 ? 4.752 -13.442 -13.004 1.00 92.50 770 ASN A CA 1
ATOM 5840 C C . ASN A 1 770 ? 6.169 -12.842 -13.000 1.00 92.50 770 ASN A C 1
ATOM 5842 O O . ASN A 1 770 ? 6.764 -12.671 -11.933 1.00 92.50 770 ASN A O 1
ATOM 5846 N N . LEU A 1 771 ? 6.683 -12.476 -14.178 1.00 92.19 771 LEU A N 1
ATOM 5847 C CA . LEU A 1 771 ? 7.990 -11.828 -14.362 1.00 92.19 771 LEU A CA 1
ATOM 5848 C C . LEU A 1 771 ? 7.888 -10.304 -14.529 1.00 92.19 771 LEU A C 1
ATOM 5850 O O . LEU A 1 771 ? 8.910 -9.613 -14.467 1.00 92.19 771 LEU A O 1
ATOM 5854 N N . LYS A 1 772 ? 6.670 -9.756 -14.662 1.00 90.62 772 LYS A N 1
ATOM 5855 C CA . LYS A 1 772 ? 6.417 -8.306 -14.705 1.00 90.62 772 LYS A CA 1
ATOM 5856 C C . LYS A 1 772 ? 7.092 -7.529 -13.563 1.00 90.62 772 LYS A C 1
ATOM 5858 O O . LYS A 1 772 ? 7.674 -6.491 -13.850 1.00 90.62 772 LYS A O 1
ATOM 5863 N N . PRO A 1 773 ? 7.112 -8.002 -12.297 1.00 87.94 773 PRO A N 1
ATOM 5864 C CA . PRO A 1 773 ? 7.738 -7.265 -11.196 1.00 87.94 773 PRO A CA 1
ATOM 5865 C C . PRO A 1 773 ? 9.269 -7.115 -11.284 1.00 87.94 773 PRO A C 1
ATOM 5867 O O . PRO A 1 773 ? 9.871 -6.557 -10.368 1.00 87.94 773 PRO A O 1
ATOM 5870 N N . THR A 1 774 ? 9.929 -7.630 -12.327 1.00 88.81 774 THR A N 1
ATOM 5871 C CA . THR A 1 774 ? 11.394 -7.639 -12.437 1.00 88.81 774 THR A CA 1
ATOM 5872 C C . THR A 1 774 ? 11.949 -6.394 -13.134 1.00 88.81 774 THR A C 1
ATOM 5874 O O . THR A 1 774 ? 11.395 -5.868 -14.103 1.00 88.81 774 THR A O 1
ATOM 5877 N N . THR A 1 775 ? 13.117 -5.932 -12.686 1.00 84.69 775 THR A N 1
ATOM 5878 C CA . THR A 1 775 ? 13.825 -4.786 -13.279 1.00 84.69 775 THR A CA 1
ATOM 5879 C C . THR A 1 775 ? 14.195 -5.042 -14.744 1.00 84.69 775 THR A C 1
ATOM 5881 O O . THR A 1 775 ? 14.194 -4.126 -15.570 1.00 84.69 775 THR A O 1
ATOM 5884 N N . ALA A 1 776 ? 14.540 -6.284 -15.094 1.00 80.25 776 ALA A N 1
ATOM 5885 C CA . ALA A 1 776 ? 14.925 -6.645 -16.454 1.00 80.25 776 ALA A CA 1
ATOM 5886 C C . ALA A 1 776 ? 13.754 -6.520 -17.442 1.00 80.25 776 ALA A C 1
ATOM 5888 O O . ALA A 1 776 ? 13.962 -5.953 -18.517 1.00 80.25 776 ALA A O 1
ATOM 5889 N N . PHE A 1 777 ? 12.547 -6.944 -17.049 1.00 86.88 777 PHE A N 1
ATOM 5890 C CA . PHE A 1 777 ? 11.322 -6.796 -17.839 1.00 86.88 777 PHE A CA 1
ATOM 5891 C C . PHE A 1 777 ? 11.080 -5.336 -18.238 1.00 86.88 777 PHE A C 1
ATOM 5893 O O . PHE A 1 777 ? 11.095 -4.996 -19.424 1.00 86.88 777 PHE A O 1
ATOM 5900 N N . HIS A 1 778 ? 10.990 -4.442 -17.252 1.00 83.12 778 HIS A N 1
ATOM 5901 C CA . HIS A 1 778 ? 10.729 -3.022 -17.494 1.00 83.12 778 HIS A CA 1
ATOM 5902 C C . HIS A 1 778 ? 11.866 -2.319 -18.255 1.00 83.12 778 HIS A C 1
ATOM 5904 O O . HIS A 1 778 ? 11.611 -1.463 -19.100 1.00 83.12 778 HIS A O 1
ATOM 5910 N N . ARG A 1 779 ? 13.135 -2.700 -18.031 1.00 81.25 779 ARG A N 1
ATOM 5911 C CA . ARG A 1 779 ? 14.274 -2.136 -18.784 1.00 81.25 779 ARG A CA 1
ATOM 5912 C C . ARG A 1 779 ? 14.250 -2.507 -20.266 1.00 81.25 779 ARG A C 1
ATOM 5914 O O . ARG A 1 779 ? 14.669 -1.687 -21.082 1.00 81.25 779 ARG A O 1
ATOM 5921 N N . VAL A 1 780 ? 13.840 -3.728 -20.612 1.00 79.69 780 VAL A N 1
ATOM 5922 C CA . VAL A 1 780 ? 13.734 -4.157 -22.016 1.00 79.69 780 VAL A CA 1
ATOM 5923 C C . VAL A 1 780 ? 12.578 -3.434 -22.699 1.00 79.69 780 VAL A C 1
ATOM 5925 O O . VAL A 1 780 ? 12.784 -2.866 -23.769 1.00 79.69 780 VAL A O 1
ATOM 5928 N N . GLN A 1 781 ? 11.413 -3.347 -22.056 1.00 80.75 781 GLN A N 1
ATOM 5929 C CA . GLN A 1 781 ? 10.271 -2.631 -22.630 1.00 80.75 781 GLN A CA 1
ATOM 5930 C C . GLN A 1 781 ? 10.532 -1.130 -22.784 1.00 80.75 781 GLN A C 1
ATOM 5932 O O . GLN A 1 781 ? 10.394 -0.594 -23.880 1.00 80.75 781 GLN A O 1
ATOM 5937 N N . TYR A 1 782 ? 11.089 -0.472 -21.761 1.00 76.94 782 TYR A N 1
ATOM 5938 C CA . TYR A 1 782 ? 11.499 0.931 -21.863 1.00 76.94 782 TYR A CA 1
ATOM 5939 C C . TYR A 1 782 ? 12.464 1.188 -23.030 1.00 76.94 782 TYR A C 1
ATOM 5941 O O . TYR A 1 782 ? 12.460 2.276 -23.609 1.00 76.94 782 TYR A O 1
ATOM 5949 N N . LYS A 1 783 ? 13.320 0.216 -23.383 1.00 77.12 783 LYS A N 1
ATOM 5950 C CA . LYS A 1 783 ? 14.221 0.341 -24.537 1.00 77.12 783 LYS A CA 1
ATOM 5951 C C . LYS A 1 783 ? 13.497 0.346 -25.878 1.00 77.12 783 LYS A C 1
ATOM 5953 O O . LYS A 1 783 ? 13.983 1.006 -26.792 1.00 77.12 783 LYS A O 1
ATOM 5958 N N . LYS A 1 784 ? 12.360 -0.338 -25.958 1.00 82.00 784 LYS A N 1
ATOM 5959 C CA . LYS A 1 784 ? 11.528 -0.451 -27.155 1.00 82.00 784 LYS A CA 1
ATOM 5960 C C . LYS A 1 784 ? 10.446 0.615 -27.271 1.00 82.00 784 LYS A C 1
ATOM 5962 O O . LYS A 1 784 ? 9.937 0.826 -28.365 1.00 82.00 784 LYS A O 1
ATOM 5967 N N . ASN A 1 785 ? 10.116 1.297 -26.177 1.00 75.19 785 ASN A N 1
ATOM 5968 C CA . ASN A 1 785 ? 9.095 2.336 -26.198 1.00 75.19 785 ASN A CA 1
ATOM 5969 C C . ASN A 1 785 ? 9.429 3.464 -27.189 1.00 75.19 785 ASN A C 1
ATOM 5971 O O . ASN A 1 785 ? 10.592 3.875 -27.295 1.00 75.19 785 ASN A O 1
ATOM 5975 N N . PRO A 1 786 ? 8.412 4.048 -27.848 1.00 84.00 786 PRO A N 1
ATOM 5976 C CA . PRO A 1 786 ? 8.600 5.215 -28.698 1.00 84.00 786 PRO A CA 1
ATOM 5977 C C . PRO A 1 786 ? 9.153 6.400 -27.894 1.00 84.00 786 PRO A C 1
ATOM 5979 O O . PRO A 1 786 ? 8.876 6.560 -26.699 1.00 84.00 786 PRO A O 1
ATOM 5982 N N . LEU A 1 787 ? 9.895 7.293 -28.564 1.00 75.75 787 LEU A N 1
ATOM 5983 C CA . LEU A 1 787 ? 10.527 8.472 -27.948 1.00 75.75 787 LEU A CA 1
ATOM 5984 C C . LEU A 1 787 ? 9.535 9.285 -27.098 1.00 75.75 787 LEU A C 1
ATOM 5986 O O . LEU A 1 787 ? 9.861 9.707 -25.991 1.00 75.75 787 LEU A O 1
ATOM 5990 N N . ARG A 1 788 ? 8.296 9.458 -27.579 1.00 80.62 788 ARG A N 1
ATOM 5991 C CA . ARG A 1 788 ? 7.234 10.190 -26.871 1.00 80.62 788 ARG A CA 1
ATOM 5992 C C . ARG A 1 788 ? 6.925 9.589 -25.496 1.00 80.62 788 ARG A C 1
ATOM 5994 O O . ARG A 1 788 ? 6.796 10.333 -24.523 1.00 80.62 788 ARG A O 1
ATOM 6001 N N . GLN A 1 789 ? 6.818 8.265 -25.408 1.00 79.12 789 GLN A N 1
ATOM 6002 C CA . GLN A 1 789 ? 6.536 7.561 -24.157 1.00 79.12 789 GLN A CA 1
ATOM 6003 C C . GLN A 1 789 ? 7.748 7.600 -23.218 1.00 79.12 789 GLN A C 1
ATOM 6005 O O . GLN A 1 789 ? 7.595 7.867 -22.027 1.00 79.12 789 GLN A O 1
ATOM 6010 N N . ARG A 1 790 ? 8.968 7.473 -23.756 1.00 71.81 790 ARG A N 1
ATOM 6011 C CA . ARG A 1 790 ? 10.212 7.641 -22.983 1.00 71.81 790 ARG A CA 1
ATOM 6012 C C . ARG A 1 790 ? 10.344 9.046 -22.391 1.00 71.81 790 ARG A C 1
ATOM 6014 O O . ARG A 1 790 ? 10.644 9.190 -21.210 1.00 71.81 790 ARG A O 1
ATOM 6021 N N . MET A 1 791 ? 10.047 10.085 -23.172 1.00 72.19 791 MET A N 1
ATOM 6022 C CA . MET A 1 791 ? 10.051 11.475 -22.700 1.00 72.19 791 MET A CA 1
ATOM 6023 C C . MET A 1 791 ? 8.987 11.728 -21.628 1.00 72.19 791 MET A C 1
ATOM 6025 O O . MET A 1 791 ? 9.227 12.493 -20.693 1.00 72.19 791 MET A O 1
ATOM 6029 N N . ARG A 1 792 ? 7.824 11.071 -21.726 1.00 76.06 792 ARG A N 1
ATOM 6030 C CA . ARG A 1 792 ? 6.790 11.106 -20.684 1.00 76.06 792 ARG A CA 1
ATOM 6031 C C . ARG A 1 792 ? 7.288 10.472 -19.379 1.00 76.06 792 ARG A C 1
ATOM 6033 O O . ARG A 1 792 ? 7.191 11.129 -18.344 1.00 76.06 792 ARG A O 1
ATOM 6040 N N . HIS A 1 793 ? 7.901 9.291 -19.455 1.00 71.75 793 HIS A N 1
ATOM 6041 C CA . HIS A 1 793 ? 8.514 8.618 -18.306 1.00 71.75 793 HIS A CA 1
ATOM 6042 C C . HIS A 1 793 ? 9.591 9.495 -17.642 1.00 71.75 793 HIS A C 1
ATOM 6044 O O . HIS A 1 793 ? 9.523 9.766 -16.443 1.00 71.75 793 HIS A O 1
ATOM 6050 N N . ILE A 1 794 ? 10.528 10.042 -18.430 1.00 67.81 794 ILE A N 1
ATOM 6051 C CA . ILE A 1 794 ? 11.573 10.965 -17.948 1.00 67.81 794 ILE A CA 1
ATOM 6052 C C . ILE A 1 794 ? 10.946 12.186 -17.265 1.00 67.81 794 ILE A C 1
ATOM 6054 O O . ILE A 1 794 ? 11.345 12.566 -16.163 1.00 67.81 794 ILE A O 1
ATOM 6058 N N . ARG A 1 795 ? 9.928 12.801 -17.879 1.00 71.06 795 ARG A N 1
ATOM 6059 C CA . ARG A 1 795 ? 9.218 13.945 -17.293 1.00 71.06 795 ARG A CA 1
ATOM 6060 C C . ARG A 1 795 ? 8.593 13.587 -15.945 1.00 71.06 795 ARG A C 1
ATOM 6062 O O . ARG A 1 795 ? 8.690 14.379 -15.010 1.00 71.06 795 ARG A O 1
ATOM 6069 N N . HIS A 1 796 ? 7.945 12.432 -15.824 1.00 74.38 796 HIS A N 1
ATOM 6070 C CA . HIS A 1 796 ? 7.350 11.996 -14.562 1.00 74.38 796 HIS A CA 1
ATOM 6071 C C . HIS A 1 796 ? 8.393 11.679 -13.491 1.00 74.38 796 HIS A C 1
ATOM 6073 O O . HIS A 1 796 ? 8.214 12.088 -12.341 1.00 74.38 796 HIS A O 1
ATOM 6079 N N . GLN A 1 797 ? 9.520 11.074 -13.867 1.00 69.75 797 GLN A N 1
ATOM 6080 C CA . GLN A 1 797 ? 10.660 10.876 -12.975 1.00 69.75 797 GLN A CA 1
ATOM 6081 C C . GLN A 1 797 ? 11.191 12.220 -12.445 1.00 69.75 797 GLN A C 1
ATOM 6083 O O . GLN A 1 797 ? 11.349 12.389 -11.233 1.00 69.75 797 GLN A O 1
ATOM 6088 N N . TRP A 1 798 ? 11.359 13.225 -13.314 1.00 67.25 798 TRP A N 1
ATOM 6089 C CA . TRP A 1 798 ? 11.739 14.586 -12.912 1.00 67.25 798 TRP A CA 1
ATOM 6090 C C . TRP A 1 798 ? 10.705 15.260 -12.012 1.00 67.25 798 TRP A C 1
ATOM 6092 O O . TRP A 1 798 ? 11.075 15.956 -11.069 1.00 67.25 798 TRP A O 1
ATOM 6102 N N . VAL A 1 799 ? 9.409 15.040 -12.248 1.00 77.06 799 VAL A N 1
ATOM 6103 C CA . VAL A 1 799 ? 8.345 15.545 -11.367 1.00 77.06 799 VAL A CA 1
ATOM 6104 C C . VAL A 1 799 ? 8.452 14.926 -9.971 1.00 77.06 799 VAL A C 1
ATOM 6106 O O . VAL A 1 799 ? 8.277 15.638 -8.981 1.00 77.06 799 VAL A O 1
ATOM 6109 N N . ILE A 1 800 ? 8.750 13.630 -9.865 1.00 70.62 800 ILE A N 1
ATOM 6110 C CA . ILE A 1 800 ? 8.958 12.959 -8.575 1.00 70.62 800 ILE A CA 1
ATOM 6111 C C . ILE A 1 800 ? 10.178 13.551 -7.862 1.00 70.62 800 ILE A C 1
ATOM 6113 O O . ILE A 1 800 ? 10.055 13.972 -6.711 1.00 70.62 800 ILE A O 1
ATOM 6117 N N . ILE A 1 801 ? 11.314 13.675 -8.554 1.00 67.94 801 ILE A N 1
ATOM 6118 C CA . ILE A 1 801 ? 12.538 14.284 -8.007 1.00 67.94 801 ILE A CA 1
ATOM 6119 C 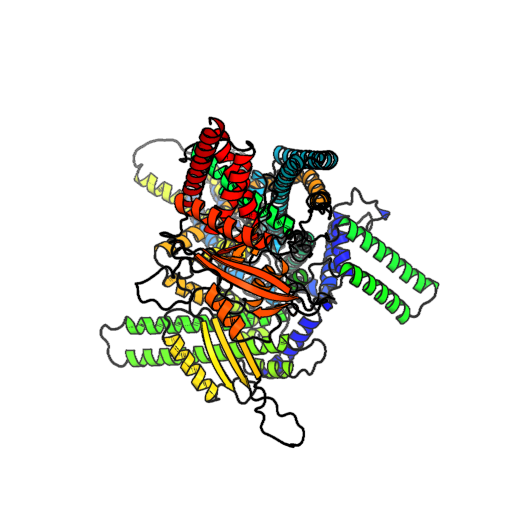C . ILE A 1 801 ? 12.272 15.726 -7.548 1.00 67.94 801 ILE A C 1
ATOM 6121 O O . ILE A 1 801 ? 12.590 16.088 -6.415 1.00 67.94 801 ILE A O 1
ATOM 6125 N N . GLY A 1 802 ? 11.605 16.533 -8.379 1.00 66.38 802 GLY A N 1
ATOM 6126 C CA . GLY A 1 802 ? 11.247 17.916 -8.066 1.00 66.38 802 GLY A CA 1
ATOM 6127 C C . GLY A 1 802 ? 10.326 18.042 -6.848 1.00 66.38 802 GLY A C 1
ATOM 6128 O O . GLY A 1 802 ? 10.505 18.943 -6.031 1.00 66.38 802 GLY A O 1
ATOM 6129 N N . ARG A 1 803 ? 9.380 17.110 -6.652 1.00 75.12 803 ARG A N 1
ATOM 6130 C CA . ARG A 1 803 ? 8.550 17.060 -5.431 1.00 75.12 803 ARG A CA 1
ATOM 6131 C C . ARG A 1 803 ? 9.381 16.742 -4.187 1.00 75.12 803 ARG A C 1
ATOM 6133 O O . ARG A 1 803 ? 9.127 17.334 -3.140 1.00 75.12 803 ARG A O 1
ATOM 6140 N N . GLN A 1 804 ? 10.349 15.829 -4.281 1.00 69.75 804 GLN A N 1
ATOM 6141 C CA . GLN A 1 804 ? 11.241 15.498 -3.160 1.00 69.75 804 GLN A CA 1
ATOM 6142 C C . GLN A 1 804 ? 12.168 16.675 -2.812 1.00 69.75 804 GLN A C 1
ATOM 6144 O O . GLN A 1 804 ? 12.386 16.961 -1.632 1.00 69.75 804 GLN A O 1
ATOM 6149 N N . ALA A 1 805 ? 12.637 17.422 -3.816 1.00 65.81 805 ALA A N 1
ATOM 6150 C CA . ALA A 1 805 ? 13.365 18.673 -3.606 1.00 65.81 805 ALA A CA 1
ATOM 6151 C C . ALA A 1 805 ? 12.481 19.730 -2.920 1.00 65.81 805 ALA A C 1
ATOM 6153 O O . ALA A 1 805 ? 12.833 20.252 -1.865 1.00 65.81 805 ALA A O 1
ATOM 6154 N N . ALA A 1 806 ? 11.269 19.969 -3.430 1.00 67.75 806 ALA A N 1
ATOM 6155 C CA . ALA A 1 806 ? 10.321 20.896 -2.809 1.00 67.75 806 ALA A CA 1
ATOM 6156 C C . ALA A 1 806 ? 9.982 20.520 -1.354 1.00 67.75 806 ALA A C 1
ATOM 6158 O O . ALA A 1 806 ? 9.804 21.405 -0.520 1.00 67.75 806 ALA A O 1
ATOM 6159 N N . MET A 1 807 ? 9.922 19.225 -1.023 1.00 68.44 807 MET A N 1
ATOM 6160 C CA . MET A 1 807 ? 9.742 18.762 0.357 1.00 68.44 807 MET A CA 1
ATOM 6161 C C . MET A 1 807 ? 10.887 19.153 1.273 1.00 68.44 807 MET A C 1
ATOM 6163 O O . MET A 1 807 ? 10.644 19.547 2.408 1.00 68.44 807 MET A O 1
ATOM 6167 N N . SER A 1 808 ? 12.118 19.066 0.793 1.00 60.78 808 SER A N 1
ATOM 6168 C CA . SER A 1 808 ? 13.272 19.327 1.646 1.00 60.78 808 SER A CA 1
ATOM 6169 C C . SER A 1 808 ? 13.415 20.833 1.954 1.00 60.78 808 SER A C 1
ATOM 6171 O O . SER A 1 808 ? 13.856 21.188 3.043 1.00 60.78 808 SER A O 1
ATOM 6173 N N . ILE A 1 809 ? 12.908 21.704 1.063 1.00 60.88 809 ILE A N 1
ATOM 6174 C CA . ILE A 1 809 ? 12.844 23.170 1.247 1.00 60.88 809 ILE A CA 1
ATOM 6175 C C . ILE A 1 809 ? 11.599 23.606 2.036 1.00 60.88 809 ILE A C 1
ATOM 6177 O O . ILE A 1 809 ? 11.690 24.304 3.041 1.00 60.88 809 ILE A O 1
ATOM 6181 N N . ALA A 1 810 ? 10.410 23.241 1.552 1.00 64.69 810 ALA A N 1
ATOM 6182 C CA . ALA A 1 810 ? 9.140 23.806 2.009 1.00 64.69 810 ALA A CA 1
ATOM 6183 C C . ALA A 1 810 ? 8.334 22.854 2.903 1.00 64.69 810 ALA A C 1
ATOM 6185 O O . ALA A 1 810 ? 7.302 23.249 3.446 1.00 64.69 810 ALA A O 1
ATOM 6186 N N . GLY A 1 811 ? 8.772 21.603 3.068 1.00 67.12 811 GLY A N 1
ATOM 6187 C CA . GLY A 1 811 ? 8.009 20.565 3.756 1.00 67.12 811 GLY A CA 1
ATOM 6188 C C . GLY A 1 811 ? 7.735 20.876 5.224 1.00 67.12 811 GLY A C 1
ATOM 6189 O O . GLY A 1 811 ? 6.600 20.708 5.661 1.00 67.12 811 GLY A O 1
ATOM 6190 N N . LEU A 1 812 ? 8.716 21.376 5.985 1.00 66.88 812 LEU A N 1
ATOM 6191 C CA . LEU A 1 812 ? 8.516 21.742 7.396 1.00 66.88 812 LEU A CA 1
ATOM 6192 C C . LEU A 1 812 ? 7.580 22.947 7.583 1.00 66.88 812 LEU A C 1
ATOM 6194 O O . LEU A 1 812 ? 6.611 22.803 8.331 1.00 66.88 812 LEU A O 1
ATOM 6198 N N . PRO A 1 813 ? 7.776 24.097 6.899 1.00 66.62 813 PRO A N 1
ATOM 6199 C CA . PRO A 1 813 ? 6.818 25.198 6.966 1.00 66.62 813 PRO A CA 1
ATOM 6200 C C . PRO A 1 813 ? 5.399 24.758 6.591 1.00 66.62 813 PRO A C 1
ATOM 6202 O O . PRO A 1 813 ? 4.448 25.009 7.332 1.00 66.62 813 PRO A O 1
ATOM 6205 N N . VAL A 1 814 ? 5.245 24.042 5.471 1.00 72.25 814 VAL A N 1
ATOM 6206 C CA . VAL A 1 814 ? 3.935 23.571 4.997 1.00 72.25 814 VAL A CA 1
ATOM 6207 C C . VAL A 1 814 ? 3.309 22.588 5.991 1.00 72.25 814 VAL A C 1
ATOM 6209 O O . VAL A 1 814 ? 2.110 22.686 6.261 1.00 72.25 814 VAL A O 1
ATOM 6212 N N . GLN A 1 815 ? 4.100 21.690 6.589 1.00 77.62 815 GLN A N 1
ATOM 6213 C CA . GLN A 1 815 ? 3.634 20.791 7.643 1.00 77.62 815 GLN A CA 1
ATOM 6214 C C . GLN A 1 815 ? 3.173 21.570 8.879 1.00 77.62 815 GLN A C 1
ATOM 6216 O O . GLN A 1 815 ? 2.088 21.292 9.382 1.00 77.62 815 GLN A O 1
ATOM 6221 N N . ALA A 1 816 ? 3.933 22.561 9.350 1.00 72.88 816 ALA A N 1
ATOM 6222 C CA . ALA A 1 816 ? 3.563 23.360 10.519 1.00 72.88 816 ALA A CA 1
ATOM 6223 C C . ALA A 1 816 ? 2.216 24.079 10.311 1.00 72.88 816 ALA A C 1
ATOM 6225 O O . ALA A 1 816 ? 1.325 24.028 11.166 1.00 72.88 816 ALA A O 1
ATOM 6226 N N . PHE A 1 817 ? 2.008 24.676 9.131 1.00 76.06 817 PHE A N 1
ATOM 6227 C CA . PHE A 1 817 ? 0.722 25.281 8.773 1.00 76.06 817 PHE A CA 1
ATOM 6228 C C . PHE A 1 817 ? -0.407 24.250 8.654 1.00 76.06 817 PHE A C 1
ATOM 6230 O O . PHE A 1 817 ? -1.526 24.515 9.109 1.00 76.06 817 PHE A O 1
ATOM 6237 N N . ALA A 1 818 ? -0.140 23.082 8.063 1.00 83.19 818 ALA A N 1
ATOM 6238 C CA . ALA A 1 818 ? -1.106 21.992 7.977 1.00 83.19 818 ALA A CA 1
ATOM 6239 C C . ALA A 1 818 ? -1.512 21.496 9.373 1.00 83.19 818 ALA A C 1
ATOM 6241 O O . ALA A 1 818 ? -2.701 21.381 9.661 1.00 83.19 818 ALA A O 1
ATOM 6242 N N . GLN A 1 819 ? -0.550 21.301 10.272 1.00 83.50 819 GLN A N 1
ATOM 6243 C CA . GLN A 1 819 ? -0.771 20.834 11.638 1.00 83.50 819 GLN A CA 1
ATOM 6244 C C . GLN A 1 819 ? -1.582 21.847 12.455 1.00 83.50 819 GLN A C 1
ATOM 6246 O O . GLN A 1 819 ? -2.540 21.464 13.123 1.00 83.50 819 GLN A O 1
ATOM 6251 N N . ARG A 1 820 ? -1.305 23.153 12.313 1.00 81.06 820 ARG A N 1
ATOM 6252 C CA . ARG A 1 820 ? -2.130 24.214 12.920 1.00 81.06 820 ARG A CA 1
ATOM 6253 C C . ARG A 1 820 ? -3.588 24.148 12.455 1.00 81.06 820 ARG A C 1
ATOM 6255 O O . ARG A 1 820 ? -4.500 24.338 13.258 1.00 81.06 820 ARG A O 1
ATOM 6262 N N . ARG A 1 821 ? -3.829 23.889 11.166 1.00 86.19 821 ARG A N 1
ATOM 6263 C CA . ARG A 1 821 ? -5.193 23.751 10.622 1.00 86.19 821 ARG A CA 1
ATOM 6264 C C . ARG A 1 821 ? -5.878 22.473 11.078 1.00 86.19 821 ARG A C 1
ATOM 6266 O O . ARG A 1 821 ? -7.053 22.517 11.436 1.00 86.19 821 ARG A O 1
ATOM 6273 N N . LEU A 1 822 ? -5.147 21.366 11.100 1.00 86.25 822 LEU A N 1
ATOM 6274 C CA . LEU A 1 822 ? -5.652 20.080 11.560 1.00 86.25 822 LEU A CA 1
ATOM 6275 C C . LEU A 1 822 ? -6.042 20.148 13.039 1.00 86.25 822 LEU A C 1
ATOM 6277 O O . LEU A 1 822 ? -7.133 19.722 13.387 1.00 86.25 822 LEU A O 1
ATOM 6281 N N . ASN A 1 823 ? -5.225 20.783 13.885 1.00 84.31 823 ASN A N 1
ATOM 6282 C CA . ASN A 1 823 ? -5.544 20.984 15.300 1.00 84.31 823 ASN A CA 1
ATOM 6283 C C . ASN A 1 823 ? -6.836 21.792 15.488 1.00 84.31 823 ASN A C 1
ATOM 6285 O O . ASN A 1 823 ? -7.684 21.403 16.281 1.00 84.31 823 ASN A O 1
ATOM 6289 N N . ARG A 1 824 ? -7.030 22.868 14.711 1.00 87.38 824 ARG A N 1
ATOM 6290 C CA . ARG A 1 824 ? -8.261 23.680 14.763 1.00 87.38 824 ARG A CA 1
ATOM 6291 C C . ARG A 1 824 ? -9.509 22.929 14.297 1.00 87.38 824 ARG A C 1
ATOM 6293 O O . ARG A 1 824 ? -10.589 23.190 14.800 1.00 87.38 824 ARG A O 1
ATOM 6300 N N . THR A 1 825 ? -9.363 22.017 13.338 1.00 88.06 825 THR A N 1
ATOM 6301 C CA . THR A 1 825 ? -10.478 21.256 12.743 1.00 88.06 825 THR A CA 1
ATOM 6302 C C . THR A 1 825 ? -10.672 19.877 13.379 1.00 88.06 825 THR A C 1
ATOM 6304 O O . THR A 1 825 ? -11.550 19.127 12.964 1.00 88.06 825 THR A O 1
ATOM 6307 N N . ARG A 1 826 ? -9.878 19.522 14.398 1.00 81.56 826 ARG A N 1
ATOM 6308 C CA . ARG A 1 826 ? -9.865 18.176 14.982 1.00 81.56 826 ARG A CA 1
ATOM 6309 C C . ARG A 1 826 ? -11.177 17.818 15.672 1.00 81.56 826 ARG A C 1
ATOM 6311 O O . ARG A 1 826 ? -11.731 16.776 15.347 1.00 81.56 826 ARG A O 1
ATOM 6318 N N . ALA A 1 827 ? -11.646 18.667 16.586 1.00 82.00 827 ALA A N 1
ATOM 6319 C CA . ALA A 1 827 ? -12.900 18.466 17.311 1.00 82.00 827 ALA A CA 1
ATOM 6320 C C . ALA A 1 827 ? -14.116 18.341 16.369 1.00 82.00 827 ALA A C 1
ATOM 6322 O O . ALA A 1 827 ? -14.785 17.313 16.434 1.00 82.00 827 ALA A O 1
ATOM 6323 N N . PRO A 1 828 ? -14.359 19.275 15.422 1.00 84.06 828 PRO A N 1
ATOM 6324 C CA . PRO A 1 828 ? -15.508 19.154 14.524 1.00 84.06 828 PRO A CA 1
ATOM 6325 C C . PRO A 1 828 ? -15.428 17.917 13.618 1.00 84.06 828 PRO A C 1
ATOM 6327 O O . PRO A 1 828 ? -16.435 17.261 13.400 1.00 84.06 828 PRO A O 1
ATOM 6330 N N . LEU A 1 829 ? -14.240 17.540 13.127 1.00 81.75 829 LEU A N 1
ATOM 6331 C CA . LEU A 1 829 ? -14.090 16.319 12.323 1.00 81.75 829 LEU A CA 1
ATOM 6332 C C . LEU A 1 829 ? -14.234 15.027 13.141 1.00 81.75 829 LEU A C 1
ATOM 6334 O O . LEU A 1 829 ? -14.572 14.002 12.566 1.00 81.75 829 LEU A O 1
ATOM 6338 N N . ASN A 1 830 ? -13.927 15.040 14.440 1.00 76.50 830 ASN A N 1
ATOM 6339 C CA . ASN A 1 830 ? -14.172 13.887 15.309 1.00 76.50 830 ASN A CA 1
ATOM 6340 C C . ASN A 1 830 ? -15.677 13.701 15.539 1.00 76.50 830 ASN A C 1
ATOM 6342 O O . ASN A 1 830 ? -16.180 12.618 15.278 1.00 76.50 830 ASN A O 1
ATOM 6346 N N . SER A 1 831 ? -16.392 14.778 15.875 1.00 74.81 831 SER A N 1
ATOM 6347 C CA . SER A 1 831 ? -17.857 14.754 15.992 1.00 74.81 831 SER A CA 1
ATOM 6348 C C . SER A 1 831 ? -18.532 14.315 14.683 1.00 74.81 831 SER A C 1
ATOM 6350 O O . SER A 1 831 ? -19.462 13.516 14.685 1.00 74.81 831 SER A O 1
ATOM 6352 N N . ALA A 1 832 ? -18.003 14.751 13.535 1.00 75.88 832 ALA A N 1
ATOM 6353 C CA . ALA A 1 832 ? -18.469 14.284 12.233 1.00 75.88 832 ALA A CA 1
ATOM 6354 C C . ALA A 1 832 ? -18.294 12.769 12.048 1.00 75.88 832 ALA A C 1
ATOM 6356 O O . ALA A 1 832 ? -19.182 12.114 11.512 1.00 75.88 832 ALA A O 1
ATOM 6357 N N . ALA A 1 833 ? -17.151 12.221 12.477 1.00 73.44 833 ALA A N 1
ATOM 6358 C CA . ALA A 1 833 ? -16.866 10.793 12.388 1.00 73.44 833 ALA A CA 1
ATOM 6359 C C . ALA A 1 833 ? -17.809 9.964 13.277 1.00 73.44 833 ALA A C 1
ATOM 6361 O O . ALA A 1 833 ? -18.253 8.907 12.845 1.00 73.44 833 ALA A O 1
ATOM 6362 N N . GLU A 1 834 ? -18.171 10.475 14.457 1.00 72.00 834 GLU A N 1
ATOM 6363 C CA . GLU A 1 834 ? -19.157 9.859 15.360 1.00 72.00 834 GLU A CA 1
ATOM 6364 C C . GLU A 1 834 ? -20.564 9.834 14.730 1.00 72.00 834 GLU A C 1
ATOM 6366 O O . GLU A 1 834 ? -21.283 8.846 14.843 1.00 72.00 834 GLU A O 1
ATOM 6371 N N . SER A 1 835 ? -20.937 10.868 13.964 1.00 73.38 835 SER A N 1
ATOM 6372 C CA . SER A 1 835 ? -22.242 10.931 13.278 1.00 73.38 835 SER A CA 1
ATOM 6373 C C . SER A 1 835 ? -22.372 10.041 12.029 1.00 73.38 835 SER A C 1
ATOM 6375 O O . SER A 1 835 ? -23.467 9.907 11.485 1.00 73.38 835 SER A O 1
ATOM 6377 N N . VAL A 1 836 ? -21.281 9.422 11.551 1.00 75.88 836 VAL A N 1
ATOM 6378 C CA . VAL A 1 836 ? -21.261 8.627 10.303 1.00 75.88 836 VAL A CA 1
ATOM 6379 C C . VAL A 1 836 ? -22.275 7.481 10.336 1.00 75.88 836 VAL A C 1
ATOM 6381 O O . VAL A 1 836 ? -22.961 7.253 9.340 1.00 75.88 836 VAL A O 1
ATOM 6384 N N . ALA A 1 837 ? -22.362 6.761 11.456 1.00 71.00 837 ALA A N 1
ATOM 6385 C CA . ALA A 1 837 ? -23.256 5.611 11.590 1.00 71.00 837 ALA A CA 1
ATOM 6386 C C . ALA A 1 837 ? -24.734 6.030 11.511 1.00 71.00 837 ALA A C 1
ATOM 6388 O O . ALA A 1 837 ? -25.509 5.433 10.767 1.00 71.00 837 ALA A O 1
ATOM 6389 N N . ASP A 1 838 ? -25.091 7.111 12.206 1.00 73.94 838 ASP A N 1
ATOM 6390 C CA . ASP A 1 838 ? -26.442 7.679 12.221 1.00 73.94 838 ASP A CA 1
ATOM 6391 C C . ASP A 1 838 ? -26.861 8.185 10.825 1.00 73.94 838 ASP A C 1
ATOM 6393 O O . ASP A 1 838 ? -27.939 7.870 10.321 1.00 73.94 838 ASP A O 1
ATOM 6397 N N . ILE A 1 839 ? -25.960 8.884 10.123 1.00 76.81 839 ILE A N 1
ATOM 6398 C CA . ILE A 1 839 ? -26.201 9.348 8.746 1.00 76.81 839 ILE A CA 1
ATOM 6399 C C . ILE A 1 839 ? -26.451 8.172 7.801 1.00 76.81 839 ILE A C 1
ATOM 6401 O O . ILE A 1 839 ? -27.370 8.227 6.986 1.00 76.81 839 ILE A O 1
ATOM 6405 N N . ARG A 1 840 ? -25.663 7.098 7.905 1.00 74.38 840 ARG A N 1
ATOM 6406 C CA . ARG A 1 840 ? -25.858 5.899 7.082 1.00 74.38 840 ARG A CA 1
ATOM 6407 C C . ARG A 1 840 ? -27.193 5.234 7.354 1.00 74.38 840 ARG A C 1
ATOM 6409 O O . ARG A 1 840 ? -27.883 4.916 6.396 1.00 74.38 840 ARG A O 1
ATOM 6416 N N . ALA A 1 841 ? -27.581 5.085 8.619 1.00 72.00 841 ALA A N 1
ATOM 6417 C CA . ALA A 1 841 ? -28.882 4.527 8.978 1.00 72.00 841 ALA A CA 1
ATOM 6418 C C . ALA A 1 841 ? -30.037 5.329 8.348 1.00 72.00 841 ALA A C 1
ATOM 6420 O O . ALA A 1 841 ? -30.991 4.747 7.840 1.00 72.00 841 ALA A O 1
ATOM 6421 N N . ARG A 1 842 ? -29.922 6.663 8.291 1.00 73.00 842 ARG A N 1
ATOM 6422 C CA . ARG A 1 842 ? -30.903 7.527 7.606 1.00 73.00 842 ARG A CA 1
ATOM 6423 C C . ARG A 1 842 ? -30.822 7.478 6.075 1.00 73.00 842 ARG A C 1
ATOM 6425 O O . ARG A 1 842 ? -31.826 7.708 5.403 1.00 73.00 842 ARG A O 1
ATOM 6432 N N . LEU A 1 843 ? -29.639 7.216 5.517 1.00 70.75 843 LEU A N 1
ATOM 6433 C CA . LEU A 1 843 ? -29.399 7.094 4.076 1.00 70.75 843 LEU A CA 1
ATOM 6434 C C . LEU A 1 843 ? -29.684 5.695 3.526 1.00 70.75 843 LEU A C 1
ATOM 6436 O O . LEU A 1 843 ? -29.784 5.554 2.303 1.00 70.75 843 LEU A O 1
ATOM 6440 N N . GLN A 1 844 ? -29.844 4.683 4.384 1.00 64.94 844 GLN A N 1
ATOM 6441 C CA . GLN A 1 844 ? -30.329 3.374 3.971 1.00 64.94 844 GLN A CA 1
ATOM 6442 C C . GLN A 1 844 ? -31.707 3.533 3.317 1.00 64.94 844 GLN A C 1
ATOM 6444 O O . GLN A 1 844 ? -32.506 4.387 3.718 1.00 64.94 844 GLN A O 1
ATOM 6449 N N . PRO A 1 845 ? -32.004 2.760 2.261 1.00 51.50 845 PRO A N 1
ATOM 6450 C CA . PRO A 1 845 ? -33.356 2.705 1.742 1.00 51.50 845 PRO A CA 1
ATOM 6451 C C . PRO A 1 845 ? -34.255 2.190 2.869 1.00 51.50 845 PRO A C 1
ATOM 6453 O O . PRO A 1 845 ? -34.261 1.004 3.172 1.00 51.50 845 PRO A O 1
ATOM 6456 N N . THR A 1 846 ? -35.014 3.077 3.518 1.00 40.09 846 THR A N 1
ATOM 6457 C CA . THR A 1 846 ? -36.209 2.630 4.230 1.00 40.09 846 THR A CA 1
ATOM 6458 C C . THR A 1 846 ? -37.039 1.910 3.185 1.00 40.09 846 THR A C 1
ATOM 6460 O O . THR A 1 846 ? -37.390 2.540 2.181 1.00 40.09 846 THR A O 1
ATOM 6463 N N . THR A 1 847 ? -37.286 0.624 3.408 1.00 33.19 847 THR A N 1
ATOM 6464 C CA . THR A 1 847 ? -38.325 -0.154 2.737 1.00 33.19 847 THR A CA 1
ATOM 6465 C C . THR A 1 847 ? -39.479 0.778 2.397 1.00 33.19 847 THR A C 1
ATOM 6467 O O . THR A 1 847 ? -40.077 1.385 3.295 1.00 33.19 847 THR A O 1
ATOM 6470 N N . PHE A 1 848 ? -39.716 0.973 1.101 1.00 32.97 848 PHE A N 1
ATOM 6471 C CA . PHE A 1 848 ? -41.004 1.496 0.679 1.00 32.97 848 PHE A CA 1
ATOM 6472 C C . PHE A 1 848 ? -42.044 0.511 1.213 1.00 32.97 848 PHE A C 1
ATOM 6474 O O . PHE A 1 848 ? -41.765 -0.685 1.316 1.00 32.97 848 PHE A O 1
ATOM 6481 N N . ASP A 1 849 ? -43.190 1.021 1.652 1.00 29.89 849 ASP A N 1
ATOM 6482 C CA . ASP A 1 849 ? -44.254 0.189 2.201 1.00 29.89 849 ASP A CA 1
ATOM 6483 C C . ASP A 1 849 ? -44.487 -1.015 1.258 1.00 29.89 849 ASP A C 1
ATOM 6485 O O . ASP A 1 849 ? -44.695 -0.803 0.057 1.00 29.89 849 ASP A O 1
ATOM 6489 N N . PRO A 1 850 ? -44.387 -2.277 1.728 1.00 30.56 850 PRO A N 1
ATOM 6490 C CA . PRO A 1 850 ? -44.495 -3.475 0.888 1.00 30.56 850 PRO A CA 1
ATOM 6491 C C . PRO A 1 850 ? -45.816 -3.598 0.109 1.00 30.56 850 PRO A C 1
ATOM 6493 O O . PRO A 1 850 ? -45.969 -4.531 -0.683 1.00 30.56 850 PRO A O 1
ATOM 6496 N N . GLN A 1 851 ? -46.757 -2.671 0.302 1.00 33.19 851 GLN A N 1
ATOM 6497 C CA . GLN A 1 851 ? -47.960 -2.519 -0.511 1.00 33.19 851 GLN A CA 1
ATOM 6498 C C . GLN A 1 851 ? -47.743 -1.805 -1.863 1.00 33.19 851 GLN A C 1
ATOM 6500 O O . GLN A 1 851 ? -48.604 -1.919 -2.731 1.00 33.19 851 GLN A O 1
ATOM 6505 N N . GLU A 1 852 ? -46.603 -1.142 -2.105 1.00 36.53 852 GLU A N 1
ATOM 6506 C CA . GLU A 1 852 ? -46.332 -0.424 -3.370 1.00 36.53 852 GLU A CA 1
ATOM 6507 C C . GLU A 1 852 ? -45.454 -1.199 -4.380 1.00 36.53 852 GLU A C 1
ATOM 6509 O O . GLU A 1 852 ? -45.152 -0.696 -5.466 1.00 36.53 852 GLU A O 1
ATOM 6514 N N . VAL A 1 853 ? -45.049 -2.441 -4.079 1.00 36.91 853 VAL A N 1
ATOM 6515 C CA . VAL A 1 853 ? -44.233 -3.259 -4.998 1.00 36.91 853 VAL A CA 1
ATOM 6516 C C . VAL A 1 853 ? -45.124 -3.900 -6.077 1.00 36.91 853 VAL A C 1
ATOM 6518 O O . VAL A 1 853 ? -45.963 -4.743 -5.751 1.00 36.91 853 VAL A O 1
ATOM 6521 N N . PRO A 1 854 ? -44.950 -3.583 -7.378 1.00 39.53 854 PRO A N 1
ATOM 6522 C CA . PRO A 1 854 ? -45.820 -4.107 -8.426 1.00 39.53 854 PRO A CA 1
ATOM 6523 C C . PRO A 1 854 ? -45.609 -5.615 -8.618 1.00 39.53 854 PRO A C 1
ATOM 6525 O O . PRO A 1 854 ? -44.561 -6.059 -9.094 1.00 39.53 854 PRO A O 1
ATOM 6528 N N . VAL A 1 855 ? -46.636 -6.403 -8.303 1.00 41.59 855 VAL A N 1
ATOM 6529 C CA . VAL A 1 855 ? -46.704 -7.852 -8.557 1.00 41.59 855 VAL A CA 1
ATOM 6530 C C . VAL A 1 855 ? -46.631 -8.110 -10.067 1.00 41.59 855 VAL A C 1
ATOM 6532 O O . VAL A 1 855 ? -47.208 -7.364 -10.859 1.00 41.59 855 VAL A O 1
ATOM 6535 N N . ASN A 1 856 ? -45.857 -9.098 -10.516 1.00 45.16 856 ASN A N 1
ATOM 6536 C CA . ASN A 1 856 ? -45.812 -9.466 -11.934 1.00 45.16 856 ASN A CA 1
ATOM 6537 C C . ASN A 1 856 ? -47.069 -10.234 -12.371 1.00 45.16 856 ASN A C 1
ATOM 6539 O O . ASN A 1 856 ? -47.841 -10.702 -11.540 1.00 45.16 856 ASN A O 1
ATOM 6543 N N . ALA A 1 857 ? -47.265 -10.372 -13.685 1.00 44.16 857 ALA A N 1
ATOM 6544 C CA . ALA A 1 857 ? -48.428 -11.060 -14.254 1.00 44.16 857 ALA A CA 1
ATOM 6545 C C . ALA A 1 857 ? -48.582 -12.530 -13.794 1.00 44.16 857 ALA A C 1
ATOM 6547 O O . ALA A 1 857 ? -49.662 -13.094 -13.901 1.00 44.16 857 ALA A O 1
ATOM 6548 N N . SER A 1 858 ? -47.522 -13.130 -13.241 1.00 42.91 858 SER A N 1
ATOM 6549 C CA . SER A 1 858 ? -47.498 -14.486 -12.677 1.00 42.91 858 SER A CA 1
ATOM 6550 C C . SER A 1 858 ? -47.858 -14.529 -11.181 1.00 42.91 858 SER A C 1
ATOM 6552 O O . SER A 1 858 ? -47.734 -15.582 -10.559 1.00 42.91 858 SER A O 1
ATOM 6554 N N . GLY A 1 859 ? -48.251 -13.399 -10.578 1.00 48.47 859 GLY A N 1
ATOM 6555 C CA . GLY A 1 859 ? -48.580 -13.289 -9.153 1.00 48.47 859 GLY A CA 1
ATOM 6556 C C . GLY A 1 859 ? -47.367 -13.210 -8.214 1.00 48.47 859 GLY A C 1
ATOM 6557 O O . GLY A 1 859 ? -47.533 -13.239 -6.997 1.00 48.47 859 GLY A O 1
ATOM 6558 N N . LEU A 1 860 ? -46.144 -13.095 -8.747 1.00 48.09 860 LEU A N 1
ATOM 6559 C CA . LEU A 1 860 ? -44.907 -13.057 -7.962 1.00 48.09 860 LEU A CA 1
ATOM 6560 C C . LEU A 1 860 ? -44.445 -11.616 -7.702 1.00 48.09 860 LEU A C 1
ATOM 6562 O O . LEU A 1 860 ? -44.463 -10.761 -8.593 1.00 48.09 860 LEU A O 1
ATOM 6566 N N . ARG A 1 861 ? -43.979 -11.345 -6.476 1.00 44.34 861 ARG A N 1
ATOM 6567 C CA . ARG A 1 861 ? -43.403 -10.045 -6.094 1.00 44.34 861 ARG A CA 1
ATOM 6568 C C . ARG A 1 861 ? -42.010 -9.887 -6.712 1.00 44.34 861 ARG A C 1
ATOM 6570 O O . ARG A 1 861 ? -41.121 -10.699 -6.463 1.00 44.34 861 ARG A O 1
ATOM 6577 N N . CYS A 1 862 ? -41.803 -8.833 -7.499 1.00 42.66 862 CYS A N 1
ATOM 6578 C CA . CYS A 1 862 ? -40.460 -8.435 -7.927 1.00 42.66 862 CYS A CA 1
ATOM 6579 C C . CYS A 1 862 ? -39.665 -7.947 -6.699 1.00 42.66 862 CYS A C 1
ATOM 6581 O O . CYS A 1 862 ? -40.195 -7.181 -5.900 1.00 42.66 862 CYS A O 1
ATOM 6583 N N . ARG A 1 863 ? -38.405 -8.374 -6.519 1.00 43.97 863 ARG A N 1
ATOM 6584 C CA . ARG A 1 863 ? -37.534 -7.811 -5.464 1.00 43.97 863 ARG A CA 1
ATOM 6585 C C . ARG A 1 863 ? -37.314 -6.312 -5.724 1.00 43.97 863 ARG A C 1
ATOM 6587 O O . ARG A 1 863 ? -37.152 -5.929 -6.880 1.00 43.97 863 ARG A O 1
ATOM 6594 N N . GLU A 1 864 ? -37.239 -5.496 -4.667 1.00 40.19 864 GLU A N 1
ATOM 6595 C CA . GLU A 1 864 ? -37.180 -4.015 -4.715 1.00 40.19 864 GLU A CA 1
ATOM 6596 C C . GLU A 1 864 ? -36.107 -3.433 -5.662 1.00 40.19 864 GLU A C 1
ATOM 6598 O O . GLU A 1 864 ? -36.306 -2.355 -6.214 1.00 40.19 864 GLU A O 1
ATOM 6603 N N . ASN A 1 865 ? -35.020 -4.170 -5.934 1.00 39.41 865 ASN A N 1
ATOM 6604 C CA . ASN A 1 865 ? -33.912 -3.731 -6.797 1.00 39.41 865 ASN A CA 1
ATOM 6605 C C . ASN A 1 865 ? -33.823 -4.456 -8.153 1.00 39.41 865 ASN A C 1
ATOM 6607 O O . ASN A 1 865 ? -32.916 -4.189 -8.940 1.00 39.41 865 ASN A O 1
ATOM 6611 N N . ALA A 1 866 ? -34.739 -5.382 -8.449 1.00 46.53 866 ALA A N 1
ATOM 6612 C CA . ALA A 1 866 ? -34.739 -6.145 -9.690 1.00 46.53 866 ALA A CA 1
ATOM 6613 C C . ALA A 1 866 ? -36.017 -5.834 -10.473 1.00 46.53 866 ALA A C 1
ATOM 6615 O O . ALA A 1 866 ? -37.018 -6.536 -10.372 1.00 46.53 866 ALA A O 1
ATOM 6616 N N . HIS A 1 867 ? -35.970 -4.810 -11.328 1.00 58.06 867 HIS A N 1
ATOM 6617 C CA . HIS A 1 867 ? -37.016 -4.531 -12.327 1.00 58.06 867 HIS A CA 1
ATOM 6618 C C . HIS A 1 867 ? -37.147 -5.636 -13.398 1.00 58.06 867 HIS A C 1
ATOM 6620 O O . HIS A 1 867 ? -37.854 -5.447 -14.387 1.00 58.06 867 HIS A O 1
ATOM 6626 N N . VAL A 1 868 ? -36.455 -6.762 -13.203 1.00 60.47 868 VAL A N 1
ATOM 6627 C CA . VAL A 1 868 ? -36.414 -7.959 -14.036 1.00 60.47 868 VAL A CA 1
ATOM 6628 C C . VAL A 1 868 ? -37.702 -8.760 -13.844 1.00 60.47 868 VAL A C 1
ATOM 6630 O O . VAL A 1 868 ? -38.172 -8.965 -12.723 1.00 60.47 868 VAL A O 1
ATOM 6633 N N . VAL A 1 869 ? -38.289 -9.218 -14.947 1.00 62.81 869 VAL A N 1
ATOM 6634 C CA . VAL A 1 869 ? -39.473 -10.080 -14.913 1.00 62.81 869 VAL A CA 1
ATOM 6635 C C . VAL A 1 869 ? -39.056 -11.476 -14.441 1.00 62.81 869 VAL A C 1
ATOM 6637 O O . VAL A 1 869 ? -38.176 -12.099 -15.029 1.00 62.81 869 VAL A O 1
ATOM 6640 N N . MET A 1 870 ? -39.686 -11.951 -13.366 1.00 64.88 870 MET A N 1
ATOM 6641 C CA . MET A 1 870 ? -39.463 -13.279 -12.783 1.00 64.88 870 MET A CA 1
ATOM 6642 C C . MET A 1 870 ? -40.570 -14.245 -13.208 1.00 64.88 870 MET A C 1
ATOM 6644 O O . MET A 1 870 ? -41.742 -13.874 -13.213 1.00 64.88 870 MET A O 1
ATOM 6648 N N . VAL A 1 871 ? -40.223 -15.491 -13.509 1.00 64.56 871 VAL A N 1
ATOM 6649 C CA . VAL A 1 871 ? -41.178 -16.510 -13.952 1.00 64.56 871 VAL A CA 1
ATOM 6650 C C . VAL A 1 871 ? -40.999 -17.785 -13.130 1.00 64.56 871 VAL A C 1
ATOM 6652 O O . VAL A 1 871 ? -39.876 -18.244 -12.934 1.00 64.56 871 VAL A O 1
ATOM 6655 N N . GLN A 1 872 ? -42.098 -18.353 -12.633 1.00 63.88 872 GLN A N 1
ATOM 6656 C CA . GLN A 1 872 ? -42.083 -19.615 -11.890 1.00 63.88 872 GLN A CA 1
ATOM 6657 C C . GLN A 1 872 ? -41.941 -20.781 -12.875 1.00 63.88 872 GLN A C 1
ATOM 6659 O O . GLN A 1 872 ? -42.902 -21.083 -13.580 1.00 63.88 872 GLN A O 1
ATOM 6664 N N . ALA A 1 873 ? -40.769 -21.414 -12.944 1.00 58.03 873 ALA A N 1
ATOM 6665 C CA . ALA A 1 873 ? -40.545 -22.605 -13.764 1.00 58.03 873 ALA A CA 1
ATOM 6666 C C . ALA A 1 873 ? -40.174 -23.799 -12.872 1.00 58.03 873 ALA A C 1
ATOM 6668 O O . ALA A 1 873 ? -39.378 -23.644 -11.953 1.00 58.03 873 ALA A O 1
ATOM 6669 N N . GLY A 1 874 ? -40.746 -24.974 -13.155 1.00 59.62 874 GLY A N 1
ATOM 6670 C CA . GLY A 1 874 ? -40.533 -26.203 -12.381 1.00 59.62 874 GLY A CA 1
ATOM 6671 C C . GLY A 1 874 ? -41.570 -26.410 -11.275 1.00 59.62 874 GLY A C 1
ATOM 6672 O O . GLY A 1 874 ? -42.601 -25.753 -11.290 1.00 59.62 874 GLY A O 1
ATOM 6673 N N . ALA A 1 875 ? -41.356 -27.350 -10.345 1.00 58.44 875 ALA A N 1
ATOM 6674 C CA . ALA A 1 875 ? -42.330 -27.651 -9.281 1.00 58.44 875 ALA A CA 1
ATOM 6675 C C . ALA A 1 875 ? -42.725 -26.389 -8.480 1.00 58.44 875 ALA A C 1
ATOM 6677 O O . ALA A 1 875 ? -41.945 -25.440 -8.401 1.00 58.44 875 ALA A O 1
ATOM 6678 N N . LYS A 1 876 ? -43.923 -26.377 -7.870 1.00 55.38 876 LYS A N 1
ATOM 6679 C CA . LYS A 1 876 ? -44.517 -25.203 -7.188 1.00 55.38 876 LYS A CA 1
ATOM 6680 C C . LYS A 1 876 ? -43.573 -24.535 -6.164 1.00 55.38 876 LYS A C 1
ATOM 6682 O O . LYS A 1 876 ? -43.681 -23.331 -5.961 1.00 55.38 876 LYS A O 1
ATOM 6687 N N . ASP A 1 877 ? -42.602 -25.288 -5.639 1.00 55.62 877 ASP A N 1
ATOM 6688 C CA . ASP A 1 877 ? -41.630 -24.873 -4.619 1.00 55.62 877 ASP A CA 1
ATOM 6689 C C . ASP A 1 877 ? -40.224 -24.512 -5.159 1.00 55.62 877 ASP A C 1
ATOM 6691 O O . ASP A 1 877 ? -39.325 -24.194 -4.380 1.00 55.62 877 ASP A O 1
ATOM 6695 N N . GLN A 1 878 ? -39.987 -24.553 -6.477 1.00 56.88 878 GLN A N 1
ATOM 6696 C CA . GLN A 1 878 ? -38.708 -24.120 -7.062 1.00 56.88 878 GLN A CA 1
ATOM 6697 C C . GLN A 1 878 ? -38.574 -22.590 -7.084 1.00 56.88 878 GLN A C 1
ATOM 6699 O O . GLN A 1 878 ? -39.557 -21.855 -7.114 1.00 56.88 878 GLN A O 1
ATOM 6704 N N . ALA A 1 879 ? -37.344 -22.075 -7.044 1.00 53.06 879 ALA A N 1
ATOM 6705 C CA . ALA A 1 879 ? -37.117 -20.632 -7.045 1.00 53.06 879 ALA A CA 1
ATOM 6706 C C . ALA A 1 879 ? -37.513 -20.000 -8.402 1.00 53.06 879 ALA A C 1
ATOM 6708 O O . ALA A 1 879 ? -37.207 -20.575 -9.447 1.00 53.06 879 ALA A O 1
ATOM 6709 N N . PRO A 1 880 ? -38.135 -18.803 -8.428 1.00 64.94 880 PRO A N 1
ATOM 6710 C CA . PRO A 1 880 ? -38.469 -18.127 -9.679 1.00 64.94 880 PRO A CA 1
ATOM 6711 C C . PRO A 1 880 ? -37.218 -17.808 -10.509 1.00 64.94 880 PRO A C 1
ATOM 6713 O O . PRO A 1 880 ? -36.206 -17.353 -9.971 1.00 64.94 880 PRO A O 1
ATOM 6716 N N . HIS A 1 881 ? -37.309 -17.946 -11.832 1.00 63.91 881 HIS A N 1
ATOM 6717 C CA . HIS A 1 881 ? -36.221 -17.664 -12.767 1.00 63.91 881 HIS A CA 1
ATOM 6718 C C . HIS A 1 881 ? -36.390 -16.294 -13.449 1.00 63.91 881 HIS A C 1
ATOM 6720 O O . HIS A 1 881 ? -37.489 -15.969 -13.905 1.00 63.91 881 HIS A O 1
ATOM 6726 N N . PRO A 1 882 ? -35.329 -15.474 -13.557 1.00 66.75 882 PRO A N 1
ATOM 6727 C CA . PRO A 1 882 ? -35.387 -14.208 -14.280 1.00 66.75 882 PRO A CA 1
ATOM 6728 C C . PRO A 1 882 ? -35.410 -14.431 -15.798 1.00 66.75 882 PRO A C 1
ATOM 6730 O O . PRO A 1 882 ? -34.638 -15.230 -16.326 1.00 66.75 882 PRO A O 1
ATOM 6733 N N . ILE A 1 883 ? -36.232 -13.664 -16.516 1.00 67.62 883 ILE A N 1
ATOM 6734 C CA . ILE A 1 883 ? -36.150 -13.539 -17.979 1.00 67.62 883 ILE A CA 1
ATOM 6735 C C . ILE A 1 883 ? -35.573 -12.174 -18.366 1.00 67.62 883 ILE A C 1
ATOM 6737 O O . ILE A 1 883 ? -35.683 -11.204 -17.619 1.00 67.62 883 ILE A O 1
ATOM 6741 N N . HIS A 1 884 ? -34.978 -12.069 -19.559 1.00 69.56 884 HIS A N 1
ATOM 6742 C CA . HIS A 1 884 ? -34.379 -10.832 -20.088 1.00 69.56 884 HIS A CA 1
ATOM 6743 C C . HIS A 1 884 ? -35.431 -9.776 -20.511 1.00 69.56 884 HIS A C 1
ATOM 6745 O O . HIS A 1 884 ? -35.432 -9.260 -21.632 1.00 69.56 884 HIS A O 1
ATOM 6751 N N . ALA A 1 885 ? -36.333 -9.422 -19.597 1.00 71.00 885 ALA A N 1
ATOM 6752 C CA . ALA A 1 885 ? -37.356 -8.398 -19.744 1.00 71.00 885 ALA A CA 1
ATOM 6753 C C . ALA A 1 885 ? -37.469 -7.567 -18.468 1.00 71.00 885 ALA A C 1
ATOM 6755 O O . ALA A 1 885 ? -37.250 -8.082 -17.375 1.00 71.00 885 ALA A O 1
ATOM 6756 N N . HIS A 1 886 ? -37.789 -6.279 -18.614 1.00 73.88 886 HIS A N 1
ATOM 6757 C CA . HIS A 1 886 ? -37.997 -5.387 -17.473 1.00 73.88 886 HIS A CA 1
ATOM 6758 C C . HIS A 1 886 ? -39.365 -4.716 -17.536 1.00 73.88 886 HIS A C 1
ATOM 6760 O O . HIS A 1 886 ? -39.832 -4.370 -18.627 1.00 73.88 886 HIS A O 1
ATOM 6766 N N . LYS A 1 887 ? -39.980 -4.495 -16.370 1.00 75.00 887 LYS A N 1
ATOM 6767 C CA . LYS A 1 887 ? -41.187 -3.668 -16.258 1.00 75.00 887 LYS A CA 1
ATOM 6768 C C . LYS A 1 887 ? -40.852 -2.201 -16.514 1.00 75.00 887 LYS A C 1
ATOM 6770 O O . LYS A 1 887 ? -39.861 -1.683 -15.996 1.00 75.00 887 LYS A O 1
ATOM 6775 N N . ILE A 1 888 ? -41.695 -1.530 -17.289 1.00 77.50 888 ILE A N 1
ATOM 6776 C CA . ILE A 1 888 ? -41.528 -0.115 -17.626 1.00 77.50 888 ILE A CA 1
ATOM 6777 C C . ILE A 1 888 ? -42.314 0.744 -16.629 1.00 77.50 888 ILE A C 1
ATOM 6779 O O . ILE A 1 888 ? -43.465 0.446 -16.316 1.00 77.50 888 ILE A O 1
ATOM 6783 N N . ALA A 1 889 ? -41.668 1.778 -16.082 1.00 65.88 889 ALA A N 1
ATOM 6784 C CA . ALA A 1 889 ? -42.325 2.797 -15.266 1.00 65.88 889 ALA A CA 1
ATOM 6785 C C . ALA A 1 889 ? -43.294 3.597 -16.124 1.00 65.88 889 ALA A C 1
ATOM 6787 O O . ALA A 1 889 ? -42.925 3.964 -17.232 1.00 65.88 889 ALA A O 1
ATOM 6788 N N . GLN A 1 890 ? -44.462 3.925 -15.583 1.00 68.19 890 GLN A N 1
ATOM 6789 C CA . GLN A 1 890 ? -45.400 4.852 -16.208 1.00 68.19 890 GLN A CA 1
ATOM 6790 C C . GLN A 1 890 ? -45.632 5.978 -15.219 1.00 68.19 890 GLN A C 1
ATOM 6792 O O . GLN A 1 890 ? -46.292 5.776 -14.200 1.00 68.19 890 GLN A O 1
ATOM 6797 N N . GLN A 1 891 ? -45.000 7.125 -15.461 1.00 63.53 891 GLN A N 1
ATOM 6798 C CA . GLN A 1 891 ? -45.145 8.282 -14.570 1.00 63.53 891 GLN A CA 1
ATOM 6799 C C . GLN A 1 891 ? -46.506 8.946 -14.771 1.00 63.53 891 GLN A C 1
ATOM 6801 O O . GLN A 1 891 ? -47.153 9.379 -13.820 1.00 63.53 891 GLN A O 1
ATOM 6806 N N . LEU A 1 892 ? -46.966 8.960 -16.020 1.00 62.97 892 LEU A N 1
ATOM 6807 C CA . LEU A 1 892 ? -48.311 9.366 -16.386 1.00 62.97 892 LEU A CA 1
ATOM 6808 C C . LEU A 1 892 ? -49.211 8.143 -16.218 1.00 62.97 892 LEU A C 1
ATOM 6810 O O . LEU A 1 892 ? -49.039 7.155 -16.934 1.00 62.97 892 LEU A O 1
ATOM 6814 N N . ARG A 1 893 ? -50.121 8.184 -15.234 1.00 56.44 893 ARG A N 1
ATOM 6815 C CA . ARG A 1 893 ? -51.014 7.067 -14.882 1.00 56.44 893 ARG A CA 1
ATOM 6816 C C . ARG A 1 893 ? -51.646 6.501 -16.158 1.00 56.44 893 ARG A C 1
ATOM 6818 O O . ARG A 1 893 ? -52.440 7.163 -16.821 1.00 56.44 893 ARG A O 1
ATOM 6825 N N . SER A 1 894 ? -51.248 5.296 -16.539 1.00 59.41 894 SER A N 1
ATOM 6826 C CA . SER A 1 894 ? -51.814 4.561 -17.663 1.00 59.41 894 SER A CA 1
ATOM 6827 C C . SER A 1 894 ? -52.347 3.251 -17.107 1.00 59.41 894 SER A C 1
ATOM 6829 O O . SER A 1 894 ? -51.668 2.566 -16.348 1.00 59.41 894 SER A O 1
ATOM 6831 N N . GLU A 1 895 ? -53.577 2.903 -17.473 1.00 58.09 895 GLU A N 1
ATOM 6832 C CA . GLU A 1 895 ? -54.238 1.672 -17.019 1.00 58.09 895 GLU A CA 1
ATOM 6833 C C . GLU A 1 895 ? -53.562 0.406 -17.574 1.00 58.09 895 GLU A C 1
ATOM 6835 O O . GLU A 1 895 ? -53.838 -0.705 -17.136 1.00 58.09 895 GLU A O 1
ATOM 6840 N N . THR A 1 896 ? -52.663 0.553 -18.554 1.00 65.19 896 THR A N 1
ATOM 6841 C CA . THR A 1 896 ? -52.000 -0.564 -19.231 1.00 65.19 896 THR A CA 1
ATOM 6842 C C . THR A 1 896 ? -50.536 -0.664 -18.828 1.00 65.19 896 THR A C 1
ATOM 6844 O O . THR A 1 896 ? -49.751 0.166 -19.270 1.00 65.19 896 THR A O 1
ATOM 6847 N N . ALA A 1 897 ? -50.127 -1.713 -18.112 1.00 72.19 897 ALA A N 1
ATOM 6848 C CA . ALA A 1 897 ? -48.720 -1.974 -17.796 1.00 72.19 897 ALA A CA 1
ATOM 6849 C C . ALA A 1 897 ? -47.965 -2.673 -18.953 1.00 72.19 897 ALA A C 1
ATOM 6851 O O . ALA A 1 897 ? -48.519 -3.531 -19.646 1.00 72.19 897 ALA A O 1
ATOM 6852 N N . TYR A 1 898 ? -46.690 -2.313 -19.169 1.00 78.88 898 TYR A N 1
ATOM 6853 C CA . TYR A 1 898 ? -45.837 -2.880 -20.230 1.00 78.88 898 TYR A CA 1
ATOM 6854 C C . TYR A 1 898 ? -44.548 -3.498 -19.672 1.00 78.88 898 TYR A C 1
ATOM 6856 O O . TYR A 1 898 ? -43.912 -2.951 -18.765 1.00 78.88 898 TYR A O 1
ATOM 6864 N N . ALA A 1 899 ? -44.102 -4.584 -20.305 1.00 77.94 899 ALA A N 1
ATOM 6865 C CA . ALA A 1 899 ? -42.776 -5.166 -20.113 1.00 77.94 899 ALA A CA 1
ATOM 6866 C C . ALA A 1 899 ? -41.979 -5.131 -21.427 1.00 77.94 899 ALA A C 1
ATOM 6868 O O . ALA A 1 899 ? -42.466 -5.556 -22.478 1.00 77.94 899 ALA A O 1
ATOM 6869 N N . ALA A 1 900 ? -40.736 -4.645 -21.375 1.00 78.06 900 ALA A N 1
ATOM 6870 C CA . ALA A 1 900 ? -39.852 -4.565 -22.537 1.00 78.06 900 ALA A CA 1
ATOM 6871 C C . ALA A 1 900 ? -38.735 -5.612 -22.449 1.00 78.06 900 ALA A C 1
ATOM 6873 O O . ALA A 1 900 ? -37.835 -5.511 -21.608 1.00 78.06 900 ALA A O 1
ATOM 6874 N N . GLY A 1 901 ? -38.760 -6.591 -23.354 1.00 75.19 901 GLY A N 1
ATOM 6875 C CA . GLY A 1 901 ? -37.809 -7.700 -23.373 1.00 75.19 901 GLY A CA 1
ATOM 6876 C C . GLY A 1 901 ? -36.906 -7.764 -24.599 1.00 75.19 901 GLY A C 1
ATOM 6877 O O . GLY A 1 901 ? -37.184 -7.191 -25.658 1.00 75.19 901 GLY A O 1
ATOM 6878 N N . GLN A 1 902 ? -35.786 -8.457 -24.420 1.00 75.88 902 GLN A N 1
ATOM 6879 C CA . GLN A 1 902 ? -34.937 -8.925 -25.508 1.00 75.88 902 GLN A CA 1
ATOM 6880 C C . GLN A 1 902 ? -35.566 -10.170 -26.154 1.00 75.88 902 GLN A C 1
ATOM 6882 O O . GLN A 1 902 ? -36.234 -10.934 -25.470 1.00 75.88 902 GLN A O 1
ATOM 6887 N N . SER A 1 903 ? -35.388 -10.379 -27.459 1.00 70.62 903 SER A N 1
ATOM 6888 C CA . SER A 1 903 ? -35.788 -11.643 -28.099 1.00 70.62 903 SER A CA 1
ATOM 6889 C C . SER A 1 903 ? -34.952 -12.802 -27.535 1.00 70.62 903 SER A C 1
ATOM 6891 O O . SER A 1 903 ? -33.782 -12.572 -27.218 1.00 70.62 903 SER A O 1
ATOM 6893 N N . PRO A 1 904 ? -35.526 -14.010 -27.387 1.00 68.88 904 PRO A N 1
ATOM 6894 C CA . PRO A 1 904 ? -34.830 -15.142 -26.782 1.00 68.88 904 PRO A CA 1
ATOM 6895 C C . PRO A 1 904 ? -33.553 -15.501 -27.557 1.00 68.88 904 PRO A C 1
ATOM 6897 O O . PRO A 1 904 ? -33.645 -15.686 -28.774 1.00 68.88 904 PRO A O 1
ATOM 6900 N N . PRO A 1 905 ? -32.383 -15.626 -26.901 1.00 64.88 905 PRO A N 1
ATOM 6901 C CA . PRO A 1 905 ? -31.272 -16.401 -27.450 1.00 64.88 905 PRO A CA 1
ATOM 6902 C C . PRO A 1 905 ? -31.644 -17.890 -27.586 1.00 64.88 905 PRO A C 1
ATOM 6904 O O . PRO A 1 905 ? -32.584 -18.376 -26.948 1.00 64.88 905 PRO A O 1
ATOM 6907 N N . GLU A 1 906 ? -30.904 -18.626 -28.418 1.00 57.81 906 GLU A N 1
ATOM 6908 C CA . GLU A 1 906 ? -31.053 -20.082 -28.539 1.00 57.81 906 GLU A CA 1
ATOM 6909 C C . GLU A 1 906 ? -30.926 -20.742 -27.152 1.00 57.81 906 GLU A C 1
ATOM 6911 O O . GLU A 1 906 ? -30.012 -20.440 -26.387 1.00 57.81 906 GLU A O 1
ATOM 6916 N N . GLY A 1 907 ? -31.902 -21.581 -26.785 1.00 60.19 907 GLY A N 1
ATOM 6917 C CA . GLY A 1 907 ? -31.970 -22.245 -25.476 1.00 60.19 907 GLY A CA 1
ATOM 6918 C C . GLY A 1 907 ? -32.823 -21.553 -24.401 1.00 60.19 907 GLY A C 1
ATOM 6919 O O . GLY A 1 907 ? -33.166 -22.198 -23.414 1.00 60.19 907 GLY A O 1
ATOM 6920 N N . SER A 1 908 ? -33.255 -20.295 -24.578 1.00 67.44 908 SER A N 1
ATOM 6921 C CA . SER A 1 908 ? -34.103 -19.600 -23.584 1.00 67.44 908 SER A CA 1
ATOM 6922 C C . SER A 1 908 ? -35.595 -19.551 -23.944 1.00 67.44 908 SER A C 1
ATOM 6924 O O . SER A 1 908 ? -36.346 -18.788 -23.341 1.00 67.44 908 SER A O 1
ATOM 6926 N N . VAL A 1 909 ? -36.029 -20.308 -24.955 1.00 76.31 909 VAL A N 1
ATOM 6927 C CA . VAL A 1 909 ? -37.381 -20.253 -25.548 1.00 76.31 909 VAL A CA 1
ATOM 6928 C C . VAL A 1 909 ? -38.495 -20.503 -24.522 1.00 76.31 909 VAL A C 1
ATOM 6930 O O . VAL A 1 909 ? -39.490 -19.773 -24.504 1.00 76.31 909 VAL A O 1
ATOM 6933 N N . ASP A 1 910 ? -38.298 -21.470 -23.624 1.00 77.50 910 ASP A N 1
ATOM 6934 C CA . ASP A 1 910 ? -39.316 -21.889 -22.653 1.00 77.50 910 ASP A CA 1
ATOM 6935 C C . ASP A 1 910 ? -39.724 -20.756 -21.704 1.00 77.50 910 ASP A C 1
ATOM 6937 O O . ASP A 1 910 ? -40.910 -20.583 -21.438 1.00 77.50 910 ASP A O 1
ATOM 6941 N N . GLY A 1 911 ? -38.775 -19.935 -21.240 1.00 75.44 911 GLY A N 1
ATOM 6942 C CA . GLY A 1 911 ? -39.066 -18.826 -20.324 1.00 75.44 911 GLY A CA 1
ATOM 6943 C C . GLY A 1 911 ? -39.947 -17.739 -20.950 1.00 75.44 911 GLY A C 1
ATOM 6944 O O . GLY A 1 911 ? -40.788 -17.148 -20.273 1.00 75.44 911 GLY A O 1
ATOM 6945 N N . PHE A 1 912 ? -39.808 -17.503 -22.258 1.00 7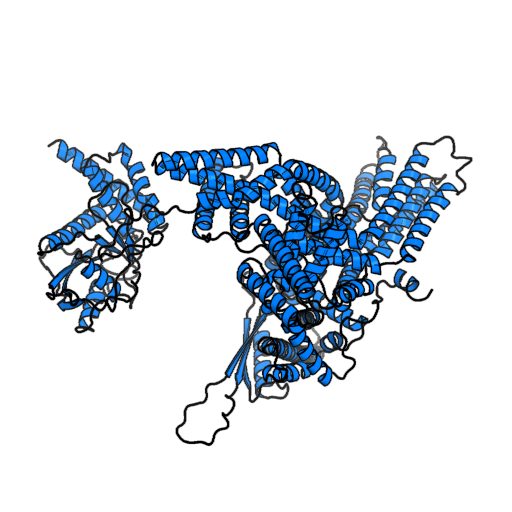5.12 912 PHE A N 1
ATOM 6946 C CA . PHE A 1 912 ? -40.620 -16.514 -22.971 1.00 75.12 912 PHE A CA 1
ATOM 6947 C C . PHE A 1 912 ? -42.026 -17.033 -23.271 1.00 75.12 912 PHE A C 1
ATOM 6949 O O . PHE A 1 912 ? -42.991 -16.294 -23.070 1.00 75.12 912 PHE A O 1
ATOM 6956 N N . LEU A 1 913 ? -42.154 -18.297 -23.699 1.00 81.94 913 LEU A N 1
ATOM 6957 C CA . LEU A 1 913 ? -43.459 -18.947 -23.867 1.00 81.94 913 LEU A CA 1
ATOM 6958 C C . LEU A 1 913 ? -44.212 -19.006 -22.535 1.00 81.94 913 LEU A C 1
ATOM 6960 O O . LEU A 1 913 ? -45.395 -18.676 -22.483 1.00 81.94 913 LEU A O 1
ATOM 6964 N N . LEU A 1 914 ? -43.507 -19.343 -21.453 1.00 79.12 914 LEU A N 1
ATOM 6965 C CA . LEU A 1 914 ? -44.051 -19.382 -20.101 1.00 79.12 914 LEU A CA 1
ATOM 6966 C C . LEU A 1 914 ? -44.586 -18.020 -19.660 1.00 79.12 914 LEU A C 1
ATOM 6968 O O . LEU A 1 914 ? -45.693 -17.956 -19.143 1.00 79.12 914 LEU A O 1
ATOM 6972 N N . GLN A 1 915 ? -43.849 -16.933 -19.901 1.00 73.88 915 GLN A N 1
ATOM 6973 C CA . GLN A 1 915 ? -44.318 -15.586 -19.572 1.00 73.88 915 GLN A CA 1
ATOM 6974 C C . GLN A 1 915 ? -45.559 -15.190 -20.381 1.00 73.88 915 GLN A C 1
ATOM 6976 O O . GLN A 1 915 ? -46.481 -14.602 -19.821 1.00 73.88 915 GLN A O 1
ATOM 6981 N N . GLY A 1 916 ? -45.589 -15.494 -21.683 1.00 76.12 916 GLY A N 1
ATOM 6982 C CA . GLY A 1 916 ? -46.739 -15.193 -22.542 1.00 76.12 916 GLY A CA 1
ATOM 6983 C C . GLY A 1 916 ? -47.998 -15.973 -22.151 1.00 76.12 916 GLY A C 1
ATOM 6984 O O . GLY A 1 916 ? -49.093 -15.417 -22.190 1.00 76.12 916 GLY A O 1
ATOM 6985 N N . LEU A 1 917 ? -47.838 -17.238 -21.747 1.00 78.31 917 LEU A N 1
ATOM 6986 C CA . LEU A 1 917 ? -48.919 -18.094 -21.250 1.00 78.31 917 LEU A CA 1
ATOM 6987 C C . LEU A 1 917 ? -49.381 -17.677 -19.849 1.00 78.31 917 LEU A C 1
ATOM 6989 O O . LEU A 1 917 ? -50.576 -17.528 -19.623 1.00 78.31 917 LEU A O 1
ATOM 6993 N N . ALA A 1 918 ? -48.444 -17.442 -18.927 1.00 71.56 918 ALA A N 1
ATOM 6994 C CA . ALA A 1 918 ? -48.748 -17.068 -17.548 1.00 71.56 918 ALA A CA 1
ATOM 6995 C C . ALA A 1 918 ? -49.386 -15.683 -17.425 1.00 71.56 918 ALA A C 1
ATOM 6997 O O . ALA A 1 918 ? -50.207 -15.485 -16.537 1.00 71.56 918 ALA A O 1
ATOM 6998 N N . SER A 1 919 ? -49.045 -14.741 -18.309 1.00 68.56 919 SER A N 1
ATOM 6999 C CA . SER A 1 919 ? -49.680 -13.422 -18.317 1.00 68.56 919 SER A CA 1
ATOM 7000 C C . SER A 1 919 ? -51.085 -13.425 -18.918 1.00 68.56 919 SER A C 1
ATOM 7002 O O . SER A 1 919 ? -51.816 -12.457 -18.731 1.00 68.56 919 SER A O 1
ATOM 7004 N N . GLY A 1 920 ? -51.440 -14.450 -19.702 1.00 70.88 920 GLY A N 1
ATOM 7005 C CA . GLY A 1 920 ? -52.643 -14.454 -20.536 1.00 70.88 920 GLY A CA 1
ATOM 7006 C C . GLY A 1 920 ? -52.623 -13.419 -21.670 1.0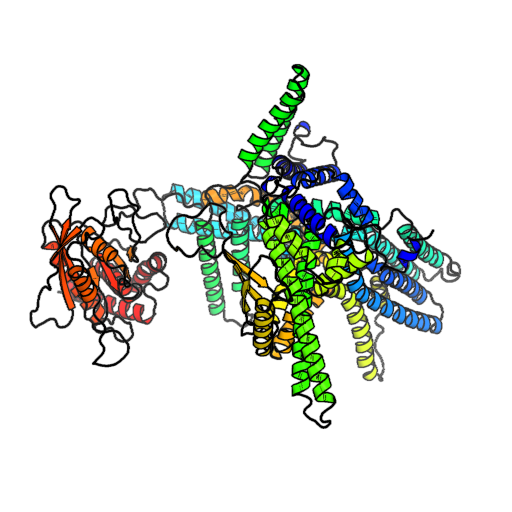0 70.88 920 GLY A C 1
ATOM 7007 O O . GLY A 1 920 ? -53.588 -13.327 -22.420 1.00 70.88 920 GLY A O 1
ATOM 7008 N N . GLN A 1 921 ? -51.540 -12.644 -21.819 1.00 74.31 921 GLN A N 1
ATOM 7009 C CA . GLN A 1 921 ? -51.454 -11.542 -22.780 1.00 74.31 921 GLN A CA 1
ATOM 7010 C C . GLN A 1 921 ? -50.670 -11.901 -24.051 1.00 74.31 921 GLN A C 1
ATOM 7012 O O . GLN A 1 921 ? -50.602 -11.107 -24.983 1.00 74.31 921 GLN A O 1
ATOM 7017 N N . GLY A 1 922 ? -50.048 -13.082 -24.108 1.00 80.44 922 GLY A N 1
ATOM 7018 C CA . GLY A 1 922 ? -49.259 -13.489 -25.266 1.00 80.44 922 GLY A CA 1
ATOM 7019 C C . GLY A 1 922 ? -47.971 -12.685 -25.457 1.00 80.44 922 GLY A C 1
ATOM 7020 O O . GLY A 1 922 ? -47.413 -12.116 -24.515 1.00 80.44 922 GLY A O 1
ATOM 7021 N N . ILE A 1 923 ? -47.441 -12.710 -26.684 1.00 84.88 923 ILE A N 1
ATOM 7022 C CA . ILE A 1 923 ? -46.158 -12.080 -27.027 1.00 84.88 923 ILE A CA 1
ATOM 7023 C C . ILE A 1 923 ? -46.310 -11.225 -28.281 1.00 84.88 923 ILE A C 1
ATOM 7025 O O . ILE A 1 923 ? -46.657 -11.733 -29.353 1.00 84.88 923 ILE A O 1
ATOM 7029 N N . PHE A 1 924 ? -45.956 -9.944 -28.172 1.00 85.06 924 PHE A N 1
ATOM 7030 C CA . PHE A 1 924 ? -45.841 -9.052 -29.319 1.00 85.06 924 PHE A CA 1
ATOM 7031 C C . PHE A 1 924 ? -44.371 -8.788 -29.654 1.00 85.06 924 PHE A C 1
ATOM 7033 O O . PHE A 1 924 ? -43.614 -8.225 -28.861 1.00 85.06 924 PHE A O 1
ATOM 7040 N N . GLN A 1 925 ? -43.942 -9.191 -30.846 1.00 79.06 925 GLN A N 1
ATOM 7041 C CA . GLN A 1 925 ? -42.556 -9.103 -31.278 1.00 79.06 925 GLN A CA 1
ATOM 7042 C C . GLN A 1 925 ? -42.352 -8.075 -32.391 1.00 79.06 925 GLN A C 1
ATOM 7044 O O . GLN A 1 925 ? -43.095 -8.006 -33.369 1.00 79.06 925 GLN A O 1
ATOM 7049 N N . PHE A 1 926 ? -41.271 -7.313 -32.256 1.00 70.56 926 PHE A N 1
ATOM 7050 C CA . PHE A 1 926 ? -40.905 -6.169 -33.068 1.00 70.56 926 PHE A CA 1
ATOM 7051 C C . PHE A 1 926 ? -39.522 -6.365 -33.719 1.00 70.56 926 PHE A C 1
ATOM 7053 O O . PHE A 1 926 ? -38.504 -5.804 -33.296 1.00 70.56 926 PHE A O 1
ATOM 7060 N N . VAL A 1 927 ? -39.468 -7.221 -34.743 1.00 61.53 927 VAL A N 1
ATOM 7061 C CA . VAL A 1 927 ? -38.254 -7.589 -35.502 1.00 61.53 927 VAL A CA 1
ATOM 7062 C C . VAL A 1 927 ? -38.506 -7.491 -37.007 1.00 61.53 927 VAL A C 1
ATOM 7064 O O . VAL A 1 927 ? -39.625 -7.696 -37.460 1.00 61.53 927 VAL A O 1
ATOM 7067 N N . SER A 1 928 ? -37.474 -7.113 -37.773 1.00 54.28 928 SER A N 1
ATOM 7068 C CA . SER A 1 928 ? -37.568 -6.929 -39.234 1.00 54.28 928 SER A CA 1
ATOM 7069 C C . SER A 1 928 ? -38.049 -8.214 -39.908 1.00 54.28 928 SER A C 1
ATOM 7071 O O . SER A 1 928 ? -37.789 -9.304 -39.401 1.00 54.28 928 SER A O 1
ATOM 7073 N N . ARG A 1 929 ? -38.703 -8.103 -41.074 1.00 51.72 929 ARG A N 1
ATOM 7074 C CA . ARG A 1 929 ? -39.123 -9.276 -41.865 1.00 51.72 929 ARG A CA 1
ATOM 7075 C C . ARG A 1 929 ? -37.963 -10.230 -42.198 1.00 51.72 929 ARG A C 1
ATOM 7077 O O . ARG A 1 929 ? -38.234 -11.411 -42.373 1.00 51.72 929 ARG A O 1
ATOM 7084 N N . LYS A 1 930 ? -36.721 -9.728 -42.293 1.00 50.41 930 LYS A N 1
ATOM 7085 C CA . LYS A 1 930 ? -35.466 -10.475 -42.531 1.00 50.41 930 LYS A CA 1
ATOM 7086 C C . LYS A 1 930 ? -34.273 -9.719 -41.905 1.00 50.41 930 LYS A C 1
ATOM 7088 O O . LYS A 1 930 ? -34.344 -8.491 -41.770 1.00 50.41 930 LYS A O 1
ATOM 7093 N N . ALA A 1 931 ? -33.226 -10.427 -41.470 1.00 40.12 931 ALA A N 1
ATOM 7094 C CA . ALA A 1 931 ? -32.061 -9.859 -40.781 1.00 40.12 931 ALA A CA 1
ATOM 7095 C C . ALA A 1 931 ? -31.262 -8.862 -41.641 1.00 40.12 931 ALA A C 1
ATOM 7097 O O . ALA A 1 931 ? -31.310 -8.869 -42.864 1.00 40.12 931 ALA A O 1
ATOM 7098 N N . HIS A 1 932 ? -30.586 -7.924 -40.978 1.00 39.03 932 HIS A N 1
ATOM 7099 C CA . HIS A 1 932 ? -30.310 -6.585 -41.508 1.00 39.03 932 HIS A CA 1
ATOM 7100 C C . HIS A 1 932 ? -29.034 -6.405 -42.351 1.00 39.03 932 HIS A C 1
ATOM 7102 O O . HIS A 1 932 ? -28.674 -5.260 -42.618 1.00 39.03 932 HIS A O 1
ATOM 7108 N N . TYR A 1 933 ? -28.359 -7.469 -42.788 1.00 35.09 933 TYR A N 1
ATOM 7109 C CA . TYR A 1 933 ? -27.134 -7.346 -43.587 1.00 35.09 933 TYR A CA 1
ATOM 7110 C C . TYR A 1 933 ? -27.048 -8.469 -44.650 1.00 35.09 933 TYR A C 1
ATOM 7112 O O . TYR A 1 933 ? -26.814 -9.613 -44.284 1.00 35.09 933 TYR A O 1
ATOM 7120 N N . GLN A 1 934 ? -27.181 -8.100 -45.942 1.00 31.78 934 GLN A N 1
ATOM 7121 C CA . GLN A 1 934 ? -26.938 -8.875 -47.198 1.00 31.78 934 GLN A CA 1
ATOM 7122 C C . GLN A 1 934 ? -28.143 -9.623 -47.875 1.00 31.78 934 GLN A C 1
ATOM 7124 O O . GLN A 1 934 ? -29.167 -9.798 -47.220 1.00 31.78 934 GLN A O 1
ATOM 7129 N N . PRO A 1 935 ? -28.092 -9.891 -49.217 1.00 37.38 935 PRO A N 1
ATOM 7130 C CA . PRO A 1 935 ? -29.158 -9.686 -50.233 1.00 37.38 935 PRO A CA 1
ATOM 7131 C C . PRO A 1 935 ? -30.290 -10.741 -50.270 1.00 37.38 935 PRO A C 1
ATOM 7133 O O . PRO A 1 935 ? -30.378 -11.592 -49.391 1.00 37.38 935 PRO A O 1
ATOM 7136 N N . GLU A 1 936 ? -31.190 -10.635 -51.267 1.00 36.16 936 GLU A N 1
ATOM 7137 C CA . GLU A 1 936 ? -32.537 -11.251 -51.371 1.00 36.16 936 GLU A CA 1
ATOM 7138 C C . GLU A 1 936 ? -32.654 -12.763 -51.053 1.00 36.16 936 GLU A C 1
ATOM 7140 O O . GLU A 1 936 ? -33.737 -13.195 -50.641 1.00 36.16 936 GLU A O 1
ATOM 7145 N N . ASP A 1 937 ? -31.551 -13.519 -51.079 1.00 40.38 937 ASP A N 1
ATOM 7146 C CA . ASP A 1 937 ? -31.505 -14.982 -50.908 1.00 40.38 937 ASP A CA 1
ATOM 7147 C C . ASP A 1 937 ? -31.035 -15.488 -49.517 1.00 40.38 937 ASP A C 1
ATOM 7149 O O . ASP A 1 937 ? -30.701 -16.663 -49.348 1.00 40.38 937 ASP A O 1
ATOM 7153 N N . SER A 1 938 ? -31.012 -14.638 -48.482 1.00 36.12 938 SER A N 1
ATOM 7154 C CA . SER A 1 938 ? -30.588 -15.028 -47.117 1.00 36.12 938 SER A CA 1
ATOM 7155 C C . SER A 1 938 ? -31.570 -15.971 -46.374 1.00 36.12 938 SER A C 1
ATOM 7157 O O . SER A 1 938 ? -32.790 -15.776 -46.406 1.00 36.12 938 SER A O 1
ATOM 7159 N N . ARG A 1 939 ? -31.015 -16.976 -45.665 1.00 41.34 939 ARG A N 1
ATOM 7160 C CA . ARG A 1 939 ? -31.676 -18.148 -45.033 1.00 41.34 939 ARG A CA 1
ATOM 7161 C C . ARG A 1 939 ? -31.902 -18.052 -43.500 1.00 41.34 939 ARG A C 1
ATOM 7163 O O . ARG A 1 939 ? -31.879 -19.079 -42.830 1.00 41.34 939 ARG A O 1
ATOM 7170 N N . GLU A 1 940 ? -32.107 -16.872 -42.906 1.00 44.31 940 GLU A N 1
ATOM 7171 C CA . GLU A 1 940 ? -32.391 -16.767 -41.453 1.00 44.31 940 GLU A CA 1
ATOM 7172 C C . GLU A 1 940 ? -33.894 -16.863 -41.111 1.00 44.31 940 GLU A C 1
ATOM 7174 O O . GLU A 1 940 ? -34.733 -16.149 -41.670 1.00 44.31 940 GLU A O 1
ATOM 7179 N N . THR A 1 941 ? -34.227 -17.740 -40.159 1.00 56.91 941 THR A N 1
ATOM 7180 C CA . THR A 1 941 ? -35.599 -18.108 -39.776 1.00 56.91 941 THR A CA 1
ATOM 7181 C C . THR A 1 941 ? -36.196 -17.112 -38.756 1.00 56.91 941 THR A C 1
ATOM 7183 O O . THR A 1 941 ? -35.541 -16.756 -37.777 1.00 56.91 941 THR A O 1
ATOM 7186 N N . PRO A 1 942 ? -37.442 -16.622 -38.936 1.00 63.47 942 PRO A N 1
ATOM 7187 C CA . PRO A 1 942 ? -38.100 -15.720 -37.984 1.00 63.47 942 PRO A CA 1
ATOM 7188 C C . PRO A 1 942 ? -38.187 -16.298 -36.563 1.00 63.47 942 PRO A C 1
ATOM 7190 O O . PRO A 1 942 ? -38.432 -17.486 -36.391 1.00 63.47 942 PRO A O 1
ATOM 7193 N N . VAL A 1 943 ? -38.102 -15.461 -35.524 1.00 67.88 943 VAL A N 1
ATOM 7194 C CA . VAL A 1 943 ? -38.176 -15.932 -34.123 1.00 67.88 943 VAL A CA 1
ATOM 7195 C C . VAL A 1 943 ? -39.505 -16.626 -33.821 1.00 67.88 943 VAL A C 1
ATOM 7197 O O . VAL A 1 943 ? -39.506 -17.647 -33.146 1.00 67.88 943 VAL A O 1
ATOM 7200 N N . ILE A 1 944 ? -40.635 -16.148 -34.356 1.00 75.44 944 ILE A N 1
ATOM 7201 C CA . ILE A 1 944 ? -41.904 -16.880 -34.219 1.00 75.44 944 ILE A CA 1
ATOM 7202 C C . ILE A 1 944 ? -41.839 -18.271 -34.869 1.00 75.44 944 ILE A C 1
ATOM 7204 O O . ILE A 1 944 ? -42.444 -19.205 -34.358 1.00 75.44 944 ILE A O 1
ATOM 7208 N N . ALA A 1 945 ? -41.055 -18.439 -35.938 1.00 73.06 945 ALA A N 1
ATOM 7209 C CA . ALA A 1 945 ? -40.806 -19.742 -36.538 1.00 73.06 945 ALA A CA 1
ATOM 7210 C C . ALA A 1 945 ? -39.871 -20.604 -35.669 1.00 73.06 945 ALA A C 1
ATOM 7212 O O . ALA A 1 945 ? -40.155 -21.788 -35.536 1.00 73.06 945 ALA A O 1
ATOM 7213 N N . HIS A 1 946 ? -38.871 -20.030 -34.982 1.00 74.69 946 HIS A N 1
ATOM 7214 C CA . HIS A 1 946 ? -38.099 -20.751 -33.951 1.00 74.69 946 HIS A CA 1
ATOM 7215 C C . HIS A 1 946 ? -38.995 -21.226 -32.798 1.00 74.69 946 HIS A C 1
ATOM 7217 O O . HIS A 1 946 ? -38.887 -22.369 -32.370 1.00 74.69 946 HIS A O 1
ATOM 7223 N N . LEU A 1 947 ? -39.917 -20.383 -32.316 1.00 77.81 947 LEU A N 1
ATOM 7224 C CA . LEU A 1 947 ? -40.859 -20.753 -31.252 1.00 77.81 947 LEU A CA 1
ATOM 7225 C C . LEU A 1 947 ? -41.791 -21.889 -31.699 1.00 77.81 947 LEU A C 1
ATOM 7227 O O . LEU A 1 947 ? -41.997 -22.847 -30.959 1.00 77.81 947 LEU A O 1
ATOM 7231 N N . VAL A 1 948 ? -42.341 -21.795 -32.913 1.00 81.31 948 VAL A N 1
ATOM 7232 C CA . VAL A 1 948 ? -43.213 -22.833 -33.485 1.00 81.31 948 VAL A CA 1
ATOM 7233 C C . VAL A 1 948 ? -42.445 -24.135 -33.707 1.00 81.31 948 VAL A C 1
ATOM 7235 O O . VAL A 1 948 ? -42.961 -25.199 -33.373 1.00 81.31 948 VAL A O 1
ATOM 7238 N N . GLN A 1 949 ? -41.225 -24.065 -34.242 1.00 81.50 949 GLN A N 1
ATOM 7239 C CA . GLN A 1 949 ? -40.362 -25.225 -34.452 1.00 81.50 949 GLN A CA 1
ATOM 7240 C C . GLN A 1 949 ? -40.012 -25.903 -33.124 1.00 81.50 949 GLN A C 1
ATOM 7242 O O . GLN A 1 949 ? -40.224 -27.103 -32.996 1.00 81.50 949 GLN A O 1
ATOM 7247 N N . HIS A 1 950 ? -39.619 -25.132 -32.108 1.00 83.25 950 HIS A N 1
ATOM 7248 C CA . HIS A 1 950 ? -39.327 -25.647 -30.768 1.00 83.25 950 HIS A CA 1
ATOM 7249 C C . HIS A 1 950 ? -40.512 -26.411 -30.164 1.00 83.25 950 HIS A C 1
ATOM 7251 O O . HIS A 1 950 ? -40.331 -27.488 -29.601 1.00 83.25 950 HIS A O 1
ATOM 7257 N N . CYS A 1 951 ? -41.737 -25.899 -30.332 1.00 83.31 951 CYS A N 1
ATOM 7258 C CA . CYS A 1 951 ? -42.950 -26.578 -29.862 1.00 83.31 951 CYS A CA 1
ATOM 7259 C C . CYS A 1 951 ? -43.273 -27.849 -30.666 1.00 83.31 951 CYS A C 1
ATOM 7261 O O . CYS A 1 951 ? -43.854 -28.781 -30.120 1.00 83.31 951 CYS A O 1
ATOM 7263 N N . ARG A 1 952 ? -42.920 -27.894 -31.959 1.00 83.12 952 ARG A N 1
ATOM 7264 C CA . ARG A 1 952 ? -43.104 -29.081 -32.816 1.00 83.12 952 ARG A CA 1
ATOM 7265 C C . ARG A 1 952 ? -42.095 -30.181 -32.513 1.00 83.12 952 ARG A C 1
ATOM 7267 O O . ARG A 1 952 ? -42.462 -31.346 -32.557 1.00 83.12 952 ARG A O 1
ATOM 7274 N N . GLU A 1 953 ? -40.852 -29.812 -32.224 1.00 82.88 953 GLU A N 1
ATOM 7275 C CA . GLU A 1 953 ? -39.783 -30.749 -31.858 1.00 82.88 953 GLU A CA 1
ATOM 7276 C C . GLU A 1 953 ? -39.998 -31.346 -30.457 1.00 82.88 953 GLU A C 1
ATOM 7278 O O . GLU A 1 953 ? -39.512 -32.437 -30.173 1.00 82.88 953 GLU A O 1
ATOM 7283 N N . HIS A 1 954 ? -40.771 -30.670 -29.598 1.00 81.75 954 HIS A N 1
ATOM 7284 C CA . HIS A 1 954 ? -41.001 -31.070 -28.206 1.00 81.75 954 HIS A CA 1
ATOM 7285 C C . HIS A 1 954 ? -42.501 -31.084 -27.824 1.00 81.75 954 HIS A C 1
ATOM 7287 O O . HIS A 1 954 ? -42.897 -30.372 -26.896 1.00 81.75 954 HIS A O 1
ATOM 7293 N N . PRO A 1 955 ? -43.356 -31.887 -28.490 1.00 77.25 955 PRO A N 1
ATOM 7294 C CA . PRO A 1 955 ? -44.817 -31.818 -28.340 1.00 77.25 955 PRO A CA 1
ATOM 7295 C C . PRO A 1 955 ? -45.325 -32.208 -26.941 1.00 77.25 955 PRO A C 1
ATOM 7297 O O . PRO A 1 955 ? -46.356 -31.709 -26.496 1.00 77.25 955 PRO A O 1
ATOM 7300 N N . ASP A 1 956 ? -44.596 -33.063 -26.218 1.00 77.88 956 ASP A N 1
ATOM 7301 C CA . ASP A 1 956 ? -44.969 -33.516 -24.870 1.00 77.88 956 ASP A CA 1
ATOM 7302 C C . ASP A 1 956 ? -44.300 -32.732 -23.733 1.00 77.88 956 ASP A C 1
ATOM 7304 O O . ASP A 1 956 ? -44.552 -32.999 -22.555 1.00 77.88 956 ASP A O 1
ATOM 7308 N N . LYS A 1 957 ? -43.462 -31.740 -24.054 1.00 81.88 957 LYS A N 1
ATOM 7309 C CA . LYS A 1 957 ? -42.739 -30.963 -23.046 1.00 81.88 957 LYS A CA 1
ATOM 7310 C C . LYS A 1 957 ? -43.674 -29.985 -22.331 1.00 81.88 957 LYS A C 1
ATOM 7312 O O . LYS A 1 957 ? -44.385 -29.202 -22.960 1.00 81.88 957 LYS A O 1
ATOM 7317 N N . LEU A 1 958 ? -43.623 -29.979 -20.997 1.00 82.94 958 LEU A N 1
ATOM 7318 C CA . LEU A 1 958 ? -44.293 -28.965 -20.183 1.00 82.94 958 LEU A CA 1
ATOM 7319 C C . LEU A 1 958 ? -43.472 -27.673 -20.161 1.00 82.94 958 LEU A C 1
ATOM 7321 O O . LEU A 1 958 ? -42.369 -27.634 -19.611 1.00 82.94 958 LEU A O 1
ATOM 7325 N N . ILE A 1 959 ? -44.037 -26.590 -20.688 1.00 82.12 959 ILE A N 1
ATOM 7326 C CA . ILE A 1 959 ? -43.434 -25.261 -20.598 1.00 82.12 959 ILE A CA 1
ATOM 7327 C C . ILE A 1 959 ? -43.490 -24.795 -19.143 1.00 82.12 959 ILE A C 1
ATOM 7329 O O . ILE A 1 959 ? -44.564 -24.704 -18.538 1.00 82.12 959 ILE A O 1
ATOM 7333 N N . GLY A 1 960 ? -42.310 -24.553 -18.564 1.00 74.88 960 GLY A N 1
ATOM 7334 C CA . GLY A 1 960 ? -42.153 -24.181 -17.157 1.00 74.88 960 GLY A CA 1
ATOM 7335 C C . GLY A 1 960 ? -42.651 -25.228 -16.161 1.00 74.88 960 GLY A C 1
ATOM 7336 O O . GLY A 1 960 ? -42.954 -24.865 -15.032 1.00 74.88 960 GLY A O 1
ATOM 7337 N N . GLY A 1 961 ? -42.806 -26.496 -16.563 1.00 76.38 961 GLY A N 1
ATOM 7338 C CA . GLY A 1 961 ? -43.412 -27.529 -15.712 1.00 76.38 961 GLY A CA 1
ATOM 7339 C C . GLY A 1 961 ? -44.913 -27.331 -15.436 1.00 76.38 961 GLY A C 1
ATOM 7340 O O . GLY A 1 961 ? -45.472 -28.048 -14.607 1.00 76.38 961 GLY A O 1
ATOM 7341 N N . ARG A 1 962 ? -45.564 -26.375 -16.119 1.00 82.62 962 ARG A N 1
ATOM 7342 C CA . ARG A 1 962 ? -46.958 -25.968 -15.884 1.00 82.62 962 ARG A CA 1
ATOM 7343 C C . ARG A 1 962 ? -47.851 -26.134 -17.106 1.00 82.62 962 ARG A C 1
ATOM 7345 O O . ARG A 1 962 ? -48.940 -26.674 -16.981 1.00 82.62 962 ARG A O 1
ATOM 7352 N N . TYR A 1 963 ? -47.420 -25.687 -18.281 1.00 83.62 963 TYR A N 1
ATOM 7353 C CA . TYR A 1 963 ? -48.300 -25.636 -19.449 1.00 83.62 963 TYR A CA 1
ATOM 7354 C C . TYR A 1 963 ? -47.980 -26.743 -20.451 1.00 83.62 963 TYR A C 1
ATOM 7356 O O . TYR A 1 963 ? -46.864 -26.795 -20.970 1.00 83.62 963 TYR A O 1
ATOM 7364 N N . LYS A 1 964 ? -48.961 -27.598 -20.767 1.00 87.50 964 LYS A N 1
ATOM 7365 C CA . LYS A 1 964 ? -48.853 -28.560 -21.875 1.00 87.50 964 LYS A CA 1
ATOM 7366 C C . LYS A 1 964 ? -49.369 -27.918 -23.157 1.00 87.50 964 LYS A C 1
ATOM 7368 O O . LYS A 1 964 ? -50.552 -27.598 -23.238 1.00 87.50 964 LYS A O 1
ATOM 7373 N N . ILE A 1 965 ? -48.511 -27.729 -24.155 1.00 87.31 965 ILE A N 1
ATOM 7374 C CA . ILE A 1 965 ? -48.928 -27.165 -25.446 1.00 87.31 965 ILE A CA 1
ATOM 7375 C C . ILE A 1 965 ? -49.815 -28.181 -26.176 1.00 87.31 965 ILE A C 1
ATOM 7377 O O . ILE A 1 965 ? -49.451 -29.344 -26.307 1.00 87.31 965 ILE A O 1
ATOM 7381 N N . ILE A 1 966 ? -50.981 -27.737 -26.648 1.00 85.38 966 ILE A N 1
ATOM 7382 C CA . ILE A 1 966 ? -51.910 -28.544 -27.451 1.00 85.38 966 ILE A CA 1
ATOM 7383 C C . ILE A 1 966 ? -51.634 -28.314 -28.936 1.00 85.38 966 ILE A C 1
ATOM 7385 O O . ILE A 1 966 ? -51.435 -29.256 -29.696 1.00 85.38 966 ILE A O 1
ATOM 7389 N N . HIS A 1 967 ? -51.638 -27.049 -29.364 1.00 83.25 967 HIS A N 1
ATOM 7390 C CA . HIS A 1 967 ? -51.407 -26.678 -30.755 1.00 83.25 967 HIS A CA 1
ATOM 7391 C C . HIS A 1 967 ? -50.931 -25.228 -30.881 1.00 83.25 967 HIS A C 1
ATOM 7393 O O . HIS A 1 967 ? -51.253 -24.375 -30.052 1.00 83.25 967 HIS A O 1
ATOM 7399 N N . PHE A 1 968 ? -50.198 -24.936 -31.960 1.00 87.19 968 PHE A N 1
ATOM 7400 C CA . PHE A 1 968 ? -49.678 -23.594 -32.249 1.00 87.19 968 PHE A CA 1
ATOM 7401 C C . PHE A 1 968 ? -49.936 -23.147 -33.713 1.00 87.19 968 PHE A C 1
ATOM 7403 O O . PHE A 1 968 ? -48.994 -22.874 -34.471 1.00 87.19 968 PHE A O 1
ATOM 7410 N N . PRO A 1 969 ? -51.207 -23.127 -34.170 1.00 83.25 969 PRO A N 1
ATOM 7411 C CA . PRO A 1 969 ? -51.573 -22.826 -35.548 1.00 83.25 969 PRO A CA 1
ATOM 7412 C C . PRO A 1 969 ? -51.319 -21.365 -35.915 1.00 83.25 969 PRO A C 1
ATOM 7414 O O . PRO A 1 969 ? -51.374 -20.454 -35.086 1.00 83.25 969 PRO A O 1
ATOM 7417 N N . ARG A 1 970 ? -51.086 -21.143 -37.209 1.00 81.94 970 ARG A N 1
ATOM 7418 C CA . ARG A 1 970 ? -51.077 -19.809 -37.810 1.00 81.94 970 ARG A CA 1
ATOM 7419 C C . ARG A 1 970 ? -52.517 -19.312 -37.948 1.00 81.94 970 ARG A C 1
ATOM 7421 O O . ARG A 1 970 ? -53.372 -20.067 -38.400 1.00 81.94 970 ARG A O 1
ATOM 7428 N N . ILE A 1 971 ? -52.773 -18.048 -37.609 1.00 74.81 971 ILE A N 1
ATOM 7429 C CA . ILE A 1 971 ? -54.109 -17.439 -37.706 1.00 74.81 971 ILE A CA 1
ATOM 7430 C C . ILE A 1 971 ? -54.111 -16.313 -38.736 1.00 74.81 971 ILE A C 1
ATOM 7432 O O . ILE A 1 971 ? -53.314 -15.382 -38.632 1.00 74.81 971 ILE A O 1
ATOM 7436 N N . GLY A 1 972 ? -55.062 -16.382 -39.674 1.00 62.41 972 GLY A N 1
ATOM 7437 C CA . GLY A 1 972 ? -55.393 -15.313 -40.616 1.00 62.41 972 GLY A CA 1
ATOM 7438 C C . GLY A 1 972 ? -54.404 -15.161 -41.777 1.00 62.41 972 GLY A C 1
ATOM 7439 O O . GLY A 1 972 ? -53.317 -14.609 -41.624 1.00 62.41 972 GLY A O 1
ATOM 7440 N N . GLN A 1 973 ? -54.818 -15.578 -42.972 1.00 52.97 973 GLN A N 1
ATOM 7441 C CA . GLN A 1 973 ? -54.377 -14.983 -44.236 1.00 52.97 973 GLN A CA 1
ATOM 7442 C C . GLN A 1 973 ? -55.636 -14.457 -44.927 1.00 52.97 973 GLN A C 1
ATOM 7444 O O . GLN A 1 973 ? -56.351 -15.212 -45.569 1.00 52.97 973 GLN A O 1
ATOM 7449 N N . SER A 1 974 ? -55.938 -13.173 -44.738 1.00 43.41 974 SER A N 1
ATOM 7450 C CA . SER A 1 974 ? -56.735 -12.426 -45.713 1.00 43.41 974 SER A CA 1
ATOM 7451 C C . SER A 1 974 ? -55.785 -11.476 -46.442 1.00 43.41 974 SER A C 1
ATOM 7453 O O . SER A 1 974 ? -54.838 -10.957 -45.844 1.00 43.41 974 SER A O 1
ATOM 7455 N N . ASP A 1 975 ? -55.993 -11.318 -47.747 1.00 41.25 975 ASP A N 1
ATOM 7456 C CA . ASP A 1 975 ? -55.057 -10.768 -48.741 1.00 41.25 975 ASP A CA 1
ATOM 7457 C C . ASP A 1 975 ? -54.639 -9.289 -48.568 1.00 41.25 975 ASP A C 1
ATOM 7459 O O . ASP A 1 975 ? -53.960 -8.723 -49.424 1.00 41.25 975 ASP A O 1
ATOM 7463 N N . THR A 1 976 ? -54.960 -8.635 -47.450 1.00 42.78 976 THR A N 1
ATOM 7464 C CA . THR A 1 976 ? -54.734 -7.191 -47.250 1.00 42.78 976 THR A CA 1
ATOM 7465 C C . THR A 1 976 ? -53.650 -6.821 -46.227 1.00 42.78 976 THR A C 1
ATOM 7467 O O . THR A 1 976 ? -53.400 -5.636 -46.017 1.00 42.78 976 THR A O 1
ATOM 7470 N N . GLY A 1 977 ? -52.920 -7.777 -45.634 1.00 47.81 977 GLY A N 1
ATOM 7471 C CA . GLY A 1 977 ? -51.892 -7.478 -44.621 1.00 47.81 977 GLY A CA 1
ATOM 7472 C C . GLY A 1 977 ? -50.559 -8.202 -44.810 1.00 47.81 977 GLY A C 1
ATOM 7473 O O . GLY A 1 977 ? -50.251 -9.125 -44.064 1.00 47.81 977 GLY A O 1
ATOM 7474 N N . LYS A 1 978 ? -49.711 -7.771 -45.757 1.00 57.12 978 LYS A N 1
ATOM 7475 C CA . LYS A 1 978 ? -48.342 -8.315 -45.943 1.00 57.12 978 LYS A CA 1
ATOM 7476 C C . LYS A 1 978 ? -47.383 -8.023 -44.766 1.00 57.12 978 LYS A C 1
ATOM 7478 O O . LYS A 1 978 ? -46.199 -8.324 -44.882 1.00 57.12 978 LYS A O 1
ATOM 7483 N N . ASP A 1 979 ? -47.831 -7.392 -43.676 1.00 66.25 979 ASP A N 1
ATOM 7484 C CA . ASP A 1 979 ? -46.990 -6.691 -42.698 1.00 66.25 979 ASP A CA 1
ATOM 7485 C C . ASP A 1 979 ? -46.978 -7.215 -41.259 1.00 66.25 979 ASP A C 1
ATOM 7487 O O . ASP A 1 979 ? -46.344 -6.592 -40.410 1.00 66.25 979 ASP A O 1
ATOM 7491 N N . PHE A 1 980 ? -47.557 -8.384 -40.978 1.00 74.75 980 PHE A N 1
ATOM 7492 C CA . PHE A 1 980 ? -47.337 -9.115 -39.724 1.00 74.75 980 PHE A CA 1
ATOM 7493 C C . PHE A 1 980 ? -47.580 -10.622 -39.887 1.00 74.75 980 PHE A C 1
ATOM 7495 O O . PHE A 1 980 ? -48.240 -11.065 -40.824 1.00 74.75 980 PHE A O 1
ATOM 7502 N N . LEU A 1 981 ? -47.024 -11.418 -38.973 1.00 77.06 981 LEU A N 1
ATOM 7503 C CA . LEU A 1 981 ? -47.243 -12.861 -38.862 1.00 77.06 981 LEU A CA 1
ATOM 7504 C C . LEU A 1 981 ? -47.837 -13.159 -37.484 1.00 77.06 981 LEU A C 1
ATOM 7506 O O . LEU A 1 981 ? -47.340 -12.651 -36.479 1.00 77.06 981 LEU A O 1
ATOM 7510 N N . ARG A 1 982 ? -48.900 -13.964 -37.420 1.00 82.25 982 ARG A N 1
ATOM 7511 C CA . ARG A 1 982 ? -49.603 -14.264 -36.169 1.00 82.25 982 ARG A CA 1
ATOM 7512 C C . ARG A 1 982 ? -49.903 -15.751 -36.035 1.00 82.25 982 ARG A C 1
ATOM 7514 O O . ARG A 1 982 ? -50.383 -16.387 -36.970 1.00 82.25 982 ARG A O 1
ATOM 7521 N N . HIS A 1 983 ? -49.640 -16.274 -34.848 1.00 85.62 983 HIS A N 1
ATOM 7522 C CA . HIS A 1 983 ? -49.999 -17.619 -34.425 1.00 85.62 983 HIS A CA 1
ATOM 7523 C C . HIS A 1 983 ? -50.783 -17.552 -33.112 1.00 85.62 983 HIS A C 1
ATOM 7525 O O . HIS A 1 983 ? -50.657 -16.583 -32.364 1.00 85.62 983 HIS A O 1
ATOM 7531 N N . GLU A 1 984 ? -51.583 -18.572 -32.827 1.00 87.56 984 GLU A N 1
ATOM 7532 C CA . GLU A 1 984 ? -52.280 -18.725 -31.547 1.00 87.56 984 GLU A CA 1
ATOM 7533 C C . GLU A 1 984 ? -51.700 -19.919 -30.815 1.00 87.56 984 GLU A C 1
ATOM 7535 O O . GLU A 1 984 ? -51.758 -21.045 -31.304 1.00 87.56 984 GLU A O 1
ATOM 7540 N N . LEU A 1 985 ? -51.089 -19.653 -29.667 1.00 87.44 985 LEU A N 1
ATOM 7541 C CA . LEU A 1 985 ? -50.557 -20.684 -28.800 1.00 87.44 985 LEU A CA 1
ATOM 7542 C C . LEU A 1 985 ? -51.675 -21.151 -27.876 1.00 87.44 985 LEU A C 1
ATOM 7544 O O . LEU A 1 985 ? -52.224 -20.356 -27.110 1.00 87.44 985 LEU A O 1
ATOM 7548 N N . VAL A 1 986 ? -51.996 -22.439 -27.952 1.00 86.94 986 VAL A N 1
ATOM 7549 C CA . VAL A 1 986 ? -53.008 -23.065 -27.105 1.00 86.94 986 VAL A CA 1
ATOM 7550 C C . VAL A 1 986 ? -52.342 -24.103 -26.225 1.00 86.94 986 VAL A C 1
ATOM 7552 O O . VAL A 1 986 ? -51.692 -25.022 -26.725 1.00 86.94 986 VAL A O 1
ATOM 7555 N N . ALA A 1 987 ? -52.503 -23.949 -24.915 1.00 87.00 987 ALA A N 1
ATOM 7556 C CA . ALA A 1 987 ? -51.921 -24.831 -23.916 1.00 87.00 987 ALA A CA 1
ATOM 7557 C C . ALA A 1 987 ? -52.922 -25.153 -22.800 1.00 87.00 987 ALA A C 1
ATOM 7559 O O . ALA A 1 987 ? -53.820 -24.368 -22.517 1.00 87.00 987 ALA A O 1
ATOM 7560 N N . VAL A 1 988 ? -52.758 -26.297 -22.145 1.00 85.88 988 VAL A N 1
ATOM 7561 C CA . VAL A 1 988 ? -53.470 -26.659 -20.915 1.00 85.88 988 VAL A CA 1
ATOM 7562 C C . VAL A 1 988 ? -52.617 -26.256 -19.720 1.00 85.88 988 VAL A C 1
ATOM 7564 O O . VAL A 1 988 ? -51.459 -26.665 -19.635 1.00 85.88 988 VAL A O 1
ATOM 7567 N N . ASP A 1 989 ? -53.178 -25.486 -18.790 1.00 83.69 989 ASP A N 1
ATOM 7568 C CA . ASP A 1 989 ? -52.555 -25.233 -17.491 1.00 83.69 989 ASP A CA 1
ATOM 7569 C C . ASP A 1 989 ? -52.714 -26.460 -16.585 1.00 83.69 989 ASP A C 1
ATOM 7571 O O . ASP A 1 989 ? -53.801 -26.736 -16.081 1.00 83.69 989 ASP A O 1
ATOM 7575 N N . MET A 1 990 ? -51.629 -27.200 -16.371 1.00 81.25 990 MET A N 1
ATOM 7576 C CA . MET A 1 990 ? -51.621 -28.421 -15.564 1.00 81.25 990 MET A CA 1
ATOM 7577 C C . MET A 1 990 ? -51.656 -28.146 -14.058 1.00 81.25 990 MET A C 1
ATOM 7579 O O . MET A 1 990 ? -51.853 -29.084 -13.290 1.00 81.25 990 MET A O 1
ATOM 7583 N N . TRP A 1 991 ? -51.446 -26.898 -13.624 1.00 80.06 991 TRP A N 1
ATOM 7584 C CA . TRP A 1 991 ? -51.540 -26.510 -12.209 1.00 80.06 991 TRP A CA 1
ATOM 7585 C C . TRP A 1 991 ? -52.923 -26.001 -11.823 1.00 80.06 991 TRP A C 1
ATOM 7587 O O . TRP A 1 991 ? -53.202 -25.825 -10.641 1.00 80.06 991 TRP A O 1
ATOM 7597 N N . SER A 1 992 ? -53.777 -25.740 -12.810 1.00 73.94 992 SER A N 1
ATOM 7598 C CA . SER A 1 992 ? -55.183 -25.447 -12.579 1.00 73.94 992 SER A CA 1
ATOM 7599 C C . SER A 1 992 ? -55.911 -26.743 -12.233 1.00 73.94 992 SER A C 1
ATOM 7601 O O . SER A 1 992 ? -55.857 -27.701 -13.006 1.00 73.94 992 SER A O 1
ATOM 7603 N N . ASP A 1 993 ? -56.647 -26.763 -11.119 1.00 69.88 993 ASP A N 1
ATOM 7604 C CA . ASP A 1 993 ? -57.427 -27.934 -10.678 1.00 69.88 993 ASP A CA 1
ATOM 7605 C C . ASP A 1 993 ? -58.411 -28.422 -11.759 1.00 69.88 993 ASP A C 1
ATOM 7607 O O . ASP A 1 993 ? -58.739 -29.604 -11.840 1.00 69.88 993 ASP A O 1
ATOM 7611 N N . LYS A 1 994 ? -58.850 -27.510 -12.641 1.00 74.88 994 LYS A N 1
ATOM 7612 C CA . LYS A 1 994 ? -59.760 -27.784 -13.764 1.00 74.88 994 LYS A CA 1
ATOM 7613 C C . LYS A 1 994 ? -59.054 -28.010 -15.106 1.00 74.88 994 LYS A C 1
ATOM 7615 O O . LYS A 1 994 ? -59.741 -28.147 -16.114 1.00 74.88 994 LYS A O 1
ATOM 7620 N N . LYS A 1 995 ? -57.715 -28.018 -15.149 1.00 79.25 995 LYS A N 1
ATOM 7621 C CA . LYS A 1 995 ? -56.912 -28.113 -16.385 1.00 79.25 995 LYS A CA 1
ATOM 7622 C C . LYS A 1 995 ? -57.385 -27.129 -17.461 1.00 79.25 995 LYS A C 1
ATOM 7624 O O . LYS A 1 995 ? -57.726 -27.501 -18.582 1.00 79.25 995 LYS A O 1
ATOM 7629 N N . THR A 1 996 ? -57.463 -25.856 -17.086 1.00 80.31 996 THR A N 1
ATOM 7630 C CA . THR A 1 996 ? -57.980 -24.784 -17.945 1.00 80.31 996 THR A CA 1
ATOM 7631 C C . THR A 1 996 ? -57.146 -24.616 -19.214 1.00 80.31 996 THR A C 1
ATOM 7633 O O . THR A 1 996 ? -55.915 -24.573 -19.158 1.00 80.31 996 THR A O 1
ATOM 7636 N N . VAL A 1 997 ? -57.819 -24.482 -20.359 1.00 81.88 997 VAL A N 1
ATOM 7637 C CA . VAL A 1 997 ? -57.173 -24.197 -21.646 1.00 81.88 997 VAL A CA 1
ATOM 7638 C C . VAL A 1 997 ? -56.877 -22.702 -21.742 1.00 81.88 997 VAL A C 1
ATOM 7640 O O . VAL A 1 997 ? -57.787 -21.881 -21.691 1.00 81.88 997 VAL A O 1
ATOM 7643 N N . VAL A 1 998 ? -55.605 -22.360 -21.918 1.00 82.38 998 VAL A N 1
ATOM 7644 C CA . VAL A 1 998 ? -55.105 -21.000 -22.118 1.00 82.38 998 VAL A CA 1
ATOM 7645 C C . VAL A 1 998 ? -54.827 -20.787 -23.602 1.00 82.38 998 VAL A C 1
ATOM 7647 O O . VAL A 1 998 ? -54.115 -21.574 -24.232 1.00 82.38 998 VAL A O 1
ATOM 7650 N N . ARG A 1 999 ? -55.388 -19.713 -24.163 1.00 84.81 999 ARG A N 1
ATOM 7651 C CA . ARG A 1 999 ? -55.200 -19.303 -25.560 1.00 84.81 999 ARG A CA 1
ATOM 7652 C C . ARG A 1 999 ? -54.566 -17.925 -25.587 1.00 84.81 999 ARG A C 1
ATOM 7654 O O . ARG A 1 999 ? -55.159 -16.979 -25.082 1.00 84.81 999 ARG A O 1
ATOM 7661 N N . VAL A 1 1000 ? -53.379 -17.804 -26.176 1.00 84.81 1000 VAL A N 1
ATOM 7662 C CA . VAL A 1 1000 ? -52.685 -16.514 -26.274 1.00 84.81 1000 VAL A CA 1
ATOM 7663 C C . VAL A 1 1000 ? -52.134 -16.270 -27.679 1.00 84.81 1000 VAL A C 1
ATOM 7665 O O . VAL A 1 1000 ? -51.563 -17.177 -28.294 1.00 84.81 1000 VAL A O 1
ATOM 7668 N N . PRO A 1 1001 ? -52.271 -15.050 -28.226 1.00 86.56 1001 PRO A N 1
ATOM 7669 C CA . PRO A 1 1001 ? -51.685 -14.723 -29.515 1.00 86.56 1001 PRO A CA 1
ATOM 7670 C C . PRO A 1 1001 ? -50.168 -14.527 -29.398 1.00 86.56 1001 PRO A C 1
ATOM 7672 O O . PRO A 1 1001 ? -49.659 -13.907 -28.467 1.00 86.56 1001 PRO A O 1
ATOM 7675 N N . ILE A 1 1002 ? -49.427 -14.978 -30.406 1.00 86.56 1002 ILE A N 1
ATOM 7676 C CA . ILE A 1 1002 ? -48.030 -14.597 -30.631 1.00 86.56 1002 ILE A CA 1
ATOM 7677 C C . ILE A 1 1002 ? -47.977 -13.885 -31.978 1.00 86.56 1002 ILE A C 1
ATOM 7679 O O . ILE A 1 1002 ? -48.319 -14.448 -33.017 1.00 86.56 1002 ILE A O 1
ATOM 7683 N N . THR A 1 1003 ? -47.635 -12.598 -31.958 1.00 84.38 1003 THR A N 1
ATOM 7684 C CA . THR A 1 1003 ? -47.664 -11.726 -33.141 1.00 84.38 1003 THR A CA 1
ATOM 7685 C C . THR A 1 1003 ? -46.289 -11.141 -33.396 1.00 84.38 1003 THR A C 1
ATOM 7687 O O . THR A 1 1003 ? -45.728 -10.484 -32.528 1.00 84.38 1003 THR A O 1
ATOM 7690 N N . GLN A 1 1004 ? -45.770 -11.326 -34.604 1.00 80.56 1004 GLN A N 1
ATOM 7691 C CA . GLN A 1 1004 ? -44.562 -10.679 -35.093 1.00 80.56 1004 GLN A CA 1
ATOM 7692 C C . GLN A 1 1004 ? -44.941 -9.575 -36.085 1.00 80.56 1004 GLN A C 1
ATOM 7694 O O . GLN A 1 1004 ? -45.479 -9.851 -37.157 1.00 80.56 1004 GLN A O 1
ATOM 7699 N N . ALA A 1 1005 ? -44.632 -8.321 -35.754 1.00 76.94 1005 ALA A N 1
ATOM 7700 C CA . ALA A 1 1005 ? -44.791 -7.195 -36.666 1.00 76.94 1005 ALA A CA 1
ATOM 7701 C C . ALA A 1 1005 ? -43.734 -7.275 -37.780 1.00 76.94 1005 ALA A C 1
ATOM 7703 O O . ALA A 1 1005 ? -42.539 -7.152 -37.530 1.00 76.94 1005 ALA A O 1
ATOM 7704 N N . GLY A 1 1006 ? -44.170 -7.461 -39.021 1.00 66.38 1006 GLY A N 1
ATOM 7705 C CA . GLY A 1 1006 ? -43.337 -7.477 -40.218 1.00 66.38 1006 GLY A CA 1
ATOM 7706 C C . GLY A 1 1006 ? -43.213 -6.080 -40.821 1.00 66.38 1006 GLY A C 1
ATOM 7707 O O . GLY A 1 1006 ? -43.612 -5.861 -41.961 1.00 66.38 1006 GLY A O 1
ATOM 7708 N N . LEU A 1 1007 ? -42.675 -5.115 -40.084 1.00 71.25 1007 LEU A N 1
ATOM 7709 C CA . LEU A 1 1007 ? -42.384 -3.783 -40.626 1.00 71.25 1007 LEU A CA 1
ATOM 7710 C C . LEU A 1 1007 ? -40.919 -3.722 -41.106 1.00 71.25 1007 LEU A C 1
ATOM 7712 O O . LEU A 1 1007 ? -40.058 -4.452 -40.606 1.00 71.25 1007 LEU A O 1
ATOM 7716 N N . LYS A 1 1008 ? -40.628 -2.895 -42.121 1.00 64.81 1008 LYS A N 1
ATOM 7717 C CA . LYS A 1 1008 ? -39.270 -2.729 -42.671 1.00 64.81 1008 LYS A CA 1
ATOM 7718 C C . LYS A 1 1008 ? -38.521 -1.673 -41.854 1.00 64.81 1008 LYS A C 1
ATOM 7720 O O . LYS A 1 1008 ? -38.711 -0.487 -42.071 1.00 64.81 1008 LYS A O 1
ATOM 7725 N N . PHE A 1 1009 ? -37.659 -2.096 -40.933 1.00 65.88 1009 PHE A N 1
ATOM 7726 C CA . PHE A 1 1009 ? -36.957 -1.188 -40.012 1.00 65.88 1009 PHE A CA 1
ATOM 7727 C C . PHE A 1 1009 ? -35.642 -0.655 -40.588 1.00 65.88 1009 PHE A C 1
ATOM 7729 O O . PHE A 1 1009 ? -34.559 -1.006 -40.125 1.00 65.88 1009 PHE A O 1
ATOM 7736 N N . THR A 1 1010 ? -35.715 0.183 -41.618 1.00 61.75 1010 THR A N 1
ATOM 7737 C CA . THR A 1 1010 ? -34.513 0.782 -42.227 1.00 61.75 1010 THR A CA 1
ATOM 7738 C C . THR A 1 1010 ? -33.733 1.600 -41.181 1.00 61.75 1010 THR A C 1
ATOM 7740 O O . THR A 1 1010 ? -34.329 2.288 -40.354 1.00 61.75 1010 THR A O 1
ATOM 7743 N N . ASP A 1 1011 ? -32.402 1.483 -41.165 1.00 64.00 1011 ASP A N 1
ATOM 7744 C CA . ASP A 1 1011 ? -31.497 2.251 -40.286 1.00 64.00 1011 ASP A CA 1
ATOM 7745 C C . ASP A 1 1011 ? -31.719 2.090 -38.770 1.00 64.00 1011 ASP A C 1
ATOM 7747 O O . ASP A 1 1011 ? -31.294 2.928 -37.979 1.00 64.00 1011 ASP A O 1
ATOM 7751 N N . ARG A 1 1012 ? -32.357 0.994 -38.327 1.00 65.31 1012 ARG A N 1
ATOM 7752 C CA . ARG A 1 1012 ? -32.650 0.722 -36.900 1.00 65.31 1012 ARG A CA 1
ATOM 7753 C C . ARG A 1 1012 ? -33.583 1.766 -36.248 1.00 65.31 1012 ARG A C 1
ATOM 7755 O O . ARG A 1 1012 ? -33.672 1.818 -35.015 1.00 65.31 1012 ARG A O 1
ATOM 7762 N N . LEU A 1 1013 ? -34.295 2.559 -37.052 1.00 73.00 1013 LEU A N 1
ATOM 7763 C CA . LEU A 1 1013 ? -35.246 3.582 -36.615 1.00 73.00 1013 LEU A CA 1
ATOM 7764 C C . LEU A 1 1013 ? -36.693 3.113 -36.794 1.00 73.00 1013 LEU A C 1
ATOM 7766 O O . LEU A 1 1013 ? -36.993 2.253 -37.616 1.00 73.00 1013 LEU A O 1
ATOM 7770 N N . LEU A 1 1014 ? -37.573 3.686 -35.978 1.00 78.06 1014 LEU A N 1
ATOM 7771 C CA . LEU A 1 1014 ? -39.016 3.610 -36.132 1.00 78.06 1014 LEU A CA 1
ATOM 7772 C C . LEU A 1 1014 ? -39.476 4.966 -36.654 1.00 78.06 1014 LEU A C 1
ATOM 7774 O O . LEU A 1 1014 ? -39.464 5.937 -35.900 1.00 78.06 1014 LEU A O 1
ATOM 7778 N N . ARG A 1 1015 ? -39.817 5.050 -37.938 1.00 84.50 1015 ARG A N 1
ATOM 7779 C CA . ARG A 1 1015 ? -40.298 6.295 -38.543 1.00 84.50 1015 ARG A CA 1
ATOM 7780 C C . ARG A 1 1015 ? -41.731 6.583 -38.107 1.00 84.50 1015 ARG A C 1
ATOM 7782 O O . ARG A 1 1015 ? -42.469 5.658 -37.771 1.00 84.50 1015 ARG A O 1
ATOM 7789 N N . VAL A 1 1016 ? -42.168 7.837 -38.193 1.00 86.12 1016 VAL A N 1
ATOM 7790 C CA . VAL A 1 1016 ? -43.517 8.277 -37.769 1.00 86.12 1016 VAL A CA 1
ATOM 7791 C C . VAL A 1 1016 ? -44.649 7.334 -38.223 1.00 86.12 1016 VAL A C 1
ATOM 7793 O O . VAL A 1 1016 ? -45.448 6.873 -37.405 1.00 86.12 1016 VAL A O 1
ATOM 7796 N N . LYS A 1 1017 ? -44.692 6.966 -39.514 1.00 83.31 1017 LYS A N 1
ATOM 7797 C CA . LYS A 1 1017 ? -45.716 6.051 -40.068 1.00 83.31 1017 LYS A CA 1
ATOM 7798 C C . LYS A 1 1017 ? -45.624 4.629 -39.498 1.00 83.31 1017 LYS A C 1
ATOM 7800 O O . LYS A 1 1017 ? -46.642 3.962 -39.322 1.00 83.31 1017 LYS A O 1
ATOM 7805 N N . GLU A 1 1018 ? -44.413 4.169 -39.201 1.00 84.75 1018 GLU A N 1
ATOM 7806 C CA . GLU A 1 1018 ? -44.149 2.841 -38.644 1.00 84.75 1018 GLU A CA 1
ATOM 7807 C C . GLU A 1 1018 ? -44.530 2.778 -37.162 1.00 84.75 1018 GLU A C 1
ATOM 7809 O O . GLU A 1 1018 ? -45.064 1.759 -36.739 1.00 84.75 1018 GLU A O 1
ATOM 7814 N N . ILE A 1 1019 ? -44.330 3.860 -36.394 1.00 86.25 1019 ILE A N 1
ATOM 7815 C CA . ILE A 1 1019 ? -44.774 3.975 -34.992 1.00 86.25 1019 ILE A CA 1
ATOM 7816 C C . ILE A 1 1019 ? -46.298 3.838 -34.908 1.00 86.25 1019 ILE A C 1
ATOM 7818 O O . ILE A 1 1019 ? -46.808 3.008 -34.152 1.00 86.25 1019 ILE A O 1
ATOM 7822 N N . ALA A 1 1020 ? -47.030 4.597 -35.729 1.00 83.50 1020 ALA A N 1
ATOM 7823 C CA . ALA A 1 1020 ? -48.489 4.539 -35.763 1.00 83.50 1020 ALA A CA 1
ATOM 7824 C C . ALA A 1 1020 ? -48.995 3.149 -36.187 1.00 83.50 1020 ALA A C 1
ATOM 7826 O O . ALA A 1 1020 ? -49.878 2.577 -35.542 1.00 83.50 1020 ALA A O 1
ATOM 7827 N N . ARG A 1 1021 ? -48.397 2.560 -37.233 1.00 84.69 1021 ARG A N 1
ATOM 7828 C CA . ARG A 1 1021 ? -48.766 1.216 -37.697 1.00 84.69 1021 ARG A CA 1
ATOM 7829 C C . ARG A 1 1021 ? -48.450 0.138 -36.658 1.00 84.69 1021 ARG A C 1
ATOM 7831 O O . ARG A 1 1021 ? -49.266 -0.753 -36.449 1.00 84.69 1021 ARG A O 1
ATOM 7838 N N . ALA A 1 1022 ? -47.306 0.228 -35.987 1.00 83.62 1022 ALA A N 1
ATOM 7839 C CA . ALA A 1 1022 ? -46.917 -0.668 -34.904 1.00 83.62 1022 ALA A CA 1
ATOM 7840 C C . ALA A 1 1022 ? -47.892 -0.621 -33.728 1.00 83.62 1022 ALA A C 1
ATOM 7842 O O . ALA A 1 1022 ? -48.240 -1.669 -33.186 1.00 83.62 1022 ALA A O 1
ATOM 7843 N N . SER A 1 1023 ? -48.356 0.579 -33.365 1.00 86.62 1023 SER A N 1
ATOM 7844 C CA . SER A 1 1023 ? -49.383 0.737 -32.339 1.00 86.62 1023 SER A CA 1
ATOM 7845 C C . SER A 1 1023 ? -50.678 0.036 -32.745 1.00 86.62 1023 SER A C 1
ATOM 7847 O O . SER A 1 1023 ? -51.183 -0.761 -31.964 1.00 86.62 1023 SER A O 1
ATOM 7849 N N . ALA A 1 1024 ? -51.148 0.236 -33.980 1.00 84.19 1024 ALA A N 1
ATOM 7850 C CA . ALA A 1 1024 ? -52.357 -0.419 -34.481 1.00 84.19 1024 ALA A CA 1
ATOM 7851 C C . ALA A 1 1024 ? -52.231 -1.955 -34.541 1.00 84.19 1024 ALA A C 1
ATOM 7853 O O . ALA A 1 1024 ? -53.181 -2.674 -34.249 1.00 84.19 1024 ALA A O 1
ATOM 7854 N N . LEU A 1 1025 ? -51.050 -2.483 -34.886 1.00 83.38 1025 LEU A N 1
ATOM 7855 C CA . LEU A 1 1025 ? -50.794 -3.929 -34.862 1.00 83.38 1025 LEU A CA 1
ATOM 7856 C C . LEU A 1 1025 ? -50.823 -4.505 -33.441 1.00 83.38 1025 LEU A C 1
ATOM 7858 O O . LEU A 1 1025 ? -51.249 -5.648 -33.260 1.00 83.38 1025 LEU A O 1
ATOM 7862 N N . LEU A 1 1026 ? -50.370 -3.732 -32.450 1.00 84.50 1026 LEU A N 1
ATOM 7863 C CA . LEU A 1 1026 ? -50.463 -4.101 -31.040 1.00 84.50 1026 LEU A CA 1
ATOM 7864 C C . LEU A 1 1026 ? -51.908 -3.998 -30.524 1.00 84.50 1026 LEU A C 1
ATOM 7866 O O . LEU A 1 1026 ? -52.310 -4.832 -29.721 1.00 84.50 1026 LEU A O 1
ATOM 7870 N N . ASP A 1 1027 ? -52.709 -3.046 -31.006 1.00 83.19 1027 ASP A N 1
ATOM 7871 C CA . ASP A 1 1027 ? -54.152 -2.995 -30.713 1.00 83.19 1027 ASP A CA 1
ATOM 7872 C C . ASP A 1 1027 ? -54.848 -4.249 -31.250 1.00 83.19 1027 ASP A C 1
ATOM 7874 O O . ASP A 1 1027 ? -55.401 -5.018 -30.473 1.00 83.19 1027 ASP A O 1
ATOM 7878 N N . ALA A 1 1028 ? -54.628 -4.584 -32.525 1.00 81.31 1028 ALA A N 1
ATOM 7879 C CA . ALA A 1 1028 ? -55.156 -5.806 -33.132 1.00 81.31 1028 ALA A CA 1
ATOM 7880 C C . ALA A 1 1028 ? -54.646 -7.107 -32.478 1.00 81.31 1028 ALA A C 1
ATOM 7882 O O . ALA A 1 1028 ? -55.212 -8.179 -32.703 1.00 81.31 1028 ALA A O 1
ATOM 7883 N N . HIS A 1 1029 ? -53.513 -7.063 -31.769 1.00 83.75 1029 HIS A N 1
ATOM 7884 C CA . HIS A 1 1029 ? -53.027 -8.170 -30.943 1.00 83.75 1029 HIS A CA 1
ATOM 7885 C C . HIS A 1 1029 ? -53.831 -8.266 -29.642 1.00 83.75 1029 HIS A C 1
ATOM 7887 O O . HIS A 1 1029 ? -54.262 -9.357 -29.278 1.00 83.75 1029 HIS A O 1
ATOM 7893 N N . ASN A 1 1030 ? -54.078 -7.126 -28.993 1.00 79.19 1030 ASN A N 1
ATOM 7894 C CA . ASN A 1 1030 ? -54.821 -7.044 -27.741 1.00 79.19 1030 ASN A CA 1
ATOM 7895 C C . ASN A 1 1030 ? -56.309 -7.380 -27.900 1.00 79.19 1030 ASN A C 1
ATOM 7897 O O . ASN A 1 1030 ? -56.850 -8.097 -27.063 1.00 79.19 1030 ASN A O 1
ATOM 7901 N N . ASP A 1 1031 ? -56.953 -6.937 -28.981 1.00 78.62 1031 ASP A N 1
ATOM 7902 C CA . ASP A 1 1031 ? -58.379 -7.201 -29.239 1.00 78.62 1031 ASP A CA 1
ATOM 7903 C C . ASP A 1 1031 ? -58.679 -8.708 -29.268 1.00 78.62 1031 ASP A C 1
ATOM 7905 O O . ASP A 1 1031 ? -59.736 -9.172 -28.843 1.00 78.62 1031 ASP A O 1
ATOM 7909 N N . ARG A 1 1032 ? -57.704 -9.511 -29.713 1.00 73.81 1032 ARG A N 1
ATOM 7910 C CA . ARG A 1 1032 ? -57.835 -10.969 -29.751 1.00 73.81 1032 ARG A CA 1
ATOM 7911 C C . ARG A 1 1032 ? -57.807 -11.599 -28.359 1.00 73.81 1032 ARG A C 1
ATOM 7913 O O . ARG A 1 1032 ? -58.486 -12.597 -28.151 1.00 73.81 1032 ARG A O 1
ATOM 7920 N N . ILE A 1 1033 ? -57.066 -11.010 -27.423 1.00 72.88 1033 ILE A N 1
ATOM 7921 C CA . ILE A 1 1033 ? -56.987 -11.461 -26.025 1.00 72.88 1033 ILE A CA 1
ATOM 7922 C C . ILE A 1 1033 ? -58.334 -11.229 -25.327 1.00 72.88 1033 ILE A C 1
ATOM 7924 O O . ILE A 1 1033 ? -58.797 -12.085 -24.578 1.00 72.88 1033 ILE A O 1
ATOM 7928 N N . GLN A 1 1034 ? -58.995 -10.104 -25.621 1.00 61.47 1034 GLN A N 1
ATOM 7929 C CA . GLN A 1 1034 ? -60.301 -9.750 -25.048 1.00 61.47 1034 GLN A CA 1
ATOM 7930 C C . GLN A 1 1034 ? -61.456 -10.623 -25.570 1.00 61.47 1034 GLN A C 1
ATOM 7932 O O . GLN A 1 1034 ? -62.472 -10.745 -24.897 1.00 61.47 1034 GLN A O 1
ATOM 7937 N N . SER A 1 1035 ? -61.298 -11.268 -26.733 1.00 53.00 1035 SER A N 1
ATOM 7938 C CA . SER A 1 1035 ? -62.296 -12.191 -27.307 1.00 53.00 1035 SER A CA 1
ATOM 7939 C C . SER A 1 1035 ? -62.264 -13.623 -26.742 1.00 53.00 1035 SER A C 1
ATOM 7941 O O . SER A 1 1035 ? -63.039 -14.471 -27.178 1.00 53.00 1035 SER A O 1
ATOM 7943 N N . SER A 1 1036 ? -61.360 -13.910 -25.802 1.00 53.19 1036 SER A N 1
ATOM 7944 C CA . SER A 1 1036 ? -61.210 -15.211 -25.137 1.00 53.19 1036 SER A CA 1
ATOM 7945 C C . SER A 1 1036 ? -61.684 -15.117 -23.683 1.00 53.19 1036 SER A C 1
ATOM 7947 O O . SER A 1 1036 ? -61.143 -14.320 -22.920 1.00 53.19 1036 SER A O 1
ATOM 7949 N N . ASP A 1 1037 ? -62.679 -15.925 -23.299 1.00 44.47 1037 ASP A N 1
ATOM 7950 C CA . ASP A 1 1037 ? -63.227 -15.962 -21.934 1.00 44.47 1037 ASP A CA 1
ATOM 7951 C C . ASP A 1 1037 ? -62.118 -16.193 -20.890 1.00 44.47 1037 ASP A C 1
ATOM 7953 O O . ASP A 1 1037 ? -61.444 -17.226 -20.905 1.00 44.47 1037 ASP A O 1
ATOM 7957 N N . GLY A 1 1038 ? -61.936 -15.229 -19.976 1.00 50.06 1038 GLY A N 1
ATOM 7958 C CA . GLY A 1 1038 ? -61.005 -15.326 -18.840 1.00 50.06 1038 GLY A CA 1
ATOM 7959 C C . GLY A 1 1038 ? -59.788 -14.387 -18.852 1.00 50.06 1038 GLY A C 1
ATOM 7960 O O . GLY A 1 1038 ? -58.758 -14.735 -18.276 1.00 50.06 1038 GLY A O 1
ATOM 7961 N N . ALA A 1 1039 ? -59.862 -13.211 -19.483 1.00 45.66 1039 ALA A N 1
ATOM 7962 C CA . ALA A 1 1039 ? -58.742 -12.265 -19.521 1.00 45.66 1039 ALA A CA 1
ATOM 7963 C C . ALA A 1 1039 ? -58.352 -11.735 -18.120 1.00 45.66 1039 ALA A C 1
ATOM 7965 O O . ALA A 1 1039 ? -59.076 -10.957 -17.501 1.00 45.66 1039 ALA A O 1
ATOM 7966 N N . VAL A 1 1040 ? -57.163 -12.119 -17.643 1.00 51.34 1040 VAL A N 1
ATOM 7967 C CA . VAL A 1 1040 ? -56.503 -11.530 -16.466 1.00 51.34 1040 VAL A CA 1
ATOM 7968 C C . VAL A 1 1040 ? -55.730 -10.277 -16.896 1.00 51.34 1040 VAL A C 1
ATOM 7970 O O . VAL A 1 1040 ? -55.065 -10.274 -17.936 1.00 51.34 1040 VAL A O 1
ATOM 7973 N N . ALA A 1 1041 ? -55.795 -9.205 -16.099 1.00 53.25 1041 ALA A N 1
ATOM 7974 C CA . ALA A 1 1041 ? -55.007 -7.989 -16.301 1.00 53.25 1041 ALA A CA 1
ATOM 7975 C C . ALA A 1 1041 ? -53.506 -8.276 -16.078 1.00 53.25 1041 ALA A C 1
ATOM 7977 O O . ALA A 1 1041 ? -53.026 -8.288 -14.946 1.00 53.25 1041 ALA A O 1
ATOM 7978 N N . GLY A 1 1042 ? -52.769 -8.547 -17.159 1.00 59.12 1042 GLY A N 1
ATOM 7979 C CA . GLY A 1 1042 ? -51.331 -8.838 -17.144 1.00 59.12 1042 GLY A CA 1
ATOM 7980 C C . GLY A 1 1042 ? -50.497 -7.787 -17.885 1.00 59.12 1042 GLY A C 1
ATOM 7981 O O . GLY A 1 1042 ? -51.002 -7.065 -18.745 1.00 59.12 1042 GLY A O 1
ATOM 7982 N N . ASP A 1 1043 ? -49.198 -7.713 -17.576 1.00 63.59 1043 ASP A N 1
ATOM 7983 C CA . ASP A 1 1043 ? -48.255 -6.818 -18.263 1.00 63.59 1043 ASP A CA 1
ATOM 7984 C C . ASP A 1 1043 ? -48.121 -7.202 -19.754 1.00 63.59 1043 ASP A C 1
ATOM 7986 O O . ASP A 1 1043 ? -47.753 -8.335 -20.082 1.00 63.59 1043 ASP A O 1
ATOM 7990 N N . LYS A 1 1044 ? -48.346 -6.252 -20.673 1.00 74.75 1044 LYS A N 1
ATOM 7991 C CA . LYS A 1 1044 ? -48.186 -6.479 -22.121 1.00 74.75 1044 LYS A CA 1
ATOM 7992 C C . LYS A 1 1044 ? -46.705 -6.594 -22.479 1.00 74.75 1044 LYS A C 1
ATOM 7994 O O . LYS A 1 1044 ? -45.948 -5.628 -22.334 1.00 74.75 1044 LYS A O 1
ATOM 7999 N N . MET A 1 1045 ? -46.280 -7.761 -22.964 1.00 77.69 1045 MET A N 1
ATOM 8000 C CA . MET A 1 1045 ? -44.875 -8.023 -23.278 1.00 77.69 1045 MET A CA 1
ATOM 8001 C C . MET A 1 1045 ? -44.535 -7.669 -24.728 1.00 77.69 1045 MET A C 1
ATOM 8003 O O . MET A 1 1045 ? -45.057 -8.262 -25.673 1.00 77.69 1045 MET A O 1
ATOM 8007 N N . ILE A 1 1046 ? -43.594 -6.736 -24.890 1.00 83.00 1046 ILE A N 1
ATOM 8008 C CA . ILE A 1 1046 ? -43.067 -6.319 -26.191 1.00 83.00 1046 ILE A CA 1
ATOM 8009 C C . ILE A 1 1046 ? -41.600 -6.737 -26.289 1.00 83.00 1046 ILE A C 1
ATOM 8011 O O . ILE A 1 1046 ? -40.778 -6.368 -25.443 1.00 83.00 1046 ILE A O 1
ATOM 8015 N N . LEU A 1 1047 ? -41.254 -7.479 -27.342 1.00 77.88 1047 LEU A N 1
ATOM 8016 C CA . LEU A 1 1047 ? -39.914 -8.025 -27.569 1.00 77.88 1047 LEU A CA 1
ATOM 8017 C C . LEU A 1 1047 ? -39.270 -7.455 -28.838 1.00 77.88 1047 LEU A C 1
ATOM 8019 O O . LEU A 1 1047 ? -39.913 -7.338 -29.871 1.00 77.88 1047 LEU A O 1
ATOM 8023 N N . SER A 1 1048 ? -37.973 -7.154 -28.797 1.00 73.56 1048 SER A N 1
ATOM 8024 C CA . SER A 1 1048 ? -37.156 -6.930 -30.007 1.00 73.56 1048 SER A CA 1
ATOM 8025 C C . SER A 1 1048 ? -35.733 -7.419 -29.781 1.00 73.56 1048 SER A C 1
ATOM 8027 O O . SER A 1 1048 ? -35.417 -7.875 -28.689 1.00 73.56 1048 SER A O 1
ATOM 8029 N N . PHE A 1 1049 ? -34.858 -7.321 -30.788 1.00 70.44 1049 PHE A N 1
ATOM 8030 C CA . PHE A 1 1049 ? -33.487 -7.843 -30.700 1.00 70.44 1049 PHE A CA 1
ATOM 8031 C C . PHE A 1 1049 ? -32.720 -7.424 -29.433 1.00 70.44 1049 PHE A C 1
ATOM 8033 O O . PHE A 1 1049 ? -32.035 -8.257 -28.866 1.00 70.44 1049 PHE A O 1
ATOM 8040 N N . ALA A 1 1050 ? -32.857 -6.171 -28.977 1.00 68.19 1050 ALA A N 1
ATOM 8041 C CA . ALA A 1 1050 ? -32.216 -5.663 -27.752 1.00 68.19 1050 ALA A CA 1
ATOM 8042 C C . ALA A 1 1050 ? -33.211 -5.080 -26.729 1.00 68.19 1050 ALA A C 1
ATOM 8044 O O . ALA A 1 1050 ? -32.856 -4.861 -25.576 1.00 68.19 1050 ALA A O 1
ATOM 8045 N N . GLY A 1 1051 ? -34.453 -4.785 -27.131 1.00 71.62 1051 GLY A N 1
ATOM 8046 C CA . GLY A 1 1051 ? -35.504 -4.298 -26.232 1.00 71.62 1051 GLY A CA 1
ATOM 8047 C C . GLY A 1 1051 ? -35.370 -2.860 -25.706 1.00 71.62 1051 GLY A C 1
ATOM 8048 O O . GLY A 1 1051 ? -36.204 -2.455 -24.905 1.00 71.62 1051 GLY A O 1
ATOM 8049 N N . ILE A 1 1052 ? -34.367 -2.087 -26.145 1.00 77.75 1052 ILE A N 1
ATOM 8050 C CA . ILE A 1 1052 ? -34.064 -0.732 -25.621 1.00 77.75 1052 ILE A CA 1
ATOM 8051 C C . ILE A 1 1052 ? -34.368 0.423 -26.595 1.00 77.75 1052 ILE A C 1
ATOM 8053 O O . ILE A 1 1052 ? -34.629 1.538 -26.167 1.00 77.75 1052 ILE A O 1
ATOM 8057 N N . GLY A 1 1053 ? -34.364 0.172 -27.908 1.00 79.50 1053 GLY A N 1
ATOM 8058 C CA . GLY A 1 1053 ? -34.661 1.191 -28.925 1.00 79.50 1053 GLY A CA 1
ATOM 8059 C C . GLY A 1 1053 ? -36.135 1.183 -29.326 1.00 79.50 1053 GLY A C 1
ATOM 8060 O O . GLY A 1 1053 ? -36.939 1.952 -28.821 1.00 79.50 1053 GLY A O 1
ATOM 8061 N N . ARG A 1 1054 ? -36.504 0.257 -30.216 1.00 78.88 1054 ARG A N 1
ATOM 8062 C CA . ARG A 1 1054 ? -37.845 0.197 -30.825 1.00 78.88 1054 ARG A CA 1
ATOM 8063 C C . ARG A 1 1054 ? -38.974 -0.056 -29.820 1.00 78.88 1054 ARG A C 1
ATOM 8065 O O . ARG A 1 1054 ? -40.009 0.592 -29.904 1.00 78.88 1054 ARG A O 1
ATOM 8072 N N . ASN A 1 1055 ? -38.762 -0.958 -28.857 1.00 84.38 1055 ASN A N 1
ATOM 8073 C CA . ASN A 1 1055 ? -39.759 -1.227 -27.812 1.00 84.38 1055 ASN A CA 1
ATOM 8074 C C . ASN A 1 1055 ? -39.995 0.023 -26.972 1.00 84.38 1055 ASN A C 1
ATOM 8076 O O . ASN A 1 1055 ? -41.139 0.378 -26.726 1.00 84.38 1055 ASN A O 1
ATOM 8080 N N . ALA A 1 1056 ? -38.910 0.699 -26.586 1.00 85.62 1056 ALA A N 1
ATOM 8081 C CA . ALA A 1 1056 ? -38.971 1.925 -25.810 1.00 85.62 1056 ALA A CA 1
ATOM 8082 C C . ALA A 1 1056 ? -39.739 3.019 -26.561 1.00 85.62 1056 ALA A C 1
ATOM 8084 O O . ALA A 1 1056 ? -40.656 3.607 -26.004 1.00 85.62 1056 ALA A O 1
ATOM 8085 N N . THR A 1 1057 ? -39.447 3.216 -27.852 1.00 88.00 1057 THR A N 1
ATOM 8086 C CA . THR A 1 1057 ? -40.178 4.163 -28.706 1.00 88.00 1057 THR A CA 1
ATOM 8087 C C . THR A 1 1057 ? -41.675 3.849 -28.767 1.00 88.00 1057 THR A C 1
ATOM 8089 O O . THR A 1 1057 ? -42.485 4.749 -28.575 1.00 88.00 1057 THR A O 1
ATOM 8092 N N . LEU A 1 1058 ? -42.063 2.589 -28.995 1.00 87.44 1058 LEU A N 1
ATOM 8093 C CA . LEU A 1 1058 ? -43.476 2.207 -29.088 1.00 87.44 1058 LEU A CA 1
ATOM 8094 C C . LEU A 1 1058 ? -44.210 2.330 -27.743 1.00 87.44 1058 LEU A C 1
ATOM 8096 O O . LEU A 1 1058 ? -45.339 2.812 -27.707 1.00 87.44 1058 LEU A O 1
ATOM 8100 N N . ILE A 1 1059 ? -43.578 1.913 -26.642 1.00 87.81 1059 ILE A N 1
ATOM 8101 C CA . ILE A 1 1059 ? -44.167 1.999 -25.299 1.00 87.81 1059 ILE A CA 1
ATOM 8102 C C . ILE A 1 1059 ? -44.364 3.464 -24.911 1.00 87.81 1059 ILE A C 1
ATOM 8104 O O . ILE A 1 1059 ? -45.480 3.854 -24.572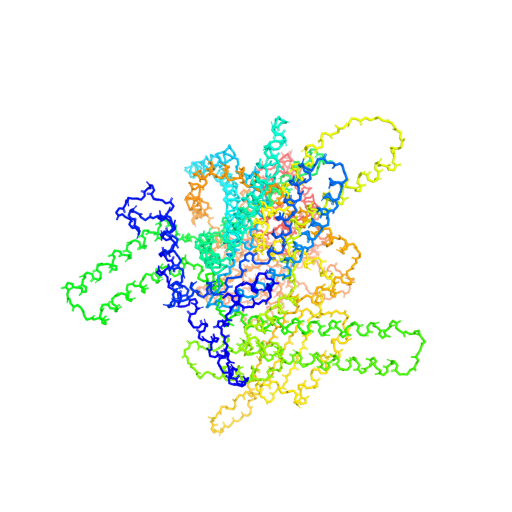 1.00 87.81 1059 ILE A O 1
ATOM 8108 N N . THR A 1 1060 ? -43.323 4.291 -25.041 1.00 89.38 1060 THR A N 1
ATOM 8109 C CA . THR A 1 1060 ? -43.404 5.723 -24.729 1.00 89.38 1060 THR A CA 1
ATOM 8110 C C . THR A 1 1060 ? -44.419 6.434 -25.626 1.00 89.38 1060 THR A C 1
ATOM 8112 O O . THR A 1 1060 ? -45.194 7.245 -25.127 1.00 89.38 1060 THR A O 1
ATOM 8115 N N . TYR A 1 1061 ? -44.501 6.082 -26.917 1.00 90.94 1061 TYR A N 1
ATOM 8116 C CA . TYR A 1 1061 ? -45.537 6.609 -27.810 1.00 90.94 1061 TYR A CA 1
ATOM 8117 C C . TYR A 1 1061 ? -46.947 6.321 -27.290 1.00 90.94 1061 TYR A C 1
ATOM 8119 O O . TYR A 1 1061 ? -47.793 7.210 -27.304 1.00 90.94 1061 TYR A O 1
ATOM 8127 N N . ARG A 1 1062 ? -47.218 5.099 -26.820 1.00 88.25 1062 ARG A N 1
ATOM 8128 C CA . ARG A 1 1062 ? -48.552 4.705 -26.345 1.00 88.25 1062 ARG A CA 1
ATOM 8129 C C . ARG A 1 1062 ? -48.915 5.342 -25.009 1.00 88.25 1062 ARG A C 1
ATOM 8131 O O . ARG A 1 1062 ? -50.043 5.802 -24.870 1.00 88.25 1062 ARG A O 1
ATOM 8138 N N . VAL A 1 1063 ? -47.972 5.400 -24.065 1.00 86.38 1063 VAL A N 1
ATOM 8139 C CA . VAL A 1 1063 ? -48.181 6.070 -22.769 1.00 86.38 1063 VAL A CA 1
ATOM 8140 C C . VAL A 1 1063 ? -48.522 7.543 -22.995 1.00 86.38 1063 VAL A C 1
ATOM 8142 O O . VAL A 1 1063 ? -49.548 8.018 -22.514 1.00 86.38 1063 VAL A O 1
ATOM 8145 N N . LEU A 1 1064 ? -47.731 8.240 -23.816 1.00 88.81 1064 LEU A N 1
ATOM 8146 C CA . LEU A 1 1064 ? -47.975 9.649 -24.112 1.00 88.81 1064 LEU A CA 1
ATOM 8147 C C . LEU A 1 1064 ? -49.203 9.862 -24.996 1.00 88.81 1064 LEU A C 1
ATOM 8149 O O . LEU A 1 1064 ? -49.936 10.810 -24.768 1.00 88.81 1064 LEU A O 1
ATOM 8153 N N . SER A 1 1065 ? -49.504 8.971 -25.942 1.00 88.25 1065 SER A N 1
ATOM 8154 C CA . SER A 1 1065 ? -50.740 9.060 -26.735 1.00 88.25 1065 SER A CA 1
ATOM 8155 C C . SER A 1 1065 ? -51.998 8.930 -25.873 1.00 88.25 1065 SER A C 1
ATOM 8157 O O . SER A 1 1065 ? -53.001 9.572 -26.175 1.00 88.25 1065 SER A O 1
ATOM 8159 N N . ALA A 1 1066 ? -51.958 8.120 -24.811 1.00 84.12 1066 ALA A N 1
ATOM 8160 C CA . ALA A 1 1066 ? -53.052 8.020 -23.849 1.00 84.12 1066 ALA A CA 1
ATOM 8161 C C . ALA A 1 1066 ? -53.166 9.289 -22.988 1.00 84.12 1066 ALA A C 1
ATOM 8163 O O . ALA A 1 1066 ? -54.271 9.779 -22.777 1.00 84.12 1066 ALA A O 1
ATOM 8164 N N . ALA A 1 1067 ? -52.039 9.854 -22.547 1.00 83.31 1067 ALA A N 1
ATOM 8165 C CA . ALA A 1 1067 ? -52.017 11.122 -21.818 1.00 83.31 1067 ALA A CA 1
ATOM 8166 C C . ALA A 1 1067 ? -52.515 12.299 -22.684 1.00 83.31 1067 ALA A C 1
ATOM 8168 O O . ALA A 1 1067 ? -53.313 13.110 -22.224 1.00 83.31 1067 ALA A O 1
ATOM 8169 N N . ILE A 1 1068 ? -52.135 12.334 -23.967 1.00 87.56 1068 ILE A N 1
ATOM 8170 C CA . ILE A 1 1068 ? -52.651 13.274 -24.976 1.00 87.56 1068 ILE A CA 1
ATOM 8171 C C . ILE A 1 1068 ? -54.173 13.106 -25.126 1.00 87.56 1068 ILE A C 1
ATOM 8173 O O . ILE A 1 1068 ? -54.907 14.088 -25.050 1.00 87.56 1068 ILE A O 1
ATOM 8177 N N . ALA A 1 1069 ? -54.674 11.868 -25.228 1.00 84.94 1069 ALA A N 1
ATOM 8178 C CA . ALA A 1 1069 ? -56.114 11.593 -25.298 1.00 84.94 1069 ALA A CA 1
ATOM 8179 C C . ALA A 1 1069 ? -56.888 12.088 -24.061 1.00 84.94 1069 ALA A C 1
ATOM 8181 O O . ALA A 1 1069 ? -58.027 12.525 -24.198 1.00 84.94 1069 ALA A O 1
ATOM 8182 N N . ARG A 1 1070 ? -56.264 12.068 -22.877 1.00 84.31 1070 ARG A N 1
ATOM 8183 C CA . ARG A 1 1070 ? -56.826 12.617 -21.630 1.00 84.31 1070 ARG A CA 1
ATOM 8184 C C . ARG A 1 1070 ? -56.629 14.130 -21.460 1.00 84.31 1070 ARG A C 1
ATOM 8186 O O . ARG A 1 1070 ? -57.115 14.687 -20.485 1.00 84.31 1070 ARG A O 1
ATOM 8193 N N . GLY A 1 1071 ? -55.920 14.792 -22.376 1.00 82.25 1071 GLY A N 1
ATOM 8194 C CA . GLY A 1 1071 ? -55.603 16.221 -22.289 1.00 82.25 1071 GLY A CA 1
ATOM 8195 C C . GLY A 1 1071 ? -54.487 16.572 -21.295 1.00 82.25 1071 GLY A C 1
ATOM 8196 O O . GLY A 1 1071 ? -54.282 17.744 -21.006 1.00 82.25 1071 GLY A O 1
ATOM 8197 N N . GLU A 1 1072 ? -53.749 15.585 -20.777 1.00 84.38 1072 GLU A N 1
ATOM 8198 C CA . GLU A 1 1072 ? -52.650 15.784 -19.814 1.00 84.38 1072 GLU A CA 1
ATOM 8199 C C . GLU A 1 1072 ? -51.355 16.274 -20.484 1.00 84.38 1072 GLU A C 1
ATOM 8201 O O . GLU A 1 1072 ? -50.484 16.843 -19.829 1.00 84.38 1072 GLU A O 1
ATOM 8206 N N . VAL A 1 1073 ? -51.214 16.036 -21.791 1.00 86.12 1073 VAL A N 1
ATOM 8207 C CA . VAL A 1 1073 ? -50.046 16.431 -22.586 1.00 86.12 1073 VAL A CA 1
ATOM 8208 C C . VAL A 1 1073 ? -50.513 17.231 -23.796 1.00 86.12 1073 VAL A C 1
ATOM 8210 O O . VAL A 1 1073 ? -51.314 16.748 -24.597 1.00 86.12 1073 VAL A O 1
ATOM 8213 N N . THR A 1 1074 ? -49.990 18.447 -23.928 1.00 88.06 1074 THR A N 1
ATOM 8214 C CA . THR A 1 1074 ? -50.236 19.371 -25.039 1.00 88.06 1074 THR A CA 1
ATOM 8215 C C . THR A 1 1074 ? -48.978 19.503 -25.893 1.00 88.06 1074 THR A C 1
ATOM 8217 O O . THR A 1 1074 ? -47.933 18.936 -25.574 1.00 88.06 1074 THR A O 1
ATOM 8220 N N . GLU A 1 1075 ? -49.055 20.255 -26.992 1.00 88.19 1075 GLU A N 1
ATOM 8221 C CA . GLU A 1 1075 ? -47.872 20.561 -27.805 1.00 88.19 1075 GLU A CA 1
ATOM 8222 C C . GLU A 1 1075 ? -46.777 21.267 -26.984 1.00 88.19 1075 GLU A C 1
ATOM 8224 O O . GLU A 1 1075 ? -45.599 20.944 -27.125 1.00 88.19 1075 GLU A O 1
ATOM 8229 N N . GLU A 1 1076 ? -47.169 22.154 -26.065 1.00 85.88 1076 GLU A N 1
ATOM 8230 C CA . GLU A 1 1076 ? -46.256 22.920 -25.209 1.00 85.88 1076 GLU A CA 1
ATOM 8231 C C . GLU A 1 1076 ? -45.575 22.056 -24.136 1.00 85.88 1076 GLU A C 1
ATOM 8233 O O . GLU A 1 1076 ? -44.400 22.267 -23.833 1.00 85.88 1076 GLU A O 1
ATOM 8238 N N . SER A 1 1077 ? -46.277 21.060 -23.579 1.00 86.94 1077 SER A N 1
ATOM 8239 C CA . SER A 1 1077 ? -45.744 20.184 -22.522 1.00 86.94 1077 SER A CA 1
ATOM 8240 C C . SER A 1 1077 ? -45.121 18.881 -23.037 1.00 86.94 1077 SER A C 1
ATOM 8242 O O . SER A 1 1077 ? -44.595 18.089 -22.251 1.00 86.94 1077 SER A O 1
ATOM 8244 N N . LEU A 1 1078 ? -45.133 18.648 -24.355 1.00 86.62 1078 LEU A N 1
ATOM 8245 C CA . LEU A 1 1078 ? -44.702 17.390 -24.967 1.00 86.62 1078 LEU A CA 1
ATOM 8246 C C . LEU A 1 1078 ? -43.241 17.035 -24.661 1.00 86.62 1078 LEU A C 1
ATOM 8248 O O . LEU A 1 1078 ? -42.936 15.878 -24.368 1.00 86.62 1078 LEU A O 1
ATOM 8252 N N . ASP A 1 1079 ? -42.331 18.007 -24.728 1.00 85.50 1079 ASP A N 1
ATOM 8253 C CA . ASP A 1 1079 ? -40.902 17.756 -24.511 1.00 85.50 1079 ASP A CA 1
ATOM 8254 C C . ASP A 1 1079 ? -40.584 17.430 -23.043 1.00 85.50 1079 ASP A C 1
ATOM 8256 O O . ASP A 1 1079 ? -39.764 16.547 -22.775 1.00 85.50 1079 ASP A O 1
ATOM 8260 N N . GLU A 1 1080 ? -41.283 18.069 -22.101 1.00 79.31 1080 GLU A N 1
ATOM 8261 C CA . GLU A 1 1080 ? -41.190 17.763 -20.670 1.00 79.31 1080 GLU A CA 1
ATOM 8262 C C . GLU A 1 1080 ? -41.780 16.381 -20.360 1.00 79.31 1080 GLU A C 1
ATOM 8264 O O . GLU A 1 1080 ? -41.152 15.581 -19.665 1.00 79.31 1080 GLU A O 1
ATOM 8269 N N . ALA A 1 1081 ? -42.936 16.051 -20.945 1.00 80.00 1081 ALA A N 1
ATOM 8270 C CA . ALA A 1 1081 ? -43.571 14.745 -20.795 1.00 80.00 1081 ALA A CA 1
ATOM 8271 C C . ALA A 1 1081 ? -42.711 13.607 -21.383 1.00 80.00 1081 ALA A C 1
ATOM 8273 O O . ALA A 1 1081 ? -42.606 12.529 -20.794 1.00 80.00 1081 ALA A O 1
ATOM 8274 N N . LEU A 1 1082 ? -42.034 13.855 -22.512 1.00 83.56 1082 LEU A N 1
ATOM 8275 C CA . LEU A 1 1082 ? -41.055 12.931 -23.088 1.00 83.56 1082 LEU A CA 1
ATOM 8276 C C . LEU A 1 1082 ? -39.891 12.671 -22.129 1.00 83.56 1082 LEU A C 1
ATOM 8278 O O . LEU A 1 1082 ? -39.504 11.517 -21.945 1.00 83.56 1082 LEU A O 1
ATOM 8282 N N . ASP A 1 1083 ? -39.332 13.710 -21.508 1.00 81.19 1083 ASP A N 1
ATOM 8283 C CA . ASP A 1 1083 ? -38.222 13.547 -20.566 1.00 81.19 1083 ASP A CA 1
ATOM 8284 C C . ASP A 1 1083 ? -38.652 12.867 -19.262 1.00 81.19 1083 ASP A C 1
ATOM 8286 O O . ASP A 1 1083 ? -37.944 11.975 -18.779 1.00 81.19 1083 ASP A O 1
ATOM 8290 N N . ALA A 1 1084 ? -39.835 13.211 -18.748 1.00 78.19 1084 ALA A N 1
ATOM 8291 C CA . ALA A 1 1084 ? -40.427 12.594 -17.566 1.00 78.19 1084 ALA A CA 1
ATOM 8292 C C . ALA A 1 1084 ? -40.680 11.090 -17.754 1.00 78.19 1084 ALA A C 1
ATOM 8294 O O . ALA A 1 1084 ? -40.502 10.319 -16.812 1.00 78.19 1084 ALA A O 1
ATOM 8295 N N . GLU A 1 1085 ? -41.030 10.653 -18.967 1.00 81.75 1085 GLU A N 1
ATOM 8296 C CA . GLU A 1 1085 ? -41.291 9.242 -19.260 1.00 81.75 1085 GLU A CA 1
ATOM 8297 C C . GLU A 1 1085 ? -40.020 8.476 -19.682 1.00 81.75 1085 GLU A C 1
ATOM 8299 O O . GLU A 1 1085 ? -39.839 7.309 -19.329 1.00 81.75 1085 GLU A O 1
ATOM 8304 N N . ILE A 1 1086 ? -39.085 9.102 -20.406 1.00 82.75 1086 ILE A N 1
ATOM 8305 C CA . ILE A 1 1086 ? -37.858 8.435 -20.882 1.00 82.75 1086 ILE A CA 1
ATOM 8306 C C . ILE A 1 1086 ? -36.828 8.278 -19.756 1.00 82.75 1086 ILE A C 1
ATOM 8308 O O . ILE A 1 1086 ? -36.181 7.230 -19.659 1.00 82.75 1086 ILE A O 1
ATOM 8312 N N . HIS A 1 1087 ? -36.635 9.296 -18.912 1.00 74.88 1087 HIS A N 1
ATOM 8313 C CA . HIS A 1 1087 ? -35.532 9.316 -17.948 1.00 74.88 1087 HIS A CA 1
ATOM 8314 C C . HIS A 1 1087 ? -35.629 8.213 -16.875 1.00 74.88 1087 HIS A C 1
ATOM 8316 O O . HIS A 1 1087 ? -34.656 7.468 -16.718 1.00 74.88 1087 HIS A O 1
ATOM 8322 N N . PRO A 1 1088 ? -36.779 7.988 -16.207 1.00 70.69 1088 PRO A N 1
ATOM 8323 C CA . PRO A 1 1088 ? -36.917 6.890 -15.247 1.00 70.69 1088 PRO A CA 1
ATOM 8324 C C . PRO A 1 1088 ? -36.734 5.520 -15.907 1.00 70.69 1088 PRO A C 1
ATOM 8326 O O . PRO A 1 1088 ? -36.163 4.601 -15.321 1.00 70.69 1088 PRO A O 1
ATOM 8329 N N . ASN A 1 1089 ? -37.160 5.381 -17.161 1.00 74.25 1089 ASN A N 1
ATOM 8330 C CA . ASN A 1 1089 ? -37.067 4.127 -17.897 1.00 74.25 1089 ASN A CA 1
ATOM 8331 C C . ASN A 1 1089 ? -35.648 3.817 -18.404 1.00 74.25 1089 ASN A C 1
ATOM 8333 O O . ASN A 1 1089 ? -35.298 2.641 -18.543 1.00 74.25 1089 ASN A O 1
ATOM 8337 N N . ARG A 1 1090 ? -34.778 4.828 -18.554 1.00 74.69 1090 ARG A N 1
ATOM 8338 C CA . ARG A 1 1090 ? -33.325 4.628 -18.731 1.00 74.69 1090 ARG A CA 1
ATOM 8339 C C . ARG A 1 1090 ? -32.656 4.043 -17.491 1.00 74.69 1090 ARG A C 1
ATOM 8341 O O . ARG A 1 1090 ? -31.724 3.256 -17.630 1.00 74.69 1090 ARG A O 1
ATOM 8348 N N . VAL A 1 1091 ? -33.149 4.376 -16.300 1.00 64.06 1091 VAL A N 1
ATOM 8349 C CA . VAL A 1 1091 ? -32.673 3.774 -15.046 1.00 64.06 1091 VAL A CA 1
ATOM 8350 C C . VAL A 1 1091 ? -33.149 2.323 -14.938 1.00 64.06 1091 VAL A C 1
ATOM 8352 O O . VAL A 1 1091 ? -32.358 1.442 -14.620 1.00 64.06 1091 VAL A O 1
ATOM 8355 N N . ARG A 1 1092 ? -34.420 2.046 -15.270 1.00 66.06 1092 ARG A N 1
ATOM 8356 C CA . ARG A 1 1092 ? -35.018 0.710 -15.089 1.00 66.06 1092 ARG A CA 1
ATOM 8357 C C . ARG A 1 1092 ? -34.622 -0.328 -16.138 1.00 66.06 1092 ARG A C 1
ATOM 8359 O O . ARG A 1 1092 ? -34.417 -1.484 -15.787 1.00 66.06 1092 ARG A O 1
ATOM 8366 N N . ARG A 1 1093 ? -34.555 0.044 -17.423 1.00 65.25 1093 ARG A N 1
ATOM 8367 C CA . ARG A 1 1093 ? -34.274 -0.895 -18.532 1.00 65.25 1093 ARG A CA 1
ATOM 8368 C C . ARG A 1 1093 ? -32.823 -0.846 -19.018 1.00 65.25 1093 ARG A C 1
ATOM 8370 O O . ARG A 1 1093 ? -32.364 -1.805 -19.647 1.00 65.25 1093 ARG A O 1
ATOM 8377 N N . GLY A 1 1094 ? -32.131 0.259 -18.754 1.00 67.19 1094 GLY A N 1
ATOM 8378 C CA . GLY A 1 1094 ? -30.755 0.522 -19.160 1.00 67.19 1094 GLY A CA 1
ATOM 8379 C C . GLY A 1 1094 ? -30.609 1.846 -19.924 1.00 67.19 1094 GLY A C 1
ATOM 8380 O O . GLY A 1 1094 ? -31.568 2.324 -20.539 1.00 67.19 1094 GLY A O 1
ATOM 8381 N N . PRO A 1 1095 ? -29.394 2.427 -19.956 1.00 67.88 1095 PRO A N 1
ATOM 8382 C CA . PRO A 1 1095 ? -29.146 3.778 -20.472 1.00 67.88 1095 PRO A CA 1
ATOM 8383 C C . PRO A 1 1095 ? -29.505 3.954 -21.955 1.00 67.88 1095 PRO A C 1
ATOM 8385 O O . PRO A 1 1095 ? -29.663 5.077 -22.427 1.00 67.88 1095 PRO A O 1
ATOM 8388 N N . GLY A 1 1096 ? -29.662 2.851 -22.692 1.00 69.75 1096 GLY A N 1
ATOM 8389 C CA . GLY A 1 1096 ? -30.079 2.854 -24.089 1.00 69.75 1096 GLY A CA 1
ATOM 8390 C C . GLY A 1 1096 ? -31.593 2.939 -24.335 1.00 69.75 1096 GLY A C 1
ATOM 8391 O O . GLY A 1 1096 ? -31.997 2.792 -25.487 1.00 69.75 1096 GLY A O 1
ATOM 8392 N N . TYR A 1 1097 ? -32.430 3.141 -23.307 1.00 80.31 1097 TYR A N 1
ATOM 8393 C CA . TYR A 1 1097 ? -33.874 3.358 -23.478 1.00 80.31 1097 TYR A CA 1
ATOM 8394 C C . TYR A 1 1097 ? -34.130 4.662 -24.258 1.00 80.31 1097 TYR A C 1
ATOM 8396 O O . TYR A 1 1097 ? -33.770 5.746 -23.789 1.00 80.31 1097 TYR A O 1
ATOM 8404 N N . VAL A 1 1098 ? -34.689 4.548 -25.473 1.00 83.12 1098 VAL A N 1
ATOM 8405 C CA . VAL A 1 1098 ? -34.757 5.636 -26.479 1.00 83.12 1098 VAL A CA 1
ATOM 8406 C C . VAL A 1 1098 ? -33.380 6.306 -26.633 1.00 83.12 1098 VAL A C 1
ATOM 8408 O O . VAL A 1 1098 ? -33.141 7.441 -26.217 1.00 83.12 1098 VAL A O 1
ATOM 8411 N N . HIS A 1 1099 ? -32.427 5.530 -27.148 1.00 71.12 1099 HIS A N 1
ATOM 8412 C CA . HIS A 1 1099 ? -30.992 5.828 -27.144 1.00 71.12 1099 HIS A CA 1
ATOM 8413 C C . HIS A 1 1099 ? -30.580 6.995 -28.055 1.00 71.12 1099 HIS A C 1
ATOM 8415 O O . HIS A 1 1099 ? -29.716 7.785 -27.670 1.00 71.12 1099 HIS A O 1
ATOM 8421 N N . THR A 1 1100 ? -31.125 7.079 -29.272 1.00 80.25 1100 THR A N 1
ATOM 8422 C CA . THR A 1 1100 ? -30.620 8.024 -30.287 1.00 80.25 1100 THR A CA 1
ATOM 8423 C C . THR A 1 1100 ? -31.456 9.306 -30.347 1.00 80.25 1100 THR A C 1
ATOM 8425 O O . THR A 1 1100 ? -32.680 9.236 -30.209 1.00 80.25 1100 THR A O 1
ATOM 8428 N N . PRO A 1 1101 ? -30.842 10.474 -30.632 1.00 82.31 1101 PRO A N 1
ATOM 8429 C CA . PRO A 1 1101 ? -31.588 11.706 -30.899 1.00 82.31 1101 PRO A CA 1
ATOM 8430 C C . PRO A 1 1101 ? -32.620 11.533 -32.021 1.00 82.31 1101 PRO A C 1
ATOM 8432 O O . PRO A 1 1101 ? -33.730 12.030 -31.916 1.00 82.31 1101 PRO A O 1
ATOM 8435 N N . GLN A 1 1102 ? -32.288 10.740 -33.043 1.00 82.88 1102 GLN A N 1
ATOM 8436 C CA . GLN A 1 1102 ? -33.173 10.424 -34.167 1.00 82.88 1102 GLN A CA 1
ATOM 8437 C C . GLN A 1 1102 ? -34.420 9.635 -33.731 1.00 82.88 1102 GLN A C 1
ATOM 8439 O O . GLN A 1 1102 ? -35.510 9.897 -34.226 1.00 82.88 1102 GLN A O 1
ATOM 8444 N N . GLN A 1 1103 ? -34.294 8.696 -32.782 1.00 83.81 1103 GLN A N 1
ATOM 8445 C CA . GLN A 1 1103 ? -35.447 7.989 -32.203 1.00 83.81 1103 GLN A CA 1
ATOM 8446 C C . GLN A 1 1103 ? -36.338 8.922 -31.386 1.00 83.81 1103 GLN A C 1
ATOM 8448 O O . GLN A 1 1103 ? -37.558 8.786 -31.448 1.00 83.81 1103 GLN A O 1
ATOM 8453 N N . ARG A 1 1104 ? -35.741 9.847 -30.620 1.00 90.25 1104 ARG A N 1
ATOM 8454 C CA . ARG A 1 1104 ? -36.500 10.855 -29.870 1.00 90.25 1104 ARG A CA 1
ATOM 8455 C C . ARG A 1 1104 ? -37.236 11.799 -30.821 1.00 90.25 1104 ARG A C 1
ATOM 8457 O O . ARG A 1 1104 ? -38.404 12.069 -30.582 1.00 90.25 1104 ARG A O 1
ATOM 8464 N N . GLU A 1 1105 ? -36.595 12.225 -31.905 1.00 89.44 1105 GLU A N 1
ATOM 8465 C CA . GLU A 1 1105 ? -37.212 13.119 -32.889 1.00 89.44 1105 GLU A CA 1
ATOM 8466 C C . GLU A 1 1105 ? -38.384 12.448 -33.611 1.00 89.44 1105 GLU A C 1
ATOM 8468 O O . GLU A 1 1105 ? -39.487 12.977 -33.615 1.00 89.44 1105 GLU A O 1
ATOM 8473 N N . GLN A 1 1106 ? -38.200 11.226 -34.125 1.00 89.25 1106 GLN A N 1
ATOM 8474 C CA . GLN A 1 1106 ? -39.290 10.483 -34.771 1.00 89.25 1106 GLN A CA 1
ATOM 8475 C C . GLN A 1 1106 ? -40.460 10.197 -33.815 1.00 89.25 1106 GLN A C 1
ATOM 8477 O O . GLN A 1 1106 ? -41.620 10.197 -34.226 1.00 89.25 1106 GLN A O 1
ATOM 8482 N N . LEU A 1 1107 ? -40.169 9.969 -32.530 1.00 91.00 1107 LEU A N 1
ATOM 8483 C CA . LEU A 1 1107 ? -41.184 9.825 -31.488 1.00 91.00 1107 LEU A CA 1
ATOM 8484 C C . LEU A 1 1107 ? -41.941 11.139 -31.246 1.00 91.00 1107 LEU A C 1
ATOM 8486 O O . LEU A 1 1107 ? -43.169 11.126 -31.171 1.00 91.00 1107 LEU A O 1
ATOM 8490 N N . ARG A 1 1108 ? -41.219 12.260 -31.153 1.00 93.44 1108 ARG A N 1
ATOM 8491 C CA . ARG A 1 1108 ? -41.783 13.604 -30.984 1.00 93.44 1108 ARG A CA 1
ATOM 8492 C C . ARG A 1 1108 ? -42.682 13.977 -32.162 1.00 93.44 1108 ARG A C 1
ATOM 8494 O O . ARG A 1 1108 ? -43.837 14.326 -31.943 1.00 93.44 1108 ARG A O 1
ATOM 8501 N N . GLU A 1 1109 ? -42.208 13.809 -33.397 1.00 92.31 1109 GLU A N 1
ATOM 8502 C CA . GLU A 1 1109 ? -42.987 14.048 -34.622 1.00 92.31 1109 GLU A CA 1
ATOM 8503 C C . GLU A 1 1109 ? -44.274 13.205 -34.662 1.00 92.31 1109 GLU A C 1
ATOM 8505 O O . GLU A 1 1109 ? -45.344 13.705 -35.014 1.00 92.31 1109 GLU A O 1
ATOM 8510 N N . ALA A 1 1110 ? -44.207 11.932 -34.257 1.00 91.38 1110 ALA A N 1
ATOM 8511 C CA . ALA A 1 1110 ? -45.381 11.062 -34.214 1.00 91.38 1110 ALA A CA 1
ATOM 8512 C C . ALA A 1 1110 ? -46.418 11.499 -33.167 1.00 91.38 1110 ALA A C 1
ATOM 8514 O O . ALA A 1 1110 ? -47.623 11.360 -33.401 1.00 91.38 1110 ALA A O 1
ATOM 8515 N N . LEU A 1 1111 ? -45.970 12.019 -32.022 1.00 92.62 1111 LEU A N 1
ATOM 8516 C CA . LEU A 1 1111 ? -46.846 12.539 -30.970 1.00 92.62 1111 LEU A CA 1
ATOM 8517 C C . LEU A 1 1111 ? -47.452 13.892 -31.357 1.00 92.62 1111 LEU A C 1
ATOM 8519 O O . LEU A 1 1111 ? -48.645 14.086 -31.149 1.00 92.62 1111 LEU A O 1
ATOM 8523 N N . LEU A 1 1112 ? -46.698 14.773 -32.021 1.00 91.88 1112 LEU A N 1
ATOM 8524 C CA . LEU A 1 1112 ? -47.238 16.012 -32.595 1.00 91.88 1112 LEU A CA 1
ATOM 8525 C C . LEU A 1 1112 ? -48.332 15.729 -33.627 1.00 91.88 1112 LEU A C 1
ATOM 8527 O O . LEU A 1 1112 ? -49.416 16.304 -33.559 1.00 91.88 1112 LEU A O 1
ATOM 8531 N N . ALA A 1 1113 ? -48.107 14.767 -34.528 1.00 90.38 1113 ALA A N 1
ATOM 8532 C CA . ALA A 1 1113 ? -49.135 14.336 -35.476 1.00 90.38 1113 ALA A CA 1
ATOM 8533 C C . ALA A 1 1113 ? -50.392 13.789 -34.767 1.00 90.38 1113 ALA A C 1
ATOM 8535 O O . ALA A 1 1113 ? -51.512 13.964 -35.253 1.00 90.38 1113 ALA A O 1
ATOM 8536 N N . ARG A 1 1114 ? -50.231 13.143 -33.602 1.00 88.94 1114 ARG A N 1
ATOM 8537 C CA . ARG A 1 1114 ? -51.349 12.654 -32.781 1.00 88.94 1114 ARG A CA 1
ATOM 8538 C C . ARG A 1 1114 ? -52.123 13.795 -32.118 1.00 88.94 1114 ARG A C 1
ATOM 8540 O O . ARG A 1 1114 ? -53.352 13.730 -32.133 1.00 88.94 1114 ARG A O 1
ATOM 8547 N N . ILE A 1 1115 ? -51.423 14.800 -31.588 1.00 89.50 1115 ILE A N 1
ATOM 8548 C CA . ILE A 1 1115 ? -52.006 16.017 -31.000 1.00 89.50 1115 ILE A CA 1
ATOM 8549 C C . ILE A 1 1115 ? -52.811 16.765 -32.064 1.00 89.50 1115 ILE A C 1
ATOM 8551 O O . ILE A 1 1115 ? -53.994 17.020 -31.858 1.00 89.50 1115 ILE A O 1
ATOM 8555 N N . ALA A 1 1116 ? -52.227 17.002 -33.243 1.00 87.81 1116 ALA A N 1
ATOM 8556 C CA . ALA A 1 1116 ? -52.913 17.653 -34.359 1.00 87.81 1116 ALA A CA 1
ATOM 8557 C C . ALA A 1 1116 ? -54.178 16.887 -34.790 1.00 87.81 1116 ALA A C 1
ATOM 8559 O O . ALA A 1 1116 ? -55.236 17.481 -34.992 1.00 87.81 1116 ALA A O 1
ATOM 8560 N N . LYS A 1 1117 ? -54.103 15.549 -34.864 1.00 86.88 1117 LYS A N 1
ATOM 8561 C CA . LYS A 1 1117 ? -55.264 14.703 -35.181 1.00 86.88 1117 LYS A CA 1
ATOM 8562 C C . LYS A 1 1117 ? -56.359 14.777 -34.111 1.00 86.88 1117 LYS A C 1
ATOM 8564 O O . LYS A 1 1117 ? -57.533 14.686 -34.450 1.00 86.88 1117 LYS A O 1
ATOM 8569 N N . GLN A 1 1118 ? -55.996 14.902 -32.835 1.00 85.25 1118 GLN A N 1
ATOM 8570 C CA . GLN A 1 1118 ? -56.964 15.048 -31.748 1.00 85.25 1118 GLN A CA 1
ATOM 8571 C C . GLN A 1 1118 ? -57.608 16.433 -31.747 1.00 85.25 1118 GLN A C 1
ATOM 8573 O O . GLN A 1 1118 ? -58.823 16.509 -31.641 1.00 85.25 1118 GLN A O 1
ATOM 8578 N N . ALA A 1 1119 ? -56.829 17.497 -31.957 1.00 80.00 1119 ALA A N 1
ATOM 8579 C CA . ALA A 1 1119 ? -57.353 18.853 -32.096 1.00 80.00 1119 ALA A CA 1
ATOM 8580 C C . ALA A 1 1119 ? -58.359 18.955 -33.256 1.00 80.00 1119 ALA A C 1
ATOM 8582 O O . ALA A 1 1119 ? -59.436 19.515 -33.080 1.00 80.00 1119 ALA A O 1
ATOM 8583 N N . ALA A 1 1120 ? -58.060 18.332 -34.403 1.00 78.38 1120 ALA A N 1
ATOM 8584 C CA . ALA A 1 1120 ? -58.985 18.257 -35.534 1.00 78.38 1120 ALA A CA 1
ATOM 8585 C C . ALA A 1 1120 ? -60.256 17.441 -35.223 1.00 78.38 1120 ALA A C 1
ATOM 8587 O O . ALA A 1 1120 ? -61.332 17.793 -35.687 1.00 78.38 1120 ALA A O 1
ATOM 8588 N N . ALA A 1 1121 ? -60.153 16.371 -34.426 1.00 73.06 1121 ALA A N 1
ATOM 8589 C CA . ALA A 1 1121 ? -61.299 15.554 -34.012 1.00 73.06 1121 ALA A CA 1
ATOM 8590 C C . ALA A 1 1121 ? -62.151 16.195 -32.900 1.00 73.06 1121 ALA A C 1
ATOM 8592 O O . ALA A 1 1121 ? -63.268 15.752 -32.683 1.00 73.06 1121 ALA A O 1
ATOM 8593 N N . SER A 1 1122 ? -61.627 17.197 -32.187 1.00 68.56 1122 SER A N 1
ATOM 8594 C CA . SER A 1 1122 ? -62.363 17.989 -31.190 1.00 68.56 1122 SER A CA 1
ATOM 8595 C C . SER A 1 1122 ? -63.014 19.253 -31.776 1.00 68.56 1122 SER A C 1
ATOM 8597 O O . SER A 1 1122 ? -63.722 19.950 -31.056 1.00 68.56 1122 SER A O 1
ATOM 8599 N N . GLN A 1 1123 ? -62.748 19.569 -33.051 1.00 55.22 1123 GLN A N 1
ATOM 8600 C CA . GLN A 1 1123 ? -63.345 20.685 -33.804 1.00 55.22 1123 GLN A CA 1
ATOM 8601 C C . GLN A 1 1123 ? -64.477 20.246 -34.756 1.00 55.22 1123 GLN A C 1
ATOM 8603 O O . GLN A 1 1123 ? -65.127 21.102 -35.354 1.00 55.22 1123 GLN A O 1
ATOM 8608 N N . VAL A 1 1124 ? -64.691 18.934 -34.897 1.00 44.97 1124 VAL A N 1
ATOM 8609 C CA . VAL A 1 1124 ? -65.834 18.292 -35.571 1.00 44.97 1124 VAL A CA 1
ATOM 8610 C C . VAL A 1 1124 ? -66.787 17.803 -34.495 1.00 44.97 1124 VAL A C 1
ATOM 8612 O O . VAL A 1 1124 ? -68.011 17.947 -34.697 1.00 44.97 1124 VAL A O 1
#